Protein 6BLJ (pdb70)

B-factor: mean 40.19, std 17.98, range [13.3, 124.48]

Solvent-accessible surface area: 56475 Å² total; per-residue (Å²): 188,22,56,45,17,45,34,75,11,2,34,144,166,54,76,20,63,10,82,34,0,50,65,2,2,114,38,18,77,34,33,44,69,26,0,77,39,0,40,51,25,8,111,66,28,122,68,18,32,39,49,14,80,94,4,91,52,1,51,40,60,3,66,141,51,19,39,65,24,72,80,117,172,63,113,78,44,106,113,88,130,28,60,72,80,16,40,118,70,1,91,54,19,13,70,76,75,24,52,156,91,22,12,12,80,177,5,30,0,33,12,0,94,58,0,23,71,50,0,64,122,72,33,18,41,92,10,81,126,94,20,61,62,45,68,53,80,14,53,86,23,27,102,105,0,2,1,9,6,34,124,74,6,50,80,14,58,67,95,109,77,22,20,87,60,98,112,41,47,141,57,72,73,49,76,55,121,97,108,48,68,144,9,50,48,15,9,61,0,0,57,57,8,32,2,14,10,21,105,32,0,56,68,0,5,17,45,46,12,9,0,1,21,11,47,2,1,34,0,6,2,0,0,6,9,20,0,1,14,31,0,33,170,84,53,2,56,9,0,4,0,7,3,7,0,10,66,102,8,0,144,55,9,17,54,85,34,43,28,92,28,22,2,1,26,0,41,44,47,68,118,68,6,20,0,0,0,15,0,36,4,0,0,1,0,15,1,25,113,59,138,30,72,70,106,92,20,69,29,49,19,0,0,15,2,5,0,0,63,14,25,9,41,15,58,69,40,41,70,55,12,0,11,45,6,16,10,25,17,11,0,3,0,4,0,0,2,3,32,81,116,86,78,2,32,110,18,1,91,64,0,4,30,10,0,15,38,0,2,94,46,0,45,4,6,3,61,0,1,13,4,0,0,30,45,13,86,53,11,2,0,22,46,16,12,2,21,1,34,5,1,9,16,61,160,66,50,26,41,56,59,13,4,38,0,11,0,16,0,6,22,21,0,67,72,0,73,0,55,29,45,154,47,77,35,0,8,7,2,24,0,10,0,0,15,1,6,37,0,0,0,0,0,0,1,17,48,4,29,81,103,0,0,62,3,1,148,44,0,31,104,52,2,68,40,32,144,77,10,136,20,140,120,187,24,52,44,15,44,34,61,13,2,64,101,202,78,78,16,62,7,84,49,0,47,61,3,1,96,46,17,74,31,39,43,69,25,0,76,40,0,34,52,34,10,106,88,27,134,65,14,26,39,52,11,80,114,29,84,57,97,55,46,85,50,66,94,124,145,83,79,76,108,28,86,108,12,64,60,23,52,20,50,46,10,85,66,86,20,63,80,10,67,54,76,13,52,87,23,25,101,105,0,2,1,9,6,34,127,76,7,49,82,13,63,69,94,108,80,22,21,90,59,96,112,47,48,142,55,74,70,48,75,52,118,158,94,46,64,138,6,51,47,15,8,55,0,0,60,59,7,37,2,13,16,22,106,92,2,59,149,102,59,36,53,48,15,47,91,31,93,50,50,2,49,91,0,13,89,1,0,30,77,20,0,38,73,32,0,52,96,84,55,3,122,71,28,162,5,94,49,103,12,64,38,115,41,0,142,55,17,14,62,84,35,40,37,31,44,23,0,71,80,37,91,78,140,68,147,80,35,40,31,0,0,13,0,32,5,10,0,2,16,103,1,49,114,78,70,29,52,75,109,72,19,70,30,52,27,0,0,39,7,21,0,37,62,52,23,13,16,9,72,68,118,40,79,51,12,0,12,49,6,44,93,25,41,12,2,3,0,2,0,0,3,2,23,80,115,88,78,2,31,110,18,2,91,72,0,3,30,10,0,15,40,0,0,92,49,1,43,4,10,1,60,0,2,14,3,0,0,30,44,13,80,53,14,2,0,23,42,17,6,0,23,0,36,5,1,8,17,57,157,65,52,26,37,69,69,10,1,25,0,10,0,5,0,5,25,14,0,66,63,0,77,0,50,34,16,113,73,72,98,94,43,116,114,17,61,29,0,8,1,2,16,0,11,0,0,14,0,4,42,0,0,0,0,0,0,1,17,52,3,35,78,107,0,0,62,4,0,149,43,0,40,104,76,3,80,43,34,144,72,11,136,17,164,121,183,24,55,43,16,42,34,79,13,3,62,136,114,72,75,16,64,10,82,43,0,53,60,3,2,98,45,17,116,47,73,43,95,28,0,76,38,0,37,51,37,12,111,89,47,54,68,18,50,37,48,33,82,112,34,43,63,109,48,42,82,40,88,97,120,144,84,74,75,127,34,90,117,19,72,67,70,83,40,53,95,10,51,68,89,25,57,116,12,71,54,77,15,51,81,24,24,99,106,1,2,1,9,4,34,127,74,5,50,80,15,102,66,102,124,79,25,20,88,62,97,114,44,59,141,48,67,77,46,65,53,113,163,101,51,60,117,7,53,52,16,10,61,0,0,92,57,8,26,2,13,11,21,108,31,0,58,63,0,4,14,42,46,11,10,0,0,16,12,44,2,0,33,0,5,2,0,0,5,9,20,0,1,16,30,0,33,170,83,53,2,63,8,0,4,0,6,3,8,0,10,66,101,8,0,144,48,16,13,63,85,73,44,32,115,69,24,1,1,26,1,39,33,36,51,118,67,7,19,0,0,0,13,0,49,6,0,0,4,1,15,2,25,87,60,60,28,71,74,105,96,20,68,30,48,20,0,0,16,3,5,0,0,62,14,24,76,64,17,171,52,41,39,82,100,11,0,12,54,6,14,10,25,16,11,0,4,0,4,0,0,3,3,33,86,119,83,85,2,30,111,18,2,91,63,0,4,29,10,0,14,37,0,0,92,49,1,44,4,9,2,58,0,0,12,5,0,0,30,40,13,85,54,12,3,0,21,43,17,7,0,23,0,35,4,0,7,16,92,162,66,74,24,38,73,69,9,0,27,0,11,0,14,0,6,21,29,0,67,72,0,69,0,66,27,62,87,20,66,65,40,73,32,0,8,7,2,16,0,11,0,0,14,0,6,43,0,0,0,0,0,0,1,18,50,3,35,73,102,0,0,60,4,0,149,43,0,35,105,51,2,62,43,33,146,75,10,142,18,140,120

Radius of gyration: 37.41 Å; Cα contacts (8 Å, |Δi|>4): 2755; chains: 3; bounding box: 95×101×123 Å

Structure (mmCIF, N/CA/C/O backbone):
data_6BLJ
#
_entry.id   6BLJ
#
_cell.length_a   168.190
_cell.length_b   168.190
_cell.length_c   111.500
_cell.angle_alpha   90.000
_cell.angle_beta   90.000
_cell.angle_gamma   120.000
#
_symmetry.space_group_name_H-M   'P 31 2 1'
#
loop_
_entity.id
_entity.type
_entity.pdbx_description
1 polymer 'Serine-tRNA ligase'
2 non-polymer 'ADENOSINE MONOPHOSPHATE'
3 non-polymer 1,2-ETHANEDIOL
4 water water
#
loop_
_atom_site.group_PDB
_atom_site.id
_atom_site.type_symbol
_atom_site.label_atom_id
_atom_site.label_alt_id
_atom_site.label_comp_id
_atom_site.label_asym_id
_atom_site.label_entity_id
_atom_site.label_seq_id
_atom_site.pdbx_PDB_ins_code
_atom_site.Cartn_x
_atom_site.Cartn_y
_atom_site.Cartn_z
_atom_site.occupancy
_atom_site.B_iso_or_equiv
_atom_site.auth_seq_id
_atom_site.auth_comp_id
_atom_site.auth_asym_id
_atom_site.auth_atom_id
_atom_site.pdbx_PDB_model_num
ATOM 1 N N . HIS A 1 6 ? -20.871 63.009 5.001 1.00 72.01 -2 HIS A N 1
ATOM 2 C CA . HIS A 1 6 ? -19.782 62.952 5.973 1.00 69.32 -2 HIS A CA 1
ATOM 3 C C . HIS A 1 6 ? -18.852 61.790 5.671 1.00 69.89 -2 HIS A C 1
ATOM 4 O O . HIS A 1 6 ? -19.295 60.647 5.533 1.00 74.39 -2 HIS A O 1
ATOM 11 N N . HIS A 1 7 ? -17.561 62.084 5.566 1.00 63.52 -1 HIS A N 1
ATOM 12 C CA . HIS A 1 7 ? -16.549 61.073 5.295 1.00 52.52 -1 HIS A CA 1
ATOM 13 C C . HIS A 1 7 ? -15.683 60.860 6.533 1.00 46.14 -1 HIS A C 1
ATOM 14 O O . HIS A 1 7 ? -15.107 61.814 7.064 1.00 44.80 -1 HIS A O 1
ATOM 21 N N . HIS A 1 8 ? -15.578 59.608 6.974 1.00 39.04 0 HIS A N 1
ATOM 22 C CA . HIS A 1 8 ? -14.907 59.298 8.227 1.00 43.71 0 HIS A CA 1
ATOM 23 C C . HIS A 1 8 ? -13.393 59.264 8.077 1.00 48.03 0 HIS A C 1
ATOM 24 O O . HIS A 1 8 ? -12.855 58.825 7.051 1.00 39.39 0 HIS A O 1
ATOM 31 N N . MET A 1 9 ? -12.716 59.732 9.122 1.00 44.83 1 MET A N 1
ATOM 32 C CA . MET A 1 9 ? -11.293 59.519 9.307 1.00 43.28 1 MET A CA 1
ATOM 33 C C . MET A 1 9 ? -11.085 58.189 10.008 1.00 40.74 1 MET A C 1
ATOM 34 O O . MET A 1 9 ? -11.880 57.786 10.859 1.00 41.34 1 MET A O 1
ATOM 39 N N . LEU A 1 10 ? -9.997 57.514 9.650 1.00 38.77 2 LEU A N 1
ATOM 40 C CA . LEU A 1 10 ? -9.609 56.266 10.294 1.00 40.15 2 LEU A CA 1
ATOM 41 C C . LEU A 1 10 ? -8.805 56.588 11.552 1.00 40.57 2 LEU A C 1
ATOM 42 O O . LEU A 1 10 ? -7.678 57.085 11.460 1.00 39.39 2 LEU A O 1
ATOM 47 N N . ASP A 1 11 ? -9.389 56.336 12.725 1.00 41.42 3 ASP A N 1
ATOM 48 C CA . ASP A 1 11 ? -8.680 56.421 13.998 1.00 40.22 3 ASP A CA 1
ATOM 49 C C . ASP A 1 11 ? -9.223 55.352 14.942 1.00 39.63 3 ASP A C 1
ATOM 50 O O . ASP A 1 11 ? -10.242 54.711 14.669 1.00 34.87 3 ASP A O 1
ATOM 55 N N . ILE A 1 12 ? -8.563 55.196 16.092 1.00 39.52 4 ILE A N 1
ATOM 56 C CA . ILE A 1 12 ? -8.905 54.083 16.971 1.00 38.54 4 ILE A CA 1
ATOM 57 C C . ILE A 1 12 ? -10.338 54.200 17.465 1.00 40.45 4 ILE A C 1
ATOM 58 O O . ILE A 1 12 ? -11.024 53.187 17.630 1.00 41.28 4 ILE A O 1
ATOM 63 N N . ASN A 1 13 ? -10.833 55.428 17.649 1.00 40.40 5 ASN A N 1
ATOM 64 C CA . ASN A 1 13 ? -12.195 55.618 18.139 1.00 43.27 5 ASN A CA 1
ATOM 65 C C . ASN A 1 13 ? -13.235 55.057 17.180 1.00 43.81 5 ASN A C 1
ATOM 66 O O . ASN A 1 13 ? -14.286 54.568 17.621 1.00 46.48 5 ASN A O 1
ATOM 71 N N . LEU A 1 14 ? -12.972 55.114 15.869 1.00 38.53 6 LEU A N 1
ATOM 72 C CA . LEU A 1 14 ? -13.933 54.582 14.907 1.00 34.00 6 LEU A CA 1
ATOM 73 C C . LEU A 1 14 ? -14.168 53.089 15.115 1.00 31.74 6 LEU A C 1
ATOM 74 O O . LEU A 1 14 ? -15.245 52.573 14.787 1.00 35.61 6 LEU A O 1
ATOM 79 N N . PHE A 1 15 ? -13.187 52.381 15.681 1.00 35.15 7 PHE A N 1
ATOM 80 C CA . PHE A 1 15 ? -13.322 50.953 15.951 1.00 36.39 7 PHE A CA 1
ATOM 81 C C . PHE A 1 15 ? -14.179 50.646 17.175 1.00 38.36 7 PHE A C 1
ATOM 82 O O . PHE A 1 15 ? -14.561 49.484 17.359 1.00 42.74 7 PHE A O 1
ATOM 90 N N . ARG A 1 16 ? -14.477 51.636 18.016 1.00 38.51 8 ARG A N 1
ATOM 91 C CA . ARG A 1 16 ? -15.040 51.405 19.352 1.00 41.31 8 ARG A CA 1
ATOM 92 C C . ARG A 1 16 ? -16.543 51.638 19.349 1.00 46.39 8 ARG A C 1
ATOM 93 O O . ARG A 1 16 ? -17.019 52.777 19.380 1.00 44.51 8 ARG A O 1
ATOM 101 N N . GLU A 1 17 ? -17.287 50.541 19.289 1.00 52.06 9 GLU A N 1
ATOM 102 C CA . GLU A 1 17 ? -18.734 50.642 19.235 1.00 70.63 9 GLU A CA 1
ATOM 103 C C . GLU A 1 17 ? -19.278 51.306 20.502 1.00 73.70 9 GLU A C 1
ATOM 104 O O . GLU A 1 17 ? -20.298 51.999 20.450 1.00 76.42 9 GLU A O 1
ATOM 110 N N . TYR A 1 18 ? -18.575 51.157 21.636 1.00 76.01 10 TYR A N 1
ATOM 111 C CA . TYR A 1 18 ? -19.023 51.741 22.899 1.00 83.30 10 TYR A CA 1
ATOM 112 C C . TYR A 1 18 ? -18.761 53.238 22.997 1.00 77.65 10 TYR A C 1
ATOM 113 O O . TYR A 1 18 ? -19.338 53.899 23.869 1.00 72.67 10 TYR A O 1
ATOM 122 N N . LYS A 1 19 ? -17.905 53.794 22.144 1.00 70.53 11 LYS A N 1
ATOM 123 C CA . LYS A 1 19 ? -17.539 55.197 22.250 1.00 64.47 11 LYS A CA 1
ATOM 124 C C . LYS A 1 19 ? -18.080 56.017 21.091 1.00 56.47 11 LYS A C 1
ATOM 125 O O . LYS A 1 19 ? -17.541 57.079 20.778 1.00 57.59 11 LYS A O 1
ATOM 127 N N . GLY A 1 20 ? -19.168 55.562 20.472 1.00 53.52 12 GLY A N 1
ATOM 128 C CA . GLY A 1 20 ? -19.723 56.273 19.339 1.00 52.34 12 GLY A CA 1
ATOM 129 C C . GLY A 1 20 ? -19.119 55.906 17.998 1.00 55.43 12 GLY A C 1
ATOM 130 O O . GLY A 1 20 ? -19.494 56.508 16.986 1.00 58.65 12 GLY A O 1
ATOM 131 N N . GLY A 1 21 ? -18.184 54.959 17.955 1.00 50.39 13 GLY A N 1
ATOM 132 C CA . GLY A 1 21 ? -17.555 54.567 16.712 1.00 50.90 13 GLY A CA 1
ATOM 133 C C . GLY A 1 21 ? -18.459 53.705 15.844 1.00 51.50 13 GLY A C 1
ATOM 134 O O . GLY A 1 21 ? -19.645 53.508 16.114 1.00 50.53 13 GLY A O 1
ATOM 135 N N . ASN A 1 22 ? -17.863 53.160 14.786 1.00 45.88 14 ASN A N 1
ATOM 136 C CA . ASN A 1 22 ? -18.629 52.426 13.786 1.00 45.33 14 ASN A CA 1
ATOM 137 C C . ASN A 1 22 ? -17.701 51.489 13.018 1.00 46.24 14 ASN A C 1
ATOM 138 O O . ASN A 1 22 ? -17.288 51.808 11.893 1.00 41.41 14 ASN A O 1
ATOM 143 N N . PRO A 1 23 ? -17.311 50.354 13.605 1.00 44.02 15 PRO A N 1
ATOM 144 C CA . PRO A 1 23 ? -16.324 49.490 12.939 1.00 46.59 15 PRO A CA 1
ATOM 145 C C . PRO A 1 23 ? -16.802 48.913 11.620 1.00 43.70 15 PRO A C 1
ATOM 146 O O . PRO A 1 23 ? -15.966 48.572 10.775 1.00 40.65 15 PRO A O 1
ATOM 150 N N . GLU A 1 24 ? -18.116 48.798 11.405 1.00 43.63 16 GLU A N 1
ATOM 151 C CA . GLU A 1 24 ? -18.600 48.257 10.136 1.00 40.47 16 GLU A CA 1
ATOM 152 C C . GLU A 1 24 ? -18.221 49.156 8.963 1.00 40.33 16 GLU A C 1
ATOM 153 O O . GLU A 1 24 ? -18.023 48.670 7.843 1.00 44.78 16 GLU A O 1
ATOM 159 N N . ILE A 1 25 ? -18.076 50.456 9.207 1.00 38.11 17 ILE A N 1
ATOM 160 C CA . ILE A 1 25 ? -17.581 51.358 8.172 1.00 33.92 17 ILE A CA 1
ATOM 161 C C . ILE A 1 25 ? -16.186 50.937 7.731 1.00 37.96 17 ILE A C 1
ATOM 162 O O . ILE A 1 25 ? -15.856 50.966 6.537 1.00 40.48 17 ILE A O 1
ATOM 167 N N . ILE A 1 26 ? -15.348 50.530 8.687 1.00 35.75 18 ILE A N 1
ATOM 168 C CA . ILE A 1 26 ? -13.991 50.101 8.369 1.00 33.78 18 ILE A CA 1
ATOM 169 C C . ILE A 1 26 ? -14.004 48.749 7.664 1.00 33.36 18 ILE A C 1
ATOM 170 O O . ILE A 1 26 ? -13.208 48.507 6.746 1.00 38.95 18 ILE A O 1
ATOM 175 N N . ARG A 1 27 ? -14.890 47.839 8.086 1.00 33.24 19 ARG A N 1
ATOM 176 C CA . ARG A 1 27 ? -14.997 46.565 7.380 1.00 33.10 19 ARG A CA 1
ATOM 177 C C . ARG A 1 27 ? -15.438 46.787 5.941 1.00 35.60 19 ARG A C 1
ATOM 178 O O . ARG A 1 27 ? -14.875 46.197 5.011 1.00 33.32 19 ARG A O 1
ATOM 186 N N . GLU A 1 28 ? -16.429 47.658 5.748 1.00 32.86 20 GLU A N 1
ATOM 187 C CA A GLU A 1 28 ? -16.910 47.980 4.409 0.45 35.00 20 GLU A CA 1
ATOM 188 C CA B GLU A 1 28 ? -16.901 47.950 4.402 0.55 34.84 20 GLU A CA 1
ATOM 189 C C . GLU A 1 28 ? -15.798 48.574 3.552 1.00 34.59 20 GLU A C 1
ATOM 190 O O . GLU A 1 28 ? -15.666 48.248 2.366 1.00 35.63 20 GLU A O 1
ATOM 201 N N . SER A 1 29 ? -14.984 49.459 4.139 1.00 32.72 21 SER A N 1
ATOM 202 C CA . SER A 1 29 ? -13.875 50.048 3.387 1.00 32.90 21 SER A CA 1
ATOM 203 C C . SER A 1 29 ? -12.863 48.978 2.997 1.00 36.54 21 SER A C 1
ATOM 204 O O . SER A 1 29 ? -12.346 48.980 1.872 1.00 34.85 21 SER A O 1
ATOM 207 N N . GLN A 1 30 ? -12.598 48.032 3.905 1.00 32.71 22 GLN A N 1
ATOM 208 C CA . GLN A 1 30 ? -11.679 46.941 3.593 1.00 37.86 22 GLN A CA 1
ATOM 209 C C . GLN A 1 30 ? -12.225 46.054 2.477 1.00 36.33 22 GLN A C 1
ATOM 210 O O . GLN A 1 30 ? -11.468 45.605 1.604 1.00 38.38 22 GLN A O 1
ATOM 216 N N . ARG A 1 31 ? -13.539 45.793 2.482 1.00 37.26 23 ARG A N 1
ATOM 217 C CA . ARG A 1 31 ? -14.135 45.004 1.404 1.00 37.15 23 ARG A CA 1
ATOM 218 C C . ARG A 1 31 ? -14.032 45.731 0.069 1.00 33.16 23 ARG A C 1
ATOM 219 O O . ARG A 1 31 ? -13.685 45.121 -0.950 1.00 32.93 23 ARG A O 1
ATOM 227 N N . ARG A 1 32 ? -14.310 47.038 0.055 1.00 33.93 24 ARG A N 1
ATOM 228 C CA . ARG A 1 32 ? -14.159 47.807 -1.181 1.00 33.82 24 ARG A CA 1
ATOM 229 C C . ARG A 1 32 ? -12.714 47.820 -1.664 1.00 35.72 24 ARG A C 1
ATOM 230 O O . ARG A 1 32 ? -12.467 47.855 -2.875 1.00 35.28 24 ARG A O 1
ATOM 238 N N . ARG A 1 33 ? -11.749 47.803 -0.742 1.00 33.72 25 ARG A N 1
ATOM 239 C CA . ARG A 1 33 ? -10.344 47.703 -1.123 1.00 34.34 25 ARG A CA 1
ATOM 240 C C . ARG A 1 33 ? -9.942 46.286 -1.497 1.00 33.74 25 ARG A C 1
ATOM 241 O O . ARG A 1 33 ? -8.799 46.078 -1.919 1.00 35.72 25 ARG A O 1
ATOM 249 N N . PHE A 1 34 ? -10.839 45.315 -1.333 1.00 33.41 26 PHE A N 1
ATOM 250 C CA . PHE A 1 34 ? -10.500 43.907 -1.508 1.00 31.52 26 PHE A CA 1
ATOM 251 C C . PHE A 1 34 ? -9.258 43.575 -0.681 1.00 45.02 26 PHE A C 1
ATOM 252 O O . PHE A 1 34 ? -8.295 42.977 -1.160 1.00 43.09 26 PHE A O 1
ATOM 260 N N . ALA A 1 35 ? -9.277 44.017 0.578 1.00 39.95 27 ALA A N 1
ATOM 261 C CA . ALA A 1 35 ? -8.164 43.848 1.501 1.00 37.84 27 ALA A CA 1
ATOM 262 C C . ALA A 1 35 ? -8.598 42.956 2.672 1.00 37.04 27 ALA A C 1
ATOM 263 O O . ALA A 1 35 ? -9.675 42.345 2.665 1.00 40.72 27 ALA A O 1
ATOM 265 N N . ASP A 1 36 ? -7.748 42.877 3.685 1.00 38.34 28 ASP A N 1
ATOM 266 C CA . ASP A 1 36 ? -7.980 41.954 4.796 1.00 41.58 28 ASP A CA 1
ATOM 267 C C . ASP A 1 36 ? -9.020 42.563 5.734 1.00 39.50 28 ASP A C 1
ATOM 268 O O . ASP A 1 36 ? -8.730 43.507 6.477 1.00 39.97 28 ASP A O 1
ATOM 273 N N . VAL A 1 37 ? -10.247 42.037 5.675 1.00 38.72 29 VAL A N 1
ATOM 274 C CA . VAL A 1 37 ? -11.330 42.538 6.518 1.00 43.86 29 VAL A CA 1
ATOM 275 C C . VAL A 1 37 ? -11.096 42.181 7.988 1.00 55.72 29 VAL A C 1
ATOM 276 O O . VAL A 1 37 ? -11.539 42.909 8.887 1.00 54.25 29 VAL A O 1
ATOM 280 N N . THR A 1 38 ? -10.409 41.065 8.263 1.00 55.13 30 THR A N 1
ATOM 281 C CA . THR A 1 38 ? -10.224 40.620 9.643 1.00 54.56 30 THR A CA 1
ATOM 282 C C . THR A 1 38 ? -9.374 41.576 10.463 1.00 54.32 30 THR A C 1
ATOM 283 O O . THR A 1 38 ? -9.365 41.464 11.694 1.00 58.04 30 THR A O 1
ATOM 287 N N . LEU A 1 39 ? -8.630 42.482 9.822 1.00 45.81 31 LEU A N 1
ATOM 288 C CA . LEU A 1 39 ? -7.837 43.436 10.591 1.00 41.99 31 LEU A CA 1
ATOM 289 C C . LEU A 1 39 ? -8.712 44.274 11.517 1.00 36.72 31 LEU A C 1
ATOM 290 O O . LEU A 1 39 ? -8.250 44.717 12.574 1.00 40.22 31 LEU A O 1
ATOM 295 N N . VAL A 1 40 ? -9.963 44.512 11.135 1.00 36.60 32 VAL A N 1
ATOM 296 C CA . VAL A 1 40 ? -10.839 45.340 11.955 1.00 41.88 32 VAL A CA 1
ATOM 297 C C . VAL A 1 40 ? -11.122 44.651 13.288 1.00 50.33 32 VAL A C 1
ATOM 298 O O . VAL A 1 40 ? -10.944 45.241 14.361 1.00 47.04 32 VAL A O 1
ATOM 302 N N . ASP A 1 41 ? -11.513 43.374 13.242 1.00 50.86 33 ASP A N 1
ATOM 303 C CA . ASP A 1 41 ? -11.764 42.644 14.477 1.00 51.11 33 ASP A CA 1
ATOM 304 C C . ASP A 1 41 ? -10.490 42.448 15.283 1.00 48.77 33 ASP A C 1
ATOM 305 O O . ASP A 1 41 ? -10.538 42.460 16.518 1.00 47.27 33 ASP A O 1
ATOM 310 N N . LYS A 1 42 ? -9.346 42.275 14.612 1.00 44.06 34 LYS A N 1
ATOM 311 C CA . LYS A 1 42 ? -8.081 42.151 15.333 1.00 41.87 34 LYS A CA 1
ATOM 312 C C . LYS A 1 42 ? -7.759 43.422 16.106 1.00 48.33 34 LYS A C 1
ATOM 313 O O . LYS A 1 42 ? -7.289 43.354 17.250 1.00 54.37 34 LYS A O 1
ATOM 315 N N . VAL A 1 43 ? -7.999 44.591 15.500 1.00 39.92 35 VAL A N 1
ATOM 316 C CA . VAL A 1 43 ? -7.773 45.849 16.210 1.00 37.90 35 VAL A CA 1
ATOM 317 C C . VAL A 1 43 ? -8.715 45.958 17.405 1.00 41.13 35 VAL A C 1
ATOM 318 O O . VAL A 1 43 ? -8.305 46.358 18.504 1.00 42.04 35 VAL A O 1
ATOM 322 N N . ILE A 1 44 ? -9.985 45.599 17.214 1.00 37.50 36 ILE A N 1
ATOM 323 C CA . ILE A 1 44 ? -10.947 45.667 18.311 1.00 43.69 36 ILE A CA 1
ATOM 324 C C . ILE A 1 44 ? -10.503 44.774 19.466 1.00 47.51 36 ILE A C 1
ATOM 325 O O . ILE A 1 44 ? -10.493 45.197 20.629 1.00 46.96 36 ILE A O 1
ATOM 330 N N . GLU A 1 45 ? -10.106 43.533 19.154 1.00 45.30 37 GLU A N 1
ATOM 331 C CA . GLU A 1 45 ? -9.677 42.593 20.188 1.00 46.67 37 GLU A CA 1
ATOM 332 C C . GLU A 1 45 ? -8.456 43.113 20.937 1.00 45.06 37 GLU A C 1
ATOM 333 O O . GLU A 1 45 ? -8.421 43.096 22.173 1.00 46.67 37 GLU A O 1
ATOM 335 N N . LEU A 1 46 ? -7.447 43.594 20.203 1.00 40.63 38 LEU A N 1
ATOM 336 C CA . LEU A 1 46 ? -6.244 44.115 20.839 1.00 43.21 38 LEU A CA 1
ATOM 337 C C . LEU A 1 46 ? -6.537 45.372 21.648 1.00 43.22 38 LEU A C 1
ATOM 338 O O . LEU A 1 46 ? -5.884 45.616 22.667 1.00 43.17 38 LEU A O 1
ATOM 343 N N . ASP A 1 47 ? -7.480 46.201 21.193 1.00 38.12 39 ASP A N 1
ATOM 344 C CA . ASP A 1 47 ? -7.842 47.386 21.965 1.00 36.22 39 ASP A CA 1
ATOM 345 C C . ASP A 1 47 ? -8.493 46.991 23.285 1.00 39.96 39 ASP A C 1
ATOM 346 O O . ASP A 1 47 ? -8.217 47.597 24.328 1.00 37.28 39 ASP A O 1
ATOM 351 N N . GLU A 1 48 ? -9.352 45.969 23.259 1.00 38.93 40 GLU A N 1
ATOM 352 C CA . GLU A 1 48 ? -9.994 45.513 24.487 1.00 41.28 40 GLU A CA 1
ATOM 353 C C . GLU A 1 48 ? -8.978 44.922 25.457 1.00 38.25 40 GLU A C 1
ATOM 354 O O . GLU A 1 48 ? -9.033 45.201 26.659 1.00 41.67 40 GLU A O 1
ATOM 360 N N . VAL A 1 49 ? -8.044 44.106 24.956 1.00 34.65 41 VAL A N 1
ATOM 361 C CA . VAL A 1 49 ? -7.010 43.551 25.827 1.00 42.36 41 VAL A CA 1
ATOM 362 C C . VAL A 1 49 ? -6.163 44.668 26.423 1.00 49.23 41 VAL A C 1
ATOM 363 O O . VAL A 1 49 ? -5.809 44.637 27.611 1.00 47.80 41 VAL A O 1
ATOM 367 N N . TRP A 1 50 ? -5.841 45.680 25.615 1.00 46.62 42 TRP A N 1
ATOM 368 C CA . TRP A 1 50 ? -5.103 46.836 26.116 1.00 42.56 42 TRP A CA 1
ATOM 369 C C . TRP A 1 50 ? -5.860 47.522 27.251 1.00 39.91 42 TRP A C 1
ATOM 370 O O . TRP A 1 50 ? -5.294 47.795 28.319 1.00 36.84 42 TRP A O 1
ATOM 381 N N . ARG A 1 51 ? -7.153 47.788 27.043 1.00 37.46 43 ARG A N 1
ATOM 382 C CA . ARG A 1 51 ? -7.954 48.445 28.069 1.00 41.88 43 ARG A CA 1
ATOM 383 C C . ARG A 1 51 ? -8.084 47.573 29.315 1.00 46.20 43 ARG A C 1
ATOM 384 O O . ARG A 1 51 ? -8.064 48.083 30.443 1.00 43.72 43 ARG A O 1
ATOM 392 N N . ALA A 1 52 ? -8.215 46.255 29.136 1.00 43.35 44 ALA A N 1
ATOM 393 C CA . ALA A 1 52 ? -8.277 45.368 30.293 1.00 43.03 44 ALA A CA 1
ATOM 394 C C . ALA A 1 52 ? -6.952 45.368 31.047 1.00 41.82 44 ALA A C 1
ATOM 395 O O . ALA A 1 52 ? -6.924 45.272 32.280 1.00 43.45 44 ALA A O 1
ATOM 397 N N . THR A 1 53 ? -5.843 45.464 30.317 1.00 36.33 45 THR A N 1
ATOM 398 C CA . THR A 1 53 ? -4.532 45.499 30.951 1.00 40.79 45 THR A CA 1
ATOM 399 C C . THR A 1 53 ? -4.354 46.762 31.791 1.00 43.15 45 THR A C 1
ATOM 400 O O . THR A 1 53 ? -3.719 46.721 32.851 1.00 40.24 45 THR A O 1
ATOM 404 N N . ILE A 1 54 ? -4.893 47.895 31.336 1.00 38.57 46 ILE A N 1
ATOM 405 C CA . ILE A 1 54 ? -4.877 49.090 32.177 1.00 42.33 46 ILE A CA 1
ATOM 406 C C . ILE A 1 54 ? -5.693 48.866 33.448 1.00 41.89 46 ILE A C 1
ATOM 407 O O . ILE A 1 54 ? -5.320 49.332 34.532 1.00 42.61 46 ILE A O 1
ATOM 412 N N . GLY A 1 55 ? -6.825 48.162 33.339 1.00 42.90 47 GLY A N 1
ATOM 413 C CA . GLY A 1 55 ? -7.612 47.873 34.531 1.00 38.87 47 GLY A CA 1
ATOM 414 C C . GLY A 1 55 ? -6.845 47.039 35.543 1.00 39.62 47 GLY A C 1
ATOM 415 O O . GLY A 1 55 ? -6.896 47.300 36.749 1.00 39.18 47 GLY A O 1
ATOM 416 N N . LYS A 1 56 ? -6.106 46.037 35.063 1.00 41.71 48 LYS A N 1
ATOM 417 C CA . LYS A 1 56 ? -5.285 45.232 35.960 1.00 42.04 48 LYS A CA 1
ATOM 418 C C . LYS A 1 56 ? -4.204 46.082 36.614 1.00 44.60 48 LYS A C 1
ATOM 419 O O . LYS A 1 56 ? -3.950 45.961 37.818 1.00 42.46 48 LYS A O 1
ATOM 421 N N . LEU A 1 57 ? -3.585 46.981 35.842 1.00 38.41 49 LEU A N 1
ATOM 422 C CA . LEU A 1 57 ? -2.558 47.846 36.404 1.00 35.74 49 LEU A CA 1
ATOM 423 C C . LEU A 1 57 ? -3.127 48.720 37.515 1.00 43.50 49 LEU A C 1
ATOM 424 O O . LEU A 1 57 ? -2.517 48.860 38.584 1.00 39.88 49 LEU A O 1
ATOM 429 N N . ASN A 1 58 ? -4.304 49.308 37.290 1.00 41.02 50 ASN A N 1
ATOM 430 C CA . ASN A 1 58 ? -4.927 50.116 38.332 1.00 45.60 50 ASN A CA 1
ATOM 431 C C . ASN A 1 58 ? -5.302 49.277 39.551 1.00 43.35 50 ASN A C 1
ATOM 432 O O . ASN A 1 58 ? -5.249 49.773 40.681 1.00 44.99 50 ASN A O 1
ATOM 437 N N . HIS A 1 59 ? -5.674 48.011 39.347 1.00 40.29 51 HIS A N 1
ATOM 438 C CA . HIS A 1 59 ? -5.949 47.124 40.477 1.00 38.66 51 HIS A CA 1
ATOM 439 C C . HIS A 1 59 ? -4.690 46.875 41.301 1.00 41.04 51 HIS A C 1
ATOM 440 O O . HIS A 1 59 ? -4.729 46.898 42.537 1.00 42.51 51 HIS A O 1
ATOM 447 N N . ILE A 1 60 ? -3.554 46.670 40.629 1.00 36.15 52 ILE A N 1
ATOM 448 C CA . ILE A 1 60 ? -2.303 46.453 41.346 1.00 36.05 52 ILE A CA 1
ATOM 449 C C . ILE A 1 60 ? -1.894 47.719 42.086 1.00 43.18 52 ILE A C 1
ATOM 450 O O . ILE A 1 60 ? -1.449 47.663 43.238 1.00 40.60 52 ILE A O 1
ATOM 455 N N . LYS A 1 61 ? -2.065 48.883 41.443 1.00 40.27 53 LYS A N 1
ATOM 456 C CA . LYS A 1 61 ? -1.682 50.150 42.060 1.00 43.89 53 LYS A CA 1
ATOM 457 C C . LYS A 1 61 ? -2.473 50.440 43.333 1.00 43.79 53 LYS A C 1
ATOM 458 O O . LYS A 1 61 ? -1.961 51.104 44.243 1.00 46.91 53 LYS A O 1
ATOM 464 N N . SER A 1 62 ? -3.707 49.944 43.428 1.00 39.36 54 SER A N 1
ATOM 465 C CA . SER A 1 62 ? -4.488 50.175 44.636 1.00 44.94 54 SER A CA 1
ATOM 466 C C . SER A 1 62 ? -3.872 49.485 45.845 1.00 41.40 54 SER A C 1
ATOM 467 O O . SER A 1 62 ? -4.135 49.896 46.981 1.00 38.71 54 SER A O 1
ATOM 470 N N . PHE A 1 63 ? -3.102 48.408 45.619 1.00 42.21 55 PHE A N 1
ATOM 471 C CA . PHE A 1 63 ? -2.428 47.701 46.712 1.00 39.41 55 PHE A CA 1
ATOM 472 C C . PHE A 1 63 ? -1.490 48.624 47.476 1.00 41.81 55 PHE A C 1
ATOM 473 O O . PHE A 1 63 ? -1.306 48.465 48.693 1.00 41.38 55 PHE A O 1
ATOM 481 N N . THR A 1 64 ? -0.869 49.567 46.767 1.00 44.59 56 THR A N 1
ATOM 482 C CA . THR A 1 64 ? 0.046 50.518 47.389 1.00 49.64 56 THR A CA 1
ATOM 483 C C . THR A 1 64 ? -0.660 51.324 48.473 1.00 46.82 56 THR A C 1
ATOM 484 O O . THR A 1 64 ? -0.175 51.432 49.605 1.00 46.64 56 THR A O 1
ATOM 488 N N . GLY A 1 65 ? -1.822 51.892 48.135 1.00 40.68 57 GLY A N 1
ATOM 489 C CA . GLY A 1 65 ? -2.568 52.694 49.091 1.00 41.51 57 GLY A CA 1
ATOM 490 C C . GLY A 1 65 ? -3.105 51.871 50.245 1.00 41.91 57 GLY A C 1
ATOM 491 O O . GLY A 1 65 ? -3.131 52.333 51.388 1.00 44.73 57 GLY A O 1
ATOM 492 N N . ILE A 1 66 ? -3.560 50.647 49.962 1.00 41.01 58 ILE A N 1
ATOM 493 C CA . ILE A 1 66 ? -4.060 49.785 51.031 1.00 46.52 58 ILE A CA 1
ATOM 494 C C . ILE A 1 66 ? -2.960 49.513 52.052 1.00 41.64 58 ILE A C 1
ATOM 495 O O . ILE A 1 66 ? -3.206 49.491 53.264 1.00 43.63 58 ILE A O 1
ATOM 500 N N . ILE A 1 67 ? -1.721 49.345 51.587 1.00 41.43 59 ILE A N 1
ATOM 501 C CA . ILE A 1 67 ? -0.633 49.061 52.518 1.00 43.73 59 ILE A CA 1
ATOM 502 C C . ILE A 1 67 ? -0.284 50.316 53.313 1.00 41.87 59 ILE A C 1
ATOM 503 O O . ILE A 1 67 ? -0.129 50.267 54.540 1.00 43.17 59 ILE A O 1
ATOM 508 N N . SER A 1 68 ? -0.149 51.459 52.629 1.00 42.25 60 SER A N 1
ATOM 509 C CA . SER A 1 68 ? 0.290 52.667 53.328 1.00 44.94 60 SER A CA 1
ATOM 510 C C . SER A 1 68 ? -0.731 53.119 54.362 1.00 45.30 60 SER A C 1
ATOM 511 O O . SER A 1 68 ? -0.348 53.638 55.416 1.00 49.34 60 SER A O 1
ATOM 514 N N . LYS A 1 69 ? -2.025 52.918 54.090 1.00 45.40 61 LYS A N 1
ATOM 515 C CA . LYS A 1 69 ? -3.044 53.269 55.078 1.00 50.13 61 LYS A CA 1
ATOM 516 C C . LYS A 1 69 ? -2.931 52.387 56.317 1.00 49.82 61 LYS A C 1
ATOM 517 O O . LYS A 1 69 ? -3.035 52.880 57.449 1.00 48.89 61 LYS A O 1
ATOM 523 N N . GLU A 1 70 ? -2.685 51.086 56.122 1.00 45.79 62 GLU A N 1
ATOM 524 C CA . GLU A 1 70 ? -2.510 50.198 57.267 1.00 45.95 62 GLU A CA 1
ATOM 525 C C . GLU A 1 70 ? -1.261 50.568 58.047 1.00 46.20 62 GLU A C 1
ATOM 526 O O . GLU A 1 70 ? -1.286 50.622 59.286 1.00 47.34 62 GLU A O 1
ATOM 532 N N . VAL A 1 71 ? -0.163 50.849 57.339 1.00 45.34 63 VAL A N 1
ATOM 533 C CA . VAL A 1 71 ? 1.054 51.307 58.008 1.00 49.59 63 VAL A CA 1
ATOM 534 C C . VAL A 1 71 ? 0.783 52.596 58.773 1.00 50.67 63 VAL A C 1
ATOM 535 O O . VAL A 1 71 ? 1.240 52.770 59.911 1.00 49.31 63 VAL A O 1
ATOM 539 N N . GLY A 1 72 ? 0.023 53.515 58.166 1.00 49.20 64 GLY A N 1
ATOM 540 C CA . GLY A 1 72 ? -0.288 54.771 58.836 1.00 52.35 64 GLY A CA 1
ATOM 541 C C . GLY A 1 72 ? -1.098 54.582 60.106 1.00 55.55 64 GLY A C 1
ATOM 542 O O . GLY A 1 72 ? -0.852 55.250 61.120 1.00 54.60 64 GLY A O 1
ATOM 543 N N . ASN A 1 73 ? -2.081 53.677 60.072 1.00 51.66 65 ASN A N 1
ATOM 544 C CA . ASN A 1 73 ? -2.874 53.421 61.272 1.00 56.51 65 ASN A CA 1
ATOM 545 C C . ASN A 1 73 ? -2.026 52.778 62.366 1.00 57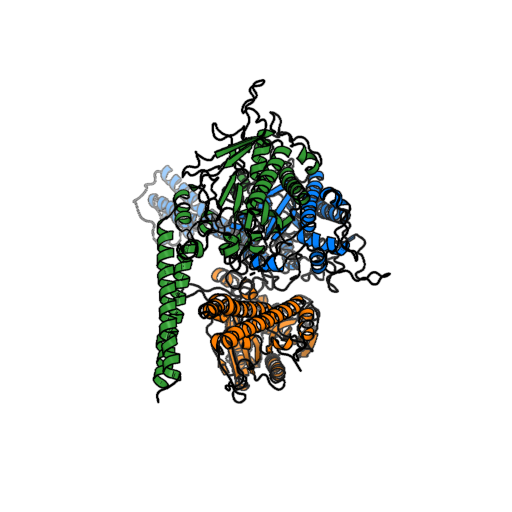.49 65 ASN A C 1
ATOM 546 O O . ASN A 1 73 ? -2.187 53.090 63.556 1.00 54.56 65 ASN A O 1
ATOM 551 N N . ARG A 1 74 ? -1.111 51.883 61.981 1.00 50.92 66 ARG A N 1
ATOM 552 C CA . ARG A 1 74 ? -0.247 51.238 62.965 1.00 50.68 66 ARG A CA 1
ATOM 553 C C . ARG A 1 74 ? 0.672 52.251 63.638 1.00 51.91 66 ARG A C 1
ATOM 554 O O . ARG A 1 74 ? 0.891 52.183 64.855 1.00 52.89 66 ARG A O 1
ATOM 562 N N . MET A 1 75 ? 1.197 53.217 62.874 1.00 52.08 67 MET A N 1
ATOM 563 C CA . MET A 1 75 ? 2.084 54.216 63.467 1.00 56.73 67 MET A CA 1
ATOM 564 C C . MET A 1 75 ? 1.332 55.119 64.448 1.00 56.20 67 MET A C 1
ATOM 565 O O . MET A 1 75 ? 1.867 55.478 65.501 1.00 57.41 67 MET A O 1
ATOM 570 N N . LYS A 1 76 ? 0.093 55.500 64.116 1.00 56.84 68 LYS A N 1
ATOM 571 C CA . LYS A 1 76 ? -0.687 56.353 65.011 1.00 59.51 68 LYS A CA 1
ATOM 572 C C . LYS A 1 76 ? -0.999 55.638 66.321 1.00 60.08 68 LYS A C 1
ATOM 573 O O . LYS A 1 76 ? -1.027 56.268 67.390 1.00 63.91 68 LYS A O 1
ATOM 575 N N . ASN A 1 77 ? -1.199 54.322 66.262 1.00 58.29 69 ASN A N 1
ATOM 576 C CA . ASN A 1 77 ? -1.467 53.499 67.433 1.00 64.77 69 ASN A CA 1
ATOM 577 C C . ASN A 1 77 ? -0.204 53.032 68.145 1.00 64.00 69 ASN A C 1
ATOM 578 O O . ASN A 1 77 ? -0.306 52.272 69.114 1.00 64.66 69 ASN A O 1
ATOM 583 N N . LYS A 1 78 ? 0.972 53.470 67.690 1.00 57.30 70 LYS A N 1
ATOM 584 C CA . LYS A 1 78 ? 2.257 53.133 68.314 1.00 63.51 70 LYS A CA 1
ATOM 585 C C . LYS A 1 78 ? 2.499 51.621 68.327 1.00 59.20 70 LYS A C 1
ATOM 586 O O . LYS A 1 78 ? 2.987 51.061 69.310 1.00 61.69 70 LYS A O 1
ATOM 592 N N . VAL A 1 79 ? 2.160 50.955 67.231 1.00 58.57 71 VAL A N 1
ATOM 593 C CA . VAL A 1 79 ? 2.390 49.511 67.108 1.00 60.65 71 VAL A CA 1
ATOM 594 C C . VAL A 1 79 ? 3.873 49.267 66.831 1.00 57.04 71 VAL A C 1
ATOM 595 O O . VAL A 1 79 ? 4.436 49.903 65.923 1.00 56.44 71 VAL A O 1
ATOM 599 N N . PRO A 1 80 ? 4.535 48.373 67.578 1.00 55.79 72 PRO A N 1
ATOM 600 C CA . PRO A 1 80 ? 5.949 48.075 67.298 1.00 52.25 72 PRO A CA 1
ATOM 601 C C . PRO A 1 80 ? 6.157 47.591 65.866 1.00 51.88 72 PRO A C 1
ATOM 602 O O . PRO A 1 80 ? 5.292 46.938 65.274 1.00 48.57 72 PRO A O 1
ATOM 606 N N . LEU A 1 81 ? 7.330 47.923 65.308 1.00 51.48 73 LEU A N 1
ATOM 607 C CA . LEU A 1 81 ? 7.613 47.589 63.911 1.00 54.95 73 LEU A CA 1
ATOM 608 C C . LEU A 1 81 ? 7.868 46.099 63.717 1.00 51.97 73 LEU A C 1
ATOM 609 O O . LEU A 1 81 ? 7.553 45.551 62.655 1.00 55.98 73 LEU A O 1
ATOM 614 N N . GLY A 1 82 ? 8.424 45.428 64.719 1.00 49.52 74 GLY A N 1
ATOM 615 C CA . GLY A 1 82 ? 8.818 44.046 64.567 1.00 50.75 74 GLY A CA 1
ATOM 616 C C . GLY A 1 82 ? 10.233 43.922 64.045 1.00 58.56 74 GLY A C 1
ATOM 617 O O . GLY A 1 82 ? 10.918 44.905 63.740 1.00 51.22 74 GLY A O 1
ATOM 618 N N . ASP A 1 83 ? 10.680 42.672 63.941 1.00 44.19 75 ASP A N 1
ATOM 619 C CA . ASP A 1 83 ? 12.005 42.414 63.404 1.00 44.33 75 ASP A CA 1
ATOM 620 C C . ASP A 1 83 ? 12.028 42.624 61.889 1.00 51.36 75 ASP A C 1
ATOM 621 O O . ASP A 1 83 ? 10.989 42.709 61.222 1.00 43.03 75 ASP A O 1
ATOM 626 N N . ASP A 1 84 ? 13.249 42.701 61.355 1.00 49.15 76 ASP A N 1
ATOM 627 C CA . ASP A 1 84 ? 13.503 42.941 59.933 1.00 52.58 76 ASP A CA 1
ATOM 628 C C . ASP A 1 84 ? 13.361 41.622 59.166 1.00 51.41 76 ASP A C 1
ATOM 629 O O . ASP A 1 84 ? 14.313 41.070 58.614 1.00 47.32 76 ASP A O 1
ATOM 634 N N . LEU A 1 85 ? 12.134 41.109 59.148 1.00 50.35 77 LEU A N 1
ATOM 635 C CA . LEU A 1 85 ? 11.874 39.798 58.571 1.00 47.96 77 LEU A CA 1
ATOM 636 C C . LEU A 1 85 ? 11.674 39.886 57.064 1.00 47.75 77 LEU A C 1
ATOM 637 O O . LEU A 1 85 ? 11.205 40.898 56.535 1.00 41.77 77 LEU A O 1
ATOM 642 N N . GLU A 1 86 ? 12.029 38.804 56.373 1.00 46.23 78 GLU A N 1
ATOM 643 C CA . GLU A 1 86 ? 11.709 38.678 54.960 1.00 48.48 78 GLU A CA 1
ATOM 644 C C . GLU A 1 86 ? 10.228 38.351 54.785 1.00 43.72 78 GLU A C 1
ATOM 645 O O . GLU A 1 86 ? 9.559 37.888 55.716 1.00 41.21 78 GLU A O 1
ATOM 651 N N . LEU A 1 87 ? 9.715 38.615 53.576 1.00 39.90 79 LEU A N 1
ATOM 652 C CA . LEU A 1 87 ? 8.355 38.216 53.233 1.00 46.02 79 LEU A CA 1
ATOM 653 C C . LEU A 1 87 ? 8.285 36.697 53.092 1.00 50.81 79 LEU A C 1
ATOM 654 O O . LEU A 1 87 ? 9.157 36.095 52.458 1.00 50.41 79 LEU A O 1
ATOM 659 N N . PRO A 1 88 ? 7.260 36.054 53.649 1.00 52.16 80 PRO A N 1
ATOM 660 C CA . PRO A 1 88 ? 7.109 34.609 53.448 1.00 54.40 80 PRO A CA 1
ATOM 661 C C . PRO A 1 88 ? 6.931 34.269 51.976 1.00 53.44 80 PRO A C 1
ATOM 662 O O . PRO A 1 88 ? 6.327 35.024 51.210 1.00 51.34 80 PRO A O 1
ATOM 666 N N . LYS A 1 89 ? 7.474 33.108 51.587 1.00 50.26 81 LYS A N 1
ATOM 667 C CA . LYS A 1 89 ? 7.340 32.642 50.211 1.00 50.78 81 LYS A CA 1
ATOM 668 C C . LYS A 1 89 ? 5.883 32.589 49.772 1.00 47.77 81 LYS A C 1
ATOM 669 O O . LYS A 1 89 ? 5.583 32.858 48.604 1.00 46.74 81 LYS A O 1
ATOM 671 N N . GLU A 1 90 ? 4.970 32.250 50.691 1.00 49.42 82 GLU A N 1
ATOM 672 C CA . GLU A 1 90 ? 3.550 32.149 50.353 1.00 51.82 82 GLU A CA 1
ATOM 673 C C . GLU A 1 90 ? 2.969 33.495 49.929 1.00 49.54 82 GLU A C 1
ATOM 674 O O . GLU A 1 90 ? 2.071 33.543 49.080 1.00 50.28 82 GLU A O 1
ATOM 676 N N . VAL A 1 91 ? 3.466 34.595 50.501 1.00 48.01 83 VAL A N 1
ATOM 677 C CA . VAL A 1 91 ? 3.009 35.917 50.085 1.00 41.40 83 VAL A CA 1
ATOM 678 C C . VAL A 1 91 ? 3.530 36.248 48.688 1.00 38.32 83 VAL A C 1
ATOM 679 O O . VAL A 1 91 ? 2.752 36.554 47.777 1.00 37.90 83 VAL A O 1
ATOM 683 N N . THR A 1 92 ? 4.854 36.163 48.483 1.00 38.43 84 THR A N 1
ATOM 684 C CA . THR A 1 92 ? 5.408 36.535 47.179 1.00 42.43 84 THR A CA 1
ATOM 685 C C . THR A 1 92 ? 5.009 35.558 46.078 1.00 51.23 84 THR A C 1
ATOM 686 O O . THR A 1 92 ? 5.071 35.919 44.896 1.00 54.04 84 THR A O 1
ATOM 690 N N . ASP A 1 93 ? 4.589 34.338 46.429 1.00 50.35 85 ASP A N 1
ATOM 691 C CA . ASP A 1 93 ? 4.056 33.434 45.413 1.00 55.06 85 ASP A CA 1
ATOM 692 C C . ASP A 1 93 ? 2.766 33.972 44.806 1.00 58.08 85 ASP A C 1
ATOM 693 O O . ASP A 1 93 ? 2.460 33.678 43.644 1.00 63.29 85 ASP A O 1
ATOM 698 N N . ASP A 1 94 ? 2.001 34.756 45.571 1.00 54.49 86 ASP A N 1
ATOM 699 C CA . ASP A 1 94 ? 0.707 35.252 45.115 1.00 55.66 86 ASP A CA 1
ATOM 700 C C . ASP A 1 94 ? 0.240 36.453 45.932 1.00 46.54 86 ASP A C 1
ATOM 701 O O . ASP A 1 94 ? -0.549 36.291 46.868 1.00 40.76 86 ASP A O 1
ATOM 706 N N . VAL A 1 95 ? 0.692 37.663 45.588 1.00 42.03 87 VAL A N 1
ATOM 707 C CA . VAL A 1 95 ? 0.307 38.809 46.411 1.00 42.78 87 VAL A CA 1
ATOM 708 C C . VAL A 1 95 ? -1.169 39.139 46.247 1.00 36.64 87 VAL A C 1
ATOM 709 O O . VAL A 1 95 ? -1.761 39.747 47.139 1.00 36.96 87 VAL A O 1
ATOM 713 N N . TYR A 1 96 ? -1.773 38.754 45.119 1.00 36.60 88 TYR A N 1
ATOM 714 C CA . TYR A 1 96 ? -3.180 39.057 44.875 1.00 42.31 88 TYR A CA 1
ATOM 715 C C . TYR A 1 96 ? -4.096 38.465 45.944 1.00 44.58 88 TYR A C 1
ATOM 716 O O . TYR A 1 96 ? -5.135 39.054 46.261 1.00 42.31 88 TYR A O 1
ATOM 725 N N . ALA A 1 97 ? -3.733 37.313 46.517 1.00 41.23 89 ALA A N 1
ATOM 726 C CA . ALA A 1 97 ? -4.637 36.653 47.447 1.00 47.01 89 ALA A CA 1
ATOM 727 C C . ALA A 1 97 ? -4.808 37.436 48.742 1.00 51.51 89 ALA A C 1
ATOM 728 O O . ALA A 1 97 ? -5.779 37.199 49.462 1.00 53.20 89 ALA A O 1
ATOM 730 N N . LEU A 1 98 ? -3.904 38.378 49.044 1.00 49.53 90 LEU A N 1
ATOM 731 C CA . LEU A 1 98 ? -3.990 39.141 50.285 1.00 46.95 90 LEU A CA 1
ATOM 732 C C . LEU A 1 98 ? -4.934 40.332 50.191 1.00 43.04 90 LEU A C 1
ATOM 733 O O . LEU A 1 98 ? -5.325 40.878 51.228 1.00 48.40 90 LEU A O 1
ATOM 738 N N . PHE A 1 99 ? -5.302 40.759 48.985 1.00 39.53 91 PHE A N 1
ATOM 739 C CA . PHE A 1 99 ? -5.993 42.026 48.809 1.00 48.18 91 PHE A CA 1
ATOM 740 C C . PHE A 1 99 ? -7.435 41.859 48.339 1.00 48.99 91 PHE A C 1
ATOM 741 O O . PHE A 1 99 ? -8.023 42.806 47.810 1.00 53.05 91 PHE A O 1
ATOM 749 N N . THR A 1 100 ? -8.024 40.682 48.529 1.00 49.28 92 THR A N 1
ATOM 750 C CA . THR A 1 100 ? -9.461 40.552 48.340 1.00 56.39 92 THR A CA 1
ATOM 751 C C . THR A 1 100 ? -10.177 41.125 49.555 1.00 57.20 92 THR A C 1
ATOM 752 O O . THR A 1 100 ? -9.619 41.180 50.654 1.00 54.60 92 THR A O 1
ATOM 756 N N . LYS A 1 101 ? -11.421 41.566 49.350 1.00 63.61 93 LYS A N 1
ATOM 757 C CA . LYS A 1 101 ? -12.183 42.109 50.471 1.00 60.93 93 LYS A CA 1
ATOM 758 C C . LYS A 1 101 ? -12.280 41.096 51.602 1.00 62.51 93 LYS A C 1
ATOM 759 O O . LYS A 1 101 ? -12.114 41.448 52.777 1.00 69.65 93 LYS A O 1
ATOM 761 N N . GLU A 1 102 ? -12.505 39.824 51.265 1.00 66.79 94 GLU A N 1
ATOM 762 C CA . GLU A 1 102 ? -12.613 38.799 52.301 1.00 75.13 94 GLU A CA 1
ATOM 763 C C . GLU A 1 102 ? -11.281 38.581 53.011 1.00 76.70 94 GLU A C 1
ATOM 764 O O . GLU A 1 102 ? -11.245 38.452 54.241 1.00 80.88 94 GLU A O 1
ATOM 766 N N . ALA A 1 103 ? -10.174 38.541 52.258 1.00 72.54 95 ALA A N 1
ATOM 767 C CA . ALA A 1 103 ? -8.875 38.271 52.871 1.00 66.86 95 ALA A CA 1
ATOM 768 C C . ALA A 1 103 ? -8.468 39.392 53.818 1.00 64.10 95 ALA A C 1
ATOM 769 O O . ALA A 1 103 ? -7.918 39.136 54.898 1.00 60.22 95 ALA A O 1
ATOM 771 N N . LEU A 1 104 ? -8.746 40.642 53.437 1.00 63.68 96 LEU A N 1
ATOM 772 C CA . LEU A 1 104 ? -8.382 41.775 54.283 1.00 60.24 96 LEU A CA 1
ATOM 773 C C . LEU A 1 104 ? -9.203 41.799 55.569 1.00 67.23 96 LEU A C 1
ATOM 774 O O . LEU A 1 104 ? -8.652 42.026 56.653 1.00 70.82 96 LEU A O 1
ATOM 779 N N . GLU A 1 105 ? -10.517 41.558 55.474 1.00 77.73 97 GLU A N 1
ATOM 780 C CA . GLU A 1 105 ? -11.350 41.516 56.675 1.00 82.84 97 GLU A CA 1
ATOM 781 C C . GLU A 1 105 ? -10.913 40.398 57.612 1.00 85.34 97 GLU A C 1
ATOM 782 O O . GLU A 1 105 ? -10.944 40.557 58.838 1.00 90.47 97 GLU A O 1
ATOM 788 N N . GLN A 1 106 ? -10.496 39.261 57.056 1.00 82.82 98 GLN A N 1
ATOM 789 C CA . GLN A 1 106 ? -10.005 38.140 57.849 1.00 79.82 98 GLN A CA 1
ATOM 790 C C . GLN A 1 106 ? -8.571 38.333 58.337 1.00 76.41 98 GLN A C 1
ATOM 791 O O . GLN A 1 106 ? -8.009 37.404 58.928 1.00 78.23 98 GLN A O 1
ATOM 793 N N . GLY A 1 107 ? -7.968 39.500 58.101 1.00 70.14 99 GLY A N 1
ATOM 794 C CA . GLY A 1 107 ? -6.676 39.827 58.681 1.00 63.71 99 GLY A CA 1
ATOM 795 C C . GLY A 1 107 ? -5.468 39.376 57.885 1.00 60.95 99 GLY A C 1
ATOM 796 O O . GLY A 1 107 ? -4.494 38.880 58.460 1.00 65.34 99 GLY A O 1
ATOM 797 N N . SER A 1 108 ? -5.509 39.550 56.560 1.00 63.65 100 SER A N 1
ATOM 798 C CA . SER A 1 108 ? -4.380 39.131 55.732 1.00 61.57 100 SER A CA 1
ATOM 799 C C . SER A 1 108 ? -3.123 39.931 56.058 1.00 57.97 100 SER A C 1
ATOM 800 O O . SER A 1 108 ? -2.028 39.364 56.141 1.00 51.14 100 SER A O 1
ATOM 803 N N . LEU A 1 109 ? -3.258 41.246 56.254 1.00 57.16 101 LEU A N 1
ATOM 804 C CA . LEU A 1 109 ? -2.099 42.075 56.562 1.00 53.79 101 LEU A CA 1
ATOM 805 C C . LEU A 1 109 ? -1.671 41.966 58.020 1.00 51.45 101 LEU A C 1
ATOM 806 O O . LEU A 1 109 ? -0.513 42.266 58.336 1.00 44.44 101 LEU A O 1
ATOM 811 N N . ALA A 1 110 ? -2.573 41.545 58.912 1.00 50.97 102 ALA A N 1
ATOM 812 C CA . ALA A 1 110 ? -2.214 41.406 60.320 1.00 44.77 102 ALA A CA 1
ATOM 813 C C . ALA A 1 110 ? -1.147 40.345 60.536 1.00 44.19 102 ALA A C 1
ATOM 814 O O . ALA A 1 110 ? -0.436 40.395 61.544 1.00 58.61 102 ALA A O 1
ATOM 816 N N . LYS A 1 111 ? -1.024 39.388 59.614 1.00 57.66 103 LYS A N 1
ATOM 817 C CA . LYS A 1 111 ? 0.023 38.378 59.703 1.00 63.65 103 LYS A CA 1
ATOM 818 C C . LYS A 1 111 ? 1.420 38.965 59.529 1.00 59.49 103 LYS A C 1
ATOM 819 O O . LYS A 1 111 ? 2.394 38.350 59.974 1.00 62.90 103 LYS A O 1
ATOM 825 N N . LEU A 1 112 ? 1.542 40.132 58.901 1.00 50.55 104 LEU A N 1
ATOM 826 C CA . LEU A 1 112 ? 2.828 40.749 58.605 1.00 43.67 104 LEU A CA 1
ATOM 827 C C . LEU A 1 112 ? 3.081 41.916 59.551 1.00 42.32 104 LEU A C 1
ATOM 828 O O . LEU A 1 112 ? 2.176 42.715 59.816 1.00 42.06 104 LEU A O 1
ATOM 833 N N . ASN A 1 113 ? 4.314 42.016 60.059 1.00 43.25 105 ASN A N 1
ATOM 834 C CA . ASN A 1 113 ? 4.676 43.184 60.848 1.00 49.32 105 ASN A CA 1
ATOM 835 C C . ASN A 1 113 ? 4.891 44.378 59.917 1.00 46.48 105 ASN A C 1
ATOM 836 O O . ASN A 1 113 ? 4.838 44.261 58.690 1.00 41.19 105 ASN A O 1
ATOM 841 N N . THR A 1 114 ? 5.131 45.551 60.501 1.00 42.78 106 THR A N 1
ATOM 842 C CA . THR A 1 114 ? 5.150 46.761 59.685 1.00 49.32 106 THR A CA 1
ATOM 843 C C . THR A 1 114 ? 6.373 46.803 58.772 1.00 45.81 106 THR A C 1
ATOM 844 O O . THR A 1 114 ? 6.287 47.293 57.640 1.00 45.38 106 THR A O 1
ATOM 848 N N . ASN A 1 115 ? 7.517 46.282 59.236 1.00 43.56 107 ASN A N 1
ATOM 849 C CA . ASN A 1 115 ? 8.672 46.153 58.349 1.00 42.27 107 ASN A CA 1
ATOM 850 C C . ASN A 1 115 ? 8.344 45.277 57.143 1.00 41.16 107 ASN A C 1
ATOM 851 O O . ASN A 1 115 ? 8.731 45.596 56.010 1.00 40.92 107 ASN A O 1
ATOM 856 N N . GLN A 1 116 ? 7.624 44.171 57.363 1.00 40.67 108 GLN A N 1
ATOM 857 C CA . GLN A 1 116 ? 7.251 43.310 56.245 1.00 39.86 108 GLN A CA 1
ATOM 858 C C . GLN A 1 116 ? 6.251 43.989 55.322 1.00 39.41 108 GLN A C 1
ATOM 859 O O . GLN A 1 116 ? 6.289 43.767 54.106 1.00 39.05 108 GLN A O 1
ATOM 865 N N . LEU A 1 117 ? 5.384 44.853 55.860 1.00 39.83 109 LEU A N 1
ATOM 866 C CA . LEU A 1 117 ? 4.427 45.525 54.992 1.00 51.41 109 LEU A CA 1
ATOM 867 C C . LEU A 1 117 ? 5.137 46.501 54.072 1.00 39.52 109 LEU A C 1
ATOM 868 O O . LEU A 1 117 ? 4.771 46.615 52.894 1.00 38.94 109 LEU A O 1
ATOM 873 N N . LYS A 1 118 ? 6.219 47.124 54.547 1.00 40.24 110 LYS A N 1
ATOM 874 C CA . LYS A 1 118 ? 6.919 48.053 53.675 1.00 42.25 110 LYS A CA 1
ATOM 875 C C . LYS A 1 118 ? 7.720 47.301 52.624 1.00 42.85 110 LYS A C 1
ATOM 876 O O . LYS A 1 118 ? 7.842 47.782 51.489 1.00 44.34 110 LYS A O 1
ATOM 882 N N . LYS A 1 119 ? 8.221 46.105 52.959 1.00 39.66 111 LYS A N 1
ATOM 883 C CA . LYS A 1 119 ? 8.890 45.281 51.952 1.00 39.28 111 LYS A CA 1
ATOM 884 C C . LYS A 1 119 ? 7.905 44.822 50.882 1.00 39.48 111 LYS A C 1
ATOM 885 O O . LYS A 1 119 ? 8.246 44.742 49.693 1.00 38.08 111 LYS A O 1
ATOM 891 N N . LEU A 1 120 ? 6.688 44.479 51.304 1.00 37.94 112 LEU A N 1
ATOM 892 C CA . LEU A 1 120 ? 5.673 44.019 50.370 1.00 37.23 112 LEU A CA 1
ATOM 893 C C . LEU A 1 120 ? 5.333 45.107 49.359 1.00 36.97 112 LEU A C 1
ATOM 894 O O . LEU A 1 120 ? 5.198 44.833 48.160 1.00 36.44 112 LEU A O 1
ATOM 899 N N . SER A 1 121 ? 5.172 46.352 49.830 1.00 37.61 113 SER A N 1
ATOM 900 C CA . SER A 1 121 ? 4.853 47.453 48.918 1.00 37.47 113 SER A CA 1
ATOM 901 C C . SER A 1 121 ? 5.974 47.648 47.898 1.00 37.49 113 SER A C 1
ATOM 902 O O . SER A 1 121 ? 5.716 47.859 46.706 1.00 37.05 113 SER A O 1
ATOM 905 N N . THR A 1 122 ? 7.226 47.592 48.357 1.00 38.16 114 THR A N 1
ATOM 906 C CA . THR A 1 122 ? 8.369 47.695 47.453 1.00 38.52 114 THR A CA 1
ATOM 907 C C . THR A 1 122 ? 8.366 46.557 46.438 1.00 41.47 114 THR A C 1
ATOM 908 O O . THR A 1 122 ? 8.577 46.772 45.240 1.00 38.89 114 THR A O 1
ATOM 912 N N . TYR A 1 123 ? 8.112 45.338 46.908 1.00 38.08 115 TYR A N 1
ATOM 913 C CA . TYR A 1 123 ? 8.039 44.188 46.020 1.00 36.93 115 TYR A CA 1
ATOM 914 C C . TYR A 1 123 ? 6.959 44.379 44.961 1.00 36.13 115 TYR A C 1
ATOM 915 O O . TYR A 1 123 ? 7.206 44.188 43.762 1.00 36.00 115 TYR A O 1
ATOM 924 N N . ILE A 1 124 ? 5.763 44.795 45.387 1.00 36.26 116 ILE A N 1
ATOM 925 C CA . ILE A 1 124 ? 4.662 45.030 44.452 1.00 37.70 116 ILE A CA 1
ATOM 926 C C . ILE A 1 124 ? 5.055 46.054 43.392 1.00 40.74 116 ILE A C 1
ATOM 927 O O . ILE A 1 124 ? 4.792 45.865 42.198 1.00 37.38 116 ILE A O 1
ATOM 932 N N . THR A 1 125 ? 5.706 47.144 43.807 1.00 38.22 117 THR A N 1
ATOM 933 C CA . THR A 1 125 ? 6.125 48.164 42.847 1.00 37.14 117 THR A CA 1
ATOM 934 C C . THR A 1 125 ? 7.173 47.615 41.886 1.00 36.34 117 THR A C 1
ATOM 935 O O . THR A 1 125 ? 7.073 47.801 40.669 1.00 37.11 117 THR A O 1
ATOM 939 N N . GLU A 1 126 ? 8.184 46.922 42.414 1.00 38.28 118 GLU A N 1
ATOM 940 C CA . GLU A 1 126 ? 9.298 46.500 41.569 1.00 41.24 118 GLU A CA 1
ATOM 941 C C . GLU A 1 126 ? 8.949 45.314 40.674 1.00 39.66 118 GLU A C 1
ATOM 942 O O . GLU A 1 126 ? 9.463 45.219 39.560 1.00 41.32 118 GLU A O 1
ATOM 948 N N . VAL A 1 127 ? 8.101 44.401 41.131 1.00 37.49 119 VAL A N 1
ATOM 949 C CA . VAL A 1 127 ? 7.857 43.154 40.420 1.00 35.97 119 VAL A CA 1
ATOM 950 C C . VAL A 1 127 ? 6.534 43.179 39.662 1.00 37.43 119 VAL A C 1
ATOM 951 O O . VAL A 1 127 ? 6.433 42.620 38.569 1.00 44.73 119 VAL A O 1
ATOM 955 N N . HIS A 1 128 ? 5.497 43.808 40.216 1.00 36.28 120 HIS A N 1
ATOM 956 C CA . HIS A 1 128 ? 4.181 43.723 39.596 1.00 34.24 120 HIS A CA 1
ATOM 957 C C . HIS A 1 128 ? 3.769 44.996 38.864 1.00 33.96 120 HIS A C 1
ATOM 958 O O . HIS A 1 128 ? 3.263 44.921 37.738 1.00 36.44 120 HIS A O 1
ATOM 965 N N . ILE A 1 129 ? 3.943 46.165 39.487 1.00 33.72 121 ILE A N 1
ATOM 966 C CA . ILE A 1 129 ? 3.539 47.412 38.840 1.00 35.28 121 ILE A CA 1
ATOM 967 C C . ILE A 1 129 ? 4.393 47.667 37.601 1.00 35.20 121 ILE A C 1
ATOM 968 O O . ILE A 1 129 ? 3.872 47.953 36.516 1.00 42.94 121 ILE A O 1
ATOM 973 N N . LYS A 1 130 ? 5.716 47.524 37.732 1.00 36.20 122 LYS A N 1
ATOM 974 C CA . LYS A 1 130 ? 6.597 47.710 36.579 1.00 38.19 122 LYS A CA 1
ATOM 975 C C . LYS A 1 130 ? 6.281 46.712 35.471 1.00 38.46 122 LYS A C 1
ATOM 976 O O . LYS A 1 130 ? 6.238 47.078 34.287 1.00 41.65 122 LYS A O 1
ATOM 978 N N . ASN A 1 131 ? 6.058 45.443 35.834 1.00 41.67 123 ASN A N 1
ATOM 979 C CA . ASN A 1 131 ? 5.738 44.430 34.829 1.00 42.56 123 ASN A CA 1
ATOM 980 C C . ASN A 1 131 ? 4.452 44.775 34.082 1.00 40.12 123 ASN A C 1
ATOM 981 O O . ASN A 1 131 ? 4.382 44.639 32.856 1.00 39.57 123 ASN A O 1
ATOM 986 N N . SER A 1 132 ? 3.426 45.222 34.806 1.00 34.26 124 SER A N 1
ATOM 987 C CA . SER A 1 132 ? 2.159 45.573 34.169 1.00 36.84 124 SER A CA 1
ATOM 988 C C . SER A 1 132 ? 2.290 46.837 33.327 1.00 41.12 124 SER A C 1
ATOM 989 O O . SER A 1 132 ? 1.646 46.954 32.278 1.00 36.04 124 SER A O 1
ATOM 992 N N . GLU A 1 133 ? 3.072 47.816 33.796 1.00 38.78 125 GLU A N 1
ATOM 993 C CA . GLU A 1 133 ? 3.278 49.031 33.014 1.00 41.55 125 GLU A CA 1
ATOM 994 C C . GLU A 1 133 ? 3.922 48.710 31.674 1.00 46.00 125 GLU A C 1
ATOM 995 O O . GLU A 1 133 ? 3.555 49.291 30.646 1.00 46.67 125 GLU A O 1
ATOM 1001 N N . GLU A 1 134 ? 4.868 47.769 31.655 1.00 44.55 126 GLU A N 1
ATOM 1002 C CA . GLU A 1 134 ? 5.466 47.384 30.383 1.00 46.16 126 GLU A CA 1
ATOM 1003 C C . GLU A 1 134 ? 4.462 46.642 29.518 1.00 50.60 126 GLU A C 1
ATOM 1004 O O . GLU A 1 134 ? 4.436 46.824 28.296 1.00 51.22 126 GLU A O 1
ATOM 1010 N N . GLU A 1 135 ? 3.623 45.808 30.137 1.00 47.82 127 GLU A N 1
ATOM 1011 C CA . GLU A 1 135 ? 2.650 45.043 29.370 1.00 42.73 127 GLU A CA 1
ATOM 1012 C C . GLU A 1 135 ? 1.615 45.962 28.725 1.00 45.96 127 GLU A C 1
ATOM 1013 O O . GLU A 1 135 ? 1.169 45.704 27.597 1.00 40.73 127 GLU A O 1
ATOM 1019 N N . VAL A 1 136 ? 1.248 47.056 29.408 1.00 41.01 128 VAL A N 1
ATOM 1020 C CA . VAL A 1 136 ? 0.354 48.050 28.813 1.00 46.60 128 VAL A CA 1
ATOM 1021 C C . VAL A 1 136 ? 0.983 48.652 27.555 1.00 51.08 128 VAL A C 1
ATOM 1022 O O . VAL A 1 136 ? 0.316 48.799 26.522 1.00 50.55 128 VAL A O 1
ATOM 1026 N N . LYS A 1 137 ? 2.272 49.010 27.624 1.00 46.59 129 LYS A N 1
ATOM 1027 C CA . LYS A 1 137 ? 2.945 49.609 26.470 1.00 45.21 129 LYS A CA 1
ATOM 1028 C C . LYS A 1 137 ? 3.035 48.638 25.302 1.00 47.96 129 LYS A C 1
ATOM 1029 O O . LYS A 1 137 ? 2.808 49.023 24.150 1.00 60.49 129 LYS A O 1
ATOM 1031 N N . GLN A 1 138 ? 3.362 47.373 25.573 1.00 45.16 130 GLN A N 1
ATOM 1032 C CA . GLN A 1 138 ? 3.461 46.400 24.492 1.00 48.04 130 GLN A CA 1
ATOM 1033 C C . GLN A 1 138 ? 2.117 46.216 23.801 1.00 54.00 130 GLN A C 1
ATOM 1034 O O . GLN A 1 138 ? 2.047 46.145 22.568 1.00 49.49 130 GLN A O 1
ATOM 1036 N N . LYS A 1 139 ? 1.034 46.149 24.580 1.00 52.25 131 LYS A N 1
ATOM 1037 C CA . LYS A 1 139 ? -0.279 45.934 23.988 1.00 51.48 131 LYS A CA 1
ATOM 1038 C C . LYS A 1 139 ? -0.730 47.146 23.184 1.00 51.04 131 LYS A C 1
ATOM 1039 O O . LYS A 1 139 ? -1.394 46.997 22.152 1.00 51.38 131 LYS A O 1
ATOM 1045 N N . GLU A 1 140 ? -0.388 48.350 23.642 1.00 46.82 132 GLU A N 1
ATOM 1046 C CA . GLU A 1 140 ? -0.739 49.548 22.889 1.00 48.33 132 GLU A CA 1
ATOM 1047 C C . GLU A 1 140 ? -0.034 49.562 21.537 1.00 56.90 132 GLU A C 1
ATOM 1048 O O . GLU A 1 140 ? -0.652 49.837 20.500 1.00 53.13 132 GLU A O 1
ATOM 1054 N N . LYS A 1 141 ? 1.268 49.259 21.529 1.00 55.13 133 LYS A N 1
ATOM 1055 C CA . LYS A 1 141 ? 2.003 49.204 20.270 1.00 56.90 133 LYS A CA 1
ATOM 1056 C C . LYS A 1 141 ? 1.477 48.089 19.375 1.00 57.21 133 LYS A C 1
ATOM 1057 O O . LYS A 1 141 ? 1.397 48.253 18.152 1.00 57.26 133 LYS A O 1
ATOM 1059 N N . GLU A 1 142 ? 1.103 46.950 19.967 1.00 51.86 134 GLU A N 1
ATOM 1060 C CA . GLU A 1 142 ? 0.611 45.829 19.171 1.00 48.98 134 GLU A CA 1
ATOM 1061 C C . GLU A 1 142 ? -0.683 46.205 18.457 1.00 54.50 134 GLU A C 1
ATOM 1062 O O . GLU A 1 142 ? -0.886 45.852 17.287 1.00 59.57 134 GLU A O 1
ATOM 1068 N N . ARG A 1 143 ? -1.577 46.911 19.158 1.00 46.42 135 ARG A N 1
ATOM 1069 C CA . ARG A 1 143 ? -2.802 47.417 18.545 1.00 42.78 135 ARG A CA 1
ATOM 1070 C C . ARG A 1 143 ? -2.491 48.427 17.449 1.00 42.45 135 ARG A C 1
ATOM 1071 O O . ARG A 1 143 ? -3.036 48.348 16.342 1.00 36.74 135 ARG A O 1
ATOM 1079 N N . ASP A 1 144 ? -1.624 49.398 17.751 1.00 45.08 136 ASP A N 1
ATOM 1080 C CA . ASP A 1 144 ? -1.311 50.447 16.792 1.00 48.60 136 ASP A CA 1
ATOM 1081 C C . ASP A 1 144 ? -0.630 49.883 15.548 1.00 53.30 136 ASP A C 1
ATOM 1082 O O . ASP A 1 144 ? -0.791 50.434 14.453 1.00 53.40 136 ASP A O 1
ATOM 1087 N N . ASP A 1 145 ? 0.119 48.783 15.691 1.00 50.08 137 ASP A N 1
ATOM 1088 C CA . ASP A 1 145 ? 0.791 48.180 14.541 1.00 49.06 137 ASP A CA 1
ATOM 1089 C C . ASP A 1 145 ? -0.206 47.548 13.578 1.00 44.86 137 ASP A C 1
ATOM 1090 O O . ASP A 1 145 ? 0.012 47.552 12.362 1.00 49.92 137 ASP A O 1
ATOM 1095 N N . VAL A 1 146 ? -1.283 46.959 14.100 1.00 42.13 138 VAL A N 1
ATOM 1096 C CA . VAL A 1 146 ? -2.320 46.441 13.215 1.00 40.99 138 VAL A CA 1
ATOM 1097 C C . VAL A 1 146 ? -3.089 47.591 12.584 1.00 43.48 138 VAL A C 1
ATOM 1098 O O . VAL A 1 146 ? -3.426 47.551 11.396 1.00 41.74 138 VAL A O 1
ATOM 1102 N N . LEU A 1 147 ? -3.368 48.640 13.365 1.00 42.17 139 LEU A N 1
ATOM 1103 C CA . LEU A 1 147 ? -4.090 49.792 12.833 1.00 42.39 139 LEU A CA 1
ATOM 1104 C C . LEU A 1 147 ? -3.344 50.420 11.656 1.00 41.77 139 LEU A C 1
ATOM 1105 O O . LEU A 1 147 ? -3.969 50.878 10.693 1.00 41.61 139 LEU A O 1
ATOM 1110 N N . LEU A 1 148 ? -2.010 50.437 11.703 1.00 39.55 140 LEU A N 1
ATOM 1111 C CA . LEU A 1 148 ? -1.253 51.041 10.613 1.00 40.45 140 LEU A CA 1
ATOM 1112 C C . LEU A 1 148 ? -1.414 50.296 9.289 1.00 46.39 140 LEU A C 1
ATOM 1113 O O . LEU A 1 148 ? -1.075 50.854 8.238 1.00 42.71 140 LEU A O 1
ATOM 1118 N N . GLN A 1 149 ? -1.896 49.054 9.312 1.00 43.37 141 GLN A N 1
ATOM 1119 C CA . GLN A 1 149 ? -2.026 48.252 8.102 1.00 43.05 141 GLN A CA 1
ATOM 1120 C C . GLN A 1 149 ? -3.341 48.464 7.370 1.00 46.23 141 GLN A C 1
ATOM 1121 O O . GLN A 1 149 ? -3.467 48.019 6.224 1.00 45.59 141 GLN A O 1
ATOM 1127 N N . ILE A 1 150 ? -4.305 49.115 7.990 1.00 41.88 142 ILE A N 1
ATOM 1128 C CA . ILE A 1 150 ? -5.621 49.301 7.398 1.00 37.56 142 ILE A CA 1
ATOM 1129 C C . ILE A 1 150 ? -5.578 50.535 6.510 1.00 38.46 142 ILE A C 1
ATOM 1130 O O . ILE A 1 150 ? -5.008 51.566 6.884 1.00 33.99 142 ILE A O 1
ATOM 1135 N N . GLY A 1 151 ? -6.158 50.428 5.316 1.00 34.33 143 GLY A N 1
ATOM 1136 C CA . GLY A 1 151 ? -6.143 51.553 4.402 1.00 30.08 143 GLY A CA 1
ATOM 1137 C C . GLY A 1 151 ? -7.128 52.640 4.794 1.00 30.08 143 GLY A C 1
ATOM 1138 O O . GLY A 1 151 ? -8.078 52.424 5.557 1.00 34.70 143 GLY A O 1
ATOM 1139 N N . ASN A 1 152 ? -6.903 53.825 4.231 1.00 30.28 144 ASN A N 1
ATOM 1140 C CA . ASN A 1 152 ? -7.789 54.960 4.469 1.00 31.14 144 ASN A CA 1
ATOM 1141 C C . ASN A 1 152 ? -9.222 54.609 4.065 1.00 29.32 144 ASN A C 1
ATOM 1142 O O . ASN A 1 152 ? -9.459 53.763 3.200 1.00 36.05 144 ASN A O 1
ATOM 1147 N N . ILE A 1 153 ? -10.189 55.244 4.724 1.00 27.65 145 ILE A N 1
ATOM 1148 C CA . ILE A 1 153 ? -11.594 54.998 4.405 1.00 30.56 145 ILE A CA 1
ATOM 1149 C C . ILE A 1 153 ? -11.874 55.420 2.963 1.00 33.06 145 ILE A C 1
ATOM 1150 O O . ILE A 1 153 ? -11.626 56.567 2.570 1.00 29.64 145 ILE A O 1
ATOM 1155 N N . VAL A 1 154 ? -12.373 54.480 2.161 1.00 30.78 146 VAL A N 1
ATOM 1156 C CA . VAL A 1 154 ? -12.676 54.753 0.758 1.00 32.66 146 VAL A CA 1
ATOM 1157 C C . VAL A 1 154 ? -13.946 55.589 0.663 1.00 33.61 146 VAL A C 1
ATOM 1158 O O . VAL A 1 154 ? -14.981 55.253 1.256 1.00 29.93 146 VAL A O 1
ATOM 1162 N N . HIS A 1 155 ? -13.884 56.665 -0.113 1.00 31.55 147 HIS A N 1
ATOM 1163 C CA . HIS A 1 155 ? -15.013 57.578 -0.236 1.00 33.25 147 HIS A CA 1
ATOM 1164 C C . HIS A 1 155 ? -16.193 56.925 -0.954 1.00 34.21 147 HIS A C 1
ATOM 1165 O O . HIS A 1 155 ? -16.025 56.098 -1.856 1.00 33.64 147 HIS A O 1
ATOM 1172 N N . GLU A 1 156 ? -17.403 57.362 -0.582 1.00 29.85 148 GLU A N 1
ATOM 1173 C CA . GLU A 1 156 ? -18.628 56.768 -1.115 1.00 40.44 148 GLU A CA 1
ATOM 1174 C C . GLU A 1 156 ? -18.781 56.944 -2.631 1.00 34.50 148 GLU A C 1
ATOM 1175 O O . GLU A 1 156 ? -19.516 56.175 -3.256 1.00 34.80 148 GLU A O 1
ATOM 1181 N N . THR A 1 157 ? -18.156 57.952 -3.233 1.00 33.17 149 THR A N 1
ATOM 1182 C CA . THR A 1 157 ? -18.294 58.145 -4.677 1.00 36.55 149 THR A CA 1
ATOM 1183 C C . THR A 1 157 ? -17.323 57.305 -5.501 1.00 38.01 149 THR A C 1
ATOM 1184 O O . THR A 1 157 ? -17.336 57.406 -6.734 1.00 37.41 149 THR A O 1
ATOM 1188 N N . VAL A 1 158 ? -16.496 56.486 -4.862 1.00 38.28 150 VAL A N 1
ATOM 1189 C CA . VAL A 1 158 ? -15.525 55.651 -5.562 1.00 38.04 150 VAL A CA 1
ATOM 1190 C C . VAL A 1 158 ? -16.231 54.421 -6.134 1.00 32.95 150 VAL A C 1
ATOM 1191 O O . VAL A 1 158 ? -17.030 53.777 -5.451 1.00 33.39 150 VAL A O 1
ATOM 1195 N N . VAL A 1 159 ? -15.946 54.100 -7.399 1.00 36.63 151 VAL A N 1
ATOM 1196 C CA . VAL A 1 159 ? -16.475 52.877 -7.995 1.00 33.44 151 VAL A CA 1
ATOM 1197 C C . VAL A 1 159 ? -15.893 51.669 -7.277 1.00 31.23 151 VAL A C 1
ATOM 1198 O O . VAL A 1 159 ? -14.669 51.549 -7.117 1.00 31.07 151 VAL A O 1
ATOM 1202 N N . VAL A 1 160 ? -16.772 50.774 -6.829 1.00 33.75 152 VAL A N 1
ATOM 1203 C CA . VAL A 1 160 ? -16.381 49.593 -6.067 1.00 37.86 152 VAL A CA 1
ATOM 1204 C C . VAL A 1 160 ? -16.105 48.464 -7.053 1.00 37.49 152 VAL A C 1
ATOM 1205 O O . VAL A 1 160 ? -17.023 47.938 -7.684 1.00 37.31 152 VAL A O 1
ATOM 1209 N N . SER A 1 161 ? -14.837 48.102 -7.196 1.00 34.29 153 SER A N 1
ATOM 1210 C CA . SER A 1 161 ? -14.432 47.039 -8.106 1.00 33.19 153 SER A CA 1
ATOM 1211 C C . SER A 1 161 ? -12.955 46.768 -7.886 1.00 33.84 153 SER A C 1
ATOM 1212 O O . SER A 1 161 ? -12.217 47.629 -7.397 1.00 32.32 153 SER A O 1
ATOM 1215 N N . ASP A 1 162 ? -12.531 45.557 -8.248 1.00 35.32 154 ASP A N 1
ATOM 1216 C CA . ASP A 1 162 ? -11.120 45.181 -8.219 1.00 30.50 154 ASP A CA 1
ATOM 1217 C C . ASP A 1 162 ? -10.462 45.252 -9.592 1.00 35.32 154 ASP A C 1
ATOM 1218 O O . ASP A 1 162 ? -9.283 44.908 -9.717 1.00 39.65 154 ASP A O 1
ATOM 1223 N N . ASN A 1 163 ? -11.198 45.648 -10.627 1.00 32.68 155 ASN A N 1
ATOM 1224 C CA . ASN A 1 163 ? -10.697 45.633 -11.998 1.00 39.95 155 ASN A CA 1
ATOM 1225 C C . ASN A 1 163 ? -10.781 47.041 -12.566 1.00 36.92 155 ASN A C 1
ATOM 1226 O O . ASN A 1 163 ? -11.878 47.596 -12.680 1.00 34.04 155 ASN A O 1
ATOM 1231 N N . GLU A 1 164 ? -9.635 47.595 -12.972 1.00 30.37 156 GLU A N 1
ATOM 1232 C CA . GLU A 1 164 ? -9.626 48.943 -13.527 1.00 34.91 156 GLU A CA 1
ATOM 1233 C C . GLU A 1 164 ? -10.341 49.048 -14.868 1.00 39.52 156 GLU A C 1
ATOM 1234 O O . GLU A 1 164 ? -10.566 50.172 -15.331 1.00 35.56 156 GLU A O 1
ATOM 1240 N N . ASP A 1 165 ? -10.693 47.928 -15.506 1.00 34.57 157 ASP A N 1
ATOM 1241 C CA . ASP A 1 165 ? -11.617 48.008 -16.631 1.00 37.05 157 ASP A CA 1
ATOM 1242 C C . ASP A 1 165 ? -12.908 48.700 -16.233 1.00 37.16 157 ASP A C 1
ATOM 1243 O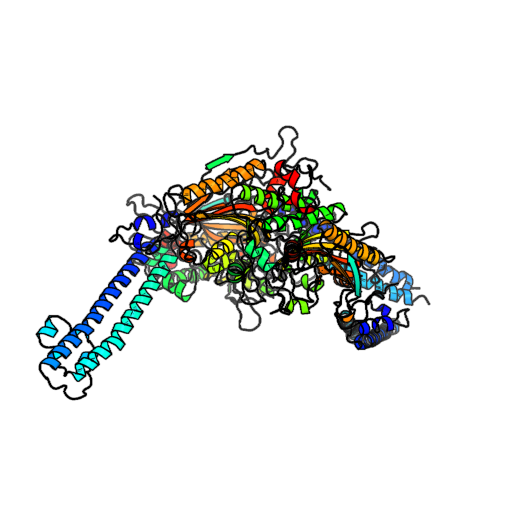 O . ASP A 1 165 ? -13.626 49.197 -17.105 1.00 33.73 157 ASP A O 1
ATOM 1248 N N . ASN A 1 166 ? -13.233 48.712 -14.939 1.00 32.79 158 ASN A N 1
ATOM 1249 C CA . ASN A 1 166 ? -14.462 49.318 -14.454 1.00 38.66 158 ASN A CA 1
ATOM 1250 C C . ASN A 1 166 ? -14.257 50.732 -13.932 1.00 31.15 158 ASN A C 1
ATOM 1251 O O . ASN A 1 166 ? -15.181 51.295 -13.338 1.00 30.85 158 ASN A O 1
ATOM 1256 N N . ASN A 1 167 ? -13.079 51.315 -14.135 1.00 28.17 159 ASN A N 1
ATOM 1257 C CA . ASN A 1 167 ? -12.893 52.725 -13.810 1.00 29.52 159 ASN A CA 1
ATOM 1258 C C . ASN A 1 167 ? -14.032 53.531 -14.417 1.00 32.08 159 ASN A C 1
ATOM 1259 O O . ASN A 1 167 ? -14.357 53.370 -15.596 1.00 35.96 159 ASN A O 1
ATOM 1264 N N . GLY A 1 168 ? -14.660 54.386 -13.613 1.00 31.83 160 GLY A N 1
ATOM 1265 C CA . GLY A 1 168 ? -15.792 55.154 -14.118 1.00 30.71 160 GLY A CA 1
ATOM 1266 C C . GLY A 1 168 ? -15.312 56.287 -15.019 1.00 35.10 160 GLY A C 1
ATOM 1267 O O . GLY A 1 168 ? -14.428 57.064 -14.640 1.00 35.41 160 GLY A O 1
ATOM 1268 N N . ILE A 1 169 ? -15.889 56.378 -16.215 1.00 29.65 161 ILE A N 1
ATOM 1269 C CA . ILE A 1 169 ? -15.618 57.493 -17.120 1.00 31.12 161 ILE A CA 1
ATOM 1270 C C . ILE A 1 169 ? -16.491 58.664 -16.682 1.00 34.32 161 ILE A C 1
ATOM 1271 O O . ILE A 1 169 ? -17.701 58.663 -16.915 1.00 36.58 161 ILE A O 1
ATOM 1276 N N . VAL A 1 170 ? -15.880 59.669 -16.049 1.00 32.44 162 VAL A N 1
ATOM 1277 C CA . VAL A 1 170 ? -16.652 60.757 -15.457 1.00 37.09 162 VAL A CA 1
ATOM 1278 C C . VAL A 1 170 ? -17.070 61.773 -16.517 1.00 39.28 162 VAL A C 1
ATOM 1279 O O . VAL A 1 170 ? -18.207 62.257 -16.513 1.00 32.32 162 VAL A O 1
ATOM 1283 N N . ARG A 1 171 ? -16.161 62.143 -17.415 1.00 33.05 163 ARG A N 1
ATOM 1284 C CA . ARG A 1 171 ? -16.504 63.075 -18.486 1.00 37.38 163 ARG A CA 1
ATOM 1285 C C . ARG A 1 171 ? -15.403 63.049 -19.530 1.00 34.70 163 ARG A C 1
ATOM 1286 O O . ARG A 1 171 ? -14.283 62.606 -19.271 1.00 32.85 163 ARG A O 1
ATOM 1294 N N . MET A 1 172 ? -15.745 63.520 -20.718 1.00 37.54 164 MET A N 1
ATOM 1295 C CA . MET A 1 172 ? -14.805 63.615 -21.821 1.00 34.58 164 MET A CA 1
ATOM 1296 C C . MET A 1 172 ? -14.817 65.041 -22.335 1.00 39.34 164 MET A C 1
ATOM 1297 O O . MET A 1 172 ? -15.886 65.646 -22.473 1.00 35.56 164 MET A O 1
ATOM 1302 N N . VAL A 1 173 ? -13.627 65.591 -22.554 1.00 35.01 165 VAL A N 1
ATOM 1303 C CA . VAL A 1 173 ? -13.458 66.990 -22.918 1.00 30.39 165 VAL A CA 1
ATOM 1304 C C . VAL A 1 173 ? -12.477 67.086 -24.077 1.00 35.82 165 VAL A C 1
ATOM 1305 O O . VAL A 1 173 ? -11.332 66.636 -23.965 1.00 37.90 165 VAL A O 1
ATOM 1309 N N . GLY A 1 174 ? -12.898 67.722 -25.159 1.00 27.25 166 GLY A N 1
ATOM 1310 C CA . GLY A 1 174 ? -12.005 68.025 -26.256 1.00 28.89 166 GLY A CA 1
ATOM 1311 C C . GLY A 1 174 ? -12.455 67.382 -27.551 1.00 34.78 166 GLY A C 1
ATOM 1312 O O . GLY A 1 174 ? -13.495 66.734 -27.633 1.00 32.07 166 GLY A O 1
ATOM 1313 N N . ASN A 1 175 ? -11.638 67.584 -28.579 1.00 26.94 167 ASN A N 1
ATOM 1314 C CA . ASN A 1 175 ? -11.944 67.128 -29.934 1.00 29.96 167 ASN A CA 1
ATOM 1315 C C . ASN A 1 175 ? -10.802 66.245 -30.414 1.00 33.63 167 ASN A C 1
ATOM 1316 O O . ASN A 1 175 ? -9.855 66.733 -31.041 1.00 30.30 167 ASN A O 1
ATOM 1321 N N . PRO A 1 176 ? -10.850 64.943 -30.125 1.00 34.18 168 PRO A N 1
ATOM 1322 C CA . PRO A 1 176 ? -9.736 64.058 -30.504 1.00 33.18 168 PRO A CA 1
ATOM 1323 C C . PRO A 1 176 ? -9.691 63.857 -32.009 1.00 29.80 168 PRO A C 1
ATOM 1324 O O . PRO A 1 176 ? -10.663 63.414 -32.614 1.00 29.71 168 PRO A O 1
ATOM 1328 N N . ARG A 1 177 ? -8.549 64.174 -32.607 1.00 31.03 169 ARG A N 1
ATOM 1329 C CA . ARG A 1 177 ? -8.391 63.977 -34.035 1.00 28.58 169 ARG A CA 1
ATOM 1330 C C . ARG A 1 177 ? -8.436 62.479 -34.351 1.00 32.26 169 ARG A C 1
ATOM 1331 O O . ARG A 1 177 ? -7.987 61.660 -33.549 1.00 30.08 169 ARG A O 1
ATOM 1339 N N . PRO A 1 178 ? -9.002 62.099 -35.501 1.00 31.67 170 PRO A N 1
ATOM 1340 C CA . PRO A 1 178 ? -9.033 60.680 -35.879 1.00 33.11 170 PRO A CA 1
ATOM 1341 C C . PRO A 1 178 ? -7.634 60.145 -36.144 1.00 33.58 170 PRO A C 1
ATOM 1342 O O . PRO A 1 178 ? -6.725 60.879 -36.535 1.00 32.48 170 PRO A O 1
ATOM 1346 N N . LYS A 1 179 ? -7.472 58.845 -35.922 1.00 31.25 171 LYS A N 1
ATOM 1347 C CA . LYS A 1 179 ? -6.182 58.212 -36.175 1.00 30.22 171 LYS A CA 1
ATOM 1348 C C . LYS A 1 179 ? -5.827 58.278 -37.650 1.00 31.76 171 LYS A C 1
ATOM 1349 O O . LYS A 1 179 ? -4.657 58.456 -38.004 1.00 32.14 171 LYS A O 1
ATOM 1355 N N . VAL A 1 180 ? -6.832 58.178 -38.516 1.00 29.86 172 VAL A N 1
ATOM 1356 C CA . VAL A 1 180 ? -6.669 58.276 -39.959 1.00 34.71 172 VAL A CA 1
ATOM 1357 C C . VAL A 1 180 ? -7.493 59.461 -40.438 1.00 35.38 172 VAL A C 1
ATOM 1358 O O . VAL A 1 180 ? -8.694 59.547 -40.152 1.00 37.32 172 VAL A O 1
ATOM 1362 N N . ASP A 1 181 ? -6.851 60.374 -41.151 1.00 32.17 173 ASP A N 1
ATOM 1363 C CA . ASP A 1 181 ? -7.564 61.528 -41.683 1.00 34.16 173 ASP A CA 1
ATOM 1364 C C . ASP A 1 181 ? -8.595 61.090 -42.719 1.00 43.23 173 ASP A C 1
ATOM 1365 O O . ASP A 1 181 ? -8.229 60.439 -43.709 1.00 39.34 173 ASP A O 1
ATOM 1370 N N . PRO A 1 182 ? -9.878 61.425 -42.543 1.00 44.19 174 PRO A N 1
ATOM 1371 C CA . PRO A 1 182 ? -10.898 60.971 -43.504 1.00 48.28 174 PRO A CA 1
ATOM 1372 C C . PRO A 1 182 ? -10.721 61.519 -44.917 1.00 52.93 174 PRO A C 1
ATOM 1373 O O . PRO A 1 182 ? -11.249 60.919 -45.861 1.00 46.09 174 PRO A O 1
ATOM 1377 N N . GLU A 1 183 ? -10.052 62.657 -45.099 1.00 52.63 175 GLU A N 1
ATOM 1378 C CA . GLU A 1 183 ? -9.929 63.227 -46.436 1.00 48.39 175 GLU A CA 1
ATOM 1379 C C . GLU A 1 183 ? -8.639 62.840 -47.147 1.00 49.84 175 GLU A C 1
ATOM 1380 O O . GLU A 1 183 ? -8.665 62.629 -48.360 1.00 55.19 175 GLU A O 1
ATOM 1382 N N . THR A 1 184 ? -7.515 62.690 -46.431 1.00 46.46 176 THR A N 1
ATOM 1383 C CA . THR A 1 184 ? -6.256 62.364 -47.092 1.00 44.61 176 THR A CA 1
ATOM 1384 C C . THR A 1 184 ? -5.803 60.938 -46.857 1.00 40.49 176 THR A C 1
ATOM 1385 O O . THR A 1 184 ? -4.938 60.460 -47.593 1.00 46.18 176 THR A O 1
ATOM 1389 N N . GLY A 1 185 ? -6.376 60.247 -45.874 1.00 35.26 177 GLY A N 1
ATOM 1390 C CA . GLY A 1 185 ? -5.921 58.926 -45.485 1.00 37.55 177 GLY A CA 1
ATOM 1391 C C . GLY A 1 185 ? -4.646 58.903 -44.666 1.00 40.74 177 GLY A C 1
ATOM 1392 O O . GLY A 1 185 ? -4.155 57.813 -44.343 1.00 43.81 177 GLY A O 1
ATOM 1393 N N . TYR A 1 186 ? -4.108 60.062 -44.301 1.00 40.94 178 TYR A N 1
ATOM 1394 C CA . TYR A 1 186 ? -2.858 60.117 -43.556 1.00 37.25 178 TYR A CA 1
ATOM 1395 C C . TYR A 1 186 ? -3.069 59.546 -42.162 1.00 34.51 178 TYR A C 1
ATOM 1396 O O . TYR A 1 186 ? -3.959 59.989 -41.429 1.00 32.57 178 TYR A O 1
ATOM 1405 N N . LYS A 1 187 ? -2.281 58.536 -41.818 1.00 35.75 179 LYS A N 1
ATOM 1406 C CA . LYS A 1 187 ? -2.377 57.878 -40.522 1.00 36.52 179 LYS A CA 1
ATOM 1407 C C . LYS A 1 187 ? -1.418 58.532 -39.534 1.00 35.83 179 LYS A C 1
ATOM 1408 O O . LYS A 1 187 ? -0.229 58.689 -39.831 1.00 35.41 179 LYS A O 1
ATOM 1414 N N . CYS A 1 188 ? -1.932 58.892 -38.355 1.00 28.95 180 CYS A N 1
ATOM 1415 C CA . CYS A 1 188 ? -1.115 59.529 -37.327 1.00 28.27 180 CYS A CA 1
ATOM 1416 C C . CYS A 1 188 ? 0.054 58.644 -36.915 1.00 33.85 180 CYS A C 1
ATOM 1417 O O . CYS A 1 188 ? -0.113 57.442 -36.700 1.00 30.45 180 CYS A O 1
ATOM 1420 N N . LEU A 1 189 ? 1.237 59.244 -36.818 1.00 27.27 181 LEU A N 1
ATOM 1421 C CA . LEU A 1 189 ? 2.409 58.548 -36.306 1.00 29.22 181 LEU A CA 1
ATOM 1422 C C . LEU A 1 189 ? 2.408 58.539 -34.776 1.00 32.75 181 LEU A C 1
ATOM 1423 O O . LEU A 1 189 ? 1.786 59.375 -34.125 1.00 23.68 181 LEU A O 1
ATOM 1428 N N . LYS A 1 190 ? 3.131 57.571 -34.223 1.00 22.88 182 LYS A N 1
ATOM 1429 C CA . LYS A 1 190 ? 3.398 57.423 -32.798 1.00 24.50 182 LYS A CA 1
ATOM 1430 C C . LYS A 1 190 ? 4.498 58.389 -32.350 1.00 23.06 182 LYS A C 1
ATOM 1431 O O . LYS A 1 190 ? 5.387 58.740 -33.133 1.00 22.04 182 LYS A O 1
ATOM 1437 N N . HIS A 1 191 ? 4.482 58.755 -31.058 1.00 20.99 183 HIS A N 1
ATOM 1438 C CA . HIS A 1 191 ? 5.412 59.781 -30.566 1.00 25.90 183 HIS A CA 1
ATOM 1439 C C . HIS A 1 191 ? 6.882 59.455 -30.871 1.00 25.00 183 HIS A C 1
ATOM 1440 O O . HIS A 1 191 ? 7.643 60.343 -31.265 1.00 24.21 183 HIS A O 1
ATOM 1447 N N . ILE A 1 192 ? 7.307 58.193 -30.713 1.00 23.13 184 ILE A N 1
ATOM 1448 C CA . ILE A 1 192 ? 8.736 57.895 -30.884 1.00 23.24 184 ILE A CA 1
ATOM 1449 C C . ILE A 1 192 ? 9.182 58.157 -32.327 1.00 24.25 184 ILE A C 1
ATOM 1450 O O . ILE A 1 192 ? 10.264 58.712 -32.564 1.00 27.93 184 ILE A O 1
ATOM 1455 N N . ASP A 1 193 ? 8.354 57.787 -33.311 1.00 27.24 185 ASP A N 1
ATOM 1456 C CA . ASP A 1 193 ? 8.711 58.031 -34.710 1.00 23.01 185 ASP A CA 1
ATOM 1457 C C . ASP A 1 193 ? 8.730 59.517 -35.022 1.00 23.99 185 ASP A C 1
ATOM 1458 O O . ASP A 1 193 ? 9.632 60.000 -35.716 1.00 26.48 185 ASP A O 1
ATOM 1463 N N . ILE A 1 194 ? 7.751 60.256 -34.499 1.00 23.55 186 ILE A N 1
ATOM 1464 C CA . ILE A 1 194 ? 7.714 61.704 -34.690 1.00 23.08 186 ILE A CA 1
ATOM 1465 C C . ILE A 1 194 ? 8.976 62.348 -34.132 1.00 22.85 186 ILE A C 1
ATOM 1466 O O . ILE A 1 194 ? 9.636 63.149 -34.808 1.00 25.25 186 ILE A O 1
ATOM 1471 N N . MET A 1 195 ? 9.328 62.016 -32.883 1.00 22.10 187 MET A N 1
ATOM 1472 C CA . MET A 1 195 ? 10.479 62.663 -32.251 1.00 28.28 187 MET A CA 1
ATOM 1473 C C . MET A 1 195 ? 11.779 62.322 -32.976 1.00 25.32 187 MET A C 1
ATOM 1474 O O . MET A 1 195 ? 12.659 63.179 -33.127 1.00 24.98 187 MET A O 1
ATOM 1479 N N . ARG A 1 196 ? 11.914 61.084 -33.444 1.00 24.45 188 ARG A N 1
ATOM 1480 C CA . ARG A 1 196 ? 13.101 60.724 -34.219 1.00 29.81 188 ARG A CA 1
ATOM 1481 C C . ARG A 1 196 ? 13.119 61.442 -35.566 1.00 32.97 188 ARG A C 1
ATOM 1482 O O . ARG A 1 196 ? 14.188 61.854 -36.044 1.00 30.36 188 ARG A O 1
ATOM 1490 N N . LYS A 1 197 ? 11.953 61.579 -36.207 1.00 30.16 189 LYS A N 1
ATOM 1491 C CA . LYS A 1 197 ? 11.901 62.289 -37.484 1.00 31.69 189 LYS A CA 1
ATOM 1492 C C . LYS A 1 197 ? 12.217 63.771 -37.313 1.00 30.75 189 LYS A C 1
ATOM 1493 O O . LYS A 1 197 ? 12.668 64.420 -38.263 1.00 28.64 189 LYS A O 1
ATOM 1499 N N . LEU A 1 198 ? 11.955 64.330 -36.130 1.00 25.40 190 LEU A N 1
ATOM 1500 C CA . LEU A 1 198 ? 12.381 65.690 -35.821 1.00 29.47 190 LEU A CA 1
ATOM 1501 C C . LEU A 1 198 ? 13.873 65.785 -35.535 1.00 31.82 190 LEU A C 1
ATOM 1502 O O . LEU A 1 198 ? 14.394 66.901 -35.443 1.00 29.65 190 LEU A O 1
ATOM 1507 N N . GLY A 1 199 ? 14.568 64.659 -35.396 1.00 29.25 191 GLY A N 1
ATOM 1508 C CA . GLY A 1 199 ? 15.946 64.700 -34.938 1.00 32.06 191 GLY A CA 1
ATOM 1509 C C . GLY A 1 199 ? 16.078 65.074 -33.476 1.00 33.46 191 GLY A C 1
ATOM 1510 O O . GLY A 1 199 ? 17.116 65.594 -33.067 1.00 30.74 191 GLY A O 1
ATOM 1511 N N . GLY A 1 200 ? 15.052 64.816 -32.670 1.00 27.35 192 GLY A N 1
ATOM 1512 C CA . GLY A 1 200 ? 15.054 65.319 -31.310 1.00 28.23 192 GLY A CA 1
ATOM 1513 C C . GLY A 1 200 ? 15.227 64.287 -30.217 1.00 27.61 192 GLY A C 1
ATOM 1514 O O . GLY A 1 200 ? 15.147 64.629 -29.037 1.00 27.04 192 GLY A O 1
ATOM 1515 N N . LEU A 1 201 ? 15.432 63.023 -30.576 1.00 27.68 193 LEU A N 1
ATOM 1516 C CA . LEU A 1 201 ? 15.439 61.960 -29.581 1.00 26.14 193 LEU A CA 1
ATOM 1517 C C . LEU A 1 201 ? 16.499 60.938 -29.930 1.00 23.73 193 LEU A C 1
ATOM 1518 O O . LEU A 1 201 ? 16.489 60.385 -31.036 1.00 24.84 193 LEU A O 1
ATOM 1523 N N . ALA A 1 202 ? 17.381 60.655 -28.973 1.00 27.83 194 ALA A N 1
ATOM 1524 C CA . ALA A 1 202 ? 18.461 59.680 -29.139 1.00 23.90 194 ALA A CA 1
ATOM 1525 C C . ALA A 1 202 ? 18.342 58.616 -28.049 1.00 28.00 194 ALA A C 1
ATOM 1526 O O . ALA A 1 202 ? 18.972 58.719 -26.996 1.00 23.66 194 ALA A O 1
ATOM 1528 N N . THR A 1 203 ? 17.556 57.567 -28.312 1.00 24.11 195 THR A N 1
ATOM 1529 C CA . THR A 1 203 ? 17.460 56.460 -27.362 1.00 21.87 195 THR A CA 1
ATOM 1530 C C . THR A 1 203 ? 18.670 55.538 -27.430 1.00 23.02 195 THR A C 1
ATOM 1531 O O . THR A 1 203 ? 18.964 54.853 -26.447 1.00 24.90 195 THR A O 1
ATOM 1535 N N . GLU A 1 204 ? 19.360 55.502 -28.575 1.00 23.85 196 GLU A N 1
ATOM 1536 C CA . GLU A 1 204 ? 20.530 54.644 -28.744 1.00 26.80 196 GLU A CA 1
ATOM 1537 C C . GLU A 1 204 ? 21.690 55.100 -27.853 1.00 25.56 196 GLU A C 1
ATOM 1538 O O . GLU A 1 204 ? 22.161 54.346 -26.999 1.00 23.69 196 GLU A O 1
ATOM 1544 N N . GLU A 1 205 ? 22.165 56.335 -28.034 1.00 24.37 197 GLU A N 1
ATOM 1545 C CA . GLU A 1 205 ? 23.147 56.885 -27.099 1.00 23.05 197 GLU A CA 1
ATOM 1546 C C . GLU A 1 205 ? 22.581 56.950 -25.680 1.00 25.22 197 GLU A C 1
ATOM 1547 O O . GLU A 1 205 ? 23.307 56.727 -24.709 1.00 24.60 197 GLU A O 1
ATOM 1553 N N . GLY A 1 206 ? 21.283 57.242 -25.544 1.00 23.84 198 GLY A N 1
ATOM 1554 C CA . GLY A 1 206 ? 20.677 57.322 -24.221 1.00 24.56 198 GLY A CA 1
ATOM 1555 C C . GLY A 1 206 ? 20.805 56.031 -23.426 1.00 29.35 198 GLY A C 1
ATOM 1556 O O . GLY A 1 206 ? 21.148 56.041 -22.239 1.00 23.90 198 GLY A O 1
ATOM 1557 N N . THR A 1 207 ? 20.527 54.894 -24.066 1.00 20.89 199 THR A N 1
ATOM 1558 C CA . THR A 1 207 ? 20.609 53.635 -23.334 1.00 20.92 199 THR A CA 1
ATOM 1559 C C . THR A 1 207 ? 22.055 53.188 -23.179 1.00 22.13 199 THR A C 1
ATOM 1560 O O . THR A 1 207 ? 22.433 52.647 -22.134 1.00 21.56 199 THR A O 1
ATOM 1564 N N . GLN A 1 208 ? 22.894 53.437 -24.187 1.00 23.66 200 GLN A N 1
ATOM 1565 C CA . GLN A 1 208 ? 24.319 53.173 -24.011 1.00 29.45 200 GLN A CA 1
ATOM 1566 C C . GLN A 1 208 ? 24.866 53.925 -22.796 1.00 27.46 200 GLN A C 1
ATOM 1567 O O . GLN A 1 208 ? 25.570 53.348 -21.965 1.00 24.28 200 GLN A O 1
ATOM 1573 N N . VAL A 1 209 ? 24.499 55.199 -22.643 1.00 25.59 201 VAL A N 1
ATOM 1574 C CA . VAL A 1 209 ? 25.074 56.018 -21.575 1.00 26.32 201 VAL A CA 1
ATOM 1575 C C . VAL A 1 209 ? 24.390 55.755 -20.229 1.00 26.13 201 VAL A C 1
ATOM 1576 O O . VAL A 1 209 ? 25.058 55.632 -19.196 1.00 21.59 201 VAL A O 1
ATOM 1580 N N . GLY A 1 210 ? 23.064 55.653 -20.207 1.00 25.38 202 GLY A N 1
ATOM 1581 C CA . GLY A 1 210 ? 22.339 55.649 -18.941 1.00 24.86 202 GLY A CA 1
ATOM 1582 C C . GLY A 1 210 ? 21.613 54.367 -18.555 1.00 24.05 202 GLY A C 1
ATOM 1583 O O . GLY A 1 210 ? 20.921 54.329 -17.524 1.00 22.80 202 GLY A O 1
ATOM 1584 N N . GLY A 1 211 ? 21.735 53.322 -19.371 1.00 23.77 203 GLY A N 1
ATOM 1585 C CA . GLY A 1 211 ? 21.025 52.074 -19.112 1.00 26.28 203 GLY A CA 1
ATOM 1586 C C . GLY A 1 211 ? 19.642 52.051 -19.736 1.00 24.67 203 GLY A C 1
ATOM 1587 O O . GLY A 1 211 ? 19.270 52.912 -20.535 1.00 23.66 203 GLY A O 1
ATOM 1588 N N . GLY A 1 212 ? 18.868 51.034 -19.361 1.00 24.78 204 GLY A N 1
ATOM 1589 C CA . GLY A 1 212 ? 17.564 50.841 -19.981 1.00 26.84 204 GLY A CA 1
ATOM 1590 C C . GLY A 1 212 ? 16.681 52.073 -19.836 1.00 25.16 204 GLY A C 1
ATOM 1591 O O . GLY A 1 212 ? 16.738 52.789 -18.831 1.00 23.37 204 GLY A O 1
ATOM 1592 N N . ARG A 1 213 ? 15.888 52.341 -20.879 1.00 19.84 205 ARG A N 1
ATOM 1593 C CA . ARG A 1 213 ? 15.004 53.510 -20.997 1.00 21.61 205 ARG A CA 1
ATOM 1594 C C . ARG A 1 213 ? 15.747 54.846 -21.003 1.00 22.46 205 ARG A C 1
ATOM 1595 O O . ARG A 1 213 ? 15.100 55.903 -20.982 1.00 23.64 205 ARG A O 1
ATOM 1603 N N . GLY A 1 214 ? 17.078 54.849 -21.041 1.00 23.21 206 GLY A N 1
ATOM 1604 C CA . GLY A 1 214 ? 17.806 56.119 -21.074 1.00 22.78 206 GLY A CA 1
ATOM 1605 C C . GLY A 1 214 ? 17.607 56.866 -22.383 1.00 24.99 206 GLY A C 1
ATOM 1606 O O . GLY A 1 214 ? 17.472 56.273 -23.456 1.00 22.59 206 GLY A O 1
ATOM 1607 N N . TYR A 1 215 ? 17.609 58.202 -22.306 1.00 19.03 207 TYR A N 1
ATOM 1608 C CA . TYR A 1 215 ? 17.390 59.003 -23.506 1.00 19.29 207 TYR A CA 1
ATOM 1609 C C . TYR A 1 215 ? 18.151 60.317 -23.412 1.00 23.67 207 TYR A C 1
ATOM 1610 O O . TYR A 1 215 ? 18.362 60.852 -22.322 1.00 22.22 207 TYR A O 1
ATOM 1619 N N . PHE A 1 216 ? 18.569 60.828 -24.572 1.00 22.46 208 PHE A N 1
ATOM 1620 C CA . PHE A 1 216 ? 18.897 62.243 -24.742 1.00 20.87 208 PHE A CA 1
ATOM 1621 C C . PHE A 1 216 ? 17.784 62.905 -25.538 1.00 24.58 208 PHE A C 1
ATOM 1622 O O . PHE A 1 216 ? 17.293 62.329 -26.512 1.00 24.04 208 PHE A O 1
ATOM 1630 N N . LEU A 1 217 ? 17.398 64.112 -25.127 1.00 22.30 209 LEU A N 1
ATOM 1631 C CA A LEU A 1 217 ? 16.489 64.969 -25.879 0.45 22.26 209 LEU A CA 1
ATOM 1632 C CA B LEU A 1 217 ? 16.488 64.959 -25.887 0.55 21.98 209 LEU A CA 1
ATOM 1633 C C . LEU A 1 217 ? 17.302 66.087 -26.514 1.00 24.22 209 LEU A C 1
ATOM 1634 O O . LEU A 1 217 ? 18.218 66.627 -25.879 1.00 25.96 209 LEU A O 1
ATOM 1643 N N . LEU A 1 218 ? 17.000 66.423 -27.783 1.00 28.35 210 LEU A N 1
ATOM 1644 C CA . LEU A 1 218 ? 17.778 67.430 -28.519 1.00 31.03 210 LEU A CA 1
ATOM 1645 C C . LEU A 1 218 ? 16.910 68.508 -29.173 1.00 34.11 210 LEU A C 1
ATOM 1646 O O . LEU A 1 218 ? 15.798 68.246 -29.638 1.00 28.97 210 LEU A O 1
ATOM 1651 N N . GLY A 1 219 ? 17.467 69.719 -29.260 1.00 28.36 211 GLY A N 1
ATOM 1652 C CA . GLY A 1 219 ? 16.897 70.747 -30.126 1.00 27.56 211 GLY A CA 1
ATOM 1653 C C . GLY A 1 219 ? 15.586 71.314 -29.615 1.00 27.97 211 GLY A C 1
ATOM 1654 O O . GLY A 1 219 ? 15.419 71.596 -28.422 1.00 26.60 211 GLY A O 1
ATOM 1655 N N . ASP A 1 220 ? 14.638 71.507 -30.537 1.00 28.05 212 ASP A N 1
ATOM 1656 C CA . ASP A 1 220 ? 13.411 72.218 -30.174 1.00 31.72 212 ASP A CA 1
ATOM 1657 C C . ASP A 1 220 ? 12.601 71.457 -29.116 1.00 34.03 212 ASP A C 1
ATOM 1658 O O . ASP A 1 220 ? 11.896 72.076 -28.308 1.00 30.98 212 ASP A O 1
ATOM 1663 N N . LEU A 1 221 ? 12.710 70.125 -29.078 1.00 27.48 213 LEU A N 1
ATOM 1664 C CA . LEU A 1 221 ? 11.996 69.360 -28.056 1.00 29.32 213 LEU A CA 1
ATOM 1665 C C . LEU A 1 221 ? 12.482 69.719 -26.655 1.00 30.96 213 LEU A C 1
ATOM 1666 O O . LEU A 1 221 ? 11.686 69.770 -25.706 1.00 28.79 213 LEU A O 1
ATOM 1671 N N . VAL A 1 222 ? 13.787 69.961 -26.502 1.00 25.41 214 VAL A N 1
ATOM 1672 C CA . VAL A 1 222 ? 14.310 70.472 -25.232 1.00 33.08 214 VAL A CA 1
ATOM 1673 C C . VAL A 1 222 ? 13.674 71.823 -24.902 1.00 33.13 214 VAL A C 1
ATOM 1674 O O . VAL A 1 222 ? 13.240 72.074 -23.766 1.00 28.42 214 VAL A O 1
ATOM 1678 N N . ARG A 1 223 ? 13.637 72.727 -25.882 1.00 25.73 215 ARG A N 1
ATOM 1679 C CA . ARG A 1 223 ? 13.047 74.043 -25.619 1.00 34.28 215 ARG A CA 1
ATOM 1680 C C . ARG A 1 223 ? 11.565 73.918 -25.275 1.00 30.99 215 ARG A C 1
ATOM 1681 O O . ARG A 1 223 ? 11.055 74.651 -24.424 1.00 33.29 215 ARG A O 1
ATOM 1689 N N . MET A 1 224 ? 10.862 72.968 -25.898 1.00 32.64 216 MET A N 1
ATOM 1690 C CA . MET A 1 224 ? 9.463 72.752 -25.529 1.00 32.75 216 MET A CA 1
ATOM 1691 C C . MET A 1 224 ? 9.335 72.126 -24.140 1.00 32.24 216 MET A C 1
ATOM 1692 O O . MET A 1 224 ? 8.349 72.370 -23.434 1.00 29.65 216 MET A O 1
ATOM 1697 N N . ASN A 1 225 ? 10.287 71.281 -23.759 1.00 27.80 217 ASN A N 1
ATOM 1698 C CA . ASN A 1 225 ? 10.288 70.708 -22.416 1.00 28.61 217 ASN A CA 1
ATOM 1699 C C . ASN A 1 225 ? 10.335 71.812 -21.378 1.00 33.27 217 ASN A C 1
ATOM 1700 O O . ASN A 1 225 ? 9.542 71.828 -20.424 1.00 36.26 217 ASN A O 1
ATOM 1705 N N . LEU A 1 226 ? 11.257 72.762 -21.567 1.00 31.99 218 LEU A N 1
ATOM 1706 C CA . LEU A 1 226 ? 11.340 73.913 -20.678 1.00 38.63 218 LEU A CA 1
ATOM 1707 C C . LEU A 1 226 ? 10.092 74.773 -20.751 1.00 32.88 218 LEU A C 1
ATOM 1708 O O . LEU A 1 226 ? 9.636 75.286 -19.726 1.00 32.34 218 LEU A O 1
ATOM 1713 N N . ALA A 1 227 ? 9.566 74.999 -21.961 1.00 28.69 219 ALA A N 1
ATOM 1714 C CA . ALA A 1 227 ? 8.380 75.839 -22.092 1.00 29.71 219 ALA A CA 1
ATOM 1715 C C . ALA A 1 227 ? 7.226 75.281 -21.259 1.00 32.66 219 ALA A C 1
ATOM 1716 O O . ALA A 1 227 ? 6.516 76.038 -20.587 1.00 32.25 219 ALA A O 1
ATOM 1718 N N . LEU A 1 228 ? 7.043 73.952 -21.273 1.00 31.20 220 LEU A N 1
ATOM 1719 C CA . LEU A 1 228 ? 5.979 73.332 -20.487 1.00 29.95 220 LEU A CA 1
ATOM 1720 C C . LEU A 1 228 ? 6.174 73.578 -19.000 1.00 36.95 220 LEU A C 1
ATOM 1721 O O . LEU A 1 228 ? 5.209 73.855 -18.277 1.00 33.94 220 LEU A O 1
ATOM 1726 N N . GLN A 1 229 ? 7.413 73.436 -18.519 1.00 27.84 221 GLN A N 1
ATOM 1727 C CA . GLN A 1 229 ? 7.703 73.679 -17.113 1.00 32.20 221 GLN A CA 1
ATOM 1728 C C . GLN A 1 229 ? 7.450 75.136 -16.755 1.00 30.03 221 GLN A C 1
ATOM 1729 O O . GLN A 1 229 ? 6.841 75.438 -15.726 1.00 34.37 221 GLN A O 1
ATOM 1735 N N . ASN A 1 230 ? 7.956 76.056 -17.586 1.00 27.42 222 ASN A N 1
ATOM 1736 C CA . ASN A 1 230 ? 7.816 77.484 -17.316 1.00 30.26 222 ASN A CA 1
ATOM 1737 C C . ASN A 1 230 ? 6.347 77.904 -17.308 1.00 35.45 222 ASN A C 1
ATOM 1738 O O . ASN A 1 230 ? 5.907 78.677 -16.442 1.00 28.41 222 ASN A O 1
ATOM 1743 N N . TYR A 1 231 ? 5.584 77.431 -18.293 1.00 31.89 223 TYR A N 1
ATOM 1744 C CA . TYR A 1 231 ? 4.164 77.750 -18.371 1.00 33.19 223 TYR A CA 1
ATOM 1745 C C . TYR A 1 231 ? 3.404 77.141 -17.197 1.00 31.95 223 TYR A C 1
ATOM 1746 O O . TYR A 1 231 ? 2.577 77.812 -16.569 1.00 32.84 223 TYR A O 1
ATOM 1755 N N . ALA A 1 232 ? 3.691 75.880 -16.872 1.00 27.21 224 ALA A N 1
ATOM 1756 C CA . ALA A 1 232 ? 2.999 75.220 -15.767 1.00 29.65 224 ALA A CA 1
ATOM 1757 C C . ALA A 1 232 ? 3.183 75.982 -14.465 1.00 30.70 224 ALA A C 1
ATOM 1758 O O . ALA A 1 232 ? 2.224 76.192 -13.711 1.00 29.39 224 ALA A O 1
ATOM 1760 N N . ILE A 1 233 ? 4.412 76.411 -14.185 1.00 31.34 225 ILE A N 1
ATOM 1761 C CA . ILE A 1 233 ? 4.673 77.145 -12.948 1.00 32.82 225 ILE A CA 1
ATOM 1762 C C . ILE A 1 233 ? 3.964 78.499 -12.962 1.00 30.40 225 ILE A C 1
ATOM 1763 O O . ILE A 1 233 ? 3.370 78.913 -11.957 1.00 31.77 225 ILE A O 1
ATOM 1768 N N . ASP A 1 234 ? 4.005 79.210 -14.093 1.00 31.13 226 ASP A N 1
ATOM 1769 C CA . ASP A 1 234 ? 3.255 80.466 -14.194 1.00 29.32 226 ASP A CA 1
ATOM 1770 C C . ASP A 1 234 ? 1.764 80.222 -13.997 1.00 33.98 226 ASP A C 1
ATOM 1771 O O . ASP A 1 234 ? 1.092 80.948 -13.256 1.00 34.94 226 ASP A O 1
ATOM 1776 N N . PHE A 1 235 ? 1.242 79.187 -14.660 1.00 31.07 227 PHE A N 1
ATOM 1777 C CA . PHE A 1 235 ? -0.169 78.821 -14.572 1.00 35.62 227 PHE A CA 1
ATOM 1778 C C . PHE A 1 235 ? -0.600 78.619 -13.119 1.00 34.94 227 PHE A C 1
ATOM 1779 O O . PHE A 1 235 ? -1.591 79.200 -12.663 1.00 34.90 227 PHE A O 1
ATOM 1787 N N . LEU A 1 236 ? 0.153 77.819 -12.362 1.00 28.79 228 LEU A N 1
ATOM 1788 C CA . LEU A 1 236 ? -0.241 77.569 -10.979 1.00 30.43 228 LEU A CA 1
ATOM 1789 C C . LEU A 1 236 ? 0.069 78.744 -10.054 1.00 33.83 228 LEU A C 1
ATOM 1790 O O . LEU A 1 236 ? -0.690 78.990 -9.106 1.00 33.79 228 LEU A O 1
ATOM 1795 N N . ALA A 1 237 ? 1.168 79.471 -10.295 1.00 32.92 229 ALA A N 1
ATOM 1796 C CA . ALA A 1 237 ? 1.484 80.625 -9.455 1.00 34.73 229 ALA A CA 1
ATOM 1797 C C . ALA A 1 237 ? 0.370 81.657 -9.514 1.00 40.67 229 ALA A C 1
ATOM 1798 O O . ALA A 1 237 ? 0.027 82.275 -8.498 1.00 38.89 229 ALA A O 1
ATOM 1800 N N . LYS A 1 238 ? -0.188 81.869 -10.701 1.00 35.89 230 LYS A N 1
ATOM 1801 C CA . LYS A 1 238 ? -1.300 82.791 -10.848 1.00 41.58 230 LYS A CA 1
ATOM 1802 C C . LYS A 1 238 ? -2.555 82.303 -10.135 1.00 43.06 230 LYS A C 1
ATOM 1803 O O . LYS A 1 238 ? -3.411 83.123 -9.793 1.00 44.37 230 LYS A O 1
ATOM 1809 N N . LYS A 1 239 ? -2.676 81.005 -9.865 1.00 43.63 231 LYS A N 1
ATOM 1810 C CA . LYS A 1 239 ? -3.803 80.511 -9.082 1.00 40.94 231 LYS A CA 1
ATOM 1811 C C . LYS A 1 239 ? -3.488 80.465 -7.593 1.00 39.85 231 LYS A C 1
ATOM 1812 O O . LYS A 1 239 ? -4.230 79.840 -6.828 1.00 36.07 231 LYS A O 1
ATOM 1818 N N . GLY A 1 240 ? -2.397 81.095 -7.169 1.00 39.40 232 GLY A N 1
ATOM 1819 C CA . GLY A 1 240 ? -2.041 81.117 -5.765 1.00 40.92 232 GLY A CA 1
ATOM 1820 C C . GLY A 1 240 ? -1.255 79.920 -5.282 1.00 43.49 232 GLY A C 1
ATOM 1821 O O . GLY A 1 240 ? -1.143 79.726 -4.064 1.00 43.07 232 GLY A O 1
ATOM 1822 N N . TYR A 1 241 ? -0.698 79.113 -6.184 1.00 34.00 233 TYR A N 1
ATOM 1823 C CA . TYR A 1 241 ? 0.132 77.982 -5.781 1.00 35.55 233 TYR A CA 1
ATOM 1824 C C . TYR A 1 241 ? 1.586 78.437 -5.687 1.00 34.72 233 TYR A C 1
ATOM 1825 O O . TYR A 1 241 ? 2.162 78.899 -6.673 1.00 35.04 233 TYR A O 1
ATOM 1834 N N . MET A 1 242 ? 2.162 78.314 -4.497 1.00 29.57 234 MET A N 1
ATOM 1835 C CA A MET A 1 242 ? 3.539 78.737 -4.248 0.70 31.85 234 MET A CA 1
ATOM 1836 C CA B MET A 1 242 ? 3.541 78.699 -4.200 0.30 31.47 234 MET A CA 1
ATOM 1837 C C . MET A 1 242 ? 4.538 77.826 -4.963 1.00 26.15 234 MET A C 1
ATOM 1838 O O . MET A 1 242 ? 4.630 76.637 -4.647 1.00 26.34 234 MET A O 1
ATOM 1847 N N . PRO A 1 243 ? 5.307 78.334 -5.928 1.00 25.22 235 PRO A N 1
ATOM 1848 C CA . PRO A 1 243 ? 6.348 77.489 -6.538 1.00 29.70 235 PRO A CA 1
ATOM 1849 C C . PRO A 1 243 ? 7.344 77.012 -5.488 1.00 24.16 235 PRO A C 1
ATOM 1850 O O . PRO A 1 243 ? 7.747 77.772 -4.610 1.00 30.95 235 PRO A O 1
ATOM 1854 N N . ILE A 1 244 ? 7.730 75.739 -5.570 1.00 23.98 236 ILE A N 1
ATOM 1855 C CA . ILE A 1 244 ? 8.718 75.192 -4.645 1.00 23.66 236 ILE A CA 1
ATOM 1856 C C . ILE A 1 244 ? 9.559 74.142 -5.363 1.00 24.18 236 ILE A C 1
ATOM 1857 O O . ILE A 1 244 ? 9.037 73.181 -5.925 1.00 23.94 236 ILE A O 1
ATOM 1862 N N . TYR A 1 245 ? 10.876 74.328 -5.321 1.00 23.45 237 TYR A N 1
ATOM 1863 C CA . TYR A 1 245 ? 11.855 73.402 -5.880 1.00 22.99 237 TYR A CA 1
ATOM 1864 C C . TYR A 1 245 ? 12.442 72.596 -4.719 1.00 22.53 237 TYR A C 1
ATOM 1865 O O . TYR A 1 245 ? 12.773 73.169 -3.681 1.00 25.14 237 TYR A O 1
ATOM 1874 N N . THR A 1 246 ? 12.534 71.281 -4.878 1.00 21.04 238 THR A N 1
ATOM 1875 C CA . THR A 1 246 ? 12.798 70.373 -3.768 1.00 21.82 238 THR A CA 1
ATOM 1876 C C . THR A 1 246 ? 14.155 69.674 -3.874 1.00 24.80 238 THR A C 1
ATOM 1877 O O . THR A 1 246 ? 14.753 69.614 -4.952 1.00 23.34 238 THR A O 1
ATOM 1881 N N . PRO A 1 247 ? 14.669 69.126 -2.764 1.00 21.03 239 PRO A N 1
ATOM 1882 C CA . PRO A 1 247 ? 15.701 68.093 -2.878 1.00 20.78 239 PRO A CA 1
ATOM 1883 C C . PRO A 1 247 ? 15.186 66.972 -3.755 1.00 20.61 239 PRO A C 1
ATOM 1884 O O . PRO A 1 247 ? 14.002 66.635 -3.724 1.00 19.77 239 PRO A O 1
ATOM 1888 N N . PHE A 1 248 ? 16.082 66.409 -4.557 1.00 19.80 240 PHE A N 1
ATOM 1889 C CA . PHE A 1 248 ? 15.772 65.199 -5.303 1.00 22.30 240 PHE A CA 1
ATOM 1890 C C . PHE A 1 248 ? 16.199 63.945 -4.542 1.00 21.82 240 PHE A C 1
ATOM 1891 O O . PHE A 1 248 ? 15.938 62.840 -5.031 1.00 23.31 240 PHE A O 1
ATOM 1899 N N . PHE A 1 249 ? 16.877 64.113 -3.392 1.00 27.50 241 PHE A N 1
ATOM 1900 C CA . PHE A 1 249 ? 17.262 63.094 -2.410 1.00 32.30 241 PHE A CA 1
ATOM 1901 C C . PHE A 1 249 ? 16.378 63.187 -1.181 1.00 27.99 241 PHE A C 1
ATOM 1902 O O . PHE A 1 249 ? 16.102 64.289 -0.712 1.00 24.92 241 PHE A O 1
ATOM 1910 N N . MET A 1 250 ? 16.104 62.050 -0.545 1.00 21.39 242 MET A N 1
ATOM 1911 C CA . MET A 1 250 ? 15.537 62.075 0.801 1.00 21.91 242 MET A CA 1
ATOM 1912 C C . MET A 1 250 ? 16.218 61.012 1.649 1.00 24.93 242 MET A C 1
ATOM 1913 O O . MET A 1 250 ? 16.528 59.927 1.149 1.00 22.36 242 MET A O 1
ATOM 1918 N N . THR A 1 251 ? 16.444 61.302 2.926 1.00 25.59 243 THR A N 1
ATOM 1919 C CA . THR A 1 251 ? 16.952 60.246 3.786 1.00 29.35 243 THR A CA 1
ATOM 1920 C C . THR A 1 251 ? 15.895 59.152 3.905 1.00 31.93 243 THR A C 1
ATOM 1921 O O . THR A 1 251 ? 14.693 59.391 3.731 1.00 24.50 243 THR A O 1
ATOM 1925 N N . LYS A 1 252 ? 16.355 57.931 4.180 1.00 32.22 244 LYS A N 1
ATOM 1926 C CA . LYS A 1 252 ? 15.431 56.808 4.241 1.00 36.15 244 LYS A CA 1
ATOM 1927 C C . LYS A 1 252 ? 14.411 56.987 5.361 1.00 28.52 244 LYS A C 1
ATOM 1928 O O . LYS A 1 252 ? 13.225 56.692 5.176 1.00 33.43 244 LYS A O 1
ATOM 1934 N N . GLU A 1 253 ? 14.835 57.507 6.513 1.00 34.14 245 GLU A N 1
ATOM 1935 C CA A GLU A 1 253 ? 13.909 57.763 7.620 0.48 34.76 245 GLU A CA 1
ATOM 1936 C CA B GLU A 1 253 ? 13.854 57.677 7.572 0.52 34.66 245 GLU A CA 1
ATOM 1937 C C . GLU A 1 253 ? 12.812 58.724 7.200 1.00 35.19 245 GLU A C 1
ATOM 1938 O O . GLU A 1 253 ? 11.652 58.591 7.605 1.00 33.16 245 GLU A O 1
ATOM 1949 N N . GLN A 1 254 ? 13.181 59.732 6.407 1.00 32.09 246 GLN A N 1
ATOM 1950 C CA . GLN A 1 254 ? 12.189 60.699 5.948 1.00 24.77 246 GLN A CA 1
ATOM 1951 C C . GLN A 1 254 ? 11.266 60.071 4.912 1.00 23.68 246 GLN A C 1
ATOM 1952 O O . GLN A 1 254 ? 10.043 60.254 4.960 1.00 25.71 246 GLN A O 1
ATOM 1958 N N . MET A 1 255 ? 11.835 59.328 3.958 1.00 26.88 247 MET A N 1
ATOM 1959 C CA . MET A 1 255 ? 11.006 58.693 2.935 1.00 25.71 247 MET A CA 1
ATOM 1960 C C . MET A 1 255 ? 10.016 57.705 3.557 1.00 25.42 247 MET A C 1
ATOM 1961 O O . MET A 1 255 ? 8.876 57.580 3.093 1.00 25.08 247 MET A O 1
ATOM 1966 N N . LYS A 1 256 ? 10.420 57.008 4.624 1.00 24.90 248 LYS A N 1
ATOM 1967 C CA . LYS A 1 256 ? 9.500 56.061 5.255 1.00 31.32 248 LYS A CA 1
ATOM 1968 C C . LYS A 1 256 ? 8.259 56.740 5.834 1.00 35.92 248 LYS A C 1
ATOM 1969 O O . LYS A 1 256 ? 7.231 56.077 6.020 1.00 34.45 248 LYS A O 1
ATOM 1975 N N . LYS A 1 257 ? 8.317 58.050 6.097 1.00 35.11 249 LYS A N 1
ATOM 1976 C CA . LYS A 1 257 ? 7.162 58.772 6.620 1.00 36.94 249 LYS A CA 1
ATOM 1977 C C . LYS A 1 257 ? 6.164 59.196 5.550 1.00 38.34 249 LYS A C 1
ATOM 1978 O O . LYS A 1 257 ? 5.046 59.592 5.905 1.00 41.59 249 LYS A O 1
ATOM 1984 N N . VAL A 1 258 ? 6.523 59.145 4.264 1.00 32.61 250 VAL A N 1
ATOM 1985 C CA . VAL A 1 258 ? 5.664 59.673 3.207 1.00 36.38 250 VAL A CA 1
ATOM 1986 C C . VAL A 1 258 ? 5.319 58.646 2.136 1.00 39.22 250 VAL A C 1
ATOM 1987 O O . VAL A 1 258 ? 4.589 58.978 1.202 1.00 46.63 250 VAL A O 1
ATOM 1991 N N . ALA A 1 259 ? 5.801 57.411 2.235 1.00 39.25 251 ALA A N 1
ATOM 1992 C CA . ALA A 1 259 ? 5.609 56.447 1.156 1.00 44.05 251 ALA A CA 1
ATOM 1993 C C . ALA A 1 259 ? 5.314 55.060 1.719 1.00 37.99 251 ALA A C 1
ATOM 1994 O O . ALA A 1 259 ? 5.672 54.755 2.858 1.00 34.85 251 ALA A O 1
ATOM 1996 N N . GLN A 1 260 ? 4.669 54.215 0.897 1.00 36.47 252 GLN A N 1
ATOM 1997 C CA A GLN A 1 260 ? 4.370 52.822 1.248 0.51 43.60 252 GLN A CA 1
ATOM 1998 C CA B GLN A 1 260 ? 4.391 52.845 1.311 0.49 43.35 252 GLN A CA 1
ATOM 1999 C C . GLN A 1 260 ? 5.623 51.966 1.118 1.00 44.94 252 GLN A C 1
ATOM 2000 O O . GLN A 1 260 ? 6.354 52.085 0.132 1.00 47.42 252 GLN A O 1
ATOM 2011 N N . LEU A 1 261 ? 5.840 51.062 2.079 1.00 48.61 253 LEU A N 1
ATOM 2012 C CA . LEU A 1 261 ? 7.049 50.230 2.081 1.00 53.27 253 LEU A CA 1
ATOM 2013 C C . LEU A 1 261 ? 7.252 49.434 0.780 1.00 47.54 253 LEU A C 1
ATOM 2014 O O . LEU A 1 261 ? 8.397 49.153 0.415 1.00 45.91 253 LEU A O 1
ATOM 2016 N N . SER A 1 262 ? 6.186 49.067 0.060 1.00 49.77 254 SER A N 1
ATOM 2017 C CA . SER A 1 262 ? 6.390 48.330 -1.193 1.00 57.90 254 SER A CA 1
ATOM 2018 C C . SER A 1 262 ? 7.014 49.184 -2.300 1.00 66.57 254 SER A C 1
ATOM 2019 O O . SER A 1 262 ? 7.645 48.640 -3.216 1.00 72.99 254 SER A O 1
ATOM 2022 N N . GLN A 1 263 ? 6.832 50.505 -2.256 1.00 53.13 255 GLN A N 1
ATOM 2023 C CA . GLN A 1 263 ? 7.418 51.379 -3.270 1.00 56.63 255 GLN A CA 1
ATOM 2024 C C . GLN A 1 263 ? 8.931 51.275 -3.273 1.00 56.03 255 GLN A C 1
ATOM 2025 O O . GLN A 1 263 ? 9.588 51.522 -4.292 1.00 68.01 255 GLN A O 1
ATOM 2031 N N . PHE A 1 264 ? 9.493 50.928 -2.131 1.00 40.83 256 PHE A N 1
ATOM 2032 C CA . PHE A 1 264 ? 10.933 50.912 -1.967 1.00 38.72 256 PHE A CA 1
ATOM 2033 C C . PHE A 1 264 ? 11.597 49.895 -2.891 1.00 45.19 256 PHE A C 1
ATOM 2034 O O . PHE A 1 264 ? 12.682 50.151 -3.433 1.00 48.51 256 PHE A O 1
ATOM 2042 N N . ASP A 1 265 ? 10.960 48.746 -3.101 1.00 26.98 257 ASP A N 1
ATOM 2043 C CA . ASP A 1 265 ? 11.579 47.753 -3.964 1.00 23.14 257 ASP A CA 1
ATOM 2044 C C . ASP A 1 265 ? 11.250 48.000 -5.430 1.00 23.86 257 ASP A C 1
ATOM 2045 O O . ASP A 1 265 ? 12.118 47.821 -6.289 1.00 21.44 257 ASP A O 1
ATOM 2050 N N . GLU A 1 266 ? 10.024 48.437 -5.732 1.00 19.21 258 GLU A N 1
ATOM 2051 C CA . GLU A 1 266 ? 9.582 48.569 -7.118 1.00 25.45 258 GLU A CA 1
ATOM 2052 C C . GLU A 1 266 ? 9.947 49.914 -7.723 1.00 21.19 258 GLU A C 1
ATOM 2053 O O . GLU A 1 266 ? 10.175 49.996 -8.937 1.00 19.15 258 GLU A O 1
ATOM 2059 N N . GLU A 1 267 ? 10.027 50.957 -6.909 1.00 18.36 259 GLU A N 1
ATOM 2060 C CA . GLU A 1 267 ? 10.022 52.321 -7.428 1.00 21.95 259 GLU A CA 1
ATOM 2061 C C . GLU A 1 267 ? 11.284 53.123 -7.147 1.00 20.64 259 GLU A C 1
ATOM 2062 O O . GLU A 1 267 ? 11.744 53.874 -8.029 1.00 19.37 259 GLU A O 1
ATOM 2068 N N . LEU A 1 268 ? 11.856 53.021 -5.951 1.00 18.46 260 LEU A N 1
ATOM 2069 C CA . LEU A 1 268 ? 12.826 54.005 -5.471 1.00 21.51 260 LEU A CA 1
ATOM 2070 C C . LEU A 1 268 ? 14.268 53.541 -5.673 1.00 24.52 260 LEU A C 1
ATOM 2071 O O . LEU A 1 268 ? 14.650 52.477 -5.191 1.00 21.43 260 LEU A O 1
ATOM 2076 N N . TYR A 1 269 ? 15.073 54.354 -6.353 1.00 19.70 261 TYR A N 1
ATOM 2077 C CA . TYR A 1 269 ? 16.515 54.117 -6.380 1.00 24.09 261 TYR A CA 1
ATOM 2078 C C . TYR A 1 269 ? 17.161 54.473 -5.038 1.00 24.63 261 TYR A C 1
ATOM 2079 O O . TYR A 1 269 ? 16.750 55.415 -4.355 1.00 22.15 261 TYR A O 1
ATOM 2088 N N . THR A 1 270 ? 18.228 53.755 -4.686 1.00 21.91 262 THR A N 1
ATOM 2089 C CA . THR A 1 270 ? 19.050 54.114 -3.531 1.00 22.09 262 THR A CA 1
ATOM 2090 C C . THR A 1 270 ? 20.262 54.920 -3.991 1.00 24.26 262 THR A C 1
ATOM 2091 O O . THR A 1 270 ? 20.831 54.643 -5.054 1.00 23.84 262 THR A O 1
ATOM 2095 N N . VAL A 1 271 ? 20.667 55.915 -3.196 1.00 21.86 263 VAL A N 1
ATOM 2096 C CA A VAL A 1 271 ? 21.811 56.774 -3.505 0.55 22.73 263 VAL A CA 1
ATOM 2097 C CA B VAL A 1 271 ? 21.839 56.719 -3.528 0.45 22.85 263 VAL A CA 1
ATOM 2098 C C . VAL A 1 271 ? 22.772 56.763 -2.325 1.00 26.02 263 VAL A C 1
ATOM 2099 O O . VAL A 1 271 ? 22.354 57.050 -1.196 1.00 27.67 263 VAL A O 1
ATOM 2106 N N . THR A 1 272 ? 24.049 56.447 -2.574 1.00 22.93 264 THR A N 1
ATOM 2107 C CA . THR A 1 272 ? 25.036 56.334 -1.506 1.00 28.49 264 THR A CA 1
ATOM 2108 C C . THR A 1 272 ? 26.295 57.140 -1.819 1.00 27.15 264 THR A C 1
ATOM 2109 O O . THR A 1 272 ? 26.590 57.454 -2.972 1.00 23.35 264 THR A O 1
ATOM 2113 N N . GLY A 1 273 ? 27.056 57.438 -0.767 1.00 26.89 265 GLY A N 1
ATOM 2114 C CA . GLY A 1 273 ? 28.369 58.028 -0.915 1.00 26.97 265 GLY A CA 1
ATOM 2115 C C . GLY A 1 273 ? 28.638 59.255 -0.056 1.00 28.17 265 GLY A C 1
ATOM 2116 O O . GLY A 1 273 ? 29.804 59.573 0.209 1.00 27.64 265 GLY A O 1
ATOM 2117 N N . GLU A 1 274 ? 27.594 59.961 0.387 1.00 24.80 266 GLU A N 1
ATOM 2118 C CA . GLU A 1 274 ? 27.776 61.112 1.275 1.00 25.98 266 GLU A CA 1
ATOM 2119 C C . GLU A 1 274 ? 26.739 61.055 2.382 1.00 32.44 266 GLU A C 1
ATOM 2120 O O . GLU A 1 274 ? 25.540 60.990 2.092 1.00 29.13 266 GLU A O 1
ATOM 2126 N N . GLY A 1 275 ? 27.195 61.087 3.638 1.00 26.06 267 GLY A N 1
ATOM 2127 C CA . GLY A 1 275 ? 26.248 61.005 4.736 1.00 38.32 267 GLY A CA 1
ATOM 2128 C C . GLY A 1 275 ? 25.433 59.718 4.701 1.00 33.36 267 GLY A C 1
ATOM 2129 O O . GLY A 1 275 ? 25.882 58.668 4.228 1.00 31.35 267 GLY A O 1
ATOM 2130 N N . GLU A 1 276 ? 24.199 59.813 5.190 1.00 34.03 268 GLU A N 1
ATOM 2131 C CA . GLU A 1 276 ? 23.302 58.662 5.231 1.00 38.96 268 GLU A CA 1
ATOM 2132 C C . GLU A 1 276 ? 22.880 58.254 3.826 1.00 34.09 268 GLU A C 1
ATOM 2133 O O . GLU A 1 276 ? 22.741 59.096 2.934 1.00 31.47 268 GLU A O 1
ATOM 2139 N N . ASP A 1 277 ? 22.634 56.956 3.644 1.00 30.40 269 ASP A N 1
ATOM 2140 C CA . ASP A 1 277 ? 22.025 56.482 2.407 1.00 30.60 269 ASP A CA 1
ATOM 2141 C C . ASP A 1 277 ? 20.690 57.171 2.171 1.00 28.51 269 ASP A C 1
ATOM 2142 O O . ASP A 1 277 ? 19.931 57.441 3.103 1.00 32.84 269 ASP A O 1
ATOM 2147 N N . LYS A 1 278 ? 20.399 57.457 0.914 1.00 22.85 270 LYS A N 1
ATOM 2148 C CA . LYS A 1 278 ? 19.206 58.212 0.591 1.00 30.13 270 LYS A CA 1
ATOM 2149 C C . LYS A 1 278 ? 18.460 57.506 -0.528 1.00 27.28 270 LYS A C 1
ATOM 2150 O O . LYS A 1 278 ? 18.953 56.545 -1.116 1.00 23.65 270 LYS A O 1
ATOM 2156 N N . TYR A 1 279 ? 17.263 58.001 -0.825 1.00 25.75 271 TYR A N 1
ATOM 2157 C CA . TYR A 1 279 ? 16.498 57.569 -1.983 1.00 22.40 271 TYR A CA 1
ATOM 2158 C C . TYR A 1 279 ? 16.341 58.745 -2.936 1.00 22.41 271 TYR A C 1
ATOM 2159 O O . TYR A 1 279 ? 16.107 59.866 -2.492 1.00 22.42 271 TYR A O 1
ATOM 2168 N N . LEU A 1 280 ? 16.398 58.480 -4.244 1.00 21.26 272 LEU A N 1
ATOM 2169 C CA . LEU A 1 280 ? 15.947 59.477 -5.210 1.00 18.49 272 LEU A CA 1
ATOM 2170 C C . LEU A 1 280 ? 14.425 59.561 -5.147 1.00 26.08 272 LEU A C 1
ATOM 2171 O O . LEU A 1 280 ? 13.735 58.544 -5.030 1.00 20.97 272 LEU A O 1
ATOM 2176 N N . ILE A 1 281 ? 13.891 60.774 -5.225 1.00 20.33 273 ILE A N 1
ATOM 2177 C CA . ILE A 1 281 ? 12.441 60.923 -5.121 1.00 19.24 273 ILE A CA 1
ATOM 2178 C C . ILE A 1 281 ? 11.755 60.456 -6.400 1.00 23.49 273 ILE A C 1
ATOM 2179 O O . ILE A 1 281 ? 12.283 60.611 -7.514 1.00 21.94 273 ILE A O 1
ATOM 2184 N N . ALA A 1 282 ? 10.569 59.861 -6.236 1.00 22.65 274 ALA A N 1
ATOM 2185 C CA . ALA A 1 282 ? 9.694 59.490 -7.345 1.00 22.90 274 ALA A CA 1
ATOM 2186 C C . ALA A 1 282 ? 8.761 60.621 -7.761 1.00 26.68 274 ALA A C 1
ATOM 2187 O O . ALA A 1 282 ? 8.222 60.579 -8.871 1.00 22.42 274 ALA A O 1
ATOM 2189 N N . THR A 1 283 ? 8.614 61.653 -6.929 1.00 21.82 275 THR A N 1
ATOM 2190 C CA . THR A 1 283 ? 7.681 62.752 -7.147 1.00 22.09 275 THR A CA 1
ATOM 2191 C C . THR A 1 283 ? 7.972 63.826 -6.103 1.00 25.65 275 THR A C 1
ATOM 2192 O O . THR A 1 283 ? 8.303 63.498 -4.962 1.00 22.06 275 THR A O 1
ATOM 2196 N N . SER A 1 284 ? 7.841 65.106 -6.490 1.00 19.27 276 SER A N 1
ATOM 2197 C CA . SER A 1 284 ? 8.065 66.170 -5.513 1.00 21.76 276 SER A CA 1
ATOM 2198 C C . SER A 1 284 ? 7.068 66.107 -4.366 1.00 23.89 276 SER A C 1
ATOM 2199 O O . SER A 1 284 ? 7.288 66.751 -3.331 1.00 24.48 276 SER A O 1
ATOM 2202 N N . GLU A 1 285 ? 5.992 65.337 -4.509 1.00 23.00 277 GLU A N 1
ATOM 2203 C CA . GLU A 1 285 ? 5.041 65.213 -3.410 1.00 24.01 277 GLU A CA 1
ATOM 2204 C C . GLU A 1 285 ? 5.697 64.615 -2.163 1.00 22.31 277 GLU A C 1
ATOM 2205 O O . GLU A 1 285 ? 5.324 64.952 -1.028 1.00 22.00 277 GLU A O 1
ATOM 2211 N N . GLN A 1 286 ? 6.696 63.737 -2.357 1.00 21.19 278 GLN A N 1
ATOM 2212 C CA . GLN A 1 286 ? 7.373 63.121 -1.216 1.00 25.18 278 GLN A CA 1
ATOM 2213 C C . GLN A 1 286 ? 8.153 64.135 -0.379 1.00 24.68 278 GLN A C 1
ATOM 2214 O O . GLN A 1 286 ? 7.944 64.178 0.847 1.00 23.30 278 GLN A O 1
ATOM 2220 N N . PRO A 1 287 ? 9.063 64.952 -0.935 1.00 23.27 279 PRO A N 1
ATOM 2221 C CA . PRO A 1 287 ? 9.734 65.949 -0.082 1.00 21.87 279 PRO A CA 1
ATOM 2222 C C . PRO A 1 287 ? 8.817 67.076 0.372 1.00 22.63 279 PRO A C 1
ATOM 2223 O O . PRO A 1 287 ? 9.014 67.621 1.468 1.00 21.90 279 PRO A O 1
ATOM 2227 N N . ILE A 1 288 ? 7.819 67.452 -0.426 1.00 23.97 280 ILE A N 1
ATOM 2228 C CA . ILE A 1 288 ? 6.930 68.526 0.007 1.00 23.39 280 ILE A CA 1
ATOM 2229 C C . ILE A 1 288 ? 6.082 68.071 1.194 1.00 29.51 280 ILE A C 1
ATOM 2230 O O . ILE A 1 288 ? 5.777 68.862 2.096 1.00 26.88 280 ILE A O 1
ATOM 2235 N N . ALA A 1 289 ? 5.664 66.801 1.202 1.00 26.23 281 ALA A N 1
ATOM 2236 C CA . ALA A 1 289 ? 5.002 66.251 2.381 1.00 29.31 281 ALA A CA 1
ATOM 2237 C C . ALA A 1 289 ? 5.927 66.282 3.592 1.00 26.56 281 ALA A C 1
ATOM 2238 O O . ALA A 1 289 ? 5.547 66.764 4.662 1.00 32.52 281 ALA A O 1
ATOM 2240 N N . ALA A 1 290 ? 7.160 65.786 3.437 1.00 26.64 282 ALA A N 1
ATOM 2241 C CA . ALA A 1 290 ? 8.085 65.742 4.569 1.00 26.31 282 ALA A CA 1
ATOM 2242 C C . ALA A 1 290 ? 8.415 67.145 5.073 1.00 27.62 282 ALA A C 1
ATOM 2243 O O . ALA A 1 290 ? 8.686 67.328 6.263 1.00 25.95 282 ALA A O 1
ATOM 2245 N N . PHE A 1 291 ? 8.351 68.143 4.184 1.00 25.39 283 PHE A N 1
ATOM 2246 C CA . PHE A 1 291 ? 8.536 69.548 4.544 1.00 27.47 283 PHE A CA 1
ATOM 2247 C C . PHE A 1 291 ? 7.621 69.964 5.691 1.00 34.00 283 PHE A C 1
ATOM 2248 O O . PHE A 1 291 ? 7.961 70.871 6.460 1.00 31.27 283 PHE A O 1
ATOM 2256 N N . HIS A 1 292 ? 6.474 69.305 5.839 1.00 28.14 284 HIS A N 1
ATOM 2257 C CA . HIS A 1 292 ? 5.496 69.680 6.853 1.00 36.20 284 HIS A CA 1
ATOM 2258 C C . HIS A 1 292 ? 5.611 68.871 8.136 1.00 35.55 284 HIS A C 1
ATOM 2259 O O . HIS A 1 292 ? 4.783 69.048 9.037 1.00 31.03 284 HIS A O 1
ATOM 2266 N N . LEU A 1 293 ? 6.632 68.021 8.250 1.00 30.07 285 LEU A N 1
ATOM 2267 C CA . LEU A 1 293 ? 6.819 67.191 9.434 1.00 31.67 285 LEU A CA 1
ATOM 2268 C C . LEU A 1 293 ? 6.668 67.998 10.715 1.00 30.33 285 LEU A C 1
ATOM 2269 O O . LEU A 1 293 ? 7.339 69.020 10.909 1.00 32.82 285 LEU A O 1
ATOM 2274 N N . GLU A 1 294 ? 5.769 67.529 11.583 1.00 33.02 286 GLU A N 1
ATOM 2275 C CA . GLU A 1 294 ? 5.622 68.036 12.952 1.00 36.32 286 GLU A CA 1
ATOM 2276 C C . GLU A 1 294 ? 5.274 69.520 13.006 1.00 38.61 286 GLU A C 1
ATOM 2277 O O . GLU A 1 294 ? 5.599 70.208 13.972 1.00 43.00 286 GLU A O 1
ATOM 2283 N N . LYS A 1 295 ? 4.583 70.028 11.999 1.00 40.19 287 LYS A N 1
ATOM 2284 C CA . LYS A 1 295 ? 4.103 71.400 12.035 1.00 43.01 287 LYS A CA 1
ATOM 2285 C C . LYS A 1 295 ? 2.627 71.436 12.423 1.00 43.34 287 LYS A C 1
ATOM 2286 O O . LYS A 1 295 ? 1.913 70.436 12.340 1.00 45.21 287 LYS A O 1
ATOM 2292 N N . ARG A 1 296 ? 2.188 72.605 12.876 1.00 38.63 288 ARG A N 1
ATOM 2293 C CA . ARG A 1 296 ? 0.824 72.839 13.326 1.00 42.30 288 ARG A CA 1
ATOM 2294 C C . ARG A 1 296 ? 0.270 74.062 12.609 1.00 43.54 288 ARG A C 1
ATOM 2295 O O . ARG A 1 296 ? 0.947 75.088 12.525 1.00 44.23 288 ARG A O 1
ATOM 2303 N N . PHE A 1 297 ? -0.966 73.970 12.110 1.00 38.64 289 PHE A N 1
ATOM 2304 C CA . PHE A 1 297 ? -1.564 75.069 11.359 1.00 36.01 289 PHE A CA 1
ATOM 2305 C C . PHE A 1 297 ? -2.977 75.381 11.843 1.00 43.37 289 PHE A C 1
ATOM 2306 O O . PHE A 1 297 ? -3.782 74.473 12.083 1.00 41.58 289 PHE A O 1
ATOM 2314 N N . ASP A 1 298 ? -3.269 76.675 11.975 1.00 46.57 290 ASP A N 1
ATOM 2315 C CA . ASP A 1 298 ? -4.592 77.183 12.309 1.00 46.81 290 ASP A CA 1
ATOM 2316 C C . ASP A 1 298 ? -5.464 77.283 11.068 1.00 43.28 290 ASP A C 1
ATOM 2317 O O . ASP A 1 298 ? -4.979 77.318 9.933 1.00 43.00 290 ASP A O 1
ATOM 2322 N N . GLU A 1 299 ? -6.772 77.385 11.307 1.00 43.39 291 GLU A N 1
ATOM 2323 C CA . GLU A 1 299 ? -7.717 77.612 10.218 1.00 46.21 291 GLU A CA 1
ATOM 2324 C C . GLU A 1 299 ? -7.318 78.837 9.407 1.00 49.77 291 GLU A C 1
ATOM 2325 O O . GLU A 1 299 ? -7.449 78.852 8.177 1.00 59.57 291 GLU A O 1
ATOM 2331 N N . SER A 1 300 ? -6.835 79.882 10.087 1.00 47.06 292 SER A N 1
ATOM 2332 C CA . SER A 1 300 ? -6.437 81.110 9.412 1.00 49.98 292 SER A CA 1
ATOM 2333 C C . SER A 1 300 ? -5.222 80.917 8.511 1.00 50.46 292 SER A C 1
ATOM 2334 O O . SER A 1 300 ? -4.995 81.743 7.622 1.00 53.30 292 SER A O 1
ATOM 2337 N N . GLU A 1 301 ? -4.441 79.857 8.725 1.00 42.74 293 GLU A N 1
ATOM 2338 C CA . GLU A 1 301 ? -3.238 79.568 7.953 1.00 46.84 293 GLU A CA 1
ATOM 2339 C C . GLU A 1 301 ? -3.473 78.540 6.855 1.00 45.86 293 GLU A C 1
ATOM 2340 O O . GLU A 1 301 ? -2.509 78.082 6.242 1.00 40.57 293 GLU A O 1
ATOM 2346 N N . LEU A 1 302 ? -4.718 78.151 6.613 1.00 44.35 294 LEU A N 1
ATOM 2347 C CA . LEU A 1 302 ? -5.033 77.122 5.640 1.00 42.79 294 LEU A CA 1
ATOM 2348 C C . LEU A 1 302 ? -6.044 77.666 4.644 1.00 43.93 294 LEU A C 1
ATOM 2349 O O . LEU A 1 302 ? -6.849 78.533 4.988 1.00 42.20 294 LEU A O 1
ATOM 2354 N N . PRO A 1 303 ? -6.014 77.192 3.396 1.00 41.36 295 PRO A N 1
ATOM 2355 C CA . PRO A 1 303 ? -5.148 76.133 2.863 1.00 35.39 295 PRO A CA 1
ATOM 2356 C C . PRO A 1 303 ? -3.743 76.590 2.464 1.00 35.32 295 PRO A C 1
ATOM 2357 O O . PRO A 1 303 ? -3.492 77.778 2.283 1.00 34.87 295 PRO A O 1
ATOM 2361 N N . ILE A 1 304 ? -2.839 75.624 2.332 1.00 30.62 296 ILE A N 1
ATOM 2362 C CA . ILE A 1 304 ? -1.472 75.848 1.871 1.00 32.33 296 ILE A CA 1
ATOM 2363 C C . ILE A 1 304 ? -1.341 75.199 0.504 1.00 32.98 296 ILE A C 1
ATOM 2364 O O . ILE A 1 304 ? -1.509 73.984 0.377 1.00 33.46 296 ILE A O 1
ATOM 2369 N N . LYS A 1 305 ? -1.031 75.993 -0.514 1.00 31.38 297 LYS A N 1
ATOM 2370 C CA . LYS A 1 305 ? -0.991 75.515 -1.891 1.00 30.77 297 LYS A CA 1
ATOM 2371 C C . LYS A 1 305 ? 0.429 75.642 -2.432 1.00 35.50 297 LYS A C 1
ATOM 2372 O O . LYS A 1 305 ? 1.026 76.723 -2.367 1.00 32.67 297 LYS A O 1
ATOM 2378 N N . TYR A 1 306 ? 0.973 74.538 -2.943 1.00 30.55 298 TYR A N 1
ATOM 2379 C CA . TYR A 1 306 ? 2.327 74.503 -3.491 1.00 26.86 298 TYR A CA 1
ATOM 2380 C C . TYR A 1 306 ? 2.304 74.039 -4.936 1.00 30.42 298 TYR A C 1
ATOM 2381 O O . TYR A 1 306 ? 1.506 73.169 -5.313 1.00 26.70 298 TYR A O 1
ATOM 2390 N N . CYS A 1 307 ? 3.169 74.648 -5.740 1.00 23.69 299 CYS A N 1
ATOM 2391 C CA . CYS A 1 307 ? 3.433 74.258 -7.125 1.00 22.56 299 CYS A CA 1
ATOM 2392 C C . CYS A 1 307 ? 4.811 73.604 -7.110 1.00 24.68 299 CYS A C 1
ATOM 2393 O O . CYS A 1 307 ? 5.827 74.285 -7.220 1.00 24.03 299 CYS A O 1
ATOM 2396 N N . GLY A 1 308 ? 4.841 72.281 -6.949 1.00 26.77 300 GLY A N 1
ATOM 2397 C CA . GLY A 1 308 ? 6.107 71.578 -6.788 1.00 24.56 300 GLY A CA 1
ATOM 2398 C C . GLY A 1 308 ? 6.780 71.315 -8.123 1.00 29.48 300 GLY A C 1
ATOM 2399 O O . GLY A 1 308 ? 6.135 70.995 -9.118 1.00 24.60 300 GLY A O 1
ATOM 2400 N N . MET A 1 309 ? 8.103 71.400 -8.116 1.00 24.66 301 MET A N 1
ATOM 2401 C CA . MET A 1 309 ? 8.891 71.235 -9.327 1.00 27.17 301 MET A CA 1
ATOM 2402 C C . MET A 1 309 ? 10.071 70.332 -9.016 1.00 28.72 301 MET A C 1
ATOM 2403 O O . MET A 1 309 ? 10.820 70.614 -8.075 1.00 23.54 301 MET A O 1
ATOM 2408 N N . SER A 1 310 ? 10.272 69.285 -9.815 1.00 20.21 302 SER A N 1
ATOM 2409 C CA . SER A 1 310 ? 11.450 68.451 -9.585 1.00 23.32 302 SER A CA 1
ATOM 2410 C C . SER A 1 310 ? 11.645 67.524 -10.770 1.00 24.72 302 SER A C 1
ATOM 2411 O O . SER A 1 310 ? 10.717 67.272 -11.540 1.00 23.90 302 SER A O 1
ATOM 2414 N N . THR A 1 311 ? 12.865 67.005 -10.899 1.00 22.51 303 THR A N 1
ATOM 2415 C CA . THR A 1 311 ? 13.023 65.762 -11.631 1.00 20.01 303 THR A CA 1
ATOM 2416 C C . THR A 1 311 ? 12.573 64.632 -10.714 1.00 21.18 303 THR A C 1
ATOM 2417 O O . THR A 1 311 ? 12.650 64.745 -9.487 1.00 20.46 303 THR A O 1
ATOM 2421 N N . CYS A 1 312 ? 12.049 63.572 -11.324 1.00 18.68 304 CYS A N 1
ATOM 2422 C CA . CYS A 1 312 ? 11.500 62.398 -10.664 1.00 17.14 304 CYS A CA 1
ATOM 2423 C C . CYS A 1 312 ? 12.191 61.158 -11.204 1.00 19.76 304 CYS A C 1
ATOM 2424 O O . CYS A 1 312 ? 12.451 61.061 -12.408 1.00 21.48 304 CYS A O 1
ATOM 2427 N N . PHE A 1 313 ? 12.439 60.193 -10.324 1.00 20.80 305 PHE A N 1
ATOM 2428 C CA . PHE A 1 313 ? 13.183 58.988 -10.681 1.00 17.82 305 PHE A CA 1
ATOM 2429 C C . PHE A 1 313 ? 12.397 57.756 -10.262 1.00 22.17 305 PHE A C 1
ATOM 2430 O O . PHE A 1 313 ? 11.972 57.650 -9.104 1.00 22.57 305 PHE A O 1
ATOM 2438 N N . ARG A 1 314 ? 12.214 56.814 -11.190 1.00 21.27 306 ARG A N 1
ATOM 2439 C CA . ARG A 1 314 ? 11.408 55.634 -10.907 1.00 22.97 306 ARG A CA 1
ATOM 2440 C C . ARG A 1 314 ? 12.038 54.403 -11.535 1.00 17.53 306 ARG A C 1
ATOM 2441 O O . ARG A 1 314 ? 12.297 54.380 -12.740 1.00 17.60 306 ARG A O 1
ATOM 2449 N N . LYS A 1 315 ? 12.250 53.367 -10.717 1.00 17.35 307 LYS A N 1
ATOM 2450 C CA . LYS A 1 315 ? 12.901 52.161 -11.204 1.00 20.31 307 LYS A CA 1
ATOM 2451 C C . LYS A 1 315 ? 12.000 51.382 -12.170 1.00 22.30 307 LYS A C 1
ATOM 2452 O O . LYS A 1 315 ? 12.509 50.688 -13.051 1.00 19.29 307 LYS A O 1
ATOM 2458 N N . GLU A 1 316 ? 10.678 51.493 -12.030 1.00 21.38 308 GLU A N 1
ATOM 2459 C CA . GLU A 1 316 ? 9.730 50.804 -12.926 1.00 21.34 308 GLU A CA 1
ATOM 2460 C C . GLU A 1 316 ? 10.006 49.300 -12.990 1.00 24.06 308 GLU A C 1
ATOM 2461 O O . GLU A 1 316 ? 9.878 48.665 -14.042 1.00 21.75 308 GLU A O 1
ATOM 2467 N N . VAL A 1 317 ? 10.379 48.718 -11.852 1.00 19.82 309 VAL A N 1
ATOM 2468 C CA . VAL A 1 317 ? 10.718 47.294 -11.840 1.00 22.01 309 VAL A CA 1
ATOM 2469 C C . VAL A 1 317 ? 9.523 46.444 -12.264 1.00 28.20 309 VAL A C 1
ATOM 2470 O O . VAL A 1 317 ? 9.682 45.442 -12.971 1.00 33.03 309 VAL A O 1
ATOM 2474 N N . GLY A 1 318 ? 8.317 46.813 -11.833 1.00 26.87 310 GLY A N 1
ATOM 2475 C CA . GLY A 1 318 ? 7.142 46.056 -12.230 1.00 36.09 310 GLY A CA 1
ATOM 2476 C C . GLY A 1 318 ? 6.739 46.188 -13.696 1.00 43.58 310 GLY A C 1
ATOM 2477 O O . GLY A 1 318 ? 5.882 45.420 -14.150 1.00 40.48 310 GLY A O 1
ATOM 2478 N N . ALA A 1 319 ? 7.332 47.117 -14.447 1.00 35.23 311 ALA A N 1
ATOM 2479 C CA . ALA A 1 319 ? 6.832 47.443 -15.777 1.00 38.26 311 ALA A CA 1
ATOM 2480 C C . ALA A 1 319 ? 7.809 47.081 -16.881 1.00 39.27 311 ALA A C 1
ATOM 2481 O O . ALA A 1 319 ? 7.688 47.596 -17.998 1.00 37.96 311 ALA A O 1
ATOM 2483 N N . HIS A 1 320 ? 8.773 46.208 -16.602 1.00 37.88 312 HIS A N 1
ATOM 2484 C CA . HIS A 1 320 ? 9.643 45.720 -17.663 1.00 48.52 312 HIS A CA 1
ATOM 2485 C C . HIS A 1 320 ? 8.814 45.143 -18.805 1.00 45.18 312 HIS A C 1
ATOM 2486 O O . HIS A 1 320 ? 7.840 44.412 -18.592 1.00 49.93 312 HIS A O 1
ATOM 2488 N N . GLY A 1 321 ? 9.181 45.506 -20.025 1.00 47.28 313 GLY A N 1
ATOM 2489 C CA . GLY A 1 321 ? 8.430 45.102 -21.190 1.00 38.87 313 GLY A CA 1
ATOM 2490 C C . GLY A 1 321 ? 7.203 45.935 -21.496 1.00 41.58 313 GLY A C 1
ATOM 2491 O O . GLY A 1 321 ? 6.574 45.710 -22.541 1.00 47.95 313 GLY A O 1
ATOM 2492 N N . LYS A 1 322 ? 6.852 46.901 -20.643 1.00 31.47 314 LYS A N 1
ATOM 2493 C CA . LYS A 1 322 ? 5.695 47.763 -20.863 1.00 32.83 314 LYS A CA 1
ATOM 2494 C C . LYS A 1 322 ? 6.152 49.140 -21.329 1.00 28.63 314 LYS A C 1
ATOM 2495 O O . LYS A 1 322 ? 7.084 49.714 -20.751 1.00 26.04 314 LYS A O 1
ATOM 2497 N N . ASP A 1 323 ? 5.494 49.671 -22.365 1.00 30.99 315 ASP A N 1
ATOM 2498 C CA . ASP A 1 323 ? 5.753 51.027 -22.863 1.00 33.80 315 ASP A CA 1
ATOM 2499 C C . ASP A 1 323 ? 7.248 51.254 -23.098 1.00 29.36 315 ASP A C 1
ATOM 2500 O O . ASP A 1 323 ? 7.842 52.204 -22.589 1.00 26.59 315 ASP A O 1
ATOM 2505 N N . THR A 1 324 ? 7.865 50.363 -23.869 1.00 27.51 316 THR A N 1
ATOM 2506 C CA . THR A 1 324 ? 9.317 50.367 -24.021 1.00 32.55 316 THR A CA 1
ATOM 2507 C C . THR A 1 324 ? 9.806 51.295 -25.129 1.00 33.79 316 THR A C 1
ATOM 2508 O O . THR A 1 324 ? 11.017 51.398 -25.332 1.00 38.37 316 THR A O 1
ATOM 2512 N N . LEU A 1 325 ? 8.913 51.960 -25.854 1.00 31.83 317 LEU A N 1
ATOM 2513 C CA . LEU A 1 325 ? 9.298 52.805 -26.980 1.00 35.15 317 LEU A CA 1
ATOM 2514 C C . LEU A 1 325 ? 9.206 54.279 -26.599 1.00 34.12 317 LEU A C 1
ATOM 2515 O O . LEU A 1 325 ? 8.119 54.772 -26.275 1.00 36.46 317 LEU A O 1
ATOM 2520 N N . GLY A 1 326 ? 10.338 54.985 -26.658 1.00 26.08 318 GLY A N 1
ATOM 2521 C CA . GLY A 1 326 ? 10.311 56.434 -26.505 1.00 22.33 318 GLY A CA 1
ATOM 2522 C C . GLY A 1 326 ? 10.332 56.884 -25.051 1.00 27.94 318 GLY A C 1
ATOM 2523 O O . GLY A 1 326 ? 10.846 56.203 -24.172 1.00 25.25 318 GLY A O 1
ATOM 2524 N N . ILE A 1 327 ? 9.748 58.048 -24.793 1.00 24.07 319 ILE A N 1
ATOM 2525 C CA . ILE A 1 327 ? 9.884 58.673 -23.479 1.00 23.22 319 ILE A CA 1
ATOM 2526 C C . ILE A 1 327 ? 8.538 58.754 -22.744 1.00 25.07 319 ILE A C 1
ATOM 2527 O O . ILE A 1 327 ? 8.358 59.592 -21.852 1.00 22.90 319 ILE A O 1
ATOM 2532 N N . PHE A 1 328 ? 7.591 57.884 -23.113 1.00 22.10 320 PHE A N 1
ATOM 2533 C CA . PHE A 1 328 ? 6.308 57.790 -22.407 1.00 24.64 320 PHE A CA 1
ATOM 2534 C C . PHE A 1 328 ? 6.482 57.229 -20.994 1.00 23.94 320 PHE A C 1
ATOM 2535 O O . PHE A 1 328 ? 5.863 57.717 -20.040 1.00 22.40 320 PHE A O 1
ATOM 2543 N N . ARG A 1 329 ? 7.281 56.179 -20.848 1.00 17.32 321 ARG A N 1
ATOM 2544 C CA . ARG A 1 329 ? 7.584 55.591 -19.546 1.00 21.52 321 ARG A CA 1
ATOM 2545 C C . ARG A 1 329 ? 9.094 55.482 -19.437 1.00 23.29 321 ARG A C 1
ATOM 2546 O O . ARG A 1 329 ? 9.707 54.643 -20.113 1.00 19.41 321 ARG A O 1
ATOM 2554 N N . VAL A 1 330 ? 9.684 56.299 -18.564 1.00 21.77 322 VAL A N 1
ATOM 2555 C CA . VAL A 1 330 ? 11.125 56.401 -18.411 1.00 23.49 322 VAL A CA 1
ATOM 2556 C C . VAL A 1 330 ? 11.465 56.321 -16.922 1.00 24.79 322 VAL A C 1
ATOM 2557 O O . VAL A 1 330 ? 10.581 56.269 -16.071 1.00 20.96 322 VAL A O 1
ATOM 2561 N N . HIS A 1 331 ? 12.769 56.298 -16.618 1.00 20.81 323 HIS A N 1
ATOM 2562 C CA . HIS A 1 331 ? 13.255 56.337 -15.243 1.00 17.49 323 HIS A CA 1
ATOM 2563 C C . HIS A 1 331 ? 13.478 57.752 -14.731 1.00 24.32 323 HIS A C 1
ATOM 2564 O O . HIS A 1 331 ? 13.667 57.921 -13.523 1.00 20.91 323 HIS A O 1
ATOM 2571 N N . GLN A 1 332 ? 13.451 58.754 -15.616 1.00 17.75 324 GLN A N 1
ATOM 2572 C CA . GLN A 1 332 ? 13.829 60.126 -15.286 1.00 19.87 324 GLN A CA 1
ATOM 2573 C C . GLN A 1 332 ? 12.957 61.091 -16.078 1.00 20.26 324 GLN A C 1
ATOM 2574 O O . GLN A 1 332 ? 12.972 61.065 -17.315 1.00 19.90 324 GLN A O 1
ATOM 2580 N N . PHE A 1 333 ? 12.218 61.949 -15.375 1.00 18.19 325 PHE A N 1
ATOM 2581 C CA . PHE A 1 333 ? 11.365 62.929 -16.043 1.00 19.71 325 PHE A CA 1
ATOM 2582 C C . PHE A 1 333 ? 11.087 64.091 -15.091 1.00 22.17 325 PHE A C 1
ATOM 2583 O O . PHE A 1 333 ? 11.150 63.944 -13.862 1.00 21.69 325 PHE A O 1
ATOM 2591 N N . GLU A 1 334 ? 10.786 65.258 -15.668 1.00 20.67 326 GLU A N 1
ATOM 2592 C CA . GLU A 1 334 ? 10.393 66.408 -14.858 1.00 23.59 326 GLU A CA 1
ATOM 2593 C C . GLU A 1 334 ? 8.887 66.440 -14.692 1.00 24.45 326 GLU A C 1
ATOM 2594 O O . GLU A 1 334 ? 8.136 66.040 -15.589 1.00 18.76 326 GLU A O 1
ATOM 2600 N N . LYS A 1 335 ? 8.442 66.909 -13.525 1.00 23.68 327 LYS A N 1
ATOM 2601 C CA . LYS A 1 335 ? 7.014 66.947 -13.249 1.00 21.97 327 LYS A CA 1
ATOM 2602 C C . LYS A 1 335 ? 6.675 68.173 -12.405 1.00 31.63 327 LYS A C 1
ATOM 2603 O O . LYS A 1 335 ? 7.349 68.467 -11.408 1.00 26.19 327 LYS A O 1
ATOM 2609 N N . ILE A 1 336 ? 5.637 68.888 -12.820 1.00 24.87 328 ILE A N 1
ATOM 2610 C CA . ILE A 1 336 ? 5.065 69.982 -12.039 1.00 20.87 328 ILE A CA 1
ATOM 2611 C C . ILE A 1 336 ? 3.847 69.432 -11.317 1.00 26.48 328 ILE A C 1
ATOM 2612 O O . ILE A 1 336 ? 2.945 68.862 -11.952 1.00 22.65 328 ILE A O 1
ATOM 2617 N N . GLU A 1 337 ? 3.824 69.599 -9.999 1.00 21.21 329 GLU A N 1
ATOM 2618 C CA . GLU A 1 337 ? 2.896 68.922 -9.104 1.00 27.30 329 GLU A CA 1
ATOM 2619 C C . GLU A 1 337 ? 2.092 69.944 -8.303 1.00 32.04 329 GLU A C 1
ATOM 2620 O O . GLU A 1 337 ? 2.641 70.953 -7.837 1.00 28.39 329 GLU A O 1
ATOM 2626 N N . GLN A 1 338 ? 0.781 69.709 -8.186 1.00 25.66 330 GLN A N 1
ATOM 2627 C CA . GLN A 1 338 ? -0.056 70.426 -7.227 1.00 27.17 330 GLN A CA 1
ATOM 2628 C C . GLN A 1 338 ? -0.035 69.687 -5.896 1.00 28.40 330 GLN A C 1
ATOM 2629 O O . GLN A 1 338 ? -0.236 68.470 -5.862 1.00 29.81 330 GLN A O 1
ATOM 2635 N N . PHE A 1 339 ? 0.197 70.420 -4.809 1.00 23.81 331 PHE A N 1
ATOM 2636 C CA . PHE A 1 339 ? 0.217 69.853 -3.461 1.00 23.31 331 PHE A CA 1
ATOM 2637 C C . PHE A 1 339 ? -0.489 70.824 -2.522 1.00 26.79 331 PHE A C 1
ATOM 2638 O O . PHE A 1 339 ? -0.141 72.010 -2.490 1.00 31.43 331 PHE A O 1
ATOM 2646 N N . VAL A 1 340 ? -1.496 70.349 -1.781 1.00 30.26 332 VAL A N 1
ATOM 2647 C CA . VAL A 1 340 ? -2.302 71.231 -0.939 1.00 29.65 332 VAL A CA 1
ATOM 2648 C C . VAL A 1 340 ? -2.500 70.626 0.446 1.00 33.36 332 VAL A C 1
ATOM 2649 O O . VAL A 1 340 ? -2.808 69.436 0.579 1.00 35.01 332 VAL A O 1
ATOM 2653 N N . VAL A 1 341 ? -2.337 71.465 1.477 1.00 28.02 333 VAL A N 1
ATOM 2654 C CA . VAL A 1 341 ? -2.720 71.155 2.850 1.00 26.64 333 VAL A CA 1
ATOM 2655 C C . VAL A 1 341 ? -4.015 71.911 3.144 1.00 31.51 333 VAL A C 1
ATOM 2656 O O . VAL A 1 341 ? -4.084 73.131 2.931 1.00 32.93 333 VAL A O 1
ATOM 2660 N N . THR A 1 342 ? -5.043 71.211 3.638 1.00 28.12 334 THR A N 1
ATOM 2661 C CA . THR A 1 342 ? -6.303 71.896 3.960 1.00 36.50 334 THR A CA 1
ATOM 2662 C C . THR A 1 342 ? -6.738 71.638 5.396 1.00 36.06 334 THR A C 1
ATOM 2663 O O . THR A 1 342 ? -6.268 70.720 6.075 1.00 36.52 334 THR A O 1
ATOM 2667 N N . SER A 1 343 ? -7.691 72.461 5.832 1.00 34.91 335 SER A N 1
ATOM 2668 C CA . SER A 1 343 ? -8.415 72.190 7.054 1.00 33.93 335 SER A CA 1
ATOM 2669 C C . SER A 1 343 ? -9.122 70.840 6.949 1.00 33.48 335 SER A C 1
ATOM 2670 O O . SER A 1 343 ? -9.494 70.408 5.858 1.00 34.07 335 SER A O 1
ATOM 2673 N N . PRO A 1 344 ? -9.304 70.141 8.070 1.00 36.36 336 PRO A N 1
ATOM 2674 C CA . PRO A 1 344 ? -10.107 68.918 8.058 1.00 39.67 336 PRO A CA 1
ATOM 2675 C C . PRO A 1 344 ? -11.603 69.163 8.194 1.00 37.65 336 PRO A C 1
ATOM 2676 O O . PRO A 1 344 ? -12.360 68.194 8.236 1.00 36.14 336 PRO A O 1
ATOM 2680 N N . LYS A 1 345 ? -12.046 70.414 8.249 1.00 41.91 337 LYS A N 1
ATOM 2681 C CA . LYS A 1 345 ? -13.436 70.761 8.509 1.00 44.73 337 LYS A CA 1
ATOM 2682 C C . LYS A 1 345 ? -14.227 70.948 7.214 1.00 47.12 337 LYS A C 1
ATOM 2683 O O . LYS A 1 345 ? -13.673 71.230 6.147 1.00 46.66 337 LYS A O 1
ATOM 2689 N N . ASP A 1 346 ? -15.547 70.768 7.327 1.00 44.60 338 ASP A N 1
ATOM 2690 C CA . ASP A 1 346 ? -16.532 71.273 6.357 1.00 52.29 338 ASP A CA 1
ATOM 2691 C C . ASP A 1 346 ? -16.248 70.847 4.915 1.00 52.50 338 ASP A C 1
ATOM 2692 O O . ASP A 1 346 ? -16.423 71.630 3.978 1.00 59.76 338 ASP A O 1
ATOM 2697 N N . ASN A 1 347 ? -15.851 69.589 4.726 1.00 46.18 339 ASN A N 1
ATOM 2698 C CA . ASN A 1 347 ? -15.605 69.024 3.392 1.00 47.45 339 ASN A CA 1
ATOM 2699 C C . ASN A 1 347 ? -14.645 69.869 2.550 1.00 42.44 339 ASN A C 1
ATOM 2700 O O . ASN A 1 347 ? -14.639 69.760 1.319 1.00 40.77 339 ASN A O 1
ATOM 2705 N N . LYS A 1 348 ? -13.793 70.676 3.190 1.00 40.65 340 LYS A N 1
ATOM 2706 C CA . LYS A 1 348 ? -12.873 71.523 2.439 1.00 39.17 340 LYS A CA 1
ATOM 2707 C C . LYS A 1 348 ? -11.894 70.708 1.608 1.00 40.59 340 LYS A C 1
ATOM 2708 O O . LYS A 1 348 ? -11.553 71.105 0.489 1.00 36.47 340 LYS A O 1
ATOM 2714 N N . SER A 1 349 ? -11.419 69.578 2.130 1.00 30.05 341 SER A N 1
ATOM 2715 C CA . SER A 1 349 ? -10.464 68.810 1.334 1.00 28.67 341 SER A CA 1
ATOM 2716 C C . SER A 1 349 ? -11.134 68.237 0.086 1.00 33.71 341 SER A C 1
ATOM 2717 O O . SER A 1 349 ? -10.499 68.168 -0.974 1.00 30.42 341 SER A O 1
ATOM 2720 N N . TRP A 1 350 ? -12.425 67.874 0.183 1.00 35.56 342 TRP A N 1
ATOM 2721 C CA . TRP A 1 350 ? -13.174 67.399 -0.982 1.00 32.76 342 TRP A CA 1
ATOM 2722 C C . TRP A 1 350 ? -13.438 68.525 -1.973 1.00 31.51 342 TRP A C 1
ATOM 2723 O O . TRP A 1 350 ? -13.416 68.305 -3.191 1.00 34.16 342 TRP A O 1
ATOM 2734 N N . GLU A 1 351 ? -13.696 69.737 -1.479 1.00 30.36 343 GLU A N 1
ATOM 2735 C CA . GLU A 1 351 ? -13.781 70.881 -2.382 1.00 33.70 343 GLU A CA 1
ATOM 2736 C C . GLU A 1 351 ? -12.436 71.154 -3.051 1.00 32.96 343 GLU A C 1
ATOM 2737 O O . GLU A 1 351 ? -12.376 71.484 -4.244 1.00 39.76 343 GLU A O 1
ATOM 2743 N N . MET A 1 352 ? -11.340 70.998 -2.311 1.00 30.29 344 MET A N 1
ATOM 2744 C CA . MET A 1 352 ? -10.023 71.225 -2.902 1.00 32.99 344 MET A CA 1
ATOM 2745 C C . MET A 1 352 ? -9.692 70.164 -3.954 1.00 34.40 344 MET A C 1
ATOM 2746 O O . MET A 1 352 ? -9.015 70.459 -4.951 1.00 32.37 344 MET A O 1
ATOM 2751 N N . PHE A 1 353 ? -10.139 68.925 -3.734 1.00 29.96 345 PHE A N 1
ATOM 2752 C CA . PHE A 1 353 ? -9.985 67.868 -4.728 1.00 26.33 345 PHE A CA 1
ATOM 2753 C C . PHE A 1 353 ? -10.579 68.294 -6.069 1.00 30.86 345 PHE A C 1
ATOM 2754 O O . PHE A 1 353 ? -9.926 68.192 -7.114 1.00 27.39 345 PHE A O 1
ATOM 2762 N N . ASP A 1 354 ? -11.821 68.798 -6.046 1.00 31.63 346 ASP A N 1
ATOM 2763 C CA . ASP A 1 354 ? -12.472 69.275 -7.264 1.00 34.31 346 ASP A CA 1
ATOM 2764 C C . ASP A 1 354 ? -11.704 70.432 -7.893 1.00 34.87 346 ASP A C 1
ATOM 2765 O O . ASP A 1 354 ? -11.593 70.516 -9.123 1.00 33.04 346 ASP A O 1
ATOM 2770 N N . GLU A 1 355 ? -11.188 71.348 -7.065 1.00 31.59 347 GLU A N 1
ATOM 2771 C CA . GLU A 1 355 ? -10.419 72.474 -7.587 1.00 34.02 347 GLU A CA 1
ATOM 2772 C C . GLU A 1 355 ? -9.151 71.998 -8.292 1.00 32.34 347 GLU A C 1
ATOM 2773 O O . GLU A 1 355 ? -8.804 72.503 -9.367 1.00 30.90 347 GLU A O 1
ATOM 2779 N N . MET A 1 356 ? -8.463 71.003 -7.714 1.00 27.28 348 MET A N 1
ATOM 2780 C CA . MET A 1 356 ? -7.178 70.560 -8.255 1.00 27.56 348 MET A CA 1
ATOM 2781 C C . MET A 1 356 ? -7.353 69.794 -9.557 1.00 27.77 348 MET A C 1
ATOM 2782 O O . MET A 1 356 ? -6.589 70.001 -10.506 1.00 26.48 348 MET A O 1
ATOM 2787 N N . ILE A 1 357 ? -8.324 68.876 -9.622 1.00 25.99 349 ILE A N 1
ATOM 2788 C CA . ILE A 1 357 ? -8.544 68.214 -10.902 1.00 25.87 349 ILE A CA 1
ATOM 2789 C C . ILE A 1 357 ? -9.034 69.243 -11.914 1.00 33.05 349 ILE A C 1
ATOM 2790 O O . ILE A 1 357 ? -8.674 69.177 -13.092 1.00 32.71 349 ILE A O 1
ATOM 2795 N N . GLY A 1 358 ? -9.793 70.253 -11.456 1.00 37.85 350 GLY A N 1
ATOM 2796 C CA . GLY A 1 358 ? -10.199 71.338 -12.343 1.00 32.19 350 GLY A CA 1
ATOM 2797 C C . GLY A 1 358 ? -9.028 72.148 -12.877 1.00 31.00 350 GLY A C 1
ATOM 2798 O O . GLY A 1 358 ? -9.047 72.596 -14.024 1.00 30.17 350 GLY A O 1
ATOM 2799 N N . ASN A 1 359 ? -8.010 72.377 -12.043 1.00 30.06 351 ASN A N 1
ATOM 2800 C CA . ASN A 1 359 ? -6.797 73.045 -12.510 1.00 28.18 351 ASN A CA 1
ATOM 2801 C C . ASN A 1 359 ? -6.122 72.252 -13.629 1.00 29.06 351 ASN A C 1
ATOM 2802 O O . ASN A 1 359 ? -5.684 72.825 -14.629 1.00 26.68 351 ASN A O 1
ATOM 2807 N N . SER A 1 360 ? -5.997 70.932 -13.461 1.00 23.33 352 SER A N 1
ATOM 2808 C CA . SER A 1 360 ? -5.342 70.126 -14.484 1.00 24.31 352 SER A CA 1
ATOM 2809 C C . SER A 1 360 ? -6.155 70.111 -15.770 1.00 28.86 352 SER A C 1
ATOM 2810 O O . SER A 1 360 ? -5.593 70.201 -16.868 1.00 28.84 352 SER A O 1
ATOM 2813 N N . GLU A 1 361 ? -7.479 70.005 -15.648 1.00 26.64 353 GLU A N 1
ATOM 2814 C CA . GLU A 1 361 ? -8.357 70.079 -16.813 1.00 32.07 353 GLU A CA 1
ATOM 2815 C C . GLU A 1 361 ? -8.182 71.398 -17.558 1.00 31.27 353 GLU A C 1
ATOM 2816 O O . GLU A 1 361 ? -8.051 71.410 -18.786 1.00 31.31 353 GLU A O 1
ATOM 2822 N N . ALA A 1 362 ? -8.203 72.527 -16.832 1.00 29.94 354 ALA A N 1
ATOM 2823 C CA . ALA A 1 362 ? -7.980 73.817 -17.489 1.00 33.92 354 ALA A CA 1
ATOM 2824 C C . ALA A 1 362 ? -6.607 73.858 -18.152 1.00 30.81 354 ALA A C 1
ATOM 2825 O O . ALA A 1 362 ? -6.438 74.452 -19.224 1.00 27.10 354 ALA A O 1
ATOM 2827 N N . PHE A 1 363 ? -5.608 73.219 -17.537 1.00 29.10 355 PHE A N 1
ATOM 2828 C CA . PHE A 1 363 ? -4.280 73.207 -18.138 1.00 27.13 355 PHE A CA 1
ATOM 2829 C C . PHE A 1 363 ? -4.299 72.510 -19.496 1.00 28.64 355 PHE A C 1
ATOM 2830 O O . PHE A 1 363 ? -3.818 73.061 -20.493 1.00 26.08 355 PHE A O 1
ATOM 2838 N N . TYR A 1 364 ? -4.856 71.291 -19.555 1.00 25.83 356 TYR A N 1
ATOM 2839 C CA . TYR A 1 364 ? -4.846 70.547 -20.814 1.00 26.28 356 TYR A CA 1
ATOM 2840 C C . TYR A 1 364 ? -5.811 71.132 -21.838 1.00 23.48 356 TYR A C 1
ATOM 2841 O O . TYR A 1 364 ? -5.532 71.074 -23.047 1.00 23.58 356 TYR A O 1
ATOM 2850 N N . GLN A 1 365 ? -6.936 71.702 -21.400 1.00 24.20 357 GLN A N 1
ATOM 2851 C CA . GLN A 1 365 ? -7.741 72.458 -22.353 1.00 29.13 357 GLN A CA 1
ATOM 2852 C C . GLN A 1 365 ? -6.924 73.592 -22.968 1.00 30.91 357 GLN A C 1
ATOM 2853 O O . GLN A 1 365 ? -7.015 73.839 -24.172 1.00 30.80 357 GLN A O 1
ATOM 2859 N N . SER A 1 366 ? -6.123 74.298 -22.161 1.00 32.01 358 SER A N 1
ATOM 2860 C CA . SER A 1 366 ? -5.350 75.402 -22.729 1.00 36.16 358 SER A CA 1
ATOM 2861 C C . SER A 1 366 ? -4.331 74.892 -23.743 1.00 31.52 358 SER A C 1
ATOM 2862 O O . SER A 1 366 ? -3.948 75.627 -24.656 1.00 28.30 358 SER A O 1
ATOM 2865 N N . LEU A 1 367 ? -3.877 73.644 -23.601 1.00 33.04 359 LEU A N 1
ATOM 2866 C CA . LEU A 1 367 ? -2.951 73.041 -24.552 1.00 29.31 359 LEU A CA 1
ATOM 2867 C C . LEU A 1 367 ? -3.648 72.415 -25.755 1.00 32.08 359 LEU A C 1
ATOM 2868 O O . LEU A 1 367 ? -2.961 71.952 -26.668 1.00 30.45 359 LEU A O 1
ATOM 2873 N N . GLY A 1 368 ? -4.978 72.410 -25.791 1.00 36.52 360 GLY A N 1
ATOM 2874 C CA . GLY A 1 368 ? -5.688 71.706 -26.846 1.00 33.07 360 GLY A CA 1
ATOM 2875 C C . GLY A 1 368 ? -5.504 70.200 -26.818 1.00 31.07 360 GLY A C 1
ATOM 2876 O O . GLY A 1 368 ? -5.512 69.559 -27.869 1.00 33.55 360 GLY A O 1
ATOM 2877 N N . ILE A 1 369 ? -5.364 69.609 -25.641 1.00 28.00 361 ILE A N 1
ATOM 2878 C CA . ILE A 1 369 ? -5.159 68.170 -25.497 1.00 27.31 361 ILE A CA 1
ATOM 2879 C C . ILE A 1 369 ? -6.495 67.536 -25.119 1.00 32.27 361 ILE A C 1
ATOM 2880 O O . ILE A 1 369 ? -7.015 67.830 -24.031 1.00 29.02 361 ILE A O 1
ATOM 2885 N N . PRO A 1 370 ? -7.069 66.658 -25.948 1.00 29.51 362 PRO A N 1
ATOM 2886 C CA . PRO A 1 370 ? -8.315 65.990 -25.551 1.00 23.56 362 PRO A CA 1
ATOM 2887 C C . PRO A 1 370 ? -8.029 64.983 -24.454 1.00 24.47 362 PRO A C 1
ATOM 2888 O O . PRO A 1 370 ? -6.927 64.430 -24.375 1.00 23.20 362 PRO A O 1
ATOM 2892 N N . TYR A 1 371 ? -9.019 64.770 -23.584 1.00 23.85 363 TYR A N 1
ATOM 2893 C CA . TYR A 1 371 ? -8.828 63.873 -22.450 1.00 32.49 363 TYR A CA 1
ATOM 2894 C C . TYR A 1 371 ? -10.180 63.371 -21.950 1.00 33.17 363 TYR A C 1
ATOM 2895 O O . TYR A 1 371 ? -11.245 63.834 -22.371 1.00 31.35 363 TYR A O 1
ATOM 2904 N N . ARG A 1 372 ? -10.114 62.438 -20.999 1.00 25.15 364 ARG A N 1
ATOM 2905 C CA . ARG A 1 372 ? -11.279 62.045 -20.226 1.00 27.52 364 ARG A CA 1
ATOM 2906 C C . ARG A 1 372 ? -10.860 61.957 -18.766 1.00 27.93 364 ARG A C 1
ATOM 2907 O O . ARG A 1 372 ? -9.693 61.674 -18.456 1.00 25.22 364 ARG A O 1
ATOM 2915 N N . VAL A 1 373 ? -11.816 62.212 -17.876 1.00 26.41 365 VAL A N 1
ATOM 2916 C CA . VAL A 1 373 ? -11.618 62.106 -16.431 1.00 28.04 365 VAL A CA 1
ATOM 2917 C C . VAL A 1 373 ? -12.135 60.749 -15.990 1.00 29.74 365 VAL A C 1
ATOM 2918 O O . VAL A 1 373 ? -13.261 60.371 -16.333 1.00 27.01 365 VAL A O 1
ATOM 2922 N N . VAL A 1 374 ? -11.341 60.027 -15.204 1.00 22.44 366 VAL A N 1
ATOM 2923 C CA A VAL A 1 374 ? -11.599 58.636 -14.848 0.45 28.27 366 VAL A CA 1
ATOM 2924 C CA B VAL A 1 374 ? -11.696 58.664 -14.834 0.55 28.16 366 VAL A CA 1
ATOM 2925 C C . VAL A 1 374 ? -11.626 58.499 -13.324 1.00 30.90 366 VAL A C 1
ATOM 2926 O O . VAL A 1 374 ? -10.719 59.002 -12.648 1.00 25.92 366 VAL A O 1
ATOM 2933 N N . ASN A 1 375 ? -12.636 57.800 -12.797 1.00 26.20 367 ASN A N 1
ATOM 2934 C CA . ASN A 1 375 ? -12.818 57.538 -11.372 1.00 27.07 367 ASN A CA 1
ATOM 2935 C C . ASN A 1 375 ? -12.223 56.160 -11.078 1.00 27.71 367 ASN A C 1
ATOM 2936 O O . ASN A 1 375 ? -12.772 55.140 -11.508 1.00 29.74 367 ASN A O 1
ATOM 2941 N N . ILE A 1 376 ? -11.100 56.134 -10.359 1.00 25.22 368 ILE A N 1
ATOM 2942 C CA . ILE A 1 376 ? -10.301 54.919 -10.191 1.00 22.71 368 ILE A CA 1
ATOM 2943 C C . ILE A 1 376 ? -10.983 53.976 -9.205 1.00 29.46 368 ILE A C 1
ATOM 2944 O O . ILE A 1 376 ? -11.342 54.375 -8.087 1.00 26.84 368 ILE A O 1
ATOM 2949 N N . VAL A 1 377 ? -11.098 52.700 -9.593 1.00 25.77 369 VAL A N 1
ATOM 2950 C CA . VAL A 1 377 ? -11.863 51.740 -8.800 1.00 29.33 369 VAL A CA 1
ATOM 2951 C C . VAL A 1 377 ? -11.243 51.538 -7.411 1.00 30.36 369 VAL A C 1
ATOM 2952 O O . VAL A 1 377 ? -10.025 51.653 -7.218 1.00 24.23 369 VAL A O 1
ATOM 2956 N N . SER A 1 378 ? -12.101 51.198 -6.444 1.00 29.28 370 SER A N 1
ATOM 2957 C CA . SER A 1 378 ? -11.677 51.130 -5.047 1.00 31.37 370 SER A CA 1
ATOM 2958 C C . SER A 1 378 ? -10.538 50.137 -4.839 1.00 31.79 370 SER A C 1
ATOM 2959 O O . SER A 1 378 ? -9.650 50.370 -4.011 1.00 30.66 370 SER A O 1
ATOM 2962 N N . GLY A 1 379 ? -10.552 49.011 -5.560 1.00 32.50 371 GLY A N 1
ATOM 2963 C CA . GLY A 1 379 ? -9.505 48.011 -5.373 1.00 26.64 371 GLY A CA 1
ATOM 2964 C C . GLY A 1 379 ? -8.118 48.456 -5.815 1.00 34.50 371 GLY A C 1
ATOM 2965 O O . GLY A 1 379 ? -7.125 47.836 -5.421 1.00 33.39 371 GLY A O 1
ATOM 2966 N N . ALA A 1 380 ? -8.022 49.511 -6.626 1.00 30.71 372 ALA A N 1
ATOM 2967 C CA . ALA A 1 380 ? -6.728 49.956 -7.122 1.00 27.17 372 ALA A CA 1
ATOM 2968 C C . ALA A 1 380 ? -6.144 51.128 -6.338 1.00 27.27 372 ALA A C 1
ATOM 2969 O O . ALA A 1 380 ? -4.996 51.501 -6.592 1.00 29.48 372 ALA A O 1
ATOM 2971 N N . LEU A 1 381 ? -6.892 51.723 -5.410 1.00 29.27 373 LEU A N 1
ATOM 2972 C CA . LEU A 1 381 ? -6.350 52.823 -4.609 1.00 31.51 373 LEU A CA 1
ATOM 2973 C C . LEU A 1 381 ? -5.232 52.324 -3.699 1.00 29.74 373 LEU A C 1
ATOM 2974 O O . LEU A 1 381 ? -5.327 51.240 -3.118 1.00 29.10 373 LEU A O 1
ATOM 2979 N N . ASN A 1 382 ? -4.166 53.113 -3.569 1.00 24.66 374 ASN A N 1
ATOM 2980 C CA . ASN A 1 382 ? -3.175 52.760 -2.564 1.00 29.73 374 ASN A CA 1
ATOM 2981 C C . ASN A 1 382 ? -3.731 53.084 -1.170 1.00 32.17 374 ASN A C 1
ATOM 2982 O O . ASN A 1 382 ? -4.819 53.652 -1.018 1.00 28.89 374 ASN A O 1
ATOM 2987 N N . ASN A 1 383 ? -2.964 52.739 -0.134 1.00 28.13 375 ASN A N 1
ATOM 2988 C CA . ASN A 1 383 ? -3.510 52.796 1.219 1.00 31.40 375 ASN A CA 1
ATOM 2989 C C . ASN A 1 383 ? -3.828 54.219 1.654 1.00 33.15 375 ASN A C 1
ATOM 2990 O O . ASN A 1 383 ? -4.747 54.424 2.450 1.00 31.46 375 ASN A O 1
ATOM 2995 N N . ALA A 1 384 ? -3.088 55.204 1.152 1.00 29.20 376 ALA A N 1
ATOM 2996 C CA . ALA A 1 384 ? -3.282 56.570 1.618 1.00 28.89 376 ALA A CA 1
ATOM 2997 C C . ALA A 1 384 ? -4.496 57.241 0.985 1.00 33.15 376 ALA A C 1
ATOM 2998 O O . ALA A 1 384 ? -5.098 58.118 1.610 1.00 27.77 376 ALA A O 1
ATOM 3000 N N . ALA A 1 385 ? -4.874 56.862 -0.242 1.00 27.36 377 ALA A N 1
ATOM 3001 C CA . ALA A 1 385 ? -5.869 57.628 -0.982 1.00 29.47 377 ALA A CA 1
ATOM 3002 C C . ALA A 1 385 ? -7.297 57.227 -0.603 1.00 29.58 377 ALA A C 1
ATOM 3003 O O . ALA A 1 385 ? -7.653 56.046 -0.642 1.00 28.10 377 ALA A O 1
ATOM 3005 N N . ALA A 1 386 ? -8.134 58.224 -0.291 1.00 26.07 378 ALA A N 1
ATOM 3006 C CA . ALA A 1 386 ? -9.564 57.984 -0.122 1.00 28.36 378 ALA A CA 1
ATOM 3007 C C . ALA A 1 386 ? -10.324 58.018 -1.447 1.00 31.16 378 ALA A C 1
ATOM 3008 O O . ALA A 1 386 ? -11.441 57.488 -1.530 1.00 27.55 378 ALA A O 1
ATOM 3010 N N . LYS A 1 387 ? -9.746 58.628 -2.477 1.00 29.21 379 LYS A N 1
ATOM 3011 C CA . LYS A 1 387 ? -10.353 58.782 -3.790 1.00 24.18 379 LYS A CA 1
ATOM 3012 C C . LYS A 1 387 ? -9.277 59.251 -4.755 1.00 26.97 379 LYS A C 1
ATOM 3013 O O . LYS A 1 387 ? -8.403 60.038 -4.382 1.00 29.26 379 LYS A O 1
ATOM 3019 N N . LYS A 1 388 ? -9.375 58.807 -6.008 1.00 27.43 380 LYS A N 1
ATOM 3020 C CA . LYS A 1 388 ? -8.399 59.189 -7.024 1.00 26.10 380 LYS A CA 1
ATOM 3021 C C . LYS A 1 388 ? -9.094 59.376 -8.365 1.00 30.11 380 LYS A C 1
ATOM 3022 O O . LYS A 1 388 ? -9.842 58.496 -8.812 1.00 28.22 380 LYS A O 1
ATOM 3028 N N . PHE A 1 389 ? -8.881 60.543 -8.973 1.00 26.72 381 PHE A N 1
ATOM 3029 C CA . PHE A 1 389 ? -9.264 60.817 -10.355 1.00 24.14 381 PHE A CA 1
ATOM 3030 C C . PHE A 1 389 ? -7.999 60.841 -11.203 1.00 27.21 381 PHE A C 1
ATOM 3031 O O . PHE A 1 389 ? -6.997 61.449 -10.809 1.00 27.26 381 PHE A O 1
ATOM 3039 N N . ASP A 1 390 ? -8.040 60.192 -12.358 1.00 22.50 382 ASP A N 1
ATOM 3040 C CA . ASP A 1 390 ? -6.993 60.363 -13.353 1.00 23.74 382 ASP A CA 1
ATOM 3041 C C . ASP A 1 390 ? -7.533 61.152 -14.536 1.00 27.21 382 ASP A C 1
ATOM 3042 O O . ASP A 1 390 ? -8.729 61.099 -14.848 1.00 26.12 382 ASP A O 1
ATOM 3047 N N . LEU A 1 391 ? -6.645 61.901 -15.181 1.00 24.70 383 LEU A N 1
ATOM 3048 C CA A LEU A 1 391 ? -6.900 62.455 -16.506 0.54 24.19 383 LEU A CA 1
ATOM 3049 C CA B LEU A 1 391 ? -6.908 62.452 -16.498 0.46 24.24 383 LEU A CA 1
ATOM 3050 C C . LEU A 1 391 ? -6.154 61.589 -17.504 1.00 28.22 383 LEU A C 1
ATOM 3051 O O . LEU A 1 391 ? -4.928 61.451 -17.408 1.00 24.33 383 LEU A O 1
ATOM 3060 N N . GLU A 1 392 ? -6.890 60.986 -18.436 1.00 25.32 384 GLU A N 1
ATOM 3061 C CA . GLU A 1 392 ? -6.316 60.168 -19.497 1.00 26.84 384 GLU A CA 1
ATOM 3062 C C . GLU A 1 392 ? -6.446 60.939 -20.802 1.00 27.12 384 GLU A C 1
ATOM 3063 O O . GLU A 1 392 ? -7.558 61.305 -21.197 1.00 26.41 384 GLU A O 1
ATOM 3069 N N . ALA A 1 393 ? -5.320 61.187 -21.464 1.00 21.33 385 ALA A N 1
ATOM 3070 C CA . ALA A 1 393 ? -5.305 61.974 -22.687 1.00 24.86 385 ALA A CA 1
ATOM 3071 C C . ALA A 1 393 ? -5.345 61.076 -23.917 1.00 24.39 385 ALA A C 1
ATOM 3072 O O . ALA A 1 393 ? -4.983 59.899 -23.874 1.00 27.97 385 ALA A O 1
ATOM 3074 N N . TRP A 1 394 ? -5.789 61.672 -25.020 1.00 24.17 386 TRP A N 1
ATOM 3075 C CA . TRP A 1 394 ? -5.893 61.017 -26.320 1.00 22.00 386 TRP A CA 1
ATOM 3076 C C . TRP A 1 394 ? -4.531 60.927 -27.008 1.00 26.46 386 TRP A C 1
ATOM 3077 O O . TRP A 1 394 ? -3.847 61.941 -27.188 1.00 25.81 386 TRP A O 1
ATOM 3088 N N . PHE A 1 395 ? -4.157 59.718 -27.430 1.00 22.62 387 PHE A N 1
ATOM 3089 C CA . PHE A 1 395 ? -2.931 59.464 -28.184 1.00 23.29 387 PHE A CA 1
ATOM 3090 C C . PHE A 1 395 ? -3.311 58.904 -29.552 1.00 28.88 387 PHE A C 1
ATOM 3091 O O . PHE A 1 395 ? -3.472 57.683 -29.706 1.00 27.97 387 PHE A O 1
ATOM 3099 N N . PRO A 1 396 ? -3.482 59.756 -30.574 1.00 24.19 388 PRO A N 1
ATOM 3100 C CA . PRO A 1 396 ? -3.996 59.264 -31.873 1.00 28.08 388 PRO A CA 1
ATOM 3101 C C . PRO A 1 396 ? -3.048 58.325 -32.609 1.00 26.61 388 PRO A C 1
ATOM 3102 O O . PRO A 1 396 ? -3.474 57.665 -33.571 1.00 25.18 388 PRO A O 1
ATOM 3106 N N . GLY A 1 397 ? -1.784 58.259 -32.219 1.00 28.98 389 GLY A N 1
ATOM 3107 C CA . GLY A 1 397 ? -0.885 57.299 -32.812 1.00 23.88 389 GLY A CA 1
ATOM 3108 C C . GLY A 1 397 ? -0.795 55.972 -32.089 1.00 31.91 389 GLY A C 1
ATOM 3109 O O . GLY A 1 397 ? -0.017 55.115 -32.514 1.00 31.80 389 GLY A O 1
ATOM 3110 N N . ALA A 1 398 ? -1.546 55.766 -31.005 1.00 23.72 390 ALA A N 1
ATOM 3111 C CA . ALA A 1 398 ? -1.386 54.534 -30.236 1.00 28.27 390 ALA A CA 1
ATOM 3112 C C . ALA A 1 398 ? -1.872 53.321 -31.009 1.00 33.75 390 ALA A C 1
ATOM 3113 O O . ALA A 1 398 ? -2.690 53.419 -31.930 1.00 32.34 390 ALA A O 1
ATOM 3115 N N . ASP A 1 399 ? -1.376 52.155 -30.589 1.00 34.51 391 ASP A N 1
ATOM 3116 C CA . ASP A 1 399 ? -1.920 50.899 -31.079 1.00 41.28 391 ASP A CA 1
ATOM 3117 C C . ASP A 1 399 ? -3.386 50.811 -30.682 1.00 40.28 391 ASP A C 1
ATOM 3118 O O . ASP A 1 399 ? -3.803 51.341 -29.647 1.00 37.67 391 ASP A O 1
ATOM 3123 N N . GLU A 1 400 ? -4.162 50.122 -31.517 1.00 45.18 392 GLU A N 1
ATOM 3124 C CA . GLU A 1 400 ? -5.608 50.027 -31.348 1.00 46.25 392 GLU A CA 1
ATOM 3125 C C . GLU A 1 400 ? -5.974 49.618 -29.927 1.00 44.81 392 GLU A C 1
ATOM 3126 O O . GLU A 1 400 ? -5.374 48.706 -29.352 1.00 37.71 392 GLU A O 1
ATOM 3132 N N . GLY A 1 401 ? -6.946 50.329 -29.353 1.00 47.39 393 GLY A N 1
ATOM 3133 C CA . GLY A 1 401 ? -7.385 50.095 -27.994 1.00 37.02 393 GLY A CA 1
ATOM 3134 C C . GLY A 1 401 ? -6.590 50.798 -26.912 1.00 41.23 393 GLY A C 1
ATOM 3135 O O . GLY A 1 401 ? -7.053 50.848 -25.768 1.00 44.92 393 GLY A O 1
ATOM 3136 N N . ASN A 1 402 ? -5.425 51.364 -27.226 1.00 36.39 394 ASN A N 1
ATOM 3137 C CA . ASN A 1 402 ? -4.582 51.996 -26.218 1.00 33.11 394 ASN A CA 1
ATOM 3138 C C . ASN A 1 402 ? -4.548 53.513 -26.362 1.00 31.34 394 ASN A C 1
ATOM 3139 O O . ASN A 1 402 ? -3.564 54.150 -25.972 1.00 26.45 394 ASN A O 1
ATOM 3144 N N . GLU A 1 403 ? -5.618 54.105 -26.898 1.00 27.41 395 GLU A N 1
ATOM 3145 C CA . GLU A 1 403 ? -5.575 55.513 -27.285 1.00 29.93 395 GLU A CA 1
ATOM 3146 C C . GLU A 1 403 ? -5.657 56.470 -26.098 1.00 26.85 395 GLU A C 1
ATOM 3147 O O . GLU A 1 403 ? -5.109 57.574 -26.171 1.00 32.25 395 GLU A O 1
ATOM 3153 N N . TYR A 1 404 ? -6.340 56.097 -25.018 1.00 25.13 396 TYR A N 1
ATOM 3154 C CA . TYR A 1 404 ? -6.431 56.938 -23.825 1.00 23.72 396 TYR A CA 1
ATOM 3155 C C . TYR A 1 404 ? -5.435 56.444 -22.780 1.00 24.68 396 TYR A C 1
ATOM 3156 O O . TYR A 1 404 ? -5.543 55.305 -22.312 1.00 28.00 396 TYR A O 1
ATOM 3165 N N . ARG A 1 405 ? -4.473 57.300 -22.403 1.00 22.97 397 ARG A N 1
ATOM 3166 C CA . ARG A 1 405 ? -3.469 56.942 -21.410 1.00 25.54 397 ARG A CA 1
ATOM 3167 C C . ARG A 1 405 ? -3.358 58.032 -20.355 1.00 24.51 397 ARG A C 1
ATOM 3168 O O . ARG A 1 405 ? -3.459 59.226 -20.664 1.00 20.33 397 ARG A O 1
ATOM 3176 N N . GLU A 1 406 ? -3.101 57.601 -19.118 1.00 27.56 398 GLU A N 1
ATOM 3177 C CA A GLU A 1 406 ? -3.037 58.525 -17.996 0.52 25.10 398 GLU A CA 1
ATOM 3178 C CA B GLU A 1 406 ? -3.006 58.500 -17.970 0.48 25.57 398 GLU A CA 1
ATOM 3179 C C . GLU A 1 406 ? -1.898 59.531 -18.164 1.00 22.94 398 GLU A C 1
ATOM 3180 O O . GLU A 1 406 ? -0.764 59.176 -18.506 1.00 23.21 398 GLU A O 1
ATOM 3191 N N . LEU A 1 407 ? -2.226 60.805 -17.945 1.00 22.37 399 LEU A N 1
ATOM 3192 C CA . LEU A 1 407 ? -1.272 61.907 -17.852 1.00 24.71 399 LEU A CA 1
ATOM 3193 C C . LEU A 1 407 ? -1.225 62.518 -16.459 1.00 24.49 399 LEU A C 1
ATOM 3194 O O . LEU A 1 407 ? -0.221 63.156 -16.108 1.00 26.23 399 LEU A O 1
ATOM 3199 N N . VAL A 1 408 ? -2.305 62.373 -15.693 1.00 23.87 400 VAL A N 1
ATOM 3200 C CA . VAL A 1 408 ? -2.519 63.053 -14.416 1.00 25.84 400 VAL A CA 1
ATOM 3201 C C . VAL A 1 408 ? -3.182 62.078 -13.458 1.00 24.81 400 VAL A C 1
ATOM 3202 O O . VAL A 1 408 ? -4.085 61.332 -13.847 1.00 23.53 400 VAL A O 1
ATOM 3206 N N . SER A 1 409 ? -2.726 62.072 -12.208 1.00 22.84 401 SER A N 1
ATOM 3207 C CA . SER A 1 409 ? -3.462 61.471 -11.109 1.00 21.63 401 SER A CA 1
ATOM 3208 C C . SER A 1 409 ? -3.666 62.521 -10.019 1.00 28.44 401 SER A C 1
ATOM 3209 O O . SER A 1 409 ? -2.769 63.329 -9.736 1.00 28.49 401 SER A O 1
ATOM 3212 N N . CYS A 1 410 ? -4.852 62.502 -9.414 1.00 25.47 402 CYS A N 1
ATOM 3213 C CA . CYS A 1 410 ? -5.269 63.483 -8.414 1.00 23.18 402 CYS A CA 1
ATOM 3214 C C . CYS A 1 410 ? -5.917 62.718 -7.270 1.00 26.48 402 CYS A C 1
ATOM 3215 O O . CYS A 1 410 ? -6.884 61.985 -7.499 1.00 27.14 402 CYS A O 1
ATOM 3218 N N . SER A 1 411 ? -5.385 62.864 -6.054 1.00 23.39 403 SER A N 1
ATOM 3219 C CA . SER A 1 411 ? -5.817 62.064 -4.912 1.00 22.15 403 SER A CA 1
ATOM 3220 C C . SER A 1 411 ? -6.090 62.938 -3.695 1.00 28.41 403 SER A C 1
ATOM 3221 O O . SER A 1 411 ? -5.326 63.869 -3.396 1.00 27.74 403 SER A O 1
ATOM 3224 N N . ASN A 1 412 ? -7.169 62.622 -2.981 1.00 26.73 404 ASN A N 1
ATOM 3225 C CA . ASN A 1 412 ? -7.393 63.135 -1.630 1.00 26.30 404 ASN A CA 1
ATOM 3226 C C . ASN A 1 412 ? -6.976 62.049 -0.645 1.00 28.80 404 ASN A C 1
ATOM 3227 O O . ASN A 1 412 ? -7.536 60.947 -0.664 1.00 30.03 404 ASN A O 1
ATOM 3232 N N . CYS A 1 413 ? -5.970 62.342 0.181 1.00 31.88 405 CYS A N 1
ATOM 3233 C CA . CYS A 1 413 ? -5.486 61.395 1.182 1.00 27.24 405 CYS A CA 1
ATOM 3234 C C . CYS A 1 413 ? -5.999 61.696 2.583 1.00 34.10 405 CYS A C 1
ATOM 3235 O O . CYS A 1 413 ? -5.552 61.054 3.539 1.00 31.90 405 CYS A O 1
ATOM 3238 N N . THR A 1 414 ? -6.954 62.624 2.711 1.00 28.09 406 THR A N 1
ATOM 3239 C CA . THR A 1 414 ? -7.433 63.175 3.982 1.00 30.29 406 THR A CA 1
ATOM 3240 C C . THR A 1 414 ? -6.297 63.226 4.998 1.00 29.82 406 THR A C 1
ATOM 3241 O O . THR A 1 414 ? -5.269 63.853 4.713 1.00 28.91 406 THR A O 1
ATOM 3245 N N . ASP A 1 415 ? -6.427 62.578 6.166 1.00 30.98 407 ASP A N 1
ATOM 3246 C CA . ASP A 1 415 ? -5.389 62.714 7.189 1.00 31.52 407 ASP A CA 1
ATOM 3247 C C . ASP A 1 415 ? -4.520 61.465 7.332 1.00 37.62 407 ASP A C 1
ATOM 3248 O O . ASP A 1 415 ? -3.840 61.304 8.351 1.00 36.78 407 ASP A O 1
ATOM 3253 N N . TYR A 1 416 ? -4.507 60.590 6.321 1.00 31.83 408 TYR A N 1
ATOM 3254 C CA . TYR A 1 416 ? -3.706 59.373 6.418 1.00 32.83 408 TYR A CA 1
ATOM 3255 C C . TYR A 1 416 ? -2.225 59.694 6.595 1.00 30.45 408 TYR A C 1
ATOM 3256 O O . TYR A 1 416 ? -1.560 59.130 7.473 1.00 29.69 408 TYR A O 1
ATOM 3265 N N . GLN A 1 417 ? -1.682 60.592 5.761 1.00 27.19 409 GLN A N 1
ATOM 3266 C CA . GLN A 1 417 ? -0.260 60.927 5.848 1.00 28.45 409 GLN A CA 1
ATOM 3267 C C . GLN A 1 417 ? 0.023 61.994 6.894 1.00 31.95 409 GLN A C 1
ATOM 3268 O O . GLN A 1 417 ? 1.102 61.983 7.499 1.00 29.74 409 GLN A O 1
ATOM 3274 N N . THR A 1 418 ? -0.893 62.951 7.083 1.00 33.20 410 THR A N 1
ATOM 3275 C CA . THR A 1 418 ? -0.663 63.975 8.096 1.00 30.97 410 THR A CA 1
ATOM 3276 C C . THR A 1 418 ? -0.580 63.361 9.486 1.00 33.27 410 THR A C 1
ATOM 3277 O O . THR A 1 418 ? 0.100 63.910 10.362 1.00 36.29 410 THR A O 1
ATOM 3281 N N . ARG A 1 419 ? -1.290 62.250 9.721 1.00 31.85 411 ARG A N 1
ATOM 3282 C CA . ARG A 1 419 ? -1.117 61.510 10.976 1.00 37.49 411 ARG A CA 1
ATOM 3283 C C . ARG A 1 419 ? 0.312 61.006 11.132 1.00 34.97 411 ARG A C 1
ATOM 3284 O O . ARG A 1 419 ? 0.934 61.164 12.187 1.00 34.26 411 ARG A O 1
ATOM 3292 N N . ARG A 1 420 ? 0.847 60.386 10.084 1.00 34.46 412 ARG A N 1
ATOM 3293 C CA . ARG A 1 420 ? 2.182 59.811 10.167 1.00 33.60 412 ARG A CA 1
ATOM 3294 C C . ARG A 1 420 ? 3.256 60.890 10.245 1.00 34.96 412 ARG A C 1
ATOM 3295 O O . ARG A 1 420 ? 4.328 60.654 10.815 1.00 40.32 412 ARG A O 1
ATOM 3303 N N . LEU A 1 421 ? 2.982 62.074 9.699 1.00 29.89 413 LEU A N 1
ATOM 3304 C CA . LEU A 1 421 ? 3.904 63.200 9.705 1.00 28.48 413 LEU A CA 1
ATOM 3305 C C . LEU A 1 421 ? 3.628 64.183 10.838 1.00 28.33 413 LEU A C 1
ATOM 3306 O O . LEU A 1 421 ? 4.370 65.159 10.989 1.00 37.13 413 LEU A O 1
ATOM 3311 N N . GLU A 1 422 ? 2.575 63.951 11.615 1.00 30.57 414 GLU A N 1
ATOM 3312 C CA . GLU A 1 422 ? 2.154 64.826 12.717 1.00 36.91 414 GLU A CA 1
ATOM 3313 C C . GLU A 1 422 ? 1.934 66.265 12.241 1.00 38.09 414 GLU A C 1
ATOM 3314 O O . GLU A 1 422 ? 2.396 67.231 12.856 1.00 38.97 414 GLU A O 1
ATOM 3320 N N . VAL A 1 423 ? 1.197 66.412 11.141 1.00 35.09 415 VAL A N 1
ATOM 3321 C CA . VAL A 1 423 ? 0.815 67.737 10.647 1.00 31.67 415 VAL A CA 1
ATOM 3322 C C . VAL A 1 423 ? -0.526 68.050 11.305 1.00 35.93 415 VAL A C 1
ATOM 3323 O O . VAL A 1 423 ? -1.595 67.664 10.816 1.00 31.75 415 VAL A O 1
ATOM 3327 N N . LYS A 1 424 ? -0.467 68.758 12.426 1.00 39.15 416 LYS A N 1
ATOM 3328 C CA . LYS A 1 424 ? -1.612 68.934 13.311 1.00 37.21 416 LYS A CA 1
ATOM 3329 C C . LYS A 1 424 ? -2.451 70.151 12.933 1.00 40.14 416 LYS A C 1
ATOM 3330 O O . LYS A 1 424 ? -1.957 71.129 12.363 1.00 39.80 416 LYS A O 1
ATOM 3336 N N . TYR A 1 425 ? -3.738 70.072 13.263 1.00 36.86 417 TYR A N 1
ATOM 3337 C CA . TYR A 1 425 ? -4.701 71.133 12.999 1.00 37.10 417 TYR A CA 1
ATOM 3338 C C . TYR A 1 425 ? -5.016 71.895 14.284 1.00 41.56 417 TYR A C 1
ATOM 3339 O O . TYR A 1 425 ? -5.319 71.283 15.311 1.00 43.37 417 TYR A O 1
ATOM 3348 N N . GLY A 1 426 ? -4.904 73.220 14.230 1.00 46.38 418 GLY A N 1
ATOM 3349 C CA . GLY A 1 426 ? -5.144 74.067 15.386 1.00 59.57 418 GLY A CA 1
ATOM 3350 C C . GLY A 1 426 ? -3.902 74.334 16.212 1.00 63.76 418 GLY A C 1
ATOM 3351 O O . GLY A 1 426 ? -3.347 73.416 16.817 1.00 68.95 418 GLY A O 1
ATOM 3352 N N . GLU A 1 434 ? -5.542 64.190 21.942 1.00 78.67 426 GLU A N 1
ATOM 3353 C CA . GLU A 1 434 ? -6.772 64.343 21.168 1.00 76.58 426 GLU A CA 1
ATOM 3354 C C . GLU A 1 434 ? -6.587 65.415 20.097 1.00 71.47 426 GLU A C 1
ATOM 3355 O O . GLU A 1 434 ? -7.506 66.175 19.793 1.00 72.37 426 GLU A O 1
ATOM 3357 N N . VAL A 1 435 ? -5.385 65.472 19.523 1.00 66.17 427 VAL A N 1
ATOM 3358 C CA . VAL A 1 435 ? -5.118 66.448 18.479 1.00 60.15 427 VAL A CA 1
ATOM 3359 C C . VAL A 1 435 ? -5.926 66.104 17.236 1.00 55.27 427 VAL A C 1
ATOM 3360 O O . VAL A 1 435 ? -6.320 64.952 17.013 1.00 54.05 427 VAL A O 1
ATOM 3362 N N . GLU A 1 436 ? -6.187 67.120 16.427 1.00 51.37 428 GLU A N 1
ATOM 3363 C CA . GLU A 1 436 ? -6.802 66.956 15.124 1.00 45.17 428 GLU A CA 1
ATOM 3364 C C . GLU A 1 436 ? -5.704 67.088 14.072 1.00 41.70 428 GLU A C 1
ATOM 3365 O O . GLU A 1 436 ? -4.684 67.738 14.303 1.00 44.61 428 GLU A O 1
ATOM 3371 N N . PHE A 1 437 ? -5.928 66.512 12.895 1.00 36.86 429 PHE A N 1
ATOM 3372 C CA . PHE A 1 437 ? -4.923 66.557 11.841 1.00 36.68 429 PHE A CA 1
ATOM 3373 C C . PHE A 1 437 ? -5.443 67.267 10.598 1.00 40.36 429 PHE A C 1
ATOM 3374 O O . PHE A 1 437 ? -6.645 67.269 10.316 1.00 40.65 429 PHE A O 1
ATOM 3382 N N . CYS A 1 438 ? -4.521 67.883 9.861 1.00 33.14 430 CYS A N 1
ATOM 3383 C CA . CYS A 1 438 ? -4.866 68.467 8.572 1.00 35.78 430 CYS A CA 1
ATOM 3384 C C . CYS A 1 438 ? -5.127 67.367 7.545 1.00 34.81 430 CYS A C 1
ATOM 3385 O O . CYS A 1 438 ? -4.876 66.183 7.786 1.00 31.12 430 CYS A O 1
ATOM 3388 N N . HIS A 1 439 ? -5.627 67.776 6.381 1.00 32.35 431 HIS A N 1
ATOM 3389 C CA . HIS A 1 439 ? -5.727 66.903 5.220 1.00 36.16 431 HIS A CA 1
ATOM 3390 C C . HIS A 1 439 ? -4.684 67.307 4.189 1.00 37.50 431 HIS A C 1
ATOM 3391 O O . HIS A 1 439 ? -4.320 68.484 4.092 1.00 33.59 431 HIS A O 1
ATOM 3398 N N . MET A 1 440 ? -4.234 66.324 3.395 1.00 25.53 432 MET A N 1
ATOM 3399 C CA . MET A 1 440 ? -3.286 66.559 2.320 1.00 30.62 432 MET A CA 1
ATOM 3400 C C . MET A 1 440 ? -3.791 65.942 1.023 1.00 30.71 432 MET A C 1
ATOM 3401 O O . MET A 1 440 ? -4.325 64.824 1.014 1.00 28.23 432 MET A O 1
ATOM 3406 N N . LEU A 1 441 ? -3.585 66.671 -0.072 1.00 28.18 433 LEU A N 1
ATOM 3407 C CA . LEU A 1 441 ? -3.939 66.242 -1.420 1.00 26.68 433 LEU A CA 1
ATOM 3408 C C . LEU A 1 441 ? -2.767 66.481 -2.362 1.00 30.32 433 LEU A C 1
ATOM 3409 O O . LEU A 1 441 ? -1.939 67.371 -2.136 1.00 26.42 433 LEU A O 1
ATOM 3414 N N . ASN A 1 442 ? -2.719 65.702 -3.445 1.00 22.00 434 ASN A N 1
ATOM 3415 C CA . ASN A 1 442 ? -1.760 65.966 -4.507 1.00 28.27 434 ASN A CA 1
ATOM 3416 C C . ASN A 1 442 ? -2.387 65.646 -5.856 1.00 27.87 434 ASN A C 1
ATOM 3417 O O . ASN A 1 442 ? -3.261 64.785 -5.965 1.00 28.15 434 ASN A O 1
ATOM 3422 N N . SER A 1 443 ? -1.927 66.357 -6.880 1.00 25.35 435 SER A N 1
ATOM 3423 C CA . SER A 1 443 ? -2.348 66.126 -8.252 1.00 23.91 435 SER A CA 1
ATOM 3424 C C . SER A 1 443 ? -1.251 66.557 -9.210 1.00 30.06 435 SER A C 1
ATOM 3425 O O . SER A 1 443 ? -0.753 67.681 -9.117 1.00 27.84 435 SER A O 1
ATOM 3428 N N . THR A 1 444 ? -0.906 65.678 -10.143 1.00 25.09 436 THR A N 1
ATOM 3429 C CA . THR A 1 444 ? -0.093 66.089 -11.275 1.00 23.66 436 THR A CA 1
ATOM 3430 C C . THR A 1 444 ? -0.668 67.342 -11.919 1.00 22.34 436 THR A C 1
ATOM 3431 O O . THR A 1 444 ? -1.881 67.469 -12.077 1.00 29.62 436 THR A O 1
ATOM 3435 N N . LEU A 1 445 ? 0.205 68.276 -12.288 1.00 24.63 437 LEU A N 1
ATOM 3436 C CA . LEU A 1 445 ? -0.154 69.206 -13.348 1.00 23.89 437 LEU A CA 1
ATOM 3437 C C . LEU A 1 445 ? 0.379 68.688 -14.678 1.00 24.65 437 LEU A C 1
ATOM 3438 O O . LEU A 1 445 ? -0.405 68.361 -15.573 1.00 26.78 437 LEU A O 1
ATOM 3443 N N . THR A 1 446 ? 1.702 68.567 -14.812 1.00 23.18 438 THR A N 1
ATOM 3444 C CA . THR A 1 446 ? 2.249 67.979 -16.028 1.00 20.93 438 THR A CA 1
ATOM 3445 C C . THR A 1 446 ? 3.569 67.273 -15.740 1.00 22.58 438 THR A C 1
ATOM 3446 O O . THR A 1 446 ? 4.483 67.845 -15.136 1.00 23.78 438 THR A O 1
ATOM 3450 N N . ALA A 1 447 ? 3.649 66.019 -16.177 1.00 21.28 439 ALA A N 1
ATOM 3451 C CA . ALA A 1 447 ? 4.904 65.297 -16.304 1.00 24.30 439 ALA A CA 1
ATOM 3452 C C . ALA A 1 447 ? 5.353 65.449 -17.756 1.00 23.80 439 ALA A C 1
ATOM 3453 O O . ALA A 1 447 ? 4.645 65.014 -18.671 1.00 20.02 439 ALA A O 1
ATOM 3455 N N . THR A 1 448 ? 6.498 66.103 -17.976 1.00 19.31 440 THR A N 1
ATOM 3456 C CA . THR A 1 448 ? 6.669 66.729 -19.284 1.00 21.90 440 THR A CA 1
ATOM 3457 C C . THR A 1 448 ? 7.043 65.742 -20.389 1.00 22.07 440 THR A C 1
ATOM 3458 O O . THR A 1 448 ? 6.612 65.940 -21.526 1.00 26.35 440 THR A O 1
ATOM 3462 N N . SER A 1 449 ? 7.803 64.671 -20.108 1.00 24.11 441 SER A N 1
ATOM 3463 C CA . SER A 1 449 ? 8.164 63.763 -21.205 1.00 21.56 441 SER A CA 1
ATOM 3464 C C . SER A 1 449 ? 6.929 63.070 -21.787 1.00 23.05 441 SER A C 1
ATOM 3465 O O . SER A 1 449 ? 6.784 62.976 -23.014 1.00 22.62 441 SER A O 1
ATOM 3468 N N . ARG A 1 450 ? 6.000 62.627 -20.931 1.00 20.41 442 ARG A N 1
ATOM 3469 C CA . ARG A 1 450 ? 4.770 62.018 -21.439 1.00 20.21 442 ARG A CA 1
ATOM 3470 C C . ARG A 1 450 ? 3.825 63.061 -22.051 1.00 22.67 442 ARG A C 1
ATOM 3471 O O . ARG A 1 450 ? 3.100 62.756 -23.008 1.00 21.07 442 ARG A O 1
ATOM 3479 N N . THR A 1 451 ? 3.767 64.276 -21.487 1.00 23.29 443 THR A N 1
ATOM 3480 C CA . THR A 1 451 ? 2.971 65.332 -22.116 1.00 21.74 443 THR A CA 1
ATOM 3481 C C . THR A 1 451 ? 3.545 65.710 -23.483 1.00 22.67 443 THR A C 1
ATOM 3482 O O . THR A 1 451 ? 2.786 65.956 -24.428 1.00 24.20 443 THR A O 1
ATOM 3486 N N . LEU A 1 452 ? 4.883 65.713 -23.625 1.00 20.62 444 LEU A N 1
ATOM 3487 C CA . LEU A 1 452 ? 5.499 65.945 -24.939 1.00 23.98 444 LEU A CA 1
ATOM 3488 C C . LEU A 1 452 ? 5.115 64.861 -25.944 1.00 19.48 444 LEU A C 1
ATOM 3489 O O . LEU A 1 452 ? 4.861 65.161 -27.114 1.00 25.33 444 LEU A O 1
ATOM 3494 N N . CYS A 1 453 ? 5.098 63.592 -25.519 1.00 19.72 445 CYS A N 1
ATOM 3495 C CA . CYS A 1 453 ? 4.587 62.529 -26.394 1.00 19.78 445 CYS A CA 1
ATOM 3496 C C . CYS A 1 453 ? 3.168 62.830 -26.877 1.00 23.85 445 CYS A C 1
ATOM 3497 O O . CYS A 1 453 ? 2.831 62.606 -28.045 1.00 23.96 445 CYS A O 1
ATOM 3500 N N . CYS A 1 454 ? 2.302 63.262 -25.961 1.00 20.81 446 CYS A N 1
ATOM 3501 C CA . CYS A 1 454 ? 0.915 63.541 -26.314 1.00 23.12 446 CYS A CA 1
ATOM 3502 C C . CYS A 1 454 ? 0.812 64.749 -27.235 1.00 21.72 446 CYS A C 1
ATOM 3503 O O . CYS A 1 454 ? 0.011 64.755 -28.176 1.00 23.88 446 CYS A O 1
ATOM 3506 N N . ILE A 1 455 ? 1.604 65.792 -26.973 1.00 23.56 447 ILE A N 1
ATOM 3507 C CA . ILE A 1 455 ? 1.568 66.976 -27.828 1.00 22.82 447 ILE A CA 1
ATOM 3508 C C . ILE A 1 455 ? 1.993 66.625 -29.247 1.00 23.51 447 ILE A C 1
ATOM 3509 O O . ILE A 1 455 ? 1.315 66.977 -30.216 1.00 26.18 447 ILE A O 1
ATOM 3514 N N . VAL A 1 456 ? 3.120 65.916 -29.397 1.00 21.83 448 VAL A N 1
ATOM 3515 C CA . VAL A 1 456 ? 3.622 65.735 -30.758 1.00 24.46 448 VAL A CA 1
ATOM 3516 C C . VAL A 1 456 ? 2.665 64.868 -31.575 1.00 25.22 448 VAL A C 1
ATOM 3517 O O . VAL A 1 456 ? 2.536 65.069 -32.789 1.00 25.17 448 VAL A O 1
ATOM 3521 N N . GLU A 1 457 ? 1.956 63.918 -30.936 1.00 21.77 449 GLU A N 1
ATOM 3522 C CA . GLU A 1 457 ? 0.974 63.117 -31.672 1.00 24.25 449 GLU A CA 1
ATOM 3523 C C . GLU A 1 457 ? -0.251 63.934 -32.067 1.00 28.07 449 GLU A C 1
ATOM 3524 O O . GLU A 1 457 ? -0.766 63.790 -33.181 1.00 26.72 449 GLU A O 1
ATOM 3530 N N . ASN A 1 458 ? -0.740 64.793 -31.177 1.00 22.64 450 ASN A N 1
ATOM 3531 C CA . ASN A 1 458 ? -1.955 65.530 -31.504 1.00 30.41 450 ASN A CA 1
ATOM 3532 C C . ASN A 1 458 ? -1.709 66.707 -32.439 1.00 31.30 450 ASN A C 1
ATOM 3533 O O . ASN A 1 458 ? -2.643 67.118 -33.138 1.00 29.56 450 ASN A O 1
ATOM 3538 N N . TYR A 1 459 ? -0.482 67.234 -32.488 1.00 25.60 451 TYR A N 1
ATOM 3539 C CA . TYR A 1 459 ? -0.155 68.409 -33.299 1.00 26.94 451 TYR A CA 1
ATOM 3540 C C . TYR A 1 459 ? 0.694 68.062 -34.521 1.00 30.05 451 TYR A C 1
ATOM 3541 O O . TYR A 1 459 ? 1.223 68.968 -35.178 1.00 31.09 451 TYR A O 1
ATOM 3550 N N . GLN A 1 460 ? 0.832 66.777 -34.846 1.00 27.26 452 GLN A N 1
ATOM 3551 C CA . GLN A 1 460 ? 1.635 66.374 -35.990 1.00 27.54 452 GLN A CA 1
ATOM 3552 C C . GLN A 1 460 ? 0.962 66.785 -37.297 1.00 29.29 452 GLN A C 1
ATOM 3553 O O . GLN A 1 460 ? -0.260 66.924 -37.378 1.00 26.71 452 GLN A O 1
ATOM 3559 N N . THR A 1 461 ? 1.779 67.005 -38.313 1.00 26.98 453 THR A N 1
ATOM 3560 C CA . THR A 1 461 ? 1.345 67.171 -39.693 1.00 30.16 453 THR A CA 1
ATOM 3561 C C . THR A 1 461 ? 2.212 66.249 -40.531 1.00 29.36 453 THR A C 1
ATOM 3562 O O . THR A 1 461 ? 3.142 65.626 -40.011 1.00 29.59 453 THR A O 1
ATOM 3566 N N . PRO A 1 462 ? 1.951 66.128 -41.841 1.00 34.02 454 PRO A N 1
ATOM 3567 C CA . PRO A 1 462 ? 2.892 65.353 -42.672 1.00 35.61 454 PRO A CA 1
ATOM 3568 C C . PRO A 1 462 ? 4.282 65.957 -42.729 1.00 36.42 454 PRO A C 1
ATOM 3569 O O . PRO A 1 462 ? 5.222 65.262 -43.131 1.00 37.47 454 PRO A O 1
ATOM 3573 N N . GLU A 1 463 ? 4.445 67.226 -42.340 1.00 34.01 455 GLU A N 1
ATOM 3574 C CA . GLU A 1 463 ? 5.718 67.921 -42.497 1.00 32.99 455 GLU A CA 1
ATOM 3575 C C . GLU A 1 463 ? 6.469 68.134 -41.184 1.00 29.04 455 GLU A C 1
ATOM 3576 O O . GLU A 1 463 ? 7.662 68.467 -41.216 1.00 31.64 455 GLU A O 1
ATOM 3582 N N . GLY A 1 464 ? 5.809 67.962 -40.044 1.00 31.26 456 GLY A N 1
ATOM 3583 C CA . GLY A 1 464 ? 6.443 68.237 -38.754 1.00 28.81 456 GLY A CA 1
ATOM 3584 C C . GLY A 1 464 ? 5.388 68.318 -37.658 1.00 29.96 456 GLY A C 1
ATOM 3585 O O . GLY A 1 464 ? 4.387 67.601 -37.690 1.00 30.40 456 GLY A O 1
ATOM 3586 N N . VAL A 1 465 ? 5.645 69.189 -36.688 1.00 30.02 457 VAL A N 1
ATOM 3587 C CA . VAL A 1 465 ? 4.793 69.317 -35.502 1.00 26.09 457 VAL A CA 1
ATOM 3588 C C . VAL A 1 465 ? 4.499 70.792 -35.251 1.00 30.03 457 VAL A C 1
ATOM 3589 O O . VAL A 1 465 ? 5.429 71.603 -35.147 1.00 30.95 457 VAL A O 1
ATOM 3593 N N . ASN A 1 466 ? 3.212 71.138 -35.166 1.00 29.16 458 ASN A N 1
ATOM 3594 C CA . ASN A 1 466 ? 2.807 72.472 -34.734 1.00 29.73 458 ASN A CA 1
ATOM 3595 C C . ASN A 1 466 ? 3.070 72.651 -33.235 1.00 31.83 458 ASN A C 1
ATOM 3596 O O . ASN A 1 466 ? 2.875 71.725 -32.442 1.00 28.64 458 ASN A O 1
ATOM 3601 N N . VAL A 1 467 ? 3.515 73.841 -32.849 1.00 30.71 459 VAL A N 1
ATOM 3602 C CA . VAL A 1 467 ? 3.666 74.184 -31.426 1.00 29.54 459 VAL A CA 1
ATOM 3603 C C . VAL A 1 467 ? 2.323 74.669 -30.881 1.00 26.67 459 VAL A C 1
ATOM 3604 O O . VAL A 1 467 ? 1.735 75.603 -31.451 1.00 29.44 459 VAL A O 1
ATOM 3608 N N . PRO A 1 468 ? 1.814 74.093 -29.786 1.00 27.87 460 PRO A N 1
ATOM 3609 C CA . PRO A 1 468 ? 0.557 74.591 -29.212 1.00 31.47 460 PRO A CA 1
ATOM 3610 C C . PRO A 1 468 ? 0.612 76.099 -28.993 1.00 29.71 460 PRO A C 1
ATOM 3611 O O . PRO A 1 468 ? 1.626 76.640 -28.548 1.00 30.07 460 PRO A O 1
ATOM 3615 N N . GLU A 1 469 ? -0.483 76.773 -29.347 1.00 33.86 461 GLU A N 1
ATOM 3616 C CA . GLU A 1 469 ? -0.499 78.234 -29.322 1.00 38.14 461 GLU A CA 1
ATOM 3617 C C . GLU A 1 469 ? 0.015 78.772 -27.990 1.00 36.54 461 GLU A C 1
ATOM 3618 O O . GLU A 1 469 ? 0.876 79.655 -27.958 1.00 38.54 461 GLU A O 1
ATOM 3624 N N . VAL A 1 470 ? -0.472 78.215 -26.876 1.00 36.48 462 VAL A N 1
ATOM 3625 C CA . VAL A 1 470 ? -0.130 78.767 -25.567 1.00 34.02 462 VAL A CA 1
ATOM 3626 C C . VAL A 1 470 ? 1.350 78.595 -25.235 1.00 33.92 462 VAL A C 1
ATOM 3627 O O . VAL A 1 470 ? 1.871 79.324 -24.384 1.00 35.79 462 VAL A O 1
ATOM 3631 N N . LEU A 1 471 ? 2.056 77.652 -25.871 1.00 32.58 463 LEU A N 1
ATOM 3632 C CA . LEU A 1 471 ? 3.483 77.470 -25.601 1.00 29.31 463 LEU A CA 1
ATOM 3633 C C . LEU A 1 471 ? 4.380 78.326 -26.493 1.00 32.74 463 LEU A C 1
ATOM 3634 O O . LEU A 1 471 ? 5.583 78.424 -26.217 1.00 35.40 463 LEU A O 1
ATOM 3639 N N . GLN A 1 472 ? 3.843 78.922 -27.561 1.00 34.00 464 GLN A N 1
ATOM 3640 C CA . GLN A 1 472 ? 4.698 79.645 -28.502 1.00 43.18 464 GLN A CA 1
ATOM 3641 C C . GLN A 1 472 ? 5.478 80.784 -27.846 1.00 47.98 464 GLN A C 1
ATOM 3642 O O . GLN A 1 472 ? 6.700 80.864 -28.064 1.00 46.93 464 GLN A O 1
ATOM 3648 N N . PRO A 1 473 ? 4.882 81.656 -27.018 1.00 43.64 465 PRO A N 1
ATOM 3649 C CA . PRO A 1 473 ? 5.699 82.696 -26.362 1.00 43.67 465 PRO A CA 1
ATOM 3650 C C . PRO A 1 473 ? 6.780 82.144 -25.453 1.00 42.93 465 PRO A C 1
ATOM 3651 O O . PRO A 1 473 ? 7.818 82.791 -25.276 1.00 47.58 465 PRO A O 1
ATOM 3655 N N . TYR A 1 474 ? 6.580 80.966 -24.871 1.00 36.64 466 TYR A N 1
ATOM 3656 C CA . TYR A 1 474 ? 7.582 80.367 -24.004 1.00 30.15 466 TYR A CA 1
ATOM 3657 C C . TYR A 1 474 ? 8.724 79.726 -24.778 1.00 32.78 466 TYR A C 1
ATOM 3658 O O . TYR A 1 474 ? 9.669 79.222 -24.161 1.00 38.99 466 TYR A O 1
ATOM 3667 N N . MET A 1 475 ? 8.648 79.729 -26.107 1.00 40.88 467 MET A N 1
ATOM 3668 C CA . MET A 1 475 ? 9.675 79.177 -26.979 1.00 47.75 467 MET A CA 1
ATOM 3669 C C . MET A 1 475 ? 10.186 80.216 -27.967 1.00 52.82 467 MET A C 1
ATOM 3670 O O . MET A 1 475 ? 10.530 79.880 -29.099 1.00 56.25 467 MET A O 1
ATOM 3675 N N . GLY A 1 476 ? 10.209 81.482 -27.560 1.00 51.08 468 GLY A N 1
ATOM 3676 C CA . GLY A 1 476 ? 10.695 82.539 -28.430 1.00 47.23 468 GLY A CA 1
ATOM 3677 C C . GLY A 1 476 ? 9.917 82.699 -29.713 1.00 49.61 468 GLY A C 1
ATOM 3678 O O . GLY A 1 476 ? 10.473 83.165 -30.713 1.00 51.09 468 GLY A O 1
ATOM 3679 N N . GLY A 1 477 ? 8.642 82.322 -29.720 1.00 47.89 469 GLY A N 1
ATOM 3680 C CA . GLY A 1 477 ? 7.806 82.502 -30.888 1.00 44.21 469 GLY A CA 1
ATOM 3681 C C . GLY A 1 477 ? 7.811 81.364 -31.895 1.00 42.29 469 GLY A C 1
ATOM 3682 O O . GLY A 1 477 ? 7.138 81.480 -32.926 1.00 45.18 469 GLY A O 1
ATOM 3683 N N . THR A 1 478 ? 8.554 80.280 -31.648 1.00 44.48 470 THR A N 1
ATOM 3684 C CA . THR A 1 478 ? 8.577 79.166 -32.595 1.00 43.99 470 THR A CA 1
ATOM 3685 C C . THR A 1 478 ? 7.171 78.606 -32.788 1.00 41.75 470 THR A C 1
ATOM 3686 O O . THR A 1 478 ? 6.497 78.242 -31.820 1.00 40.42 470 THR A O 1
ATOM 3690 N N . LYS A 1 479 ? 6.725 78.546 -34.041 1.00 41.78 471 LYS A N 1
ATOM 3691 C CA . LYS A 1 479 ? 5.393 78.042 -34.353 1.00 39.06 471 LYS A CA 1
ATOM 3692 C C . LYS A 1 479 ? 5.383 76.610 -34.878 1.00 39.84 471 LYS A C 1
ATOM 3693 O O . LYS A 1 479 ? 4.335 75.955 -34.824 1.00 36.02 471 LYS A O 1
ATOM 3699 N N . PHE A 1 480 ? 6.504 76.116 -35.394 1.00 40.41 472 PHE A N 1
ATOM 3700 C CA . PHE A 1 480 ? 6.507 74.856 -36.118 1.00 36.42 472 PHE A CA 1
ATOM 3701 C C . PHE A 1 480 ? 7.889 74.227 -36.029 1.00 33.86 472 PHE A C 1
ATOM 3702 O O . PHE A 1 480 ? 8.903 74.920 -36.130 1.00 36.55 472 PHE A O 1
ATOM 3710 N N . ILE A 1 481 ? 7.918 72.915 -35.820 1.00 32.01 473 ILE A N 1
ATOM 3711 C CA . ILE A 1 481 ? 9.147 72.130 -35.833 1.00 32.26 473 ILE A CA 1
ATOM 3712 C C . ILE A 1 481 ? 9.077 71.192 -37.034 1.00 37.08 473 ILE A C 1
ATOM 3713 O O . ILE A 1 481 ? 8.214 70.305 -37.087 1.00 33.30 473 ILE A O 1
ATOM 3718 N N . LYS A 1 482 ? 9.991 71.367 -37.984 1.00 34.80 474 LYS A N 1
ATOM 3719 C CA . LYS A 1 482 ? 9.953 70.629 -39.238 1.00 28.52 474 LYS A CA 1
ATOM 3720 C C . LYS A 1 482 ? 10.668 69.286 -39.115 1.00 29.31 474 LYS A C 1
ATOM 3721 O O . LYS A 1 482 ? 11.714 69.179 -38.475 1.00 33.35 474 LYS A O 1
ATOM 3727 N N . PHE A 1 483 ? 10.101 68.260 -39.748 1.00 31.82 475 PHE A N 1
ATOM 3728 C CA . PHE A 1 483 ? 10.788 66.980 -39.841 1.00 37.67 475 PHE A CA 1
ATOM 3729 C C . PHE A 1 483 ? 12.149 67.154 -40.502 1.00 38.13 475 PHE A C 1
ATOM 3730 O O . PHE A 1 483 ? 12.296 67.904 -41.468 1.00 32.93 475 PHE A O 1
ATOM 3738 N N . LYS A 1 484 ? 13.153 66.468 -39.961 1.00 41.39 476 LYS A N 1
ATOM 3739 C CA . LYS A 1 484 ? 14.477 66.457 -40.569 1.00 44.61 476 LYS A CA 1
ATOM 3740 C C . LYS A 1 484 ? 14.737 65.212 -41.393 1.00 48.01 476 LYS A C 1
ATOM 3741 O O . LYS A 1 484 ? 15.695 65.190 -42.167 1.00 43.46 476 LYS A O 1
ATOM 3747 N N . ASN A 1 485 ? 13.949 64.162 -41.201 1.00 47.53 477 ASN A N 1
ATOM 3748 C CA . ASN A 1 485 ? 14.121 62.949 -41.977 1.00 53.41 477 ASN A CA 1
ATOM 3749 C C . ASN A 1 485 ? 12.805 62.178 -42.041 1.00 50.60 477 ASN A C 1
ATOM 3750 O O . ASN A 1 485 ? 12.713 61.141 -42.699 1.00 53.35 477 ASN A O 1
ATOM 3756 N N . HIS B 1 6 ? 6.746 25.456 -41.245 1.00 63.74 -2 HIS B N 1
ATOM 3757 C CA . HIS B 1 6 ? 8.116 25.547 -40.760 1.00 63.31 -2 HIS B CA 1
ATOM 3758 C C . HIS B 1 6 ? 8.291 26.733 -39.810 1.00 61.44 -2 HIS B C 1
ATOM 3759 O O . HIS B 1 6 ? 7.936 27.865 -40.146 1.00 61.98 -2 HIS B O 1
ATOM 3766 N N . HIS B 1 7 ? 8.861 26.480 -38.634 1.00 52.59 -1 HIS B N 1
ATOM 3767 C CA . HIS B 1 7 ? 9.082 27.519 -37.635 1.00 45.70 -1 HIS B CA 1
ATOM 3768 C C . HIS B 1 7 ? 10.569 27.859 -37.574 1.00 41.31 -1 HIS B C 1
ATOM 3769 O O . HIS B 1 7 ? 11.408 26.975 -37.375 1.00 42.42 -1 HIS B O 1
ATOM 3776 N N . HIS B 1 8 ? 10.890 29.137 -37.743 1.00 33.34 0 HIS B N 1
ATOM 3777 C CA . HIS B 1 8 ? 12.277 29.558 -37.869 1.00 32.74 0 HIS B CA 1
ATOM 3778 C C . HIS B 1 8 ? 12.966 29.701 -36.519 1.00 36.05 0 HIS B C 1
ATOM 3779 O O . HIS B 1 8 ? 12.363 30.141 -35.537 1.00 36.67 0 HIS B O 1
ATOM 3786 N N . MET B 1 9 ? 14.250 29.359 -36.496 1.00 32.63 1 MET B N 1
ATOM 3787 C CA . MET B 1 9 ? 15.147 29.727 -35.411 1.00 34.47 1 MET B CA 1
ATOM 3788 C C . MET B 1 9 ? 15.703 31.121 -35.676 1.00 33.68 1 MET B C 1
ATOM 3789 O O . MET B 1 9 ? 15.892 31.521 -36.823 1.00 36.71 1 MET B O 1
ATOM 3794 N N . LEU B 1 10 ? 15.955 31.863 -34.607 1.00 32.52 2 LEU B N 1
ATOM 3795 C CA . LEU B 1 10 ? 16.564 33.184 -34.720 1.00 33.69 2 LEU B CA 1
ATOM 3796 C C . LEU B 1 10 ? 18.084 33.035 -34.773 1.00 35.07 2 LEU B C 1
ATOM 3797 O O . LEU B 1 10 ? 18.709 32.689 -33.765 1.00 30.48 2 LEU B O 1
ATOM 3802 N N . ASP B 1 11 ? 18.676 33.269 -35.947 1.00 31.54 3 ASP B N 1
ATOM 3803 C CA . ASP B 1 11 ? 20.131 33.327 -36.076 1.00 33.46 3 ASP B CA 1
ATOM 3804 C C . ASP B 1 11 ? 20.493 34.361 -37.134 1.00 36.49 3 ASP B C 1
ATOM 3805 O O . ASP B 1 11 ? 19.622 34.896 -37.832 1.00 34.02 3 ASP B O 1
ATOM 3810 N N . ILE B 1 12 ? 21.799 34.628 -37.257 1.00 31.24 4 ILE B N 1
ATOM 3811 C CA . ILE B 1 12 ? 22.239 35.739 -38.098 1.00 33.73 4 ILE B CA 1
ATOM 3812 C C . ILE B 1 12 ? 21.904 35.478 -39.567 1.00 34.89 4 ILE B C 1
ATOM 3813 O O . ILE B 1 12 ? 21.611 36.417 -40.322 1.00 35.30 4 ILE B O 1
ATOM 3818 N N . ASN B 1 13 ? 21.888 34.208 -39.985 1.00 30.35 5 ASN B N 1
ATOM 3819 C CA . ASN B 1 13 ? 21.605 33.886 -41.381 1.00 31.47 5 ASN B CA 1
ATOM 3820 C C . ASN B 1 13 ? 20.211 34.355 -41.799 1.00 29.94 5 ASN B C 1
ATOM 3821 O O . ASN B 1 13 ? 20.006 34.755 -42.950 1.00 31.93 5 ASN B O 1
ATOM 3826 N N . LEU B 1 14 ? 19.237 34.293 -40.885 1.00 28.42 6 LEU B N 1
ATOM 3827 C CA . LEU B 1 14 ? 17.869 34.714 -41.196 1.00 32.57 6 LEU B CA 1
ATOM 3828 C C . LEU B 1 14 ? 17.759 36.200 -41.530 1.00 35.93 6 LEU B C 1
ATOM 3829 O O . LEU B 1 14 ? 16.791 36.604 -42.186 1.00 35.68 6 LEU B O 1
ATOM 3834 N N . PHE B 1 15 ? 18.696 37.026 -41.050 1.00 34.48 7 PHE B N 1
ATOM 3835 C CA . PHE B 1 15 ? 18.693 38.460 -41.318 1.00 29.92 7 PHE B CA 1
ATOM 3836 C C . PHE B 1 15 ? 19.169 38.813 -42.724 1.00 35.62 7 PHE B C 1
ATOM 3837 O O . PHE B 1 15 ? 18.995 39.963 -43.138 1.00 36.07 7 PHE B O 1
ATOM 3845 N N . ARG B 1 16 ? 19.783 37.879 -43.455 1.00 33.37 8 ARG B N 1
ATOM 3846 C CA . ARG B 1 16 ? 20.490 38.202 -44.702 1.00 38.59 8 ARG B CA 1
ATOM 3847 C C . ARG B 1 16 ? 19.583 37.824 -45.867 1.00 40.42 8 ARG B C 1
ATOM 3848 O O . ARG B 1 16 ? 19.593 36.686 -46.340 1.00 41.05 8 ARG B O 1
ATOM 3856 N N . GLU B 1 17 ? 18.814 38.803 -46.357 1.00 39.78 9 GLU B N 1
ATOM 3857 C CA . GLU B 1 17 ? 17.801 38.490 -47.365 1.00 41.89 9 GLU B CA 1
ATOM 3858 C C . GLU B 1 17 ? 18.407 38.006 -48.673 1.00 45.70 9 GLU B C 1
ATOM 3859 O O . GLU B 1 17 ? 17.782 37.207 -49.378 1.00 50.15 9 GLU B O 1
ATOM 3865 N N . TYR B 1 18 ? 19.592 38.491 -49.038 1.00 49.48 10 TYR B N 1
ATOM 3866 C CA . TYR B 1 18 ? 20.187 38.062 -50.299 1.00 51.72 10 TYR B CA 1
ATOM 3867 C C . TYR B 1 18 ? 20.910 36.722 -50.190 1.00 55.33 10 TYR B C 1
ATOM 3868 O O . TYR B 1 18 ? 21.270 36.143 -51.220 1.00 57.42 10 TYR B O 1
ATOM 3877 N N . LYS B 1 19 ? 21.129 36.221 -48.977 1.00 50.67 11 LYS B N 1
ATOM 3878 C CA . LYS B 1 19 ? 21.854 34.977 -48.740 1.00 49.90 11 LYS B CA 1
ATOM 3879 C C . LYS B 1 19 ? 20.933 33.868 -48.225 1.00 51.96 11 LYS B C 1
ATOM 3880 O O . LYS B 1 19 ? 21.352 33.015 -47.439 1.00 57.12 11 LYS B O 1
ATOM 3882 N N . GLY B 1 20 ? 19.667 33.890 -48.637 1.00 50.54 12 GLY B N 1
ATOM 3883 C CA . GLY B 1 20 ? 18.687 32.893 -48.255 1.00 47.51 12 GLY B CA 1
ATOM 3884 C C . GLY B 1 20 ? 17.907 33.182 -46.988 1.00 49.69 12 GLY B C 1
ATOM 3885 O O . GLY B 1 20 ? 17.016 32.395 -46.636 1.00 41.93 12 GLY B O 1
ATOM 3886 N N . GLY B 1 21 ? 18.192 34.286 -46.304 1.00 41.36 13 GLY B N 1
ATOM 3887 C CA . GLY B 1 21 ? 17.470 34.652 -45.105 1.00 38.63 13 GLY B CA 1
ATOM 3888 C C . GLY B 1 21 ? 16.120 35.275 -45.424 1.00 41.12 13 GLY B C 1
ATOM 3889 O O . GLY B 1 21 ? 15.644 35.281 -46.561 1.00 38.68 13 GLY B O 1
ATOM 3890 N N . ASN B 1 22 ? 15.506 35.824 -44.389 1.00 36.80 14 ASN B N 1
ATOM 3891 C CA . ASN B 1 22 ? 14.156 36.368 -44.474 1.00 37.69 14 ASN B CA 1
ATOM 3892 C C . ASN B 1 22 ? 13.941 37.329 -43.310 1.00 39.07 14 ASN B C 1
ATOM 3893 O O . ASN B 1 22 ? 13.237 37.002 -42.345 1.00 33.35 14 ASN B O 1
ATOM 3898 N N . PRO B 1 23 ? 14.544 38.514 -43.348 1.00 33.01 15 PRO B N 1
ATOM 3899 C CA . PRO B 1 23 ? 14.447 39.407 -42.185 1.00 33.01 15 PRO B CA 1
ATOM 3900 C C . PRO B 1 23 ? 13.027 39.872 -41.889 1.00 33.40 15 PRO B C 1
ATOM 3901 O O . PRO B 1 23 ? 12.727 40.170 -40.731 1.00 30.67 15 PRO B O 1
ATOM 3905 N N . GLU B 1 24 ? 12.127 39.894 -42.876 1.00 31.69 16 GLU B N 1
ATOM 3906 C CA . GLU B 1 24 ? 10.765 40.338 -42.586 1.00 34.81 16 GLU B CA 1
ATOM 3907 C C . GLU B 1 24 ? 10.076 39.415 -41.590 1.00 34.05 16 GLU B C 1
ATOM 3908 O O . GLU B 1 24 ? 9.181 39.852 -40.854 1.00 37.18 16 GLU B O 1
ATOM 3914 N N . ILE B 1 25 ? 10.470 38.138 -41.558 1.00 30.17 17 ILE B N 1
ATOM 3915 C CA . ILE B 1 25 ? 9.967 37.227 -40.534 1.00 33.62 17 ILE B CA 1
ATOM 3916 C C . ILE B 1 25 ? 10.379 37.712 -39.152 1.00 30.55 17 ILE B C 1
ATOM 3917 O O . ILE B 1 25 ? 9.604 37.634 -38.190 1.00 27.64 17 ILE B O 1
ATOM 3922 N N . ILE B 1 26 ? 11.605 38.215 -39.027 1.00 29.02 18 ILE B N 1
ATOM 3923 C CA . ILE B 1 26 ? 12.034 38.731 -37.735 1.00 31.77 18 ILE B CA 1
ATOM 3924 C C . ILE B 1 26 ? 11.316 40.038 -37.426 1.00 34.09 18 ILE B C 1
ATOM 3925 O O . ILE B 1 26 ? 10.944 40.299 -36.275 1.00 29.67 18 ILE B O 1
ATOM 3930 N N . ARG B 1 27 ? 11.114 40.888 -38.438 1.00 25.83 19 ARG B N 1
ATOM 3931 C CA . ARG B 1 27 ? 10.379 42.121 -38.172 1.00 27.47 19 ARG B CA 1
ATOM 3932 C C . ARG B 1 27 ? 8.958 41.815 -37.711 1.00 29.01 19 ARG B C 1
ATOM 3933 O O . ARG B 1 27 ? 8.459 42.440 -36.769 1.00 32.13 19 ARG B O 1
ATOM 3941 N N . GLU B 1 28 ? 8.300 40.842 -38.355 1.00 32.39 20 GLU B N 1
ATOM 3942 C CA A GLU B 1 28 ? 6.919 40.533 -37.985 0.55 30.34 20 GLU B CA 1
ATOM 3943 C CA B GLU B 1 28 ? 6.925 40.483 -38.010 0.45 30.59 20 GLU B CA 1
ATOM 3944 C C . GLU B 1 28 ? 6.840 39.923 -36.591 1.00 33.00 20 GLU B C 1
ATOM 3945 O O . GLU B 1 28 ? 5.863 40.163 -35.869 1.00 32.75 20 GLU B O 1
ATOM 3956 N N . SER B 1 29 ? 7.857 39.159 -36.181 1.00 26.59 21 SER B N 1
ATOM 3957 C CA . SER B 1 29 ? 7.888 38.635 -34.820 1.00 30.19 21 SER B CA 1
ATOM 3958 C C . SER B 1 29 ? 8.017 39.768 -33.806 1.00 28.81 21 SER B C 1
ATOM 3959 O O . SER B 1 29 ? 7.358 39.750 -32.761 1.00 29.59 21 SER B O 1
ATOM 3962 N N . GLN B 1 30 ? 8.848 40.776 -34.110 1.00 30.74 22 GLN B N 1
ATOM 3963 C CA . GLN B 1 30 ? 8.985 41.921 -33.213 1.00 29.61 22 GLN B CA 1
ATOM 3964 C C . GLN B 1 30 ? 7.683 42.707 -33.111 1.00 32.28 22 GLN B C 1
ATOM 3965 O O . GLN B 1 30 ? 7.323 43.189 -32.029 1.00 28.65 22 GLN B O 1
ATOM 3971 N N . ARG B 1 31 ? 6.966 42.859 -34.228 1.00 29.64 23 ARG B N 1
ATOM 3972 C CA . ARG B 1 31 ? 5.678 43.548 -34.182 1.00 31.32 23 ARG B CA 1
ATOM 3973 C C . ARG B 1 31 ? 4.672 42.785 -33.330 1.00 39.18 23 ARG B C 1
ATOM 3974 O O . ARG B 1 31 ? 3.953 43.383 -32.518 1.00 36.78 23 ARG B O 1
ATOM 3982 N N . ARG B 1 32 ? 4.616 41.458 -33.493 1.00 38.08 24 ARG B N 1
ATOM 3983 C CA . ARG B 1 32 ? 3.724 40.644 -32.676 1.00 32.28 24 ARG B CA 1
ATOM 3984 C C . ARG B 1 32 ? 4.088 40.730 -31.200 1.00 30.68 24 ARG B C 1
ATOM 3985 O O . ARG B 1 32 ? 3.201 40.701 -30.342 1.00 31.28 24 ARG B O 1
ATOM 3993 N N . ARG B 1 33 ? 5.373 40.868 -30.885 1.00 32.09 25 ARG B N 1
ATOM 3994 C CA . ARG B 1 33 ? 5.788 41.066 -29.504 1.00 35.74 25 ARG B CA 1
ATOM 3995 C C . ARG B 1 33 ? 5.569 42.494 -29.023 1.00 34.69 25 ARG B C 1
ATOM 3996 O O . ARG B 1 33 ? 5.764 42.763 -27.832 1.00 35.98 25 ARG B O 1
ATOM 4004 N N . PHE B 1 34 ? 5.171 43.404 -29.908 1.00 32.54 26 PHE B N 1
ATOM 4005 C CA . PHE B 1 34 ? 5.074 44.828 -29.586 1.00 35.22 26 PHE B CA 1
ATOM 4006 C C . PHE B 1 34 ? 6.394 45.327 -29.020 1.00 38.50 26 PHE B C 1
ATOM 4007 O O . PHE B 1 34 ? 6.455 46.022 -28.006 1.00 41.85 26 PHE B O 1
ATOM 4015 N N . ALA B 1 35 ? 7.465 44.954 -29.708 1.00 37.30 27 ALA B N 1
ATOM 4016 C CA . ALA B 1 35 ? 8.833 45.240 -29.319 1.00 33.23 27 ALA B CA 1
ATOM 4017 C C . ALA B 1 35 ? 9.475 46.133 -30.383 1.00 36.24 27 ALA B C 1
ATOM 4018 O O . ALA B 1 35 ? 8.809 46.617 -31.310 1.00 35.45 27 ALA B O 1
ATOM 4020 N N . ASP B 1 36 ? 10.785 46.343 -30.247 1.00 37.24 28 ASP B N 1
ATOM 4021 C CA . ASP B 1 36 ? 11.515 47.286 -31.096 1.00 37.34 28 ASP B CA 1
ATOM 4022 C C . ASP B 1 36 ? 11.831 46.635 -32.441 1.00 31.71 28 ASP B C 1
ATOM 4023 O O . ASP B 1 36 ? 12.728 45.789 -32.539 1.00 38.51 28 ASP B O 1
ATOM 4028 N N . VAL B 1 37 ? 11.095 47.031 -33.477 1.00 30.77 29 VAL B N 1
ATOM 4029 C CA . VAL B 1 37 ? 11.310 46.487 -34.816 1.00 37.51 29 VAL B CA 1
ATOM 4030 C C . VAL B 1 37 ? 12.638 46.952 -35.411 1.00 39.97 29 VAL B C 1
ATOM 4031 O O . VAL B 1 37 ? 13.250 46.229 -36.213 1.00 33.77 29 VAL B O 1
ATOM 4035 N N . THR B 1 38 ? 13.113 48.149 -35.037 1.00 30.22 30 THR B N 1
ATOM 4036 C CA . THR B 1 38 ? 14.336 48.682 -35.634 1.00 33.27 30 THR B CA 1
ATOM 4037 C C . THR B 1 38 ? 15.563 47.831 -35.323 1.00 34.84 30 THR B C 1
ATOM 4038 O O . THR B 1 38 ? 16.591 47.979 -35.994 1.00 37.31 30 THR B O 1
ATOM 4042 N N . LEU B 1 39 ? 15.496 46.958 -34.315 1.00 29.80 31 LEU B N 1
ATOM 4043 C CA . LEU B 1 39 ? 16.636 46.087 -34.049 1.00 32.42 31 LEU B CA 1
ATOM 4044 C C . LEU B 1 39 ? 16.983 45.218 -35.258 1.00 27.79 31 LEU B C 1
ATOM 4045 O O . LEU B 1 39 ? 18.151 44.859 -35.446 1.00 31.55 31 LEU B O 1
ATOM 4050 N N . VAL B 1 40 ? 15.994 44.854 -36.076 1.00 33.88 32 VAL B N 1
ATOM 4051 C CA . VAL B 1 40 ? 16.280 43.980 -37.212 1.00 33.33 32 VAL B CA 1
ATOM 4052 C C . VAL B 1 40 ? 17.172 44.700 -38.210 1.00 31.78 32 VAL B C 1
ATOM 4053 O O . VAL B 1 40 ? 18.200 44.169 -38.647 1.00 31.03 32 VAL B O 1
ATOM 4057 N N . ASP B 1 41 ? 16.811 45.936 -38.561 1.00 34.94 33 ASP B N 1
ATOM 4058 C CA . ASP B 1 41 ? 17.643 46.692 -39.490 1.00 39.70 33 ASP B CA 1
ATOM 4059 C C . ASP B 1 41 ? 18.994 47.055 -38.882 1.00 37.26 33 ASP B C 1
ATOM 4060 O O . ASP B 1 41 ? 19.992 47.085 -39.603 1.00 35.83 33 ASP B O 1
ATOM 4065 N N . LYS B 1 42 ? 19.063 47.308 -37.567 1.00 33.88 34 LYS B N 1
ATOM 4066 C CA . LYS B 1 42 ? 20.363 47.573 -36.948 1.00 36.46 34 LYS B CA 1
ATOM 4067 C C . LYS B 1 42 ? 21.295 46.367 -37.070 1.00 33.15 34 LYS B C 1
ATOM 4068 O O . LYS B 1 42 ? 22.487 46.520 -37.369 1.00 36.06 34 LYS B O 1
ATOM 4070 N N . VAL B 1 43 ? 20.772 45.154 -36.858 1.00 31.18 35 VAL B N 1
ATOM 4071 C CA . VAL B 1 43 ? 21.609 43.968 -37.037 1.00 29.69 35 VAL B CA 1
ATOM 4072 C C . VAL B 1 43 ? 22.053 43.851 -38.494 1.00 35.55 35 VAL B C 1
ATOM 4073 O O . VAL B 1 43 ? 23.222 43.563 -38.775 1.00 35.78 35 VAL B O 1
ATOM 4077 N N . ILE B 1 44 ? 21.136 44.090 -39.443 1.00 34.14 36 ILE B N 1
ATOM 4078 C CA . ILE B 1 44 ? 21.496 43.999 -40.861 1.00 36.74 36 ILE B CA 1
ATOM 4079 C C . ILE B 1 44 ? 22.624 44.972 -41.181 1.00 36.61 36 ILE B C 1
ATOM 4080 O O . ILE B 1 44 ? 23.630 44.603 -41.802 1.00 34.17 36 ILE B O 1
ATOM 4085 N N . GLU B 1 45 ? 22.489 46.224 -40.729 1.00 35.07 37 GLU B N 1
ATOM 4086 C CA . GLU B 1 45 ? 23.522 47.219 -41.006 1.00 42.33 37 GLU B CA 1
ATOM 4087 C C . GLU B 1 45 ? 24.857 46.808 -40.392 1.00 41.40 37 GLU B C 1
ATOM 4088 O O . GLU B 1 45 ? 25.904 46.897 -41.042 1.00 37.49 37 GLU B O 1
ATOM 4090 N N . LEU B 1 46 ? 24.842 46.353 -39.134 1.00 36.60 38 LEU B N 1
ATOM 4091 C CA . LEU B 1 46 ? 26.096 45.976 -38.486 1.00 38.55 38 LEU B CA 1
ATOM 4092 C C . LEU B 1 46 ? 26.730 44.772 -39.165 1.00 38.23 38 LEU B C 1
ATOM 4093 O O . LEU B 1 46 ? 27.957 44.708 -39.294 1.00 40.36 38 LEU B O 1
ATOM 4098 N N . ASP B 1 47 ? 25.911 43.825 -39.632 1.00 31.94 39 ASP B N 1
ATOM 4099 C CA . ASP B 1 47 ? 26.444 42.659 -40.333 1.00 35.65 39 ASP B CA 1
ATOM 4100 C C . ASP B 1 47 ? 27.086 43.067 -41.655 1.00 40.57 39 ASP B C 1
ATOM 4101 O O . ASP B 1 47 ? 28.122 42.515 -42.050 1.00 42.00 39 ASP B O 1
ATOM 4106 N N . GLU B 1 48 ? 26.478 44.019 -42.366 1.00 40.89 40 GLU B N 1
ATOM 4107 C CA . GLU B 1 48 ? 27.066 44.464 -43.628 1.00 48.40 40 GLU B CA 1
ATOM 4108 C C . GLU B 1 48 ? 28.408 45.152 -43.401 1.00 52.16 40 GLU B C 1
ATOM 4109 O O . GLU B 1 48 ? 29.370 44.898 -44.135 1.00 55.02 40 GLU B O 1
ATOM 4115 N N . VAL B 1 49 ? 28.494 46.023 -42.392 1.00 47.62 41 VAL B N 1
ATOM 4116 C CA . VAL B 1 49 ? 29.764 46.678 -42.086 1.00 48.10 41 VAL B CA 1
ATOM 4117 C C . VAL B 1 49 ? 30.801 45.645 -41.653 1.00 46.93 41 VAL B C 1
ATOM 4118 O O . VAL B 1 49 ? 31.974 45.717 -42.039 1.00 49.70 41 VAL B O 1
ATOM 4122 N N . TRP B 1 50 ? 30.377 44.661 -40.858 1.00 40.00 42 TRP B N 1
ATOM 4123 C CA . TRP B 1 50 ? 31.266 43.578 -40.457 1.00 41.00 42 TRP B CA 1
ATOM 4124 C C . TRP B 1 50 ? 31.825 42.848 -41.673 1.00 46.38 42 TRP B C 1
ATOM 4125 O O . TRP B 1 50 ? 33.042 42.672 -41.801 1.00 44.56 42 TRP B O 1
ATOM 4136 N N . ARG B 1 51 ? 30.948 42.444 -42.598 1.00 48.68 43 ARG B N 1
ATOM 4137 C CA . ARG B 1 51 ? 31.405 41.735 -43.790 1.00 48.06 43 ARG B CA 1
ATOM 4138 C C . ARG B 1 51 ? 32.302 42.623 -44.650 1.00 48.18 43 ARG B C 1
ATOM 4139 O O . ARG B 1 51 ? 33.289 42.148 -45.225 1.00 49.89 43 ARG B O 1
ATOM 4147 N N . ALA B 1 52 ? 31.988 43.920 -44.739 1.00 46.80 44 ALA B N 1
ATOM 4148 C CA . ALA B 1 52 ? 32.837 44.824 -45.513 1.00 53.81 44 ALA B CA 1
ATOM 4149 C C . ALA B 1 52 ? 34.203 44.994 -44.862 1.00 55.13 44 ALA B C 1
ATOM 4150 O O . ALA B 1 52 ? 35.218 45.109 -45.555 1.00 62.28 44 ALA B O 1
ATOM 4152 N N . THR B 1 53 ? 34.246 45.024 -43.530 1.00 51.39 45 THR B N 1
ATOM 4153 C CA . THR B 1 53 ? 35.520 45.158 -42.835 1.00 52.97 45 THR B CA 1
ATOM 4154 C C . THR B 1 53 ? 36.404 43.942 -43.081 1.00 49.64 45 THR B C 1
ATOM 4155 O O . THR B 1 53 ? 37.625 44.074 -43.236 1.00 53.95 45 THR B O 1
ATOM 4159 N N . ILE B 1 54 ? 35.801 42.748 -43.128 1.00 50.16 46 ILE B N 1
ATOM 4160 C CA . ILE B 1 54 ? 36.549 41.549 -43.497 1.00 49.31 46 ILE B CA 1
ATOM 4161 C C . ILE B 1 54 ? 37.073 41.674 -44.919 1.00 55.65 46 ILE B C 1
ATOM 4162 O O . ILE B 1 54 ? 38.212 41.291 -45.213 1.00 55.88 46 ILE B O 1
ATOM 4167 N N . GLY B 1 55 ? 36.255 42.218 -45.822 1.00 56.24 47 GLY B N 1
ATOM 4168 C CA . GLY B 1 55 ? 36.706 42.402 -47.190 1.00 57.92 47 GLY B CA 1
ATOM 4169 C C . GLY B 1 55 ? 37.897 43.334 -47.286 1.00 66.53 47 GLY B C 1
ATOM 4170 O O . GLY B 1 55 ? 38.847 43.069 -48.030 1.00 71.40 47 GLY B O 1
ATOM 4171 N N . LYS B 1 56 ? 37.865 44.437 -46.534 1.00 64.38 48 LYS B N 1
ATOM 4172 C CA . LYS B 1 56 ? 39.008 45.343 -46.522 1.00 63.67 48 LYS B CA 1
ATOM 4173 C C . LYS B 1 56 ? 40.232 44.665 -45.921 1.00 64.01 48 LYS B C 1
ATOM 4174 O O . LYS B 1 56 ? 41.347 44.815 -46.433 1.00 65.74 48 LYS B O 1
ATOM 4176 N N . LEU B 1 57 ? 40.037 43.901 -44.843 1.00 63.38 49 LEU B N 1
ATOM 4177 C CA . LEU B 1 57 ? 41.153 43.213 -44.202 1.00 60.71 49 LEU B CA 1
ATOM 4178 C C . LEU B 1 57 ? 41.806 42.213 -45.147 1.00 63.80 49 LEU B C 1
ATOM 4179 O O . LEU B 1 57 ? 43.037 42.181 -45.286 1.00 60.12 49 LEU B O 1
ATOM 4184 N N . ASN B 1 58 ? 40.992 41.396 -45.823 1.00 59.94 50 ASN B N 1
ATOM 4185 C CA . ASN B 1 58 ? 41.551 40.429 -46.761 1.00 64.20 50 ASN B CA 1
ATOM 4186 C C . ASN B 1 58 ? 42.256 41.126 -47.914 1.00 69.55 50 ASN B C 1
ATOM 4187 O O . ASN B 1 58 ? 43.294 40.655 -48.391 1.00 76.11 50 ASN B O 1
ATOM 4192 N N . HIS B 1 59 ? 41.727 42.265 -48.363 1.00 73.04 51 HIS B N 1
ATOM 4193 C CA . HIS B 1 59 ? 42.408 43.004 -49.420 1.00 74.46 51 HIS B CA 1
ATOM 4194 C C . HIS B 1 59 ? 43.749 43.553 -48.944 1.00 77.26 51 HIS B C 1
ATOM 4195 O O . HIS B 1 59 ? 44.722 43.568 -49.706 1.00 74.84 51 HIS B O 1
ATOM 4202 N N . ILE B 1 60 ? 43.818 44.029 -47.699 1.00 78.18 52 ILE B N 1
ATOM 4203 C CA . ILE B 1 60 ? 45.096 44.499 -47.175 1.00 78.49 52 ILE B CA 1
ATOM 4204 C C . ILE B 1 60 ? 46.064 43.332 -47.051 1.00 77.59 52 ILE B C 1
ATOM 4205 O O . ILE B 1 60 ? 47.265 43.473 -47.307 1.00 64.04 52 ILE B O 1
ATOM 4210 N N . LYS B 1 61 ? 45.558 42.164 -46.648 1.00 75.50 53 LYS B N 1
ATOM 4211 C CA . LYS B 1 61 ? 46.409 40.988 -46.528 1.00 78.43 53 LYS B CA 1
ATOM 4212 C C . LYS B 1 61 ? 47.028 40.616 -47.868 1.00 81.73 53 LYS B C 1
ATOM 4213 O O . LYS B 1 61 ? 48.114 40.026 -47.907 1.00 85.40 53 LYS B O 1
ATOM 4219 N N . SER B 1 62 ? 46.359 40.960 -48.972 1.00 80.62 54 SER B N 1
ATOM 4220 C CA . SER B 1 62 ? 46.926 40.698 -50.290 1.00 82.71 54 SER B CA 1
ATOM 4221 C C . SER B 1 62 ? 48.189 41.512 -50.531 1.00 90.55 54 SER B C 1
ATOM 4222 O O . SER B 1 62 ? 49.026 41.114 -51.351 1.00 97.11 54 SER B O 1
ATOM 4225 N N . PHE B 1 63 ? 48.337 42.659 -49.857 1.00 90.83 55 PHE B N 1
ATOM 4226 C CA . PHE B 1 63 ? 49.560 43.444 -50.017 1.00 92.59 55 PHE B CA 1
ATOM 4227 C C . PHE B 1 63 ? 50.782 42.615 -49.656 1.00 92.42 55 PHE B C 1
ATOM 4228 O O . PHE B 1 63 ? 51.841 42.755 -50.275 1.00 94.40 55 PHE B O 1
ATOM 4236 N N . THR B 1 64 ? 50.655 41.754 -48.644 1.00 93.45 56 THR B N 1
ATOM 4237 C CA . THR B 1 64 ? 51.764 40.885 -48.267 1.00 94.99 56 THR B CA 1
ATOM 4238 C C . THR B 1 64 ? 52.166 39.974 -49.418 1.00 95.50 56 THR B C 1
ATOM 4239 O O . THR B 1 64 ? 53.336 39.926 -49.799 1.00 95.79 56 THR B O 1
ATOM 4243 N N . GLY B 1 65 ? 51.201 39.288 -50.029 1.00 97.04 57 GLY B N 1
ATOM 4244 C CA . GLY B 1 65 ? 51.554 38.364 -51.092 1.00 98.57 57 GLY B CA 1
ATOM 4245 C C . GLY B 1 65 ? 52.152 39.061 -52.299 1.00 101.58 57 GLY B C 1
ATOM 4246 O O . GLY B 1 65 ? 53.134 38.587 -52.877 1.00 106.19 57 GLY B O 1
ATOM 4247 N N . ILE B 1 66 ? 51.573 40.195 -52.698 1.00 98.07 58 ILE B N 1
ATOM 4248 C CA . ILE B 1 66 ? 52.130 40.940 -53.820 1.00 96.60 58 ILE B CA 1
ATOM 4249 C C . ILE B 1 66 ? 53.497 41.516 -53.467 1.00 100.02 58 ILE B C 1
ATOM 4250 O O . ILE B 1 66 ? 54.439 41.437 -54.263 1.00 105.34 58 ILE B O 1
ATOM 4252 N N . ILE B 1 67 ? 53.635 42.095 -52.270 1.00 99.06 59 ILE B N 1
ATOM 4253 C CA . ILE B 1 67 ? 54.900 42.730 -51.902 1.00 100.04 59 ILE B CA 1
ATOM 4254 C C . ILE B 1 67 ? 55.916 41.711 -51.399 1.00 105.15 59 ILE B C 1
ATOM 4255 O O . ILE B 1 67 ? 57.053 41.660 -51.882 1.00 108.03 59 ILE B O 1
ATOM 4257 N N . SER B 1 68 ? 55.523 40.875 -50.431 1.00 106.56 60 SER B N 1
ATOM 4258 C CA . SER B 1 68 ? 56.497 39.999 -49.779 1.00 111.57 60 SER B CA 1
ATOM 4259 C C . SER B 1 68 ? 57.070 38.967 -50.741 1.00 117.04 60 SER B C 1
ATOM 4260 O O . SER B 1 68 ? 58.206 38.519 -50.552 1.00 121.90 60 SER B O 1
ATOM 4263 N N . LYS B 1 69 ? 56.306 38.559 -51.759 1.00 116.41 61 LYS B N 1
ATOM 4264 C CA . LYS B 1 69 ? 56.855 37.621 -52.734 1.00 116.29 61 LYS B CA 1
ATOM 4265 C C . LYS B 1 69 ? 58.031 38.243 -53.474 1.00 117.98 61 LYS B C 1
ATOM 4266 O O . LYS B 1 69 ? 59.062 37.589 -53.675 1.00 124.48 61 LYS B O 1
ATOM 4268 N N . GLU B 1 70 ? 57.903 39.504 -53.883 1.00 89.90 62 GLU B N 1
ATOM 4269 C CA . GLU B 1 70 ? 59.024 40.217 -54.495 1.00 88.83 62 GLU B CA 1
ATOM 4270 C C . GLU B 1 70 ? 60.084 40.512 -53.434 1.00 87.50 62 GLU B C 1
ATOM 4271 O O . GLU B 1 70 ? 61.283 40.493 -53.710 1.00 90.08 62 GLU B O 1
ATOM 4273 N N . GLN B 1 116 ? 65.162 48.442 -50.564 1.00 94.75 108 GLN B N 1
ATOM 4274 C CA . GLN B 1 116 ? 64.969 47.662 -49.348 1.00 97.28 108 GLN B CA 1
ATOM 4275 C C . GLN B 1 116 ? 63.606 47.949 -48.747 1.00 107.52 108 GLN B C 1
ATOM 4276 O O . GLN B 1 116 ? 63.472 48.126 -47.534 1.00 111.67 108 GLN B O 1
ATOM 4278 N N . LEU B 1 117 ? 62.589 47.983 -49.607 1.00 110.22 109 LEU B N 1
ATOM 4279 C CA . LEU B 1 117 ? 61.224 48.287 -49.187 1.00 107.46 109 LEU B CA 1
ATOM 4280 C C . LEU B 1 117 ? 60.555 47.140 -48.434 1.00 102.22 109 LEU B C 1
ATOM 4281 O O . LEU B 1 117 ? 59.352 46.917 -48.594 1.00 99.42 109 LEU B O 1
ATOM 4283 N N . LYS B 1 118 ? 61.317 46.397 -47.626 1.00 102.57 110 LYS B N 1
ATOM 4284 C CA . LYS B 1 118 ? 60.726 45.322 -46.833 1.00 97.55 110 LYS B CA 1
ATOM 4285 C C . LYS B 1 118 ? 60.077 45.854 -45.560 1.00 97.85 110 LYS B C 1
ATOM 4286 O O . LYS B 1 118 ? 59.120 45.249 -45.055 1.00 87.84 110 LYS B O 1
ATOM 4288 N N . LYS B 1 119 ? 60.570 46.988 -45.047 1.00 99.73 111 LYS B N 1
ATOM 4289 C CA . LYS B 1 119 ? 59.980 47.600 -43.859 1.00 97.81 111 LYS B CA 1
ATOM 4290 C C . LYS B 1 119 ? 58.522 47.962 -44.101 1.00 97.57 111 LYS B C 1
ATOM 4291 O O . LYS B 1 119 ? 57.704 47.915 -43.174 1.00 98.57 111 LYS B O 1
ATOM 4293 N N . LEU B 1 120 ? 58.187 48.321 -45.342 1.00 97.60 112 LEU B N 1
ATOM 4294 C CA . LEU B 1 120 ? 56.809 48.633 -45.701 1.00 95.92 112 LEU B CA 1
ATOM 4295 C C . LEU B 1 120 ? 55.873 47.486 -45.356 1.00 97.68 112 LEU B C 1
ATOM 4296 O O . LEU B 1 120 ? 54.761 47.708 -44.860 1.00 101.17 112 LEU B O 1
ATOM 4301 N N . SER B 1 121 ? 56.302 46.251 -45.622 1.00 94.41 113 SER B N 1
ATOM 4302 C CA . SER B 1 121 ? 55.467 45.097 -45.314 1.00 90.88 113 SER B CA 1
ATOM 4303 C C . SER B 1 121 ? 55.181 45.013 -43.817 1.00 95.57 113 SER B C 1
ATOM 4304 O O . SER B 1 121 ? 54.035 44.791 -43.405 1.00 94.82 113 SER B O 1
ATOM 4307 N N . THR B 1 122 ? 56.213 45.202 -42.985 1.00 97.42 114 THR B N 1
ATOM 4308 C CA . THR B 1 122 ? 56.009 45.223 -41.536 1.00 99.35 114 THR B CA 1
ATOM 4309 C C . THR B 1 122 ? 55.076 46.350 -41.112 1.00 97.55 114 THR B C 1
ATOM 4310 O O . THR B 1 122 ? 54.176 46.140 -40.290 1.00 99.07 114 THR B O 1
ATOM 4314 N N . TYR B 1 123 ? 55.265 47.547 -41.670 1.00 95.47 115 TYR B N 1
ATOM 4315 C CA . TYR B 1 123 ? 54.377 48.662 -41.358 1.00 91.42 115 TYR B CA 1
ATOM 4316 C C . TYR B 1 123 ? 52.933 48.333 -41.722 1.00 90.95 115 TYR B C 1
ATOM 4317 O O . TYR B 1 123 ? 52.009 48.570 -40.934 1.00 87.50 115 TYR B O 1
ATOM 4326 N N . ILE B 1 124 ? 52.724 47.788 -42.924 1.00 90.48 116 ILE B N 1
ATOM 4327 C CA . ILE B 1 124 ? 51.382 47.410 -43.351 1.00 89.58 116 ILE B CA 1
ATOM 4328 C C . ILE B 1 124 ? 50.778 46.406 -42.377 1.00 93.86 116 ILE B C 1
ATOM 4329 O O . ILE B 1 124 ? 49.603 46.512 -42.003 1.00 95.78 116 ILE B O 1
ATOM 4331 N N . THR B 1 125 ? 51.567 45.414 -41.955 1.00 92.32 117 THR B N 1
ATOM 4332 C CA . THR B 1 125 ? 51.079 44.438 -40.984 1.00 92.35 117 THR B CA 1
ATOM 4333 C C . THR B 1 125 ? 50.839 45.082 -39.621 1.00 91.95 117 THR B C 1
ATOM 4334 O O . THR B 1 125 ? 49.799 44.855 -38.990 1.00 86.70 117 THR B O 1
ATOM 4338 N N . GLU B 1 126 ? 51.787 45.898 -39.152 1.00 92.70 118 GLU B N 1
ATOM 4339 C CA . GLU B 1 126 ? 51.701 46.411 -37.788 1.00 90.38 118 GLU B CA 1
ATOM 4340 C C . GLU B 1 126 ? 50.629 47.483 -37.640 1.00 89.31 118 GLU B C 1
ATOM 4341 O O . GLU B 1 126 ? 50.005 47.586 -36.578 1.00 81.89 118 GLU B O 1
ATOM 4343 N N . VAL B 1 127 ? 50.398 48.286 -38.675 1.00 91.48 119 VAL B N 1
ATOM 4344 C CA . VAL B 1 127 ? 49.525 49.447 -38.569 1.00 89.99 119 VAL B CA 1
ATOM 4345 C C . VAL B 1 127 ? 48.151 49.191 -39.183 1.00 90.79 119 VAL B C 1
ATOM 4346 O O . VAL B 1 127 ? 47.141 49.661 -38.656 1.00 92.02 119 VAL B O 1
ATOM 4350 N N . HIS B 1 128 ? 48.077 48.447 -40.288 1.00 87.10 120 HIS B N 1
ATOM 4351 C CA . HIS B 1 128 ? 46.815 48.267 -41.001 1.00 82.16 120 HIS B CA 1
ATOM 4352 C C . HIS B 1 128 ? 46.172 46.897 -40.789 1.00 84.57 120 HIS B C 1
ATOM 4353 O O . HIS B 1 128 ? 44.974 46.824 -40.501 1.00 87.30 120 HIS B O 1
ATOM 4360 N N . ILE B 1 129 ? 46.932 45.805 -40.928 1.00 84.06 121 ILE B N 1
ATOM 4361 C CA . ILE B 1 129 ? 46.345 44.471 -40.792 1.00 77.41 121 ILE B CA 1
ATOM 4362 C C . ILE B 1 129 ? 45.877 44.223 -39.362 1.00 78.83 121 ILE B C 1
ATOM 4363 O O . ILE B 1 129 ? 44.755 43.750 -39.135 1.00 71.28 121 ILE B O 1
ATOM 4368 N N . LYS B 1 130 ? 46.722 44.540 -38.375 1.00 80.82 122 LYS B N 1
ATOM 4369 C CA . LYS B 1 130 ? 46.302 44.386 -36.984 1.00 78.21 122 LYS B CA 1
ATOM 4370 C C . LYS B 1 130 ? 45.100 45.270 -36.679 1.00 83.73 122 LYS B C 1
ATOM 4371 O O . LYS B 1 130 ? 44.143 44.833 -36.027 1.00 84.43 122 LYS B O 1
ATOM 4373 N N . ASN B 1 131 ? 45.128 46.516 -37.159 1.00 82.99 123 ASN B N 1
ATOM 4374 C CA . ASN B 1 131 ? 44.015 47.432 -36.929 1.00 80.44 123 ASN B CA 1
ATOM 4375 C C . ASN B 1 131 ? 42.723 46.898 -37.543 1.00 75.79 123 ASN B C 1
ATOM 4376 O O . ASN B 1 131 ? 41.652 46.988 -36.928 1.00 74.93 123 ASN B O 1
ATOM 4381 N N . SER B 1 132 ? 42.801 46.342 -38.758 1.00 72.54 124 SER B N 1
ATOM 4382 C CA . SER B 1 132 ? 41.608 45.793 -39.399 1.00 75.25 124 SER B CA 1
ATOM 4383 C C . SER B 1 132 ? 41.114 44.548 -38.669 1.00 74.03 124 SER B C 1
ATOM 4384 O O . SER B 1 132 ? 39.901 44.338 -38.541 1.00 68.62 124 SER B O 1
ATOM 4387 N N . GLU B 1 133 ? 42.038 43.708 -38.192 1.00 74.29 125 GLU B N 1
ATOM 4388 C CA . GLU B 1 133 ? 41.649 42.506 -37.459 1.00 76.97 125 GLU B CA 1
ATOM 4389 C C . GLU B 1 133 ? 40.886 42.852 -36.186 1.00 79.68 125 GLU B C 1
ATOM 4390 O O . GLU B 1 133 ? 39.896 42.192 -35.844 1.00 73.85 125 GLU B O 1
ATOM 4396 N N . GLU B 1 134 ? 41.324 43.895 -35.479 1.00 83.19 126 GLU B N 1
ATOM 4397 C CA . GLU B 1 134 ? 40.623 44.320 -34.274 1.00 77.73 126 GLU B CA 1
ATOM 4398 C C . GLU B 1 134 ? 39.264 44.908 -34.617 1.00 75.29 126 GLU B C 1
ATOM 4399 O O . GLU B 1 134 ? 38.294 44.733 -33.871 1.00 73.37 126 GLU B O 1
ATOM 4401 N N . GLU B 1 135 ? 39.184 45.623 -35.736 1.00 74.12 127 GLU B N 1
ATOM 4402 C CA . GLU B 1 135 ? 37.924 46.218 -36.153 1.00 72.38 127 GLU B CA 1
ATOM 4403 C C . GLU B 1 135 ? 36.886 45.147 -36.505 1.00 64.46 127 GLU B C 1
ATOM 4404 O O . GLU B 1 135 ? 35.691 45.331 -36.242 1.00 61.58 127 GLU B O 1
ATOM 4410 N N . VAL B 1 136 ? 37.323 44.018 -37.081 1.00 55.56 128 VAL B N 1
ATOM 4411 C CA . VAL B 1 136 ? 36.408 42.911 -37.370 1.00 57.72 128 VAL B CA 1
ATOM 4412 C C . VAL B 1 136 ? 35.841 42.322 -36.079 1.00 62.30 128 VAL B C 1
ATOM 4413 O O . VAL B 1 136 ? 34.633 42.074 -35.965 1.00 56.23 128 VAL B O 1
ATOM 4417 N N . LYS B 1 137 ? 36.706 42.087 -35.084 1.00 67.33 129 LYS B N 1
ATOM 4418 C CA . LYS B 1 137 ? 36.234 41.508 -33.829 1.00 64.72 129 LYS B CA 1
ATOM 4419 C C . LYS B 1 137 ? 35.237 42.437 -33.152 1.00 63.86 129 LYS B C 1
ATOM 4420 O O . LYS B 1 137 ? 34.208 41.988 -32.634 1.00 64.83 129 LYS B O 1
ATOM 4422 N N . GLN B 1 138 ? 35.518 43.740 -33.173 1.00 63.72 130 GLN B N 1
ATOM 4423 C CA . GLN B 1 138 ? 34.621 44.715 -32.565 1.00 65.07 130 GLN B CA 1
ATOM 4424 C C . GLN B 1 138 ? 33.265 44.752 -33.267 1.00 62.30 130 GLN B C 1
ATOM 4425 O O . GLN B 1 138 ? 32.217 44.773 -32.609 1.00 55.33 130 GLN B O 1
ATOM 4431 N N . LYS B 1 139 ? 33.260 44.741 -34.604 1.00 60.02 131 LYS B N 1
ATOM 4432 C CA . LYS B 1 139 ? 31.993 44.811 -35.330 1.00 53.29 131 LYS B CA 1
ATOM 4433 C C . LYS B 1 139 ? 31.177 43.538 -35.148 1.00 45.53 131 LYS B C 1
ATOM 4434 O O . LYS B 1 139 ? 29.945 43.593 -35.093 1.00 44.55 131 LYS B O 1
ATOM 4436 N N . GLU B 1 140 ? 31.843 42.387 -35.061 1.00 46.56 132 GLU B N 1
ATOM 4437 C CA . GLU B 1 140 ? 31.134 41.138 -34.807 1.00 52.23 132 GLU B CA 1
ATOM 4438 C C . GLU B 1 140 ? 30.472 41.156 -33.431 1.00 57.75 132 GLU B C 1
ATOM 4439 O O . GLU B 1 140 ? 29.308 40.760 -33.289 1.00 51.24 132 GLU B O 1
ATOM 4445 N N . LYS B 1 141 ? 31.194 41.615 -32.406 1.00 57.54 133 LYS B N 1
ATOM 4446 C CA . LYS B 1 141 ? 30.590 41.723 -31.082 1.00 57.36 133 LYS B CA 1
ATOM 4447 C C . LYS B 1 141 ? 29.460 42.745 -31.080 1.00 52.49 133 LYS B C 1
ATOM 4448 O O . LYS B 1 141 ? 28.430 42.547 -30.421 1.00 49.73 133 LYS B O 1
ATOM 4450 N N . GLU B 1 142 ? 29.629 43.848 -31.810 1.00 48.34 134 GLU B N 1
ATOM 4451 C CA . GLU B 1 142 ? 28.583 44.861 -31.829 1.00 44.62 134 GLU B CA 1
ATOM 4452 C C . GLU B 1 142 ? 27.312 44.304 -32.469 1.00 43.14 134 GLU B C 1
ATOM 4453 O O . GLU B 1 142 ? 26.205 44.496 -31.947 1.00 40.52 134 GLU B O 1
ATOM 4459 N N . ARG B 1 143 ? 27.463 43.574 -33.577 1.00 44.01 135 ARG B N 1
ATOM 4460 C CA . ARG B 1 143 ? 26.325 42.935 -34.233 1.00 41.41 135 ARG B CA 1
ATOM 4461 C C . ARG B 1 143 ? 25.667 41.915 -33.309 1.00 42.72 135 ARG B C 1
ATOM 4462 O O . ARG B 1 143 ? 24.447 41.927 -33.113 1.00 37.59 135 ARG B O 1
ATOM 4470 N N . ASP B 1 144 ? 26.472 41.037 -32.709 1.00 43.87 136 ASP B N 1
ATOM 4471 C CA . ASP B 1 144 ? 25.928 39.982 -31.863 1.00 41.40 136 ASP B CA 1
ATOM 4472 C C . ASP B 1 144 ? 25.248 40.543 -30.620 1.00 42.70 136 ASP B C 1
ATOM 4473 O O . ASP B 1 144 ? 24.277 39.953 -30.129 1.00 41.74 136 ASP B O 1
ATOM 4478 N N . ASP B 1 145 ? 25.714 41.684 -30.110 1.00 45.38 137 ASP B N 1
ATOM 4479 C CA . ASP B 1 145 ? 25.083 42.254 -28.922 1.00 45.61 137 ASP B CA 1
ATOM 4480 C C . ASP B 1 145 ? 23.681 42.774 -29.226 1.00 47.97 137 ASP B C 1
ATOM 4481 O O . ASP B 1 145 ? 22.779 42.662 -28.387 1.00 43.91 137 ASP B O 1
ATOM 4486 N N . VAL B 1 146 ? 23.469 43.341 -30.417 1.00 44.71 138 VAL B N 1
ATOM 4487 C CA . VAL B 1 146 ? 22.116 43.766 -30.771 1.00 39.61 138 VAL B CA 1
ATOM 4488 C C . VAL B 1 146 ? 21.231 42.550 -31.020 1.00 37.04 138 VAL B C 1
ATOM 4489 O O . VAL B 1 146 ? 20.065 42.514 -30.604 1.00 35.25 138 VAL B O 1
ATOM 4493 N N . LEU B 1 147 ? 21.777 41.528 -31.682 1.00 40.70 139 LEU B N 1
ATOM 4494 C CA . LEU B 1 147 ? 21.003 40.326 -31.976 1.00 39.97 139 LEU B CA 1
ATOM 4495 C C . LEU B 1 147 ? 20.460 39.689 -30.700 1.00 40.71 139 LEU B C 1
ATOM 4496 O O . LEU B 1 147 ? 19.325 39.193 -30.678 1.00 38.41 139 LEU B O 1
ATOM 4501 N N . LEU B 1 148 ? 21.247 39.719 -29.621 1.00 38.43 140 LEU B N 1
ATOM 4502 C CA . LEU B 1 148 ? 20.819 39.144 -28.353 1.00 40.81 140 LEU B CA 1
ATOM 4503 C C . LEU B 1 148 ? 19.618 39.862 -27.761 1.00 40.83 140 LEU B C 1
ATOM 4504 O O . LEU B 1 148 ? 19.016 39.346 -26.822 1.00 34.85 140 LEU B O 1
ATOM 4509 N N . GLN B 1 149 ? 19.295 41.061 -28.241 1.00 38.23 141 GLN B N 1
ATOM 4510 C CA . GLN B 1 149 ? 18.163 41.816 -27.724 1.00 41.23 141 GLN B CA 1
ATOM 4511 C C . GLN B 1 149 ? 16.848 41.462 -28.401 1.00 38.56 141 GLN B C 1
ATOM 4512 O O . GLN B 1 149 ? 15.789 41.889 -27.928 1.00 39.28 141 GLN B O 1
ATOM 4518 N N . ILE B 1 150 ? 16.884 40.731 -29.499 1.00 32.71 142 ILE B N 1
ATOM 4519 C CA . ILE B 1 150 ? 15.673 40.395 -30.234 1.00 30.58 142 ILE B CA 1
ATOM 4520 C C . ILE B 1 150 ? 15.057 39.139 -29.636 1.00 30.06 142 ILE B C 1
ATOM 4521 O O . ILE B 1 150 ? 15.764 38.176 -29.295 1.00 28.12 142 ILE B O 1
ATOM 4526 N N . GLY B 1 151 ? 13.725 39.147 -29.472 1.00 28.05 143 GLY B N 1
ATOM 4527 C CA . GLY B 1 151 ? 13.061 37.993 -28.887 1.00 25.44 143 GLY B CA 1
ATOM 4528 C C . GLY B 1 151 ? 12.958 36.809 -29.847 1.00 28.16 143 GLY B C 1
ATOM 4529 O O . GLY B 1 151 ? 13.096 36.943 -31.064 1.00 27.99 143 GLY B O 1
ATOM 4530 N N . ASN B 1 152 ? 12.697 35.631 -29.277 1.00 25.23 144 ASN B N 1
ATOM 4531 C CA . ASN B 1 152 ? 12.531 34.419 -30.079 1.00 28.14 144 ASN B CA 1
ATOM 4532 C C . ASN B 1 152 ? 11.387 34.587 -31.080 1.00 29.33 144 ASN B C 1
ATOM 4533 O O . ASN B 1 152 ? 10.429 35.330 -30.839 1.00 25.37 144 ASN B O 1
ATOM 4538 N N . ILE B 1 153 ? 11.497 33.894 -32.219 1.00 27.22 145 ILE B N 1
ATOM 4539 C CA . ILE B 1 153 ? 10.458 33.966 -33.252 1.00 25.48 145 ILE B CA 1
ATOM 4540 C C . ILE B 1 153 ? 9.146 33.446 -32.670 1.00 25.47 145 ILE B C 1
ATOM 4541 O O . ILE B 1 153 ? 9.070 32.307 -32.199 1.00 26.12 145 ILE B O 1
ATOM 4546 N N . VAL B 1 154 ? 8.103 34.274 -32.712 1.00 25.86 146 VAL B N 1
ATOM 4547 C CA . VAL B 1 154 ? 6.797 33.888 -32.180 1.00 25.99 146 VAL B CA 1
ATOM 4548 C C . VAL B 1 154 ? 6.137 32.892 -33.122 1.00 28.13 146 VAL B C 1
ATOM 4549 O O . VAL B 1 154 ? 6.146 33.073 -34.343 1.00 26.73 146 VAL B O 1
ATOM 4553 N N . HIS B 1 155 ? 5.587 31.818 -32.563 1.00 26.56 147 HIS B N 1
ATOM 4554 C CA . HIS B 1 155 ? 4.963 30.792 -33.390 1.00 29.24 147 HIS B CA 1
ATOM 4555 C C . HIS B 1 155 ? 3.689 31.326 -34.040 1.00 30.23 147 HIS B C 1
ATOM 4556 O O . HIS B 1 155 ? 2.983 32.163 -33.476 1.00 28.95 147 HIS B O 1
ATOM 4563 N N . GLU B 1 156 ? 3.382 30.792 -35.231 1.00 30.28 148 GLU B N 1
ATOM 4564 C CA . GLU B 1 156 ? 2.250 31.279 -36.023 1.00 33.39 148 GLU B CA 1
ATOM 4565 C C . GLU B 1 156 ? 0.905 31.036 -35.335 1.00 38.79 148 GLU B C 1
ATOM 4566 O O . GLU B 1 156 ? -0.075 31.731 -35.634 1.00 37.91 148 GLU B O 1
ATOM 4572 N N . THR B 1 157 ? 0.816 30.041 -34.448 1.00 31.63 149 THR B N 1
ATOM 4573 C CA . THR B 1 157 ? -0.456 29.763 -33.784 1.00 35.53 149 THR B CA 1
ATOM 4574 C C . THR B 1 157 ? -0.688 30.632 -32.549 1.00 38.14 149 THR B C 1
ATOM 4575 O O . THR B 1 157 ? -1.716 30.463 -31.882 1.00 35.75 149 THR B O 1
ATOM 4579 N N . VAL B 1 158 ? 0.228 31.546 -32.229 1.00 32.28 150 VAL B N 1
ATOM 4580 C CA . VAL B 1 158 ? 0.092 32.400 -31.048 1.00 32.99 150 VAL B CA 1
ATOM 4581 C C . VAL B 1 158 ? -0.887 33.524 -31.362 1.00 29.34 150 VAL B C 1
ATOM 4582 O O . VAL B 1 158 ? -0.813 34.143 -32.434 1.00 29.90 150 VAL B O 1
ATOM 4586 N N . VAL B 1 159 ? -1.820 33.785 -30.435 1.00 32.29 151 VAL B N 1
ATOM 4587 C CA . VAL B 1 159 ? -2.737 34.915 -30.604 1.00 37.20 151 VAL B CA 1
ATOM 4588 C C . VAL B 1 159 ? -1.945 36.214 -30.585 1.00 33.15 151 VAL B C 1
ATOM 4589 O O . VAL B 1 159 ? -1.141 36.456 -29.676 1.00 29.23 151 VAL B O 1
ATOM 4593 N N . VAL B 1 160 ? -2.150 37.043 -31.604 1.00 37.55 152 VAL B N 1
ATOM 4594 C CA . VAL B 1 160 ? -1.426 38.303 -31.761 1.00 39.90 152 VAL B CA 1
ATOM 4595 C C . VAL B 1 160 ? -2.188 39.403 -31.028 1.00 39.31 152 VAL B C 1
ATOM 4596 O O . VAL B 1 160 ? -3.268 39.811 -31.459 1.00 35.72 152 VAL B O 1
ATOM 4600 N N . SER B 1 161 ? -1.630 39.885 -29.923 1.00 36.63 153 SER B N 1
ATOM 4601 C CA . SER B 1 161 ? -2.276 40.952 -29.168 1.00 37.96 153 SER B CA 1
ATOM 4602 C C . SER B 1 161 ? -1.321 41.421 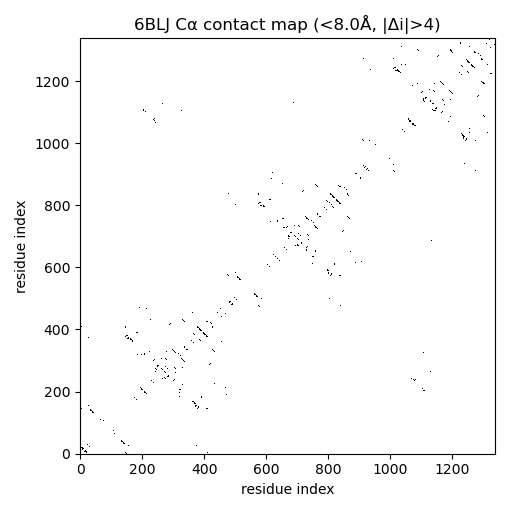-28.082 1.00 34.12 153 SER B C 1
ATOM 4603 O O . SER B 1 161 ? -0.457 40.668 -27.613 1.00 30.12 153 SER B O 1
ATOM 4606 N N . ASP B 1 162 ? -1.523 42.660 -27.649 1.00 33.72 154 ASP B N 1
ATOM 4607 C CA . ASP B 1 162 ? -0.780 43.224 -26.528 1.00 35.64 154 ASP B CA 1
ATOM 4608 C C . ASP B 1 162 ? -1.537 43.123 -25.213 1.00 36.61 154 ASP B C 1
ATOM 4609 O O . ASP B 1 162 ? -1.003 43.532 -24.181 1.00 40.82 154 ASP B O 1
ATOM 4614 N N . ASN B 1 163 ? -2.756 42.576 -25.219 1.00 37.67 155 ASN B N 1
ATOM 4615 C CA . ASN B 1 163 ? -3.618 42.544 -24.039 1.00 37.65 155 ASN B CA 1
ATOM 4616 C C . ASN B 1 163 ? -3.993 41.100 -23.717 1.00 33.91 155 ASN B C 1
ATOM 4617 O O . ASN B 1 163 ? -4.626 40.425 -24.537 1.00 38.04 155 ASN B O 1
ATOM 4622 N N . GLU B 1 164 ? -3.653 40.647 -22.505 1.00 34.90 156 GLU B N 1
ATOM 4623 C CA . GLU B 1 164 ? -3.961 39.267 -22.120 1.00 36.71 156 GLU B CA 1
ATOM 4624 C C . GLU B 1 164 ? -5.451 38.989 -21.986 1.00 41.17 156 GLU B C 1
ATOM 4625 O O . GLU B 1 164 ? -5.831 37.815 -21.923 1.00 39.77 156 GLU B O 1
ATOM 4631 N N . ASP B 1 165 ? -6.302 40.018 -21.968 1.00 34.42 157 ASP B N 1
ATOM 4632 C CA . ASP B 1 165 ? -7.731 39.774 -22.101 1.00 40.34 157 ASP B CA 1
ATOM 4633 C C . ASP B 1 165 ? -8.040 38.970 -23.354 1.00 44.55 157 ASP B C 1
ATOM 4634 O O . ASP B 1 165 ? -9.086 38.317 -23.422 1.00 39.64 157 ASP B O 1
ATOM 4639 N N . ASN B 1 166 ? -7.163 39.010 -24.355 1.00 36.20 158 ASN B N 1
ATOM 4640 C CA . ASN B 1 166 ? -7.385 38.282 -25.592 1.00 34.09 158 ASN B CA 1
ATOM 4641 C C . ASN B 1 166 ? -6.668 36.931 -25.623 1.00 29.38 158 ASN B C 1
ATOM 4642 O O . ASN B 1 166 ? -6.575 36.312 -26.689 1.00 32.83 158 ASN B O 1
ATOM 4647 N N . ASN B 1 167 ? -6.142 36.468 -24.493 1.00 29.90 159 ASN B N 1
ATOM 4648 C CA . ASN B 1 167 ? -5.627 35.104 -24.431 1.00 31.72 159 ASN B CA 1
ATOM 4649 C C . ASN B 1 167 ? -6.682 34.161 -24.992 1.00 39.87 159 ASN B C 1
ATOM 4650 O O . ASN B 1 167 ? -7.855 34.252 -24.635 1.00 34.22 159 ASN B O 1
ATOM 4655 N N . GLY B 1 168 ? -6.272 33.273 -25.894 1.00 32.43 160 GLY B N 1
ATOM 4656 C CA . GLY B 1 168 ? -7.231 32.389 -26.533 1.00 31.39 160 GLY B CA 1
ATOM 4657 C C . GLY B 1 168 ? -7.645 31.275 -25.590 1.00 38.45 160 GLY B C 1
ATOM 4658 O O . GLY B 1 168 ? -6.797 30.586 -25.015 1.00 29.83 160 GLY B O 1
ATOM 4659 N N . ILE B 1 169 ? -8.952 31.081 -25.444 1.00 29.88 161 ILE B N 1
ATOM 4660 C CA . ILE B 1 169 ? -9.474 29.966 -24.656 1.00 37.31 161 ILE B CA 1
ATOM 4661 C C . ILE B 1 169 ? -9.454 28.724 -25.545 1.00 37.27 161 ILE B C 1
ATOM 4662 O O . ILE B 1 169 ? -10.257 28.604 -26.468 1.00 35.07 161 ILE B O 1
ATOM 4667 N N . VAL B 1 170 ? -8.519 27.810 -25.284 1.00 33.81 162 VAL B N 1
ATOM 4668 C CA . VAL B 1 170 ? -8.325 26.673 -26.182 1.00 39.16 162 VAL B CA 1
ATOM 4669 C C . VAL B 1 170 ? -9.350 25.578 -25.907 1.00 41.25 162 VAL B C 1
ATOM 4670 O O . VAL B 1 170 ? -9.925 24.998 -26.836 1.00 32.33 162 VAL B O 1
ATOM 4674 N N . ARG B 1 171 ? -9.569 25.252 -24.635 1.00 27.71 163 ARG B N 1
ATOM 4675 C CA . ARG B 1 171 ? -10.550 24.236 -24.276 1.00 34.29 163 ARG B CA 1
ATOM 4676 C C . ARG B 1 171 ? -10.789 24.335 -22.781 1.00 29.43 163 ARG B C 1
ATOM 4677 O O . ARG B 1 171 ? -9.983 24.909 -22.046 1.00 30.87 163 ARG B O 1
ATOM 4685 N N . MET B 1 172 ? -11.918 23.798 -22.352 1.00 30.66 164 MET B N 1
ATOM 4686 C CA . MET B 1 172 ? -12.296 23.765 -20.947 1.00 38.33 164 MET B CA 1
ATOM 4687 C C . MET B 1 172 ? -12.639 22.332 -20.587 1.00 36.49 164 MET B C 1
ATOM 4688 O O . MET B 1 172 ? -13.319 21.648 -21.355 1.00 37.65 164 MET B O 1
ATOM 4693 N N . VAL B 1 173 ? -12.145 21.866 -19.443 1.00 33.20 165 VAL B N 1
ATOM 4694 C CA . VAL B 1 173 ? -12.312 20.472 -19.047 1.00 36.89 165 VAL B CA 1
ATOM 4695 C C . VAL B 1 173 ? -12.779 20.430 -17.600 1.00 39.72 165 VAL B C 1
ATOM 4696 O O . VAL B 1 173 ? -12.144 21.030 -16.725 1.00 35.96 165 VAL B O 1
ATOM 4700 N N . GLY B 1 174 ? -13.878 19.726 -17.343 1.00 33.20 166 GLY B N 1
ATOM 4701 C CA . GLY B 1 174 ? -14.333 19.484 -15.985 1.00 31.74 166 GLY B CA 1
ATOM 4702 C C . GLY B 1 174 ? -15.711 20.066 -15.739 1.00 32.08 166 GLY B C 1
ATOM 4703 O O . GLY B 1 174 ? -16.359 20.612 -16.630 1.00 34.31 166 GLY B O 1
ATOM 4704 N N . ASN B 1 175 ? -16.162 19.920 -14.494 1.00 35.00 167 ASN B N 1
ATOM 4705 C CA A ASN B 1 175 ? -17.489 20.374 -14.085 0.53 36.79 167 ASN B CA 1
ATOM 4706 C CA B ASN B 1 175 ? -17.494 20.355 -14.070 0.47 36.96 167 ASN B CA 1
ATOM 4707 C C . ASN B 1 175 ? -17.331 21.263 -12.859 1.00 37.01 167 ASN B C 1
ATOM 4708 O O . ASN B 1 175 ? -17.371 20.796 -11.711 1.00 37.32 167 ASN B O 1
ATOM 4717 N N . PRO B 1 176 ? -17.139 22.561 -13.070 1.00 36.94 168 PRO B N 1
ATOM 4718 C CA . PRO B 1 176 ? -16.821 23.452 -11.946 1.00 34.11 168 PRO B CA 1
ATOM 4719 C C . PRO B 1 176 ? -18.020 23.614 -11.024 1.00 34.09 168 PRO B C 1
ATOM 4720 O O . PRO B 1 176 ? -19.133 23.906 -11.469 1.00 30.81 168 PRO B O 1
ATOM 4724 N N . ARG B 1 177 ? -17.803 23.377 -9.726 1.00 33.20 169 ARG B N 1
ATOM 4725 C CA . ARG B 1 177 ? -18.912 23.528 -8.800 1.00 34.32 169 ARG B CA 1
ATOM 4726 C C . ARG B 1 177 ? -19.340 24.993 -8.748 1.00 28.88 169 ARG B C 1
ATOM 4727 O O . ARG B 1 177 ? -18.508 25.897 -8.890 1.00 31.34 169 ARG B O 1
ATOM 4735 N N . PRO B 1 178 ? -20.634 25.257 -8.584 1.00 34.62 170 PRO B N 1
ATOM 4736 C CA . PRO B 1 178 ? -21.085 26.647 -8.480 1.00 34.03 170 PRO B CA 1
ATOM 4737 C C . PRO B 1 178 ? -20.539 27.293 -7.219 1.00 37.64 170 PRO B C 1
ATOM 4738 O O . PRO B 1 178 ? -20.329 26.635 -6.195 1.00 35.83 170 PRO B O 1
ATOM 4742 N N . LYS B 1 179 ? -20.338 28.608 -7.303 1.00 33.76 171 LYS B N 1
ATOM 4743 C CA . LYS B 1 179 ? -19.860 29.363 -6.150 1.00 36.73 171 LYS B CA 1
ATOM 4744 C C . LYS B 1 179 ? -20.861 29.306 -5.006 1.00 37.12 171 LYS B C 1
ATOM 4745 O O . LYS B 1 179 ? -20.468 29.248 -3.834 1.00 37.00 171 LYS B O 1
ATOM 4751 N N . VAL B 1 180 ? -22.152 29.269 -5.331 1.00 35.78 172 VAL B N 1
ATOM 4752 C CA . VAL B 1 180 ? -23.230 29.185 -4.355 1.00 38.73 172 VAL B CA 1
ATOM 4753 C C . VAL B 1 180 ? -23.981 27.882 -4.589 1.00 39.41 172 VAL B C 1
ATOM 4754 O O . VAL B 1 180 ? -24.467 27.631 -5.698 1.00 37.14 172 VAL B O 1
ATOM 4758 N N . ASP B 1 181 ? -24.114 27.080 -3.542 1.00 37.88 173 ASP B N 1
ATOM 4759 C CA . ASP B 1 181 ? -24.836 25.828 -3.672 1.00 42.32 173 ASP B CA 1
ATOM 4760 C C . ASP B 1 181 ? -26.290 26.089 -4.056 1.00 40.59 173 ASP B C 1
ATOM 4761 O O . ASP B 1 181 ? -26.997 26.798 -3.324 1.00 41.10 173 ASP B O 1
ATOM 4766 N N . PRO B 1 182 ? -26.776 25.526 -5.164 1.00 40.59 174 PRO B N 1
ATOM 4767 C CA . PRO B 1 182 ? -28.142 25.840 -5.612 1.00 44.49 174 PRO B CA 1
ATOM 4768 C C . PRO B 1 182 ? -29.228 25.435 -4.634 1.00 51.40 174 PRO B C 1
ATOM 4769 O O . PRO B 1 182 ? -30.314 26.028 -4.662 1.00 66.05 174 PRO B O 1
ATOM 4773 N N . GLU B 1 183 ? -28.996 24.439 -3.781 1.00 44.72 175 GLU B N 1
ATOM 4774 C CA . GLU B 1 183 ? -30.059 24.009 -2.875 1.00 48.28 175 GLU B CA 1
ATOM 4775 C C . GLU B 1 183 ? -29.977 24.632 -1.489 1.00 43.55 175 GLU B C 1
ATOM 4776 O O . GLU B 1 183 ? -31.003 25.035 -0.938 1.00 44.45 175 GLU B O 1
ATOM 4782 N N . THR B 1 184 ? -28.779 24.833 -0.956 1.00 42.30 176 THR B N 1
ATOM 4783 C CA . THR B 1 184 ? -28.633 25.291 0.418 1.00 46.01 176 THR B CA 1
ATOM 4784 C C . THR B 1 184 ? -28.243 26.753 0.514 1.00 43.62 176 THR B C 1
ATOM 4785 O O . THR B 1 184 ? -28.374 27.341 1.592 1.00 46.41 176 THR B O 1
ATOM 4789 N N . GLY B 1 185 ? -27.784 27.351 -0.583 1.00 37.34 177 GLY B N 1
ATOM 4790 C CA . GLY B 1 185 ? -27.245 28.685 -0.539 1.00 40.06 177 GLY B CA 1
ATOM 4791 C C . GLY B 1 185 ? -25.864 28.795 0.064 1.00 41.26 177 GLY B C 1
ATOM 4792 O O . GLY B 1 185 ? -25.372 29.917 0.215 1.00 43.82 177 GLY B O 1
ATOM 4793 N N . TYR B 1 186 ? -25.211 27.682 0.410 1.00 39.49 178 TYR B N 1
ATOM 4794 C CA . TYR B 1 186 ? -23.888 27.771 1.029 1.00 37.76 178 TYR B CA 1
ATOM 4795 C C . TYR B 1 186 ? -22.898 28.323 0.013 1.00 36.45 178 TYR B C 1
ATOM 4796 O O . TYR B 1 186 ? -22.722 27.752 -1.068 1.00 41.06 178 TYR B O 1
ATOM 4805 N N . LYS B 1 187 ? -22.248 29.430 0.365 1.00 36.11 179 LYS B N 1
ATOM 4806 C CA . LYS B 1 187 ? -21.293 30.085 -0.514 1.00 37.98 179 LYS B CA 1
ATOM 4807 C C . LYS B 1 187 ? -19.892 29.540 -0.259 1.00 35.75 179 LYS B C 1
ATOM 4808 O O . LYS B 1 187 ? -19.425 29.532 0.883 1.00 31.69 179 LYS B O 1
ATOM 4814 N N . CYS B 1 188 ? -19.214 29.126 -1.334 1.00 29.36 180 CYS B N 1
ATOM 4815 C CA . CYS B 1 188 ? -17.864 28.588 -1.212 1.00 27.68 180 CYS B CA 1
ATOM 4816 C C . CYS B 1 188 ? -16.950 29.617 -0.573 1.00 30.40 180 CYS B C 1
ATOM 4817 O O . CYS B 1 188 ? -16.931 30.784 -0.975 1.00 29.48 180 CYS B O 1
ATOM 4820 N N . LEU B 1 189 ? -16.190 29.171 0.418 1.00 27.44 181 LEU B N 1
ATOM 4821 C CA . LEU B 1 189 ? -15.205 30.006 1.069 1.00 31.96 181 LEU B CA 1
ATOM 4822 C C . LEU B 1 189 ? -13.936 30.065 0.232 1.00 30.53 181 LEU B C 1
ATOM 4823 O O . LEU B 1 189 ? -13.656 29.185 -0.592 1.00 24.78 181 LEU B O 1
ATOM 4828 N N . LYS B 1 190 ? -13.167 31.121 0.475 1.00 25.60 182 LYS B N 1
ATOM 4829 C CA . LYS B 1 190 ? -11.846 31.349 -0.098 1.00 30.21 182 LYS B CA 1
ATOM 4830 C C . LYS B 1 190 ? -10.791 30.493 0.600 1.00 27.72 182 LYS B C 1
ATOM 4831 O O . LYS B 1 190 ? -10.912 30.181 1.787 1.00 22.13 182 LYS B O 1
ATOM 4837 N N . HIS B 1 191 ? -9.702 30.182 -0.126 1.00 23.30 183 HIS B N 1
ATOM 4838 C CA . HIS B 1 191 ? -8.675 29.288 0.418 1.00 26.16 183 HIS B CA 1
ATOM 4839 C C . HIS B 1 191 ? -8.122 29.743 1.775 1.00 24.28 183 HIS B C 1
ATOM 4840 O O . HIS B 1 191 ? -7.901 28.910 2.661 1.00 25.01 183 HIS B O 1
ATOM 4847 N N . ILE B 1 192 ? -7.867 31.042 1.961 1.00 25.80 184 ILE B N 1
ATOM 4848 C CA . ILE B 1 192 ? -7.221 31.460 3.212 1.00 24.21 184 ILE B CA 1
ATOM 4849 C C . ILE B 1 192 ? -8.135 31.204 4.414 1.00 20.20 184 ILE B C 1
ATOM 4850 O O . ILE B 1 192 ? -7.674 30.769 5.476 1.00 27.94 184 ILE B O 1
ATOM 4855 N N . ASP B 1 193 ? -9.438 31.467 4.269 1.00 21.12 185 ASP B N 1
ATOM 4856 C CA . ASP B 1 193 ? -10.374 31.228 5.368 1.00 25.08 185 ASP B CA 1
ATOM 4857 C C . ASP B 1 193 ? -10.510 29.736 5.651 1.00 25.92 185 ASP B C 1
ATOM 4858 O O . ASP B 1 193 ? -10.556 29.316 6.810 1.00 28.35 185 ASP B O 1
ATOM 4863 N N . ILE B 1 194 ? -10.563 28.921 4.598 1.00 26.38 186 ILE B N 1
ATOM 4864 C CA . ILE B 1 194 ? -10.611 27.474 4.779 1.00 31.19 186 ILE B CA 1
ATOM 4865 C C . ILE B 1 194 ? -9.393 26.989 5.556 1.00 25.36 186 ILE B C 1
ATOM 4866 O O . ILE B 1 194 ? -9.520 26.242 6.531 1.00 24.57 186 ILE B O 1
ATOM 4871 N N . MET B 1 195 ? -8.193 27.384 5.117 1.00 22.06 187 MET B N 1
ATOM 4872 C CA . MET B 1 195 ? -6.972 26.880 5.750 1.00 23.68 187 MET B CA 1
ATOM 4873 C C . MET B 1 195 ? -6.878 27.326 7.203 1.00 21.61 187 MET B C 1
ATOM 4874 O O . MET B 1 195 ? -6.370 26.587 8.052 1.00 25.82 187 MET B O 1
ATOM 4879 N N . ARG B 1 196 ? -7.341 28.543 7.503 1.00 21.41 188 ARG B N 1
ATOM 4880 C CA . ARG B 1 196 ? -7.386 28.992 8.894 1.00 26.95 188 ARG B CA 1
ATOM 4881 C C . ARG B 1 196 ? -8.406 28.205 9.704 1.00 30.62 188 ARG B C 1
ATOM 4882 O O . ARG B 1 196 ? -8.150 27.868 10.868 1.00 28.28 188 ARG B O 1
ATOM 4890 N N . LYS B 1 197 ? -9.570 27.909 9.117 1.00 26.56 189 LYS B N 1
ATOM 4891 C CA . LYS B 1 197 ? -10.566 27.133 9.849 1.00 28.66 189 LYS B CA 1
ATOM 4892 C C . LYS B 1 197 ? -10.086 25.706 10.098 1.00 27.21 189 LYS B C 1
ATOM 4893 O O . LYS B 1 197 ? -10.478 25.084 11.088 1.00 24.85 189 LYS B O 1
ATOM 4899 N N . LEU B 1 198 ? -9.229 25.180 9.227 1.00 23.66 190 LEU B N 1
ATOM 4900 C CA . LEU B 1 198 ? -8.607 23.891 9.481 1.00 27.03 190 LEU B CA 1
ATOM 4901 C C . LEU B 1 198 ? -7.514 23.959 10.543 1.00 28.82 190 LEU B C 1
ATOM 4902 O O . LEU B 1 198 ? -7.060 22.903 10.993 1.00 26.86 190 LEU B O 1
ATOM 4907 N N . GLY B 1 199 ? -7.086 25.160 10.946 1.00 27.32 191 GLY B N 1
ATOM 4908 C CA . GLY B 1 199 ? -5.939 25.299 11.830 1.00 28.04 191 GLY B CA 1
ATOM 4909 C C . GLY B 1 199 ? -4.611 24.972 11.180 1.00 29.15 191 GLY B C 1
ATOM 4910 O O . GLY B 1 199 ? -3.646 24.637 11.873 1.00 30.63 191 GLY B O 1
ATOM 4911 N N . GLY B 1 200 ? -4.518 25.081 9.863 1.00 27.20 192 GLY B N 1
ATOM 4912 C CA . GLY B 1 200 ? -3.311 24.628 9.200 1.00 29.64 192 GLY B CA 1
ATOM 4913 C C . GLY B 1 200 ? -2.431 25.732 8.641 1.00 29.96 192 GLY B C 1
ATOM 4914 O O . GLY B 1 200 ? -1.407 25.440 8.027 1.00 28.83 192 GLY B O 1
ATOM 4915 N N . LEU B 1 201 ? -2.781 26.996 8.863 1.00 23.17 193 LEU B N 1
ATOM 4916 C CA . LEU B 1 201 ? -2.068 28.088 8.213 1.00 24.66 193 LEU B CA 1
ATOM 4917 C C . LEU B 1 201 ? -1.823 29.209 9.204 1.00 24.62 193 LEU B C 1
ATOM 4918 O O . LEU B 1 201 ? -2.771 29.750 9.777 1.00 22.14 193 LEU B O 1
ATOM 4923 N N . ALA B 1 202 ? -0.566 29.607 9.348 1.00 22.41 194 ALA B N 1
ATOM 4924 C CA . ALA B 1 202 ? -0.215 30.682 10.271 1.00 24.90 194 ALA B CA 1
ATOM 4925 C C . ALA B 1 202 ? 0.517 31.786 9.506 1.00 28.47 194 ALA B C 1
ATOM 4926 O O . ALA B 1 202 ? 1.749 31.786 9.414 1.00 22.80 194 ALA B O 1
ATOM 4928 N N . THR B 1 203 ? -0.251 32.743 8.965 1.00 23.99 195 THR B N 1
ATOM 4929 C CA . THR B 1 203 ? 0.359 33.902 8.315 1.00 23.30 195 THR B CA 1
ATOM 4930 C C . THR B 1 203 ? 0.881 34.913 9.327 1.00 26.09 195 THR B C 1
ATOM 4931 O O . THR B 1 203 ? 1.793 35.692 9.012 1.00 23.62 195 THR B O 1
ATOM 4935 N N . GLU B 1 204 ? 0.309 34.936 10.533 1.00 21.89 196 GLU B N 1
ATOM 4936 C CA . GLU B 1 204 ? 0.736 35.910 11.531 1.00 24.10 196 GLU B CA 1
ATOM 4937 C C . GLU B 1 204 ? 2.163 35.618 11.997 1.00 27.12 196 GLU B C 1
ATOM 4938 O O . GLU B 1 204 ? 3.058 36.464 11.875 1.00 22.60 196 GLU B O 1
ATOM 4944 N N . GLU B 1 205 ? 2.398 34.418 12.527 1.00 24.50 197 GLU B N 1
ATOM 4945 C CA . GLU B 1 205 ? 3.769 34.016 12.842 1.00 22.69 197 GLU B CA 1
ATOM 4946 C C . GLU B 1 205 ? 4.624 34.001 11.581 1.00 19.01 197 GLU B C 1
ATOM 4947 O O . GLU B 1 205 ? 5.809 34.348 11.615 1.00 21.91 197 GLU B O 1
ATOM 4953 N N . GLY B 1 206 ? 4.033 33.607 10.454 1.00 20.22 198 GLY B N 1
ATOM 4954 C CA . GLY B 1 206 ? 4.795 33.527 9.217 1.00 22.82 198 GLY B CA 1
ATOM 4955 C C . GLY B 1 206 ? 5.438 34.847 8.839 1.00 25.19 198 GLY B C 1
ATOM 4956 O O . GLY B 1 206 ? 6.614 34.892 8.478 1.00 21.07 198 GLY B O 1
ATOM 4957 N N . THR B 1 207 ? 4.680 35.943 8.923 1.00 18.01 199 THR B N 1
ATOM 4958 C CA . THR B 1 207 ? 5.228 37.236 8.528 1.00 21.51 199 THR B CA 1
ATOM 4959 C C . THR B 1 207 ? 6.142 37.808 9.601 1.00 21.42 199 THR B C 1
ATOM 4960 O O . THR B 1 207 ? 7.174 38.410 9.286 1.00 22.55 199 THR B O 1
ATOM 4964 N N . GLN B 1 208 ? 5.795 37.617 10.873 1.00 21.66 200 GLN B N 1
ATOM 4965 C CA . GLN B 1 208 ? 6.696 38.020 11.947 1.00 22.07 200 GLN B CA 1
ATOM 4966 C C . GLN B 1 208 ? 8.055 37.330 11.814 1.00 23.74 200 GLN B C 1
ATOM 4967 O O . GLN B 1 208 ? 9.106 37.943 12.031 1.00 21.87 200 GLN B O 1
ATOM 4973 N N . VAL B 1 209 ? 8.052 36.046 11.485 1.00 21.36 201 VAL B N 1
ATOM 4974 C CA . VAL B 1 209 ? 9.306 35.312 11.394 1.00 21.34 201 VAL B CA 1
ATOM 4975 C C . VAL B 1 209 ? 9.980 35.547 10.037 1.00 25.66 201 VAL B C 1
ATOM 4976 O O . VAL B 1 209 ? 11.192 35.793 9.970 1.00 22.01 201 VAL B O 1
ATOM 4980 N N . GLY B 1 210 ? 9.221 35.516 8.940 1.00 23.92 202 GLY B N 1
ATOM 4981 C CA . GLY B 1 210 ? 9.850 35.484 7.624 1.00 21.02 202 GLY B CA 1
ATOM 4982 C C . GLY B 1 210 ? 9.712 36.721 6.741 1.00 23.51 202 GLY B C 1
ATOM 4983 O O . GLY B 1 210 ? 10.246 36.732 5.617 1.00 21.23 202 GLY B O 1
ATOM 4984 N N . GLY B 1 211 ? 9.044 37.777 7.231 1.00 24.73 203 GLY B N 1
ATOM 4985 C CA . GLY B 1 211 ? 8.780 38.958 6.403 1.00 26.84 203 GLY B CA 1
ATOM 4986 C C . GLY B 1 211 ? 7.487 38.835 5.607 1.00 26.59 203 GLY B C 1
ATOM 4987 O O . GLY B 1 211 ? 6.669 37.932 5.827 1.00 23.35 203 GLY B O 1
ATOM 4988 N N . GLY B 1 212 ? 7.296 39.762 4.667 1.00 26.07 204 GLY B N 1
ATOM 4989 C CA . GLY B 1 212 ? 6.045 39.790 3.914 1.00 22.09 204 GLY B CA 1
ATOM 4990 C C . GLY B 1 212 ? 5.769 38.464 3.209 1.00 16.95 204 GLY B C 1
ATOM 4991 O O . GLY B 1 212 ? 6.683 37.776 2.748 1.00 19.33 204 GLY B O 1
ATOM 4992 N N . ARG B 1 213 ? 4.487 38.092 3.159 1.00 18.62 205 ARG B N 1
ATOM 4993 C CA . ARG B 1 213 ? 3.979 36.849 2.584 1.00 19.44 205 ARG B CA 1
ATOM 4994 C C . ARG B 1 213 ? 4.508 35.597 3.282 1.00 20.40 205 ARG B C 1
ATOM 4995 O O . ARG B 1 213 ? 4.290 34.483 2.784 1.00 20.49 205 ARG B O 1
ATOM 5003 N N . GLY B 1 214 ? 5.230 35.733 4.394 1.00 20.92 206 GLY B N 1
ATOM 5004 C CA . GLY B 1 214 ? 5.772 34.549 5.064 1.00 16.81 206 GLY B CA 1
ATOM 5005 C C . GLY B 1 214 ? 4.673 33.707 5.690 1.00 22.12 206 GLY B C 1
ATOM 5006 O O . GLY B 1 214 ? 3.651 34.221 6.130 1.00 16.21 206 GLY B O 1
ATOM 5007 N N . TYR B 1 215 ? 4.872 32.384 5.728 1.00 17.82 207 TYR B N 1
ATOM 5008 C CA . TYR B 1 215 ? 3.818 31.531 6.274 1.00 19.81 207 TYR B CA 1
ATOM 5009 C C . TYR B 1 215 ? 4.402 30.274 6.901 1.00 18.51 207 TYR B C 1
ATOM 5010 O O . TYR B 1 215 ? 5.425 29.761 6.443 1.00 19.72 207 TYR B O 1
ATOM 5019 N N . PHE B 1 216 ? 3.720 29.763 7.941 1.00 20.09 208 PHE B N 1
ATOM 5020 C CA . PHE B 1 216 ? 3.882 28.385 8.402 1.00 24.18 208 PHE B CA 1
ATOM 5021 C C . PHE B 1 216 ? 2.662 27.583 7.965 1.00 27.05 208 PHE B C 1
ATOM 5022 O O . PHE B 1 216 ? 1.537 28.090 7.975 1.00 22.94 208 PHE B O 1
ATOM 5030 N N . LEU B 1 217 ? 2.884 26.316 7.628 1.00 20.05 209 LEU B N 1
ATOM 5031 C CA . LEU B 1 217 ? 1.811 25.341 7.425 1.00 21.94 209 LEU B CA 1
ATOM 5032 C C . LEU B 1 217 ? 1.939 24.276 8.501 1.00 23.79 209 LEU B C 1
ATOM 5033 O O . LEU B 1 217 ? 3.060 23.906 8.875 1.00 23.11 209 LEU B O 1
ATOM 5038 N N . LEU B 1 218 ? 0.802 23.790 9.006 1.00 22.13 210 LEU B N 1
ATOM 5039 C CA . LEU B 1 218 ? 0.794 22.837 10.114 1.00 23.71 210 LEU B CA 1
ATOM 5040 C C . LEU B 1 218 ? -0.190 21.704 9.856 1.00 27.83 210 LEU B C 1
ATOM 5041 O O . LEU B 1 218 ? -1.254 21.914 9.271 1.00 22.54 210 LEU B O 1
ATOM 5046 N N . GLY B 1 219 ? 0.159 20.512 10.348 1.00 22.65 211 GLY B N 1
ATOM 5047 C CA . GLY B 1 219 ? -0.799 19.414 10.433 1.00 22.95 211 GLY B CA 1
ATOM 5048 C C . GLY B 1 219 ? -1.172 18.822 9.085 1.00 30.87 211 GLY B C 1
ATOM 5049 O O . GLY B 1 219 ? -0.326 18.622 8.208 1.00 26.81 211 GLY B O 1
ATOM 5050 N N . ASP B 1 220 ? -2.462 18.507 8.920 1.00 23.81 212 ASP B N 1
ATOM 5051 C CA . ASP B 1 220 ? -2.870 17.755 7.736 1.00 24.06 212 ASP B CA 1
ATOM 5052 C C . ASP B 1 220 ? -2.667 18.543 6.455 1.00 23.21 212 ASP B C 1
ATOM 5053 O O . ASP B 1 220 ? -2.475 17.938 5.394 1.00 27.53 212 ASP B O 1
ATOM 5058 N N . LEU B 1 221 ? -2.708 19.879 6.517 1.00 25.28 213 LEU B N 1
ATOM 5059 C CA . LEU B 1 221 ? -2.381 20.652 5.321 1.00 35.28 213 LEU B CA 1
ATOM 5060 C C . LEU B 1 221 ? -0.949 20.407 4.874 1.00 30.32 213 LEU B C 1
ATOM 5061 O O . LEU B 1 221 ? -0.673 20.370 3.668 1.00 27.58 213 LEU B O 1
ATOM 5066 N N . VAL B 1 222 ? -0.016 20.258 5.824 1.00 22.01 214 VAL B N 1
ATOM 5067 C CA . VAL B 1 222 ? 1.344 19.862 5.450 1.00 24.53 214 VAL B CA 1
ATOM 5068 C C . VAL B 1 222 ? 1.313 18.506 4.753 1.00 25.34 214 VAL B C 1
ATOM 5069 O O . VAL B 1 222 ? 1.931 18.314 3.700 1.00 29.10 214 VAL B O 1
ATOM 5073 N N . ARG B 1 223 ? 0.588 17.544 5.329 1.00 21.61 215 ARG B N 1
ATOM 5074 C CA . ARG B 1 223 ? 0.557 16.213 4.723 1.00 30.70 215 ARG B CA 1
ATOM 5075 C C . ARG B 1 223 ? -0.023 16.268 3.312 1.00 29.15 215 ARG B C 1
ATOM 5076 O O . ARG B 1 223 ? 0.446 15.552 2.416 1.00 26.21 215 ARG B O 1
ATOM 5084 N N . MET B 1 224 ? -1.026 17.128 3.081 1.00 25.68 216 MET B N 1
ATOM 5085 C CA . MET B 1 224 ? -1.567 17.247 1.723 1.00 26.43 216 MET B CA 1
ATOM 5086 C C . MET B 1 224 ? -0.593 17.963 0.795 1.00 26.78 216 MET B C 1
ATOM 5087 O O . MET B 1 224 ? -0.500 17.631 -0.395 1.00 28.72 216 MET B O 1
ATOM 5092 N N . ASN B 1 225 ? 0.128 18.959 1.317 1.00 26.95 217 ASN B N 1
ATOM 5093 C CA . ASN B 1 225 ? 1.165 19.632 0.536 1.00 26.73 217 ASN B CA 1
ATOM 5094 C C . ASN B 1 225 ? 2.206 18.622 0.060 1.00 28.89 217 ASN B C 1
ATOM 5095 O O . ASN B 1 225 ? 2.622 18.631 -1.104 1.00 29.63 217 ASN B O 1
ATOM 5100 N N . LEU B 1 226 ? 2.651 17.756 0.969 1.00 24.60 218 LEU B N 1
ATOM 5101 C CA . LEU B 1 226 ? 3.609 16.700 0.645 1.00 24.10 218 LEU B CA 1
ATOM 5102 C C . LEU B 1 226 ? 3.011 15.661 -0.303 1.00 34.18 218 LEU B C 1
ATOM 5103 O O . LEU B 1 226 ? 3.719 15.129 -1.169 1.00 30.01 218 LEU B O 1
ATOM 5108 N N . ALA B 1 227 ? 1.734 15.299 -0.097 1.00 26.42 219 ALA B N 1
ATOM 5109 C CA . ALA B 1 227 ? 1.090 14.325 -0.978 1.00 30.99 219 ALA B CA 1
ATOM 5110 C C . ALA B 1 227 ? 1.118 14.801 -2.429 1.00 29.87 219 ALA B C 1
ATOM 5111 O O . ALA B 1 227 ? 1.391 14.013 -3.345 1.00 27.48 219 ALA B O 1
ATOM 5113 N N . LEU B 1 228 ? 0.877 16.100 -2.648 1.00 26.23 220 LEU B N 1
ATOM 5114 C CA . LEU B 1 228 ? 0.904 16.652 -3.996 1.00 29.74 220 LEU B CA 1
ATOM 5115 C C . LEU B 1 228 ? 2.266 16.452 -4.633 1.00 27.27 220 LEU B C 1
ATOM 5116 O O . LEU B 1 228 ? 2.364 16.070 -5.807 1.00 29.99 220 LEU B O 1
ATOM 5121 N N . GLN B 1 229 ? 3.329 16.726 -3.874 1.00 25.10 221 GLN B N 1
ATOM 5122 C CA . GLN B 1 229 ? 4.678 16.590 -4.405 1.00 24.49 221 GLN B CA 1
ATOM 5123 C C . GLN B 1 229 ? 4.988 15.136 -4.727 1.00 23.65 221 GLN B C 1
ATOM 5124 O O . GLN B 1 229 ? 5.440 14.822 -5.831 1.00 24.96 221 GLN B O 1
ATOM 5130 N N . ASN B 1 230 ? 4.732 14.230 -3.774 1.00 26.76 222 ASN B N 1
ATOM 5131 C CA . ASN B 1 230 ? 5.052 12.817 -3.986 1.00 22.37 222 ASN B CA 1
ATOM 5132 C C . ASN B 1 230 ? 4.255 12.224 -5.138 1.00 25.88 222 ASN B C 1
ATOM 5133 O O . ASN B 1 230 ? 4.809 11.492 -5.967 1.00 25.97 222 ASN B O 1
ATOM 5138 N N . TYR B 1 231 ? 2.954 12.517 -5.202 1.00 23.78 223 TYR B N 1
ATOM 5139 C CA . TYR B 1 231 ? 2.130 11.994 -6.290 1.00 24.23 223 TYR B CA 1
ATOM 5140 C C . TYR B 1 231 ? 2.605 12.542 -7.640 1.00 24.38 223 TYR B C 1
ATOM 5141 O O . TYR B 1 231 ? 2.751 11.786 -8.610 1.00 26.69 223 TYR B O 1
ATOM 5150 N N . ALA B 1 232 ? 2.910 13.839 -7.702 1.00 23.73 224 ALA B N 1
ATOM 5151 C CA . ALA B 1 232 ? 3.403 14.438 -8.946 1.00 24.66 224 ALA B CA 1
ATOM 5152 C C . ALA B 1 232 ? 4.681 13.758 -9.440 1.00 26.09 224 ALA B C 1
ATOM 5153 O O . ALA B 1 232 ? 4.840 13.501 -10.642 1.00 21.99 224 ALA B O 1
ATOM 5155 N N . ILE B 1 233 ? 5.620 13.495 -8.530 1.00 21.17 225 ILE B N 1
ATOM 5156 C CA . ILE B 1 233 ? 6.883 12.865 -8.912 1.00 22.16 225 ILE B CA 1
ATOM 5157 C C . ILE B 1 233 ? 6.640 11.437 -9.424 1.00 24.75 225 ILE B C 1
ATOM 5158 O O . ILE B 1 233 ? 7.211 11.024 -10.443 1.00 24.54 225 ILE B O 1
ATOM 5163 N N . ASP B 1 234 ? 5.781 10.670 -8.740 1.00 22.17 226 ASP B N 1
ATOM 5164 C CA . ASP B 1 234 ? 5.399 9.336 -9.230 1.00 22.63 226 ASP B CA 1
ATOM 5165 C C . ASP B 1 234 ? 4.722 9.429 -10.593 1.00 28.29 226 ASP B C 1
ATOM 5166 O O . ASP B 1 234 ? 4.967 8.602 -11.489 1.00 24.68 226 ASP B O 1
ATOM 5171 N N . PHE B 1 235 ? 3.806 10.390 -10.733 1.00 25.95 227 PHE B N 1
ATOM 5172 C CA . PHE B 1 235 ? 3.065 10.586 -11.979 1.00 30.39 227 PHE B CA 1
ATOM 5173 C C . PHE B 1 235 ? 4.015 10.774 -13.158 1.00 25.34 227 PHE B C 1
ATOM 5174 O O . PHE B 1 235 ? 3.875 10.127 -14.201 1.00 26.79 227 PHE B O 1
ATOM 5182 N N . LEU B 1 236 ? 5.012 11.644 -13.001 1.00 25.25 228 LEU B N 1
ATOM 5183 C CA . LEU B 1 236 ? 5.941 11.890 -14.096 1.00 26.35 228 LEU B CA 1
ATOM 5184 C C . LEU B 1 236 ? 6.912 10.733 -14.285 1.00 26.90 228 LEU B C 1
ATOM 5185 O O . LEU B 1 236 ? 7.378 10.504 -15.405 1.00 23.43 228 LEU B O 1
ATOM 5190 N N . ALA B 1 237 ? 7.277 10.037 -13.203 1.00 26.62 229 ALA B N 1
ATOM 5191 C CA . ALA B 1 237 ? 8.162 8.881 -13.338 1.00 27.79 229 ALA B CA 1
ATOM 5192 C C . ALA B 1 237 ? 7.545 7.820 -14.236 1.00 28.21 229 ALA B C 1
ATOM 5193 O O . ALA B 1 237 ? 8.235 7.245 -15.081 1.00 30.68 229 ALA B O 1
ATOM 5195 N N . LYS B 1 238 ? 6.232 7.564 -14.091 1.00 28.15 230 LYS B N 1
ATOM 5196 C CA . LYS B 1 238 ? 5.577 6.589 -14.961 1.00 33.53 230 LYS B CA 1
ATOM 5197 C C . LYS B 1 238 ? 5.590 7.020 -16.426 1.00 37.81 230 LYS B C 1
ATOM 5198 O O . LYS B 1 238 ? 5.451 6.172 -17.312 1.00 34.38 230 LYS B O 1
ATOM 5200 N N . LYS B 1 239 ? 5.751 8.311 -16.703 1.00 36.05 231 LYS B N 1
ATOM 5201 C CA . LYS B 1 239 ? 5.869 8.802 -18.066 1.00 32.89 231 LYS B CA 1
ATOM 5202 C C . LYS B 1 239 ? 7.317 8.915 -18.532 1.00 28.71 231 LYS B C 1
ATOM 5203 O O . LYS B 1 239 ? 7.566 9.492 -19.591 1.00 30.60 231 LYS B O 1
ATOM 5209 N N . GLY B 1 240 ? 8.272 8.372 -17.778 1.00 31.86 232 GLY B N 1
ATOM 5210 C CA . GLY B 1 240 ? 9.660 8.404 -18.205 1.00 29.62 232 GLY B CA 1
ATOM 5211 C C . GLY B 1 240 ? 10.427 9.669 -17.867 1.00 32.41 232 GLY B C 1
ATOM 5212 O O . GLY B 1 240 ? 11.511 9.880 -18.418 1.00 25.75 232 GLY B O 1
ATOM 5213 N N . TYR B 1 241 ? 9.923 10.512 -16.959 1.00 23.53 233 TYR B N 1
ATOM 5214 C CA . TYR B 1 241 ? 10.656 11.712 -16.552 1.00 23.03 233 TYR B CA 1
ATOM 5215 C C . TYR B 1 241 ? 11.552 11.380 -15.358 1.00 32.38 233 TYR B C 1
ATOM 5216 O O . TYR B 1 241 ? 11.054 11.035 -14.280 1.00 29.82 233 TYR B O 1
ATOM 5225 N N . MET B 1 242 ? 12.868 11.521 -15.539 1.00 25.36 234 MET B N 1
ATOM 5226 C CA . MET B 1 242 ? 13.810 11.210 -14.458 1.00 23.36 234 MET B CA 1
ATOM 5227 C C . MET B 1 242 ? 13.796 12.278 -13.361 1.00 19.01 234 MET B C 1
ATOM 5228 O O . MET B 1 242 ? 13.980 13.463 -13.651 1.00 21.07 234 MET B O 1
ATOM 5233 N N . PRO B 1 243 ? 13.629 11.906 -12.097 1.00 20.56 235 PRO B N 1
ATOM 5234 C CA . PRO B 1 243 ? 13.677 12.914 -11.029 1.00 18.53 235 PRO B CA 1
ATOM 5235 C C . PRO B 1 243 ? 15.072 13.502 -10.901 1.00 21.89 235 PRO B C 1
ATOM 5236 O O . PRO B 1 243 ? 16.082 12.812 -11.083 1.00 21.98 235 PRO B O 1
ATOM 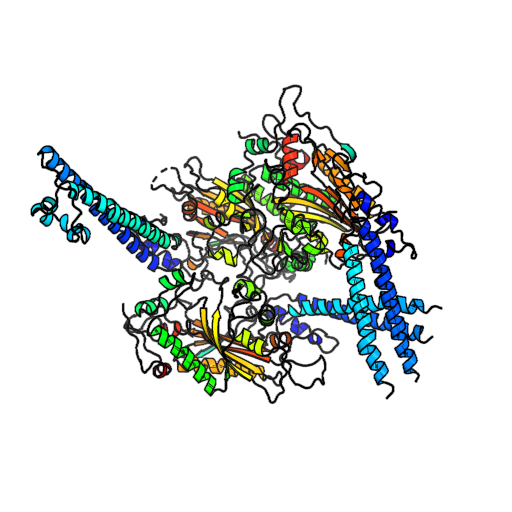5240 N N . ILE B 1 244 ? 15.126 14.804 -10.642 1.00 19.31 236 ILE B N 1
ATOM 5241 C CA . ILE B 1 244 ? 16.402 15.484 -10.460 1.00 20.13 236 ILE B CA 1
ATOM 5242 C C . ILE B 1 244 ? 16.230 16.554 -9.387 1.00 22.61 236 ILE B C 1
ATOM 5243 O O . ILE B 1 244 ? 15.269 17.336 -9.414 1.00 21.86 236 ILE B O 1
ATOM 5248 N N . TYR B 1 245 ? 17.114 16.528 -8.398 1.00 19.38 237 TYR B N 1
ATOM 5249 C CA . TYR B 1 245 ? 17.142 17.516 -7.322 1.00 16.48 237 TYR B CA 1
ATOM 5250 C C . TYR B 1 245 ? 18.334 18.433 -7.560 1.00 20.52 237 TYR B C 1
ATOM 5251 O O . TYR B 1 245 ? 19.439 17.943 -7.836 1.00 17.70 237 TYR B O 1
ATOM 5260 N N . THR B 1 246 ? 18.107 19.760 -7.507 1.00 18.30 238 THR B N 1
ATOM 5261 C CA . THR B 1 246 ? 19.093 20.739 -7.963 1.00 22.27 238 THR B CA 1
ATOM 5262 C C . THR B 1 246 ? 19.648 21.608 -6.830 1.00 22.66 238 THR B C 1
ATOM 5263 O O . THR B 1 246 ? 19.053 21.698 -5.749 1.00 17.86 238 THR B O 1
ATOM 5267 N N . PRO B 1 247 ? 20.796 22.272 -7.049 1.00 20.18 239 PRO B N 1
ATOM 5268 C CA . PRO B 1 247 ? 21.148 23.412 -6.193 1.00 17.90 239 PRO B CA 1
ATOM 5269 C C . PRO B 1 247 ? 20.021 24.420 -6.224 1.00 21.64 239 PRO B C 1
ATOM 5270 O O . PRO B 1 247 ? 19.358 24.591 -7.248 1.00 15.94 239 PRO B O 1
ATOM 5274 N N . PHE B 1 248 ? 19.785 25.062 -5.090 1.00 18.04 240 PHE B N 1
ATOM 5275 C CA . PHE B 1 248 ? 18.869 26.197 -5.057 1.00 20.01 240 PHE B CA 1
ATOM 5276 C C . PHE B 1 248 ? 19.611 27.521 -5.203 1.00 20.18 240 PHE B C 1
ATOM 5277 O O . PHE B 1 248 ? 18.958 28.573 -5.213 1.00 19.47 240 PHE B O 1
ATOM 5285 N N . PHE B 1 249 ? 20.957 27.491 -5.260 1.00 18.91 241 PHE B N 1
ATOM 5286 C CA . PHE B 1 249 ? 21.805 28.644 -5.556 1.00 27.42 241 PHE B CA 1
ATOM 5287 C C . PHE B 1 249 ? 22.300 28.543 -6.990 1.00 23.76 241 PHE B C 1
ATOM 5288 O O . PHE B 1 249 ? 22.666 27.460 -7.449 1.00 20.77 241 PHE B O 1
ATOM 5296 N N . MET B 1 250 ? 22.455 29.691 -7.649 1.00 16.46 242 MET B N 1
ATOM 5297 C CA . MET B 1 250 ? 23.151 29.699 -8.931 1.00 25.15 242 MET B CA 1
ATOM 5298 C C . MET B 1 250 ? 24.121 30.866 -9.005 1.00 22.32 242 MET B C 1
ATOM 5299 O O . MET B 1 250 ? 23.812 31.968 -8.545 1.00 21.61 242 MET B O 1
ATOM 5304 N N . THR B 1 251 ? 25.292 30.620 -9.594 1.00 23.63 243 THR B N 1
ATOM 5305 C CA . THR B 1 251 ? 26.234 31.708 -9.804 1.00 25.11 243 THR B CA 1
ATOM 5306 C C . THR B 1 251 ? 25.673 32.684 -10.823 1.00 25.72 243 THR B C 1
ATOM 5307 O O . THR B 1 251 ? 24.813 32.343 -11.646 1.00 22.35 243 THR B O 1
ATOM 5311 N N . LYS B 1 252 ? 26.151 33.924 -10.732 1.00 23.90 244 LYS B N 1
ATOM 5312 C CA . LYS B 1 252 ? 25.661 34.968 -11.618 1.00 27.70 244 LYS B CA 1
ATOM 5313 C C . LYS B 1 252 ? 25.988 34.640 -13.069 1.00 25.92 244 LYS B C 1
ATOM 5314 O O . LYS B 1 252 ? 25.177 34.882 -13.965 1.00 26.99 244 LYS B O 1
ATOM 5316 N N . GLU B 1 253 ? 27.166 34.068 -13.316 1.00 26.48 245 GLU B N 1
ATOM 5317 C CA . GLU B 1 253 ? 27.553 33.761 -14.687 1.00 32.23 245 GLU B CA 1
ATOM 5318 C C . GLU B 1 253 ? 26.596 32.756 -15.314 1.00 26.27 245 GLU B C 1
ATOM 5319 O O . GLU B 1 253 ? 26.220 32.891 -16.484 1.00 29.22 245 GLU B O 1
ATOM 5325 N N . GLN B 1 254 ? 26.203 31.728 -14.558 1.00 27.00 246 GLN B N 1
ATOM 5326 C CA . GLN B 1 254 ? 25.244 30.766 -15.095 1.00 23.65 246 GLN B CA 1
ATOM 5327 C C . GLN B 1 254 ? 23.821 31.333 -15.122 1.00 24.11 246 GLN B C 1
ATOM 5328 O O . GLN B 1 254 ? 23.095 31.130 -16.102 1.00 22.20 246 GLN B O 1
ATOM 5334 N N . MET B 1 255 ? 23.386 32.027 -14.065 1.00 24.27 247 MET B N 1
ATOM 5335 C CA . MET B 1 255 ? 22.017 32.557 -14.076 1.00 21.64 247 MET B CA 1
ATOM 5336 C C . MET B 1 255 ? 21.794 33.503 -15.247 1.00 19.27 247 MET B C 1
ATOM 5337 O O . MET B 1 255 ? 20.699 33.546 -15.819 1.00 22.82 247 MET B O 1
ATOM 5342 N N . LYS B 1 256 ? 22.818 34.269 -15.628 1.00 20.64 248 LYS B N 1
ATOM 5343 C CA . LYS B 1 256 ? 22.657 35.196 -16.740 1.00 22.81 248 LYS B CA 1
ATOM 5344 C C . LYS B 1 256 ? 22.364 34.491 -18.061 1.00 25.45 248 LYS B C 1
ATOM 5345 O O . LYS B 1 256 ? 21.848 35.129 -18.985 1.00 23.89 248 LYS B O 1
ATOM 5351 N N . LYS B 1 257 ? 22.686 33.202 -18.173 1.00 27.64 249 LYS B N 1
ATOM 5352 C CA A LYS B 1 257 ? 22.428 32.426 -19.384 0.48 31.23 249 LYS B CA 1
ATOM 5353 C CA B LYS B 1 257 ? 22.409 32.470 -19.402 0.52 31.19 249 LYS B CA 1
ATOM 5354 C C . LYS B 1 257 ? 20.990 31.919 -19.470 1.00 37.11 249 LYS B C 1
ATOM 5355 O O . LYS B 1 257 ? 20.536 31.553 -20.561 1.00 34.79 249 LYS B O 1
ATOM 5366 N N . VAL B 1 258 ? 20.272 31.864 -18.349 1.00 26.21 250 VAL B N 1
ATOM 5367 C CA . VAL B 1 258 ? 18.939 31.271 -18.309 1.00 25.32 250 VAL B CA 1
ATOM 5368 C C . VAL B 1 258 ? 17.861 32.251 -17.870 1.00 28.38 250 VAL B C 1
ATOM 5369 O O . VAL B 1 258 ? 16.707 31.851 -17.726 1.00 29.98 250 VAL B O 1
ATOM 5373 N N . ALA B 1 259 ? 18.201 33.517 -17.635 1.00 26.35 251 ALA B N 1
ATOM 5374 C CA . ALA B 1 259 ? 17.253 34.502 -17.129 1.00 32.45 251 ALA B CA 1
ATOM 5375 C C . ALA B 1 259 ? 17.484 35.819 -17.849 1.00 34.13 251 ALA B C 1
ATOM 5376 O O . ALA B 1 259 ? 18.630 36.181 -18.131 1.00 29.93 251 ALA B O 1
ATOM 5378 N N . GLN B 1 260 ? 16.410 36.542 -18.142 1.00 29.90 252 GLN B N 1
ATOM 5379 C CA . GLN B 1 260 ? 16.620 37.854 -18.738 1.00 35.73 252 GLN B CA 1
ATOM 5380 C C . GLN B 1 260 ? 16.871 38.895 -17.654 1.00 35.53 252 GLN B C 1
ATOM 5381 O O . GLN B 1 260 ? 16.566 38.693 -16.475 1.00 27.40 252 GLN B O 1
ATOM 5387 N N . LEU B 1 261 ? 17.440 40.028 -18.079 1.00 39.19 253 LEU B N 1
ATOM 5388 C CA . LEU B 1 261 ? 17.962 41.004 -17.128 1.00 36.32 253 LEU B CA 1
ATOM 5389 C C . LEU B 1 261 ? 16.881 41.534 -16.198 1.00 27.80 253 LEU B C 1
ATOM 5390 O O . LEU B 1 261 ? 17.170 41.834 -15.037 1.00 32.14 253 LEU B O 1
ATOM 5392 N N . SER B 1 262 ? 15.628 41.610 -16.663 1.00 31.47 254 SER B N 1
ATOM 5393 C CA . SER B 1 262 ? 14.563 42.118 -15.800 1.00 37.85 254 SER B CA 1
ATOM 5394 C C . SER B 1 262 ? 14.254 41.169 -14.640 1.00 35.95 254 SER B C 1
ATOM 5395 O O . SER B 1 262 ? 13.769 41.613 -13.590 1.00 35.62 254 SER B O 1
ATOM 5398 N N . GLN B 1 263 ? 14.517 39.872 -14.799 1.00 25.85 255 GLN B N 1
ATOM 5399 C CA . GLN B 1 263 ? 14.276 38.955 -13.694 1.00 23.13 255 GLN B CA 1
ATOM 5400 C C . GLN B 1 263 ? 15.163 39.255 -12.495 1.00 22.35 255 GLN B C 1
ATOM 5401 O O . GLN B 1 263 ? 14.782 38.955 -11.357 1.00 23.12 255 GLN B O 1
ATOM 5407 N N . PHE B 1 264 ? 16.359 39.813 -12.714 1.00 24.61 256 PHE B N 1
ATOM 5408 C CA . PHE B 1 264 ? 17.224 40.084 -11.572 1.00 29.04 256 PHE B CA 1
ATOM 5409 C C . PHE B 1 264 ? 16.606 41.130 -10.646 1.00 26.53 256 PHE B C 1
ATOM 5410 O O . PHE B 1 264 ? 16.792 41.071 -9.426 1.00 25.39 256 PHE B O 1
ATOM 5418 N N . ASP B 1 265 ? 15.891 42.108 -11.199 1.00 21.03 257 ASP B N 1
ATOM 5419 C CA . ASP B 1 265 ? 15.303 43.135 -10.336 1.00 20.92 257 ASP B CA 1
ATOM 5420 C C . ASP B 1 265 ? 13.940 42.710 -9.785 1.00 23.00 257 ASP B C 1
ATOM 5421 O O . ASP B 1 265 ? 13.643 42.953 -8.611 1.00 23.15 257 ASP B O 1
ATOM 5426 N N . GLU B 1 266 ? 13.116 42.043 -10.590 1.00 20.55 258 GLU B N 1
ATOM 5427 C CA . GLU B 1 266 ? 11.747 41.747 -10.175 1.00 23.18 258 GLU B CA 1
ATOM 5428 C C . GLU B 1 266 ? 11.637 40.448 -9.386 1.00 24.48 258 GLU B C 1
ATOM 5429 O O . GLU B 1 266 ? 10.779 40.338 -8.500 1.00 18.77 258 GLU B O 1
ATOM 5435 N N . GLU B 1 267 ? 12.496 39.482 -9.668 1.00 18.75 259 GLU B N 1
ATOM 5436 C CA . GLU B 1 267 ? 12.244 38.098 -9.290 1.00 21.66 259 GLU B CA 1
ATOM 5437 C C . GLU B 1 267 ? 13.292 37.474 -8.382 1.00 23.33 259 GLU B C 1
ATOM 5438 O O . GLU B 1 267 ? 12.926 36.780 -7.424 1.00 18.22 259 GLU B O 1
ATOM 5444 N N . LEU B 1 268 ? 14.583 37.696 -8.633 1.00 20.53 260 LEU B N 1
ATOM 5445 C CA . LEU B 1 268 ? 15.640 36.861 -8.053 1.00 21.24 260 LEU B CA 1
ATOM 5446 C C . LEU B 1 268 ? 16.232 37.476 -6.787 1.00 21.04 260 LEU B C 1
ATOM 5447 O O . LEU B 1 268 ? 16.775 38.591 -6.822 1.00 19.46 260 LEU B O 1
ATOM 5452 N N . TYR B 1 269 ? 16.174 36.732 -5.687 1.00 21.05 261 TYR B N 1
ATOM 5453 C CA . TYR B 1 269 ? 16.918 37.123 -4.496 1.00 18.09 261 TYR B CA 1
ATOM 5454 C C . TYR B 1 269 ? 18.413 36.901 -4.718 1.00 20.51 261 TYR B C 1
ATOM 5455 O O . TYR B 1 269 ? 18.822 36.002 -5.458 1.00 20.92 261 TYR B O 1
ATOM 5464 N N . THR B 1 270 ? 19.228 37.745 -4.080 1.00 18.53 262 THR B N 1
ATOM 5465 C CA . THR B 1 270 ? 20.674 37.562 -4.019 1.00 21.54 262 THR B CA 1
ATOM 5466 C C . THR B 1 270 ? 21.032 36.895 -2.695 1.00 21.22 262 THR B C 1
ATOM 5467 O O . THR B 1 270 ? 20.462 37.228 -1.654 1.00 21.94 262 THR B O 1
ATOM 5471 N N . VAL B 1 271 ? 21.981 35.963 -2.725 1.00 21.61 263 VAL B N 1
ATOM 5472 C CA A VAL B 1 271 ? 22.442 35.277 -1.521 0.62 20.27 263 VAL B CA 1
ATOM 5473 C CA B VAL B 1 271 ? 22.450 35.262 -1.532 0.38 20.95 263 VAL B CA 1
ATOM 5474 C C . VAL B 1 271 ? 23.943 35.503 -1.387 1.00 23.57 263 VAL B C 1
ATOM 5475 O O . VAL B 1 271 ? 24.699 35.312 -2.347 1.00 21.00 263 VAL B O 1
ATOM 5482 N N . THR B 1 272 ? 24.371 35.932 -0.200 1.00 19.13 264 THR B N 1
ATOM 5483 C CA . THR B 1 272 ? 25.762 36.309 0.017 1.00 19.94 264 THR B CA 1
ATOM 5484 C C . THR B 1 272 ? 26.306 35.673 1.290 1.00 24.33 264 THR B C 1
ATOM 5485 O O . THR B 1 272 ? 25.561 35.353 2.218 1.00 21.74 264 THR B O 1
ATOM 5489 N N . GLY B 1 273 ? 27.636 35.562 1.348 1.00 24.37 265 GLY B N 1
ATOM 5490 C CA . GLY B 1 273 ? 28.307 35.147 2.561 1.00 25.04 265 GLY B CA 1
ATOM 5491 C C . GLY B 1 273 ? 29.333 34.040 2.371 1.00 24.23 265 GLY B C 1
ATOM 5492 O O . GLY B 1 273 ? 30.236 33.892 3.198 1.00 23.68 265 GLY B O 1
ATOM 5493 N N . GLU B 1 274 ? 29.228 33.265 1.295 1.00 20.87 266 GLU B N 1
ATOM 5494 C CA . GLU B 1 274 ? 30.209 32.214 1.011 1.00 29.49 266 GLU B CA 1
ATOM 5495 C C . GLU B 1 274 ? 30.564 32.290 -0.460 1.00 25.72 266 GLU B C 1
ATOM 5496 O O . GLU B 1 274 ? 29.685 32.136 -1.313 1.00 23.32 266 GLU B O 1
ATOM 5502 N N . GLY B 1 275 ? 31.852 32.446 -0.750 1.00 26.19 267 GLY B N 1
ATOM 5503 C CA . GLY B 1 275 ? 32.266 32.602 -2.130 1.00 30.90 267 GLY B CA 1
ATOM 5504 C C . GLY B 1 275 ? 31.637 33.843 -2.743 1.00 31.45 267 GLY B C 1
ATOM 5505 O O . GLY B 1 275 ? 31.359 34.843 -2.064 1.00 26.13 267 GLY B O 1
ATOM 5506 N N . GLU B 1 276 ? 31.435 33.787 -4.056 1.00 27.75 268 GLU B N 1
ATOM 5507 C CA . GLU B 1 276 ? 30.813 34.889 -4.778 1.00 33.47 268 GLU B CA 1
ATOM 5508 C C . GLU B 1 276 ? 29.324 34.971 -4.478 1.00 24.65 268 GLU B C 1
ATOM 5509 O O . GLU B 1 276 ? 28.675 33.966 -4.167 1.00 24.03 268 GLU B O 1
ATOM 5515 N N . ASP B 1 277 ? 28.783 36.184 -4.578 1.00 21.26 269 ASP B N 1
ATOM 5516 C CA . ASP B 1 277 ? 27.338 36.374 -4.492 1.00 23.75 269 ASP B CA 1
ATOM 5517 C C . ASP B 1 277 ? 26.628 35.493 -5.507 1.00 24.39 269 ASP B C 1
ATOM 5518 O O . ASP B 1 277 ? 27.087 35.343 -6.643 1.00 28.24 269 ASP B O 1
ATOM 5523 N N . LYS B 1 278 ? 25.495 34.926 -5.096 1.00 22.44 270 LYS B N 1
ATOM 5524 C CA . LYS B 1 278 ? 24.731 33.992 -5.919 1.00 28.34 270 LYS B CA 1
ATOM 5525 C C . LYS B 1 278 ? 23.264 34.409 -5.899 1.00 24.29 270 LYS B C 1
ATOM 5526 O O . LYS B 1 278 ? 22.881 35.341 -5.191 1.00 22.62 270 LYS B O 1
ATOM 5532 N N . TYR B 1 279 ? 22.437 33.725 -6.693 1.00 19.54 271 TYR B N 1
ATOM 5533 C CA . TYR B 1 279 ? 21.001 33.981 -6.739 1.00 20.44 271 TYR B CA 1
ATOM 5534 C C . TYR B 1 279 ? 20.237 32.752 -6.282 1.00 19.09 271 TYR B C 1
ATOM 5535 O O . TYR B 1 279 ? 20.600 31.630 -6.638 1.00 20.82 271 TYR B O 1
ATOM 5544 N N . LEU B 1 280 ? 19.149 32.965 -5.547 1.00 22.30 272 LEU B N 1
ATOM 5545 C CA . LEU B 1 280 ? 18.205 31.876 -5.313 1.00 17.82 272 LEU B CA 1
ATOM 5546 C C . LEU B 1 280 ? 17.421 31.598 -6.594 1.00 20.14 272 LEU B C 1
ATOM 5547 O O . LEU B 1 280 ? 17.021 32.527 -7.312 1.00 18.92 272 LEU B O 1
ATOM 5552 N N . ILE B 1 281 ? 17.171 30.315 -6.875 1.00 18.48 273 ILE B N 1
ATOM 5553 C CA . ILE B 1 281 ? 16.444 29.975 -8.095 1.00 18.24 273 ILE B CA 1
ATOM 5554 C C . ILE B 1 281 ? 14.969 30.332 -7.943 1.00 23.48 273 ILE B C 1
ATOM 5555 O O . ILE B 1 281 ? 14.368 30.175 -6.868 1.00 19.79 273 ILE B O 1
ATOM 5560 N N . ALA B 1 282 ? 14.374 30.799 -9.032 1.00 16.49 274 ALA B N 1
ATOM 5561 C CA . ALA B 1 282 ? 12.938 31.032 -9.092 1.00 18.25 274 ALA B CA 1
ATOM 5562 C C . ALA B 1 282 ? 12.163 29.803 -9.548 1.00 23.59 274 ALA B C 1
ATOM 5563 O O . ALA B 1 282 ? 10.937 29.779 -9.405 1.00 20.78 274 ALA B O 1
ATOM 5565 N N . THR B 1 283 ? 12.848 28.799 -10.098 1.00 22.85 275 THR B N 1
ATOM 5566 C CA . THR B 1 283 ? 12.242 27.586 -10.657 1.00 24.84 275 THR B CA 1
ATOM 5567 C C . THR B 1 283 ? 13.367 26.605 -10.991 1.00 18.70 275 THR B C 1
ATOM 5568 O O . THR B 1 283 ? 14.456 27.020 -11.389 1.00 18.66 275 THR B O 1
ATOM 5572 N N . SER B 1 284 ? 13.100 25.303 -10.832 1.00 18.58 276 SER B N 1
ATOM 5573 C CA . SER B 1 284 ? 14.125 24.318 -11.159 1.00 16.47 276 SER B CA 1
ATOM 5574 C C . SER B 1 284 ? 14.493 24.343 -12.641 1.00 18.93 276 SER B C 1
ATOM 5575 O O . SER B 1 284 ? 15.541 23.809 -13.009 1.00 19.24 276 SER B O 1
ATOM 5578 N N . GLU B 1 285 ? 13.658 24.952 -13.496 1.00 20.62 277 GLU B N 1
ATOM 5579 C CA . GLU B 1 285 ? 14.016 25.138 -14.900 1.00 21.51 277 GLU B CA 1
ATOM 5580 C C . GLU B 1 285 ? 15.381 25.814 -15.042 1.00 25.14 277 GLU B C 1
ATOM 5581 O O . GLU B 1 285 ? 16.145 25.504 -15.961 1.00 19.75 277 GLU B O 1
ATOM 5587 N N . GLN B 1 286 ? 15.701 26.752 -14.137 1.00 17.69 278 GLN B N 1
ATOM 5588 C CA . GLN B 1 286 ? 16.944 27.511 -14.281 1.00 17.55 278 GLN B CA 1
ATOM 5589 C C . GLN B 1 286 ? 18.175 26.633 -14.067 1.00 18.19 278 GLN B C 1
ATOM 5590 O O . GLN B 1 286 ? 19.023 26.562 -14.972 1.00 17.66 278 GLN B O 1
ATOM 5596 N N . PRO B 1 287 ? 18.331 25.919 -12.939 1.00 16.08 279 PRO B N 1
ATOM 5597 C CA . PRO B 1 287 ? 19.513 25.038 -12.810 1.00 15.76 279 PRO B CA 1
ATOM 5598 C C . PRO B 1 287 ? 19.484 23.813 -13.714 1.00 21.37 279 PRO B C 1
ATOM 5599 O O . PRO B 1 287 ? 20.555 23.325 -14.100 1.00 19.78 279 PRO B O 1
ATOM 5603 N N . ILE B 1 288 ? 18.309 23.267 -14.027 1.00 19.00 280 ILE B N 1
ATOM 5604 C CA . ILE B 1 288 ? 18.273 22.106 -14.909 1.00 20.98 280 ILE B CA 1
ATOM 5605 C C . ILE B 1 288 ? 18.709 22.492 -16.323 1.00 18.78 280 ILE B C 1
ATOM 5606 O O . ILE B 1 288 ? 19.406 21.729 -16.998 1.00 21.52 280 ILE B O 1
ATOM 5611 N N . ALA B 1 289 ? 18.316 23.674 -16.800 1.00 18.74 281 ALA B N 1
ATOM 5612 C CA . ALA B 1 289 ? 18.867 24.143 -18.074 1.00 22.00 281 ALA B CA 1
ATOM 5613 C C . ALA B 1 289 ? 20.387 24.267 -17.992 1.00 25.51 281 ALA B C 1
ATOM 5614 O O . ALA B 1 289 ? 21.115 23.760 -18.857 1.00 22.99 281 ALA B O 1
ATOM 5616 N N . ALA B 1 290 ? 20.883 24.918 -16.937 1.00 18.06 282 ALA B N 1
ATOM 5617 C CA . ALA B 1 290 ? 22.316 25.142 -16.796 1.00 22.61 282 ALA B CA 1
ATOM 5618 C C . ALA B 1 290 ? 23.084 23.833 -16.649 1.00 20.87 282 ALA B C 1
ATOM 5619 O O . ALA B 1 290 ? 24.272 23.776 -16.987 1.00 20.20 282 ALA B O 1
ATOM 5621 N N . PHE B 1 291 ? 22.432 22.779 -16.135 1.00 23.08 283 PHE B N 1
ATOM 5622 C CA . PHE B 1 291 ? 23.036 21.439 -16.068 1.00 20.40 283 PHE B CA 1
ATOM 5623 C C . PHE B 1 291 ? 23.544 20.978 -17.438 1.00 21.12 283 PHE B C 1
ATOM 5624 O O . PHE B 1 291 ? 24.461 20.152 -17.528 1.00 22.26 283 PHE B O 1
ATOM 5632 N N . HIS B 1 292 ? 22.971 21.499 -18.516 1.00 20.21 284 HIS B N 1
ATOM 5633 C CA . HIS B 1 292 ? 23.328 21.051 -19.855 1.00 24.75 284 HIS B CA 1
ATOM 5634 C C . HIS B 1 292 ? 24.398 21.921 -20.509 1.00 25.60 284 HIS B C 1
ATOM 5635 O O . HIS B 1 292 ? 24.69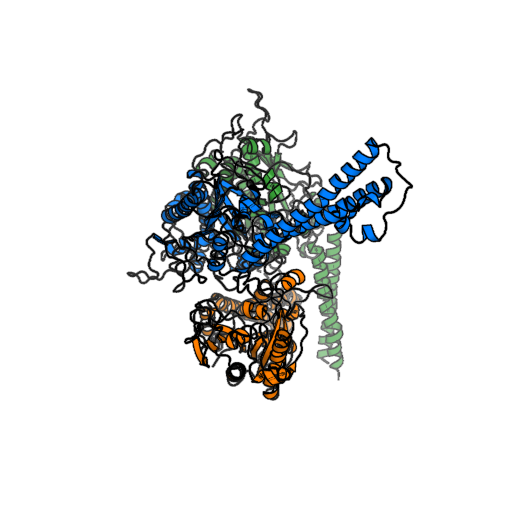6 21.735 -21.690 1.00 26.56 284 HIS B O 1
ATOM 5642 N N . LEU B 1 293 ? 24.988 22.849 -19.758 1.00 29.17 285 LEU B N 1
ATOM 5643 C CA . LEU B 1 293 ? 26.010 23.759 -20.269 1.00 23.75 285 LEU B CA 1
ATOM 5644 C C . LEU B 1 293 ? 27.080 23.026 -21.080 1.00 19.73 285 LEU B C 1
ATOM 5645 O O . LEU B 1 293 ? 27.681 22.056 -20.607 1.00 23.87 285 LEU B O 1
ATOM 5650 N N . GLU B 1 294 ? 27.294 23.491 -22.316 1.00 21.41 286 GLU B N 1
ATOM 5651 C CA . GLU B 1 294 ? 28.388 23.049 -23.181 1.00 29.10 286 GLU B CA 1
ATOM 5652 C C . GLU B 1 294 ? 28.359 21.545 -23.466 1.00 31.18 286 GLU B C 1
ATOM 5653 O O . GLU B 1 294 ? 29.392 20.940 -23.730 1.00 37.22 286 GLU B O 1
ATOM 5659 N N . LYS B 1 295 ? 27.189 20.927 -23.453 1.00 24.77 287 LYS B N 1
ATOM 5660 C CA . LYS B 1 295 ? 27.074 19.524 -23.830 1.00 29.46 287 LYS B CA 1
ATOM 5661 C C . LYS B 1 295 ? 26.578 19.387 -25.272 1.00 29.24 287 LYS B C 1
ATOM 5662 O O . LYS B 1 295 ? 25.971 20.297 -25.840 1.00 26.41 287 LYS B O 1
ATOM 5668 N N . ARG B 1 296 ? 26.844 18.231 -25.866 1.00 26.53 288 ARG B N 1
ATOM 5669 C CA . ARG B 1 296 ? 26.396 17.938 -27.220 1.00 27.82 288 ARG B CA 1
ATOM 5670 C C . ARG B 1 296 ? 25.637 16.620 -27.182 1.00 32.86 288 ARG B C 1
ATOM 5671 O O . ARG B 1 296 ? 26.086 15.661 -26.547 1.00 31.13 288 ARG B O 1
ATOM 5679 N N . PHE B 1 297 ? 24.506 16.559 -27.877 1.00 29.27 289 PHE B N 1
ATOM 5680 C CA . PHE B 1 297 ? 23.678 15.358 -27.865 1.00 28.23 289 PHE B CA 1
ATOM 5681 C C . PHE B 1 297 ? 23.357 14.920 -29.286 1.00 31.87 289 PHE B C 1
ATOM 5682 O O . PHE B 1 297 ? 22.937 15.733 -30.117 1.00 29.78 289 PHE B O 1
ATOM 5690 N N . ASP B 1 298 ? 23.512 13.625 -29.538 1.00 27.61 290 ASP B N 1
ATOM 5691 C CA . ASP B 1 298 ? 23.115 13.031 -30.797 1.00 28.67 290 ASP B CA 1
ATOM 5692 C C . ASP B 1 298 ? 21.616 12.757 -30.782 1.00 27.74 290 ASP B C 1
ATOM 5693 O O . ASP B 1 298 ? 20.975 12.722 -29.728 1.00 23.09 290 ASP B O 1
ATOM 5698 N N . GLU B 1 299 ? 21.073 12.509 -31.974 1.00 24.15 291 GLU B N 1
ATOM 5699 C CA . GLU B 1 299 ? 19.655 12.175 -32.104 1.00 27.78 291 GLU B CA 1
ATOM 5700 C C . GLU B 1 299 ? 19.257 11.015 -31.196 1.00 28.34 291 GLU B C 1
ATOM 5701 O O . GLU B 1 299 ? 18.196 11.046 -30.569 1.00 32.03 291 GLU B O 1
ATOM 5707 N N . SER B 1 300 ? 20.108 9.992 -31.096 1.00 27.47 292 SER B N 1
ATOM 5708 C CA . SER B 1 300 ? 19.781 8.818 -30.292 1.00 30.83 292 SER B CA 1
ATOM 5709 C C . SER B 1 300 ? 19.716 9.121 -28.803 1.00 30.47 292 SER B C 1
ATOM 5710 O O . SER B 1 300 ? 19.168 8.315 -28.052 1.00 27.53 292 SER B O 1
ATOM 5713 N N . GLU B 1 301 ? 20.281 10.244 -28.352 1.00 26.78 293 GLU B N 1
ATOM 5714 C CA . GLU B 1 301 ? 20.287 10.588 -26.938 1.00 26.91 293 GLU B CA 1
ATOM 5715 C C . GLU B 1 301 ? 19.164 11.538 -26.580 1.00 28.62 293 GLU B C 1
ATOM 5716 O O . GLU B 1 301 ? 19.139 12.056 -25.462 1.00 28.87 293 GLU B O 1
ATOM 5722 N N . LEU B 1 302 ? 18.247 11.794 -27.509 1.00 27.92 294 LEU B N 1
ATOM 5723 C CA . LEU B 1 302 ? 17.151 12.729 -27.309 1.00 23.57 294 LEU B CA 1
ATOM 5724 C C . LEU B 1 302 ? 15.824 12.040 -27.586 1.00 27.84 294 LEU B C 1
ATOM 5725 O O . LEU B 1 302 ? 15.745 11.201 -28.477 1.00 26.94 294 LEU B O 1
ATOM 5730 N N . PRO B 1 303 ? 14.745 12.434 -26.902 1.00 28.65 295 PRO B N 1
ATOM 5731 C CA . PRO B 1 303 ? 14.676 13.547 -25.961 1.00 27.28 295 PRO B CA 1
ATOM 5732 C C . PRO B 1 303 ? 15.166 13.179 -24.563 1.00 27.21 295 PRO B C 1
ATOM 5733 O O . PRO B 1 303 ? 15.257 12.006 -24.233 1.00 24.92 295 PRO B O 1
ATOM 5737 N N . ILE B 1 304 ? 15.486 14.198 -23.771 1.00 22.20 296 ILE B N 1
ATOM 5738 C CA . ILE B 1 304 ? 15.883 14.059 -22.369 1.00 27.94 296 ILE B CA 1
ATOM 5739 C C . ILE B 1 304 ? 14.761 14.646 -21.526 1.00 26.39 296 ILE B C 1
ATOM 5740 O O . ILE B 1 304 ? 14.423 15.825 -21.685 1.00 25.12 296 ILE B O 1
ATOM 5745 N N . LYS B 1 305 ? 14.173 13.839 -20.643 1.00 22.06 297 LYS B N 1
ATOM 5746 C CA . LYS B 1 305 ? 12.994 14.244 -19.879 1.00 24.32 297 LYS B CA 1
ATOM 5747 C C . LYS B 1 305 ? 13.326 14.229 -18.394 1.00 29.98 297 LYS B C 1
ATOM 5748 O O . LYS B 1 305 ? 13.707 13.184 -17.849 1.00 23.00 297 LYS B O 1
ATOM 5754 N N . TYR B 1 306 ? 13.132 15.369 -17.729 1.00 22.31 298 TYR B N 1
ATOM 5755 C CA . TYR B 1 306 ? 13.446 15.496 -16.314 1.00 19.99 298 TYR B CA 1
ATOM 5756 C C . TYR B 1 306 ? 12.197 15.893 -15.545 1.00 24.49 298 TYR B C 1
ATOM 5757 O O . TYR B 1 306 ? 11.406 16.722 -16.002 1.00 22.11 298 TYR B O 1
ATOM 5766 N N . CYS B 1 307 ? 12.059 15.324 -14.356 1.00 20.44 299 CYS B N 1
ATOM 5767 C CA . CYS B 1 307 ? 11.028 15.699 -13.400 1.00 20.38 299 CYS B CA 1
ATOM 5768 C C . CYS B 1 307 ? 11.743 16.566 -12.373 1.00 19.34 299 CYS B C 1
ATOM 5769 O O . CYS B 1 307 ? 12.400 16.058 -11.466 1.00 19.18 299 CYS B O 1
ATOM 5772 N N . GLY B 1 308 ? 11.688 17.876 -12.564 1.00 19.14 300 GLY B N 1
ATOM 5773 C CA . GLY B 1 308 ? 12.392 18.776 -11.665 1.00 16.27 300 GLY B CA 1
ATOM 5774 C C . GLY B 1 308 ? 11.613 19.005 -10.374 1.00 25.86 300 GLY B C 1
ATOM 5775 O O . GLY B 1 308 ? 10.381 19.042 -10.356 1.00 24.95 300 GLY B O 1
ATOM 5776 N N . MET B 1 309 ? 12.360 19.095 -9.276 1.00 27.32 301 MET B N 1
ATOM 5777 C CA . MET B 1 309 ? 11.808 19.328 -7.955 1.00 29.79 301 MET B CA 1
ATOM 5778 C C . MET B 1 309 ? 12.710 20.302 -7.199 1.00 27.17 301 MET B C 1
ATOM 5779 O O . MET B 1 309 ? 13.937 20.126 -7.122 1.00 28.35 301 MET B O 1
ATOM 5784 N N . SER B 1 310 ? 12.099 21.311 -6.618 1.00 22.60 302 SER B N 1
ATOM 5785 C CA . SER B 1 310 ? 12.854 22.244 -5.793 1.00 34.92 302 SER B CA 1
ATOM 5786 C C . SER B 1 310 ? 11.867 23.107 -5.016 1.00 28.84 302 SER B C 1
ATOM 5787 O O . SER B 1 310 ? 10.687 23.186 -5.358 1.00 22.74 302 SER B O 1
ATOM 5790 N N . THR B 1 311 ? 12.371 23.747 -3.969 1.00 24.84 303 THR B N 1
ATOM 5791 C CA . THR B 1 311 ? 11.759 24.976 -3.497 1.00 19.00 303 THR B CA 1
ATOM 5792 C C . THR B 1 311 ? 12.153 26.074 -4.475 1.00 22.87 303 THR B C 1
ATOM 5793 O O . THR B 1 311 ? 13.205 26.000 -5.122 1.00 19.72 303 THR B O 1
ATOM 5797 N N . CYS B 1 312 ? 11.265 27.054 -4.639 1.00 21.24 304 CYS B N 1
ATOM 5798 C CA . CYS B 1 312 ? 11.442 28.155 -5.567 1.00 17.36 304 CYS B CA 1
ATOM 5799 C C . CYS B 1 312 ? 11.291 29.445 -4.790 1.00 22.27 304 CYS B C 1
ATOM 5800 O O . CYS B 1 312 ? 10.457 29.537 -3.889 1.00 17.46 304 CYS B O 1
ATOM 5803 N N . PHE B 1 313 ? 12.063 30.451 -5.165 1.00 16.41 305 PHE B N 1
ATOM 5804 C CA . PHE B 1 313 ? 12.104 31.691 -4.405 1.00 18.88 305 PHE B CA 1
ATOM 5805 C C . PHE B 1 313 ? 11.870 32.855 -5.348 1.00 18.68 305 PHE B C 1
ATOM 5806 O O . PHE B 1 313 ? 12.572 32.975 -6.356 1.00 23.69 305 PHE B O 1
ATOM 5814 N N . ARG B 1 314 ? 10.916 33.725 -5.012 1.00 16.11 306 ARG B N 1
ATOM 5815 C CA . ARG B 1 314 ? 10.553 34.815 -5.918 1.00 20.54 306 ARG B CA 1
ATOM 5816 C C . ARG B 1 314 ? 10.280 36.097 -5.149 1.00 19.07 306 ARG B C 1
ATOM 5817 O O . ARG B 1 314 ? 9.466 36.108 -4.225 1.00 17.62 306 ARG B O 1
ATOM 5825 N N . LYS B 1 315 ? 10.929 37.187 -5.567 1.00 17.00 307 LYS B N 1
ATOM 5826 C CA . LYS B 1 315 ? 10.774 38.463 -4.873 1.00 18.53 307 LYS B CA 1
ATOM 5827 C C . LYS B 1 315 ? 9.386 39.067 -5.085 1.00 23.49 307 LYS B C 1
ATOM 5828 O O . LYS B 1 315 ? 8.875 39.738 -4.184 1.00 18.26 307 LYS B O 1
ATOM 5834 N N . GLU B 1 316 ? 8.740 38.791 -6.225 1.00 20.58 308 GLU B N 1
ATOM 5835 C CA . GLU B 1 316 ? 7.396 39.313 -6.529 1.00 18.41 308 GLU B CA 1
ATOM 5836 C C . GLU B 1 316 ? 7.336 40.841 -6.401 1.00 23.40 308 GLU B C 1
ATOM 5837 O O . GLU B 1 316 ? 6.328 41.417 -5.977 1.00 23.84 308 GLU B O 1
ATOM 5843 N N . VAL B 1 317 ? 8.426 41.510 -6.787 1.00 20.23 309 VAL B N 1
ATOM 5844 C CA . VAL B 1 317 ? 8.465 42.971 -6.678 1.00 20.31 309 VAL B CA 1
ATOM 5845 C C . VAL B 1 317 ? 7.381 43.599 -7.542 1.00 28.56 309 VAL B C 1
ATOM 5846 O O . VAL B 1 317 ? 6.741 44.591 -7.151 1.00 31.56 309 VAL B O 1
ATOM 5850 N N . GLY B 1 318 ? 7.161 43.044 -8.732 1.00 30.02 310 GLY B N 1
ATOM 5851 C CA . GLY B 1 318 ? 6.117 43.613 -9.565 1.00 36.49 310 GLY B CA 1
ATOM 5852 C C . GLY B 1 318 ? 4.713 43.411 -9.035 1.00 34.83 310 GLY B C 1
ATOM 5853 O O . GLY B 1 318 ? 3.784 44.060 -9.529 1.00 33.06 310 GLY B O 1
ATOM 5854 N N . ALA B 1 319 ? 4.538 42.556 -8.026 1.00 28.46 311 ALA B N 1
ATOM 5855 C CA . ALA B 1 319 ? 3.203 42.151 -7.597 1.00 30.11 311 ALA B CA 1
ATOM 5856 C C . ALA B 1 319 ? 2.901 42.569 -6.164 1.00 32.73 311 ALA B C 1
ATOM 5857 O O . ALA B 1 319 ? 2.038 41.967 -5.519 1.00 34.18 311 ALA B O 1
ATOM 5859 N N . HIS B 1 320 ? 3.612 43.561 -5.637 1.00 32.73 312 HIS B N 1
ATOM 5860 C CA . HIS B 1 320 ? 3.234 44.138 -4.357 1.00 42.89 312 HIS B CA 1
ATOM 5861 C C . HIS B 1 320 ? 1.784 44.605 -4.422 1.00 44.41 312 HIS B C 1
ATOM 5862 O O . HIS B 1 320 ? 1.347 45.188 -5.418 1.00 45.43 312 HIS B O 1
ATOM 5869 N N . GLY B 1 321 ? 1.031 44.310 -3.369 1.00 37.66 313 GLY B N 1
ATOM 5870 C CA . GLY B 1 321 ? -0.390 44.602 -3.334 1.00 36.79 313 GLY B CA 1
ATOM 5871 C C . GLY B 1 321 ? -1.281 43.637 -4.094 1.00 37.70 313 GLY B C 1
ATOM 5872 O O . GLY B 1 321 ? -2.511 43.768 -4.015 1.00 38.12 313 GLY B O 1
ATOM 5873 N N . LYS B 1 322 ? -0.717 42.660 -4.810 1.00 35.01 314 LYS B N 1
ATOM 5874 C CA . LYS B 1 322 ? -1.507 41.678 -5.545 1.00 31.77 314 LYS B CA 1
ATOM 5875 C C . LYS B 1 322 ? -1.518 40.333 -4.827 1.00 30.97 314 LYS B C 1
ATOM 5876 O O . LYS B 1 322 ? -0.473 39.854 -4.364 1.00 24.12 314 LYS B O 1
ATOM 5882 N N . ASP B 1 323 ? -2.701 39.720 -4.756 1.00 29.39 315 ASP B N 1
ATOM 5883 C CA . ASP B 1 323 ? -2.864 38.380 -4.190 1.00 29.24 315 ASP B CA 1
ATOM 5884 C C . ASP B 1 323 ? -2.239 38.296 -2.797 1.00 32.29 315 ASP B C 1
ATOM 5885 O O . ASP B 1 323 ? -1.407 37.429 -2.516 1.00 25.86 315 ASP B O 1
ATOM 5890 N N . THR B 1 324 ? -2.634 39.214 -1.913 1.00 27.51 316 THR B N 1
ATOM 5891 C CA . THR B 1 324 ? -1.975 39.335 -0.616 1.00 35.33 316 THR B CA 1
ATOM 5892 C C . THR B 1 324 ? -2.551 38.421 0.458 1.00 30.46 316 THR B C 1
ATOM 5893 O O . THR B 1 324 ? -2.022 38.409 1.576 1.00 32.92 316 THR B O 1
ATOM 5897 N N . LEU B 1 325 ? -3.604 37.661 0.172 1.00 25.99 317 LEU B N 1
ATOM 5898 C CA . LEU B 1 325 ? -4.241 36.827 1.193 1.00 34.50 317 LEU B CA 1
ATOM 5899 C C . LEU B 1 325 ? -3.849 35.366 0.988 1.00 31.80 317 LEU B C 1
ATOM 5900 O O . LEU B 1 325 ? -4.179 34.775 -0.039 1.00 36.78 317 LEU B O 1
ATOM 5905 N N . GLY B 1 326 ? -3.187 34.778 1.980 1.00 25.43 318 GLY B N 1
ATOM 5906 C CA . GLY B 1 326 ? -2.899 33.356 1.932 1.00 22.78 318 GLY B CA 1
ATOM 5907 C C . GLY B 1 326 ? -1.641 32.995 1.150 1.00 28.07 318 GLY B C 1
ATOM 5908 O O . GLY B 1 326 ? -0.711 33.796 1.001 1.00 24.97 318 GLY B O 1
ATOM 5909 N N . ILE B 1 327 ? -1.629 31.767 0.623 1.00 22.95 319 ILE B N 1
ATOM 5910 C CA . ILE B 1 327 ? -0.424 31.191 0.043 1.00 19.54 319 ILE B CA 1
ATOM 5911 C C . ILE B 1 327 ? -0.572 30.933 -1.460 1.00 18.75 319 ILE B C 1
ATOM 5912 O O . ILE B 1 327 ? 0.168 30.129 -2.030 1.00 22.76 319 ILE B O 1
ATOM 5917 N N . PHE B 1 328 ? -1.502 31.638 -2.108 1.00 17.67 320 PHE B N 1
ATOM 5918 C CA . PHE B 1 328 ? -1.626 31.620 -3.568 1.00 17.51 320 PHE B CA 1
ATOM 5919 C C . PHE B 1 328 ? -0.413 32.268 -4.241 1.00 22.03 320 PHE B C 1
ATOM 5920 O O . PHE B 1 328 ? 0.086 31.766 -5.260 1.00 20.32 320 PHE B O 1
ATOM 5928 N N . ARG B 1 329 ? 0.042 33.410 -3.721 1.00 17.26 321 ARG B N 1
ATOM 5929 C CA . ARG B 1 329 ? 1.233 34.098 -4.228 1.00 23.16 321 ARG B CA 1
ATOM 5930 C C . ARG B 1 329 ? 2.165 34.362 -3.049 1.00 21.37 321 ARG B C 1
ATOM 5931 O O . ARG B 1 329 ? 1.843 35.160 -2.159 1.00 21.97 321 ARG B O 1
ATOM 5939 N N . VAL B 1 330 ? 3.297 33.668 -3.024 1.00 18.53 322 VAL B N 1
ATOM 5940 C CA . VAL B 1 330 ? 4.242 33.732 -1.913 1.00 23.46 322 VAL B CA 1
ATOM 5941 C C . VAL B 1 330 ? 5.652 33.906 -2.478 1.00 21.45 322 VAL B C 1
ATOM 5942 O O . VAL B 1 330 ? 5.859 33.915 -3.692 1.00 21.23 322 VAL B O 1
ATOM 5946 N N . HIS B 1 331 ? 6.623 34.073 -1.580 1.00 15.86 323 HIS B N 1
ATOM 5947 C CA . HIS B 1 331 ? 8.017 34.149 -1.993 1.00 19.48 323 HIS B CA 1
ATOM 5948 C C . HIS B 1 331 ? 8.696 32.792 -2.030 1.00 21.05 323 HIS B C 1
ATOM 5949 O O . HIS B 1 331 ? 9.828 32.700 -2.520 1.00 20.20 323 HIS B O 1
ATOM 5956 N N . GLN B 1 332 ? 8.057 31.759 -1.486 1.00 17.70 324 GLN B N 1
ATOM 5957 C CA . GLN B 1 332 ? 8.706 30.471 -1.261 1.00 18.30 324 GLN B CA 1
ATOM 5958 C C . GLN B 1 332 ? 7.669 29.367 -1.433 1.00 19.08 324 GLN B C 1
ATOM 5959 O O . GLN B 1 332 ? 6.657 29.353 -0.727 1.00 17.69 324 GLN B O 1
ATOM 5965 N N . PHE B 1 333 ? 7.908 28.449 -2.366 1.00 17.72 325 PHE B N 1
ATOM 5966 C CA . PHE B 1 333 ? 6.967 27.361 -2.622 1.00 18.88 325 PHE B CA 1
ATOM 5967 C C . PHE B 1 333 ? 7.714 26.233 -3.320 1.00 18.73 325 PHE B C 1
ATOM 5968 O O . PHE B 1 333 ? 8.752 26.460 -3.943 1.00 19.33 325 PHE B O 1
ATOM 5976 N N . GLU B 1 334 ? 7.193 25.010 -3.191 1.00 15.83 326 GLU B N 1
ATOM 5977 C CA . GLU B 1 334 ? 7.742 23.863 -3.914 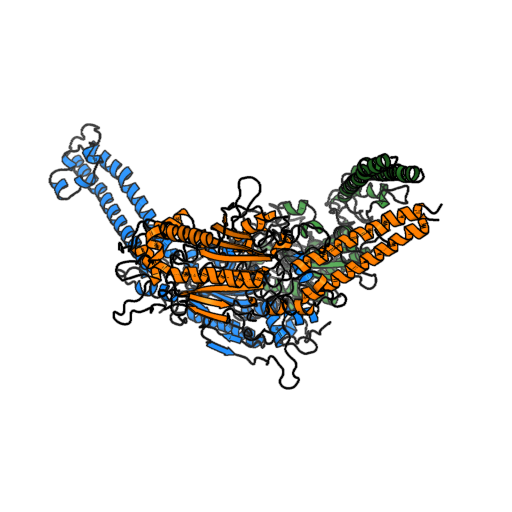1.00 20.43 326 GLU B CA 1
ATOM 5978 C C . GLU B 1 334 ? 7.010 23.677 -5.238 1.00 21.22 326 GLU B C 1
ATOM 5979 O O . GLU B 1 334 ? 5.796 23.890 -5.343 1.00 21.58 326 GLU B O 1
ATOM 5985 N N . LYS B 1 335 ? 7.751 23.230 -6.247 1.00 19.38 327 LYS B N 1
ATOM 5986 C CA . LYS B 1 335 ? 7.184 23.072 -7.574 1.00 19.15 327 LYS B CA 1
ATOM 5987 C C . LYS B 1 335 ? 7.780 21.841 -8.219 1.00 21.10 327 LYS B C 1
ATOM 5988 O O . LYS B 1 335 ? 9.003 21.651 -8.195 1.00 19.15 327 LYS B O 1
ATOM 5994 N N . ILE B 1 336 ? 6.905 21.002 -8.765 1.00 15.02 328 ILE B N 1
ATOM 5995 C CA . ILE B 1 336 ? 7.301 19.844 -9.559 1.00 18.91 328 ILE B CA 1
ATOM 5996 C C . ILE B 1 336 ? 7.186 20.255 -11.019 1.00 22.80 328 ILE B C 1
ATOM 5997 O O . ILE B 1 336 ? 6.130 20.742 -11.441 1.00 20.98 328 ILE B O 1
ATOM 6002 N N . GLU B 1 337 ? 8.283 20.105 -11.770 1.00 18.35 329 GLU B N 1
ATOM 6003 C CA . GLU B 1 337 ? 8.445 20.724 -13.089 1.00 24.28 329 GLU B CA 1
ATOM 6004 C C . GLU B 1 337 ? 8.775 19.679 -14.153 1.00 26.93 329 GLU B C 1
ATOM 6005 O O . GLU B 1 337 ? 9.650 18.828 -13.943 1.00 22.93 329 GLU B O 1
ATOM 6011 N N . GLN B 1 338 ? 8.104 19.758 -15.302 1.00 22.75 330 GLN B N 1
ATOM 6012 C CA . GLN B 1 338 ? 8.522 19.003 -16.481 1.00 22.03 330 GLN B CA 1
ATOM 6013 C C . GLN B 1 338 ? 9.560 19.826 -17.239 1.00 23.47 330 GLN B C 1
ATOM 6014 O O . GLN B 1 338 ? 9.307 20.992 -17.554 1.00 22.38 330 GLN B O 1
ATOM 6020 N N . PHE B 1 339 ? 10.699 19.211 -17.577 1.00 24.14 331 PHE B N 1
ATOM 6021 C CA . PHE B 1 339 ? 11.765 19.895 -18.318 1.00 20.84 331 PHE B CA 1
ATOM 6022 C C . PHE B 1 339 ? 12.272 18.932 -19.378 1.00 23.71 331 PHE B C 1
ATOM 6023 O O . PHE B 1 339 ? 12.662 17.813 -19.037 1.00 22.84 331 PHE B O 1
ATOM 6031 N N . VAL B 1 340 ? 12.270 19.346 -20.651 1.00 21.41 332 VAL B N 1
ATOM 6032 C CA . VAL B 1 340 ? 12.611 18.438 -21.755 1.00 20.41 332 VAL B CA 1
ATOM 6033 C C . VAL B 1 340 ? 13.579 19.109 -22.720 1.00 23.31 332 VAL B C 1
ATOM 6034 O O . VAL B 1 340 ? 13.396 20.275 -23.088 1.00 21.35 332 VAL B O 1
ATOM 6038 N N . VAL B 1 341 ? 14.610 18.363 -23.115 1.00 20.35 333 VAL B N 1
ATOM 6039 C CA . VAL B 1 341 ? 15.514 18.697 -24.219 1.00 18.44 333 VAL B CA 1
ATOM 6040 C C . VAL B 1 341 ? 15.147 17.818 -25.407 1.00 21.63 333 VAL B C 1
ATOM 6041 O O . VAL B 1 341 ? 15.054 16.594 -25.258 1.00 24.00 333 VAL B O 1
ATOM 6045 N N . THR B 1 342 ? 14.933 18.421 -26.585 1.00 21.16 334 THR B N 1
ATOM 6046 C CA . THR B 1 342 ? 14.608 17.639 -27.780 1.00 20.58 334 THR B CA 1
ATOM 6047 C C . THR B 1 342 ? 15.559 17.952 -28.928 1.00 23.36 334 THR B C 1
ATOM 6048 O O . THR B 1 342 ? 16.261 18.971 -28.953 1.00 22.09 334 THR B O 1
ATOM 6052 N N . SER B 1 343 ? 15.516 17.065 -29.912 1.00 24.99 335 SER B N 1
ATOM 6053 C CA . SER B 1 343 ? 16.133 17.330 -31.197 1.00 27.86 335 SER B CA 1
ATOM 6054 C C . SER B 1 343 ? 15.519 18.589 -31.810 1.00 29.08 335 SER B C 1
ATOM 6055 O O . SER B 1 343 ? 14.356 18.911 -31.548 1.00 24.16 335 SER B O 1
ATOM 6058 N N . PRO B 1 344 ? 16.277 19.326 -32.625 1.00 31.46 336 PRO B N 1
ATOM 6059 C CA . PRO B 1 344 ? 15.696 20.458 -33.362 1.00 27.10 336 PRO B CA 1
ATOM 6060 C C . PRO B 1 344 ? 14.997 20.072 -34.653 1.00 33.81 336 PRO B C 1
ATOM 6061 O O . PRO B 1 344 ? 14.545 20.974 -35.367 1.00 27.55 336 PRO B O 1
ATOM 6065 N N . LYS B 1 345 ? 14.899 18.781 -34.978 1.00 31.32 337 LYS B N 1
ATOM 6066 C CA . LYS B 1 345 ? 14.383 18.322 -36.263 1.00 37.25 337 LYS B CA 1
ATOM 6067 C C . LYS B 1 345 ? 12.875 18.071 -36.222 1.00 39.47 337 LYS B C 1
ATOM 6068 O O . LYS B 1 345 ? 12.288 17.840 -35.166 1.00 32.23 337 LYS B O 1
ATOM 6074 N N . ASP B 1 346 ? 12.256 18.134 -37.411 1.00 38.29 338 ASP B N 1
ATOM 6075 C CA . ASP B 1 346 ? 10.945 17.517 -37.694 1.00 42.78 338 ASP B CA 1
ATOM 6076 C C . ASP B 1 346 ? 9.841 17.913 -36.709 1.00 42.58 338 ASP B C 1
ATOM 6077 O O . ASP B 1 346 ? 9.005 17.081 -36.332 1.00 44.34 338 ASP B O 1
ATOM 6082 N N . ASN B 1 347 ? 9.799 19.192 -36.328 1.00 35.79 339 ASN B N 1
ATOM 6083 C CA . ASN B 1 347 ? 8.775 19.699 -35.399 1.00 39.04 339 ASN B CA 1
ATOM 6084 C C . ASN B 1 347 ? 8.695 18.872 -34.110 1.00 36.13 339 ASN B C 1
ATOM 6085 O O . ASN B 1 347 ? 7.662 18.837 -33.436 1.00 35.68 339 ASN B O 1
ATOM 6090 N N . LYS B 1 348 ? 9.794 18.216 -33.731 1.00 31.75 340 LYS B N 1
ATOM 6091 C CA . LYS B 1 348 ? 9.755 17.387 -32.529 1.00 30.85 340 LYS B CA 1
ATOM 6092 C C . LYS B 1 348 ? 9.474 18.213 -31.281 1.00 29.90 340 LYS B C 1
ATOM 6093 O O . LYS B 1 348 ? 8.791 17.740 -30.364 1.00 25.39 340 LYS B O 1
ATOM 6099 N N . SER B 1 349 ? 10.012 19.439 -31.199 1.00 22.05 341 SER B N 1
ATOM 6100 C CA . SER B 1 349 ? 9.743 20.201 -29.979 1.00 29.07 341 SER B CA 1
ATOM 6101 C C . SER B 1 349 ? 8.276 20.621 -29.905 1.00 25.02 341 SER B C 1
ATOM 6102 O O . SER B 1 349 ? 7.706 20.668 -28.814 1.00 26.21 341 SER B O 1
ATOM 6105 N N . TRP B 1 350 ? 7.635 20.889 -31.049 1.00 23.78 342 TRP B N 1
ATOM 6106 C CA . TRP B 1 350 ? 6.211 21.237 -31.036 1.00 24.47 342 TRP B CA 1
ATOM 6107 C C . TRP B 1 350 ? 5.348 20.037 -30.647 1.00 27.25 342 TRP B C 1
ATOM 6108 O O . TRP B 1 350 ? 4.373 20.185 -29.904 1.00 28.09 342 TRP B O 1
ATOM 6119 N N . GLU B 1 351 ? 5.711 18.831 -31.099 1.00 24.33 343 GLU B N 1
ATOM 6120 C CA . GLU B 1 351 ? 5.028 17.638 -30.603 1.00 25.55 343 GLU B CA 1
ATOM 6121 C C . GLU B 1 351 ? 5.239 17.462 -29.103 1.00 28.51 343 GLU B C 1
ATOM 6122 O O . GLU B 1 351 ? 4.325 17.044 -28.383 1.00 28.08 343 GLU B O 1
ATOM 6128 N N . MET B 1 352 ? 6.436 17.770 -28.610 1.00 24.11 344 MET B N 1
ATOM 6129 C CA . MET B 1 352 ? 6.686 17.613 -27.177 1.00 25.44 344 MET B CA 1
ATOM 6130 C C . MET B 1 352 ? 5.889 18.621 -26.356 1.00 26.44 344 MET B C 1
ATOM 6131 O O . MET B 1 352 ? 5.415 18.301 -25.261 1.00 26.77 344 MET B O 1
ATOM 6136 N N . PHE B 1 353 ? 5.739 19.846 -26.869 1.00 19.59 345 PHE B N 1
ATOM 6137 C CA . PHE B 1 353 ? 4.911 20.866 -26.226 1.00 22.75 345 PHE B CA 1
ATOM 6138 C C . PHE B 1 353 ? 3.493 20.334 -25.980 1.00 25.58 345 PHE B C 1
ATOM 6139 O O . PHE B 1 353 ? 2.944 20.453 -24.876 1.00 26.04 345 PHE B O 1
ATOM 6147 N N . ASP B 1 354 ? 2.887 19.745 -27.013 1.00 21.88 346 ASP B N 1
ATOM 6148 C CA . ASP B 1 354 ? 1.549 19.177 -26.861 1.00 25.81 346 ASP B CA 1
ATOM 6149 C C . ASP B 1 354 ? 1.553 18.066 -25.828 1.00 30.58 346 ASP B C 1
ATOM 6150 O O . ASP B 1 354 ? 0.612 17.931 -25.040 1.00 30.34 346 ASP B O 1
ATOM 6155 N N . GLU B 1 355 ? 2.604 17.248 -25.826 1.00 27.56 347 GLU B N 1
ATOM 6156 C CA . GLU B 1 355 ? 2.687 16.150 -24.873 1.00 31.53 347 GLU B CA 1
ATOM 6157 C C . GLU B 1 355 ? 2.786 16.665 -23.444 1.00 29.74 347 GLU B C 1
ATOM 6158 O O . GLU B 1 355 ? 2.170 16.100 -22.529 1.00 23.25 347 GLU B O 1
ATOM 6164 N N . MET B 1 356 ? 3.549 17.749 -23.233 1.00 19.21 348 MET B N 1
ATOM 6165 C CA . MET B 1 356 ? 3.765 18.281 -21.889 1.00 19.79 348 MET B CA 1
ATOM 6166 C C . MET B 1 356 ? 2.509 18.955 -21.334 1.00 25.85 348 MET B C 1
ATOM 6167 O O . MET B 1 356 ? 2.179 18.776 -20.153 1.00 24.28 348 MET B O 1
ATOM 6172 N N . ILE B 1 357 ? 1.814 19.769 -22.141 1.00 24.90 349 ILE B N 1
ATOM 6173 C CA . ILE B 1 357 ? 0.553 20.328 -21.644 1.00 24.31 349 ILE B CA 1
ATOM 6174 C C . ILE B 1 357 ? -0.459 19.206 -21.426 1.00 21.90 349 ILE B C 1
ATOM 6175 O O . ILE B 1 357 ? -1.264 19.262 -20.488 1.00 25.92 349 ILE B O 1
ATOM 6180 N N . GLY B 1 358 ? -0.398 18.151 -22.244 1.00 23.49 350 GLY B N 1
ATOM 6181 C CA . GLY B 1 358 ? -1.279 17.007 -22.039 1.00 25.89 350 GLY B CA 1
ATOM 6182 C C . GLY B 1 358 ? -1.023 16.297 -20.718 1.00 29.71 350 GLY B C 1
ATOM 6183 O O . GLY B 1 358 ? -1.962 15.862 -20.046 1.00 27.72 350 GLY B O 1
ATOM 6184 N N . ASN B 1 359 ? 0.252 16.159 -20.339 1.00 26.71 351 ASN B N 1
ATOM 6185 C CA . ASN B 1 359 ? 0.602 15.577 -19.042 1.00 26.32 351 ASN B CA 1
ATOM 6186 C C . ASN B 1 359 ? 0.009 16.394 -17.896 1.00 27.22 351 ASN B C 1
ATOM 6187 O O . ASN B 1 359 ? -0.527 15.840 -16.930 1.00 26.82 351 ASN B O 1
ATOM 6192 N N . SER B 1 360 ? 0.142 17.722 -17.965 1.00 23.29 352 SER B N 1
ATOM 6193 C CA . SER B 1 360 ? -0.395 18.570 -16.901 1.00 25.14 352 SER B CA 1
ATOM 6194 C C . SER B 1 360 ? -1.911 18.473 -16.834 1.00 23.68 352 SER B C 1
ATOM 6195 O O . SER B 1 360 ? -2.495 18.444 -15.744 1.00 24.96 352 SER B O 1
ATOM 6198 N N . GLU B 1 361 ? -2.564 18.441 -17.995 1.00 21.46 353 GLU B N 1
ATOM 6199 C CA . GLU B 1 361 ? -4.011 18.267 -18.048 1.00 24.64 353 GLU B CA 1
ATOM 6200 C C . GLU B 1 361 ? -4.453 16.952 -17.406 1.00 29.52 353 GLU B C 1
ATOM 6201 O O . GLU B 1 361 ? -5.432 16.919 -16.651 1.00 29.85 353 GLU B O 1
ATOM 6207 N N . ALA B 1 362 ? -3.798 15.841 -17.760 1.00 25.65 354 ALA B N 1
ATOM 6208 C CA . ALA B 1 362 ? -4.169 14.566 -17.147 1.00 30.05 354 ALA B CA 1
ATOM 6209 C C . ALA B 1 362 ? -3.963 14.605 -15.635 1.00 22.15 354 ALA B C 1
ATOM 6210 O O . ALA B 1 362 ? -4.720 13.978 -14.888 1.00 25.52 354 ALA B O 1
ATOM 6212 N N . PHE B 1 363 ? -2.943 15.334 -15.176 1.00 20.88 355 PHE B N 1
ATOM 6213 C CA . PHE B 1 363 ? -2.697 15.475 -13.743 1.00 26.26 355 PHE B CA 1
ATOM 6214 C C . PHE B 1 363 ? -3.883 16.124 -13.044 1.00 26.61 355 PHE B C 1
ATOM 6215 O O . PHE B 1 363 ? -4.408 15.576 -12.075 1.00 27.65 355 PHE B O 1
ATOM 6223 N N . TYR B 1 364 ? -4.331 17.295 -13.531 1.00 24.18 356 TYR B N 1
ATOM 6224 C CA . TYR B 1 364 ? -5.454 17.970 -12.872 1.00 21.85 356 TYR B CA 1
ATOM 6225 C C . TYR B 1 364 ? -6.782 17.239 -13.084 1.00 25.70 356 TYR B C 1
ATOM 6226 O O . TYR B 1 364 ? -7.648 17.268 -12.198 1.00 25.54 356 TYR B O 1
ATOM 6235 N N . GLN B 1 365 ? -6.964 16.553 -14.215 1.00 27.82 357 GLN B N 1
ATOM 6236 C CA . GLN B 1 365 ? -8.132 15.680 -14.331 1.00 26.84 357 GLN B CA 1
ATOM 6237 C C . GLN B 1 365 ? -8.135 14.620 -13.236 1.00 31.50 357 GLN B C 1
ATOM 6238 O O . GLN B 1 365 ? -9.181 14.343 -12.631 1.00 27.25 357 GLN B O 1
ATOM 6244 N N . SER B 1 366 ? -6.974 14.013 -12.964 1.00 24.97 358 SER B N 1
ATOM 6245 C CA . SER B 1 366 ? -6.934 12.966 -11.949 1.00 29.14 358 SER B CA 1
ATOM 6246 C C . SER B 1 366 ? -7.265 13.524 -10.568 1.00 27.00 358 SER B C 1
ATOM 6247 O O . SER B 1 366 ? -7.826 12.814 -9.731 1.00 25.64 358 SER B O 1
ATOM 6250 N N . LEU B 1 367 ? -6.960 14.803 -10.327 1.00 24.08 359 LEU B N 1
ATOM 6251 C CA . LEU B 1 367 ? -7.305 15.451 -9.068 1.00 25.70 359 LEU B CA 1
ATOM 6252 C C . LEU B 1 367 ? -8.736 15.969 -9.043 1.00 31.29 359 LEU B C 1
ATOM 6253 O O . LEU B 1 367 ? -9.147 16.535 -8.021 1.00 28.94 359 LEU B O 1
ATOM 6258 N N . GLY B 1 368 ? -9.485 15.822 -10.137 1.00 29.36 360 GLY B N 1
ATOM 6259 C CA . GLY B 1 368 ? -10.834 16.375 -10.211 1.00 28.87 360 GLY B CA 1
ATOM 6260 C C . GLY B 1 368 ? -10.881 17.887 -10.154 1.00 32.96 360 GLY B C 1
ATOM 6261 O O . GLY B 1 368 ? -11.830 18.458 -9.607 1.00 29.61 360 GLY B O 1
ATOM 6262 N N . ILE B 1 369 ? -9.876 18.556 -10.698 1.00 22.65 361 ILE B N 1
ATOM 6263 C CA . ILE B 1 369 ? -9.795 20.013 -10.680 1.00 29.63 361 ILE B CA 1
ATOM 6264 C C . ILE B 1 369 ? -10.223 20.524 -12.052 1.00 31.99 361 ILE B C 1
ATOM 6265 O O . ILE B 1 369 ? -9.524 20.256 -13.042 1.00 29.53 361 ILE B O 1
ATOM 6270 N N . PRO B 1 370 ? -11.324 21.263 -12.160 1.00 29.38 362 PRO B N 1
ATOM 6271 C CA . PRO B 1 370 ? -11.707 21.826 -13.463 1.00 27.22 362 PRO B CA 1
ATOM 6272 C C . PRO B 1 370 ? -10.770 22.958 -13.859 1.00 25.43 362 PRO B C 1
ATOM 6273 O O . PRO B 1 370 ? -10.252 23.689 -13.008 1.00 25.36 362 PRO B O 1
ATOM 6277 N N . TYR B 1 371 ? -10.566 23.113 -15.169 1.00 21.82 363 TYR B N 1
ATOM 6278 C CA . TYR B 1 371 ? -9.580 24.077 -15.654 1.00 30.63 363 TYR B CA 1
ATOM 6279 C C . TYR B 1 371 ? -9.940 24.477 -17.077 1.00 30.11 363 TYR B C 1
ATOM 6280 O O . TYR B 1 371 ? -10.883 23.948 -17.672 1.00 29.17 363 TYR B O 1
ATOM 6289 N N . ARG B 1 372 ? -9.187 25.441 -17.611 1.00 24.56 364 ARG B N 1
ATOM 6290 C CA . ARG B 1 372 ? -9.217 25.748 -19.035 1.00 25.90 364 ARG B CA 1
ATOM 6291 C C . ARG B 1 372 ? -7.784 25.958 -19.500 1.00 23.72 364 ARG B C 1
ATOM 6292 O O . ARG B 1 372 ? -6.917 26.331 -18.707 1.00 25.31 364 ARG B O 1
ATOM 6300 N N . VAL B 1 373 ? -7.531 25.655 -20.771 1.00 30.64 365 VAL B N 1
ATOM 6301 C CA . VAL B 1 373 ? -6.225 25.858 -21.400 1.00 29.80 365 VAL B CA 1
ATOM 6302 C C . VAL B 1 373 ? -6.267 27.163 -22.181 1.00 27.49 365 VAL B C 1
ATOM 6303 O O . VAL B 1 373 ? -7.213 27.409 -22.942 1.00 26.57 365 VAL B O 1
ATOM 6307 N N . VAL B 1 374 ? -5.241 27.990 -22.005 1.00 24.80 366 VAL B N 1
ATOM 6308 C CA . VAL B 1 374 ? -5.233 29.357 -22.501 1.00 26.43 366 VAL B CA 1
ATOM 6309 C C . VAL B 1 374 ? -3.993 29.580 -23.372 1.00 29.04 366 VAL B C 1
ATOM 6310 O O . VAL B 1 374 ? -2.884 29.183 -22.996 1.00 24.55 366 VAL B O 1
ATOM 6314 N N . ASN B 1 375 ? -4.186 30.203 -24.538 1.00 26.68 367 ASN B N 1
ATOM 6315 C CA . ASN B 1 375 ? -3.111 30.500 -25.489 1.00 27.16 367 ASN B CA 1
ATOM 6316 C C . ASN B 1 375 ? -2.647 31.938 -25.224 1.00 23.58 367 ASN B C 1
ATOM 6317 O O . ASN B 1 375 ? -3.380 32.888 -25.500 1.00 26.17 367 ASN B O 1
ATOM 6322 N N . ILE B 1 376 ? -1.438 32.104 -24.690 1.00 24.10 368 ILE B N 1
ATOM 6323 C CA . ILE B 1 376 ? -0.997 33.404 -24.164 1.00 22.35 368 ILE B CA 1
ATOM 6324 C C . ILE B 1 376 ? -0.647 34.339 -25.324 1.00 25.26 368 ILE B C 1
ATOM 6325 O O . ILE B 1 376 ? 0.113 33.970 -26.226 1.00 25.35 368 ILE B O 1
ATOM 6330 N N . VAL B 1 377 ? -1.177 35.569 -25.285 1.00 26.08 369 VAL B N 1
ATOM 6331 C CA . VAL B 1 377 ? -1.002 36.493 -26.401 1.00 27.36 369 VAL B CA 1
ATOM 6332 C C . VAL B 1 377 ? 0.473 36.827 -26.615 1.00 22.08 369 VAL B C 1
ATOM 6333 O O . VAL B 1 377 ? 1.279 36.843 -25.678 1.00 22.75 369 VAL B O 1
ATOM 6337 N N . SER B 1 378 ? 0.807 37.134 -27.874 1.00 23.66 370 SER B N 1
ATOM 6338 C CA . SER B 1 378 ? 2.194 37.324 -28.293 1.00 31.11 370 SER B CA 1
ATOM 6339 C C . SER B 1 378 ? 2.886 38.436 -27.511 1.00 33.12 370 SER B C 1
ATOM 6340 O O . SER B 1 378 ? 4.087 38.346 -27.226 1.00 27.99 370 SER B O 1
ATOM 6343 N N . GLY B 1 379 ? 2.155 39.505 -27.185 1.00 31.18 371 GLY B N 1
ATOM 6344 C CA . GLY B 1 379 ? 2.737 40.632 -26.474 1.00 27.94 371 GLY B CA 1
ATOM 6345 C C . GLY B 1 379 ? 3.153 40.323 -25.053 1.00 30.96 371 GLY B C 1
ATOM 6346 O O . GLY B 1 379 ? 3.932 41.082 -24.468 1.00 35.38 371 GLY B O 1
ATOM 6347 N N . ALA B 1 380 ? 2.648 39.237 -24.479 1.00 27.83 372 ALA B N 1
ATOM 6348 C CA . ALA B 1 380 ? 2.963 38.874 -23.107 1.00 26.46 372 ALA B CA 1
ATOM 6349 C C . ALA B 1 380 ? 4.061 37.813 -22.990 1.00 28.40 372 ALA B C 1
ATOM 6350 O O . ALA B 1 380 ? 4.536 37.570 -21.882 1.00 26.30 372 ALA B O 1
ATOM 6352 N N . LEU B 1 381 ? 4.490 37.193 -24.091 1.00 27.80 373 LEU B N 1
ATOM 6353 C CA . LEU B 1 381 ? 5.549 36.182 -24.028 1.00 25.82 373 LEU B CA 1
ATOM 6354 C C . LEU B 1 381 ? 6.880 36.810 -23.620 1.00 25.60 373 LEU B C 1
ATOM 6355 O O . LEU B 1 381 ? 7.228 37.894 -24.086 1.00 26.06 373 LEU B O 1
ATOM 6360 N N . ASN B 1 382 ? 7.648 36.127 -22.769 1.00 26.90 374 ASN B N 1
ATOM 6361 C CA . ASN B 1 382 ? 8.992 36.630 -22.516 1.00 28.14 374 ASN B CA 1
ATOM 6362 C C . ASN B 1 382 ? 9.878 36.355 -23.740 1.00 27.85 374 ASN B C 1
ATOM 6363 O O . ASN B 1 382 ? 9.459 35.730 -24.722 1.00 26.81 374 ASN B O 1
ATOM 6368 N N . ASN B 1 383 ? 11.127 36.826 -23.683 1.00 22.21 375 ASN B N 1
ATOM 6369 C CA . ASN B 1 383 ? 11.971 36.807 -24.877 1.00 26.05 375 ASN B CA 1
ATOM 6370 C C . ASN B 1 383 ? 12.297 35.386 -25.333 1.00 26.38 375 ASN B C 1
ATOM 6371 O O . ASN B 1 383 ? 12.551 35.166 -26.522 1.00 25.32 375 ASN B O 1
ATOM 6376 N N . ALA B 1 384 ? 12.362 34.432 -24.400 1.00 20.05 376 ALA B N 1
ATOM 6377 C CA . ALA B 1 384 ? 12.781 33.073 -24.737 1.00 26.09 376 ALA B CA 1
ATOM 6378 C C . ALA B 1 384 ? 11.660 32.254 -25.374 1.00 28.11 376 ALA B C 1
ATOM 6379 O O . ALA B 1 384 ? 11.936 31.346 -26.164 1.00 24.76 376 ALA B O 1
ATOM 6381 N N . ALA B 1 385 ? 10.401 32.539 -25.045 1.00 21.21 377 ALA B N 1
ATOM 6382 C CA . ALA B 1 385 ? 9.306 31.650 -25.426 1.00 23.37 377 ALA B CA 1
ATOM 6383 C C . ALA B 1 385 ? 8.840 31.912 -26.860 1.00 22.36 377 ALA B C 1
ATOM 6384 O O . ALA B 1 385 ? 8.642 33.065 -27.251 1.00 25.31 377 ALA B O 1
ATOM 6386 N N . ALA B 1 386 ? 8.701 30.838 -27.660 1.00 21.14 378 ALA B N 1
ATOM 6387 C CA . ALA B 1 386 ? 8.056 30.933 -28.970 1.00 21.70 378 ALA B CA 1
ATOM 6388 C C . ALA B 1 386 ? 6.551 30.767 -28.881 1.00 22.64 378 ALA B C 1
ATOM 6389 O O . ALA B 1 386 ? 5.835 31.168 -29.810 1.00 23.40 378 ALA B O 1
ATOM 6391 N N . LYS B 1 387 ? 6.071 30.174 -27.794 1.00 18.93 379 LYS B N 1
ATOM 6392 C CA . LYS B 1 387 ? 4.667 29.866 -27.556 1.00 22.77 379 LYS B CA 1
ATOM 6393 C C . LYS B 1 387 ? 4.527 29.459 -26.101 1.00 24.98 379 LYS B C 1
ATOM 6394 O O . LYS B 1 387 ? 5.414 28.799 -25.555 1.00 25.15 379 LYS B O 1
ATOM 6400 N N . LYS B 1 388 ? 3.389 29.820 -25.493 1.00 22.37 380 LYS B N 1
ATOM 6401 C CA . LYS B 1 388 ? 3.122 29.498 -24.091 1.00 23.30 380 LYS B CA 1
ATOM 6402 C C . LYS B 1 388 ? 1.646 29.175 -23.905 1.00 25.52 380 LYS B C 1
ATOM 6403 O O . LYS B 1 388 ? 0.786 29.987 -24.257 1.00 25.07 380 LYS B O 1
ATOM 6409 N N . PHE B 1 389 ? 1.347 28.001 -23.353 1.00 20.44 381 PHE B N 1
ATOM 6410 C CA . PHE B 1 389 ? -0.002 27.664 -22.919 1.00 23.26 381 PHE B CA 1
ATOM 6411 C C . PHE B 1 389 ? -0.027 27.709 -21.396 1.00 27.24 381 PHE B C 1
ATOM 6412 O O . PHE B 1 389 ? 0.908 27.224 -20.748 1.00 21.79 381 PHE B O 1
ATOM 6420 N N . ASP B 1 390 ? -1.080 28.299 -20.821 1.00 23.89 382 ASP B N 1
ATOM 6421 C CA . ASP B 1 390 ? -1.324 28.194 -19.384 1.00 20.52 382 ASP B CA 1
ATOM 6422 C C . ASP B 1 390 ? -2.519 27.296 -19.118 1.00 25.22 382 ASP B C 1
ATOM 6423 O O . ASP B 1 390 ? -3.469 27.242 -19.901 1.00 26.56 382 ASP B O 1
ATOM 6428 N N . LEU B 1 391 ? -2.477 26.595 -17.995 1.00 19.77 383 LEU B N 1
ATOM 6429 C CA . LEU B 1 391 ? -3.668 25.941 -17.475 1.00 25.93 383 LEU B CA 1
ATOM 6430 C C . LEU B 1 391 ? -4.178 26.800 -16.325 1.00 24.42 383 LEU B C 1
ATOM 6431 O O . LEU B 1 391 ? -3.446 27.043 -15.357 1.00 23.97 383 LEU B O 1
ATOM 6436 N N . GLU B 1 392 ? -5.410 27.291 -16.456 1.00 23.64 384 GLU B N 1
ATOM 6437 C CA . GLU B 1 392 ? -6.060 28.119 -15.444 1.00 23.06 384 GLU B CA 1
ATOM 6438 C C . GLU B 1 392 ? -7.162 27.292 -14.789 1.00 23.58 384 GLU B C 1
ATOM 6439 O O . GLU B 1 392 ? -8.074 26.819 -15.471 1.00 24.70 384 GLU B O 1
ATOM 6445 N N . ALA B 1 393 ? -7.078 27.116 -13.476 1.00 24.25 385 ALA B N 1
ATOM 6446 C CA . ALA B 1 393 ? -8.018 26.275 -12.752 1.00 24.67 385 ALA B CA 1
ATOM 6447 C C . ALA B 1 393 ? -9.143 27.099 -12.135 1.00 26.49 385 ALA B C 1
ATOM 6448 O O . ALA B 1 393 ? -9.006 28.302 -11.889 1.00 23.16 385 ALA B O 1
ATOM 6450 N N . TRP B 1 394 ? -10.253 26.412 -11.856 1.00 24.73 386 TRP B N 1
ATOM 6451 C CA . TRP B 1 394 ? -11.432 27.008 -11.244 1.00 22.78 386 TRP B CA 1
ATOM 6452 C C . TRP B 1 394 ? -11.230 27.188 -9.741 1.00 26.08 386 TRP B C 1
ATOM 6453 O O . TRP B 1 394 ? -10.872 26.237 -9.040 1.00 26.49 386 TRP B O 1
ATOM 6464 N N . PHE B 1 395 ? -11.455 28.411 -9.246 1.00 23.87 387 PHE B N 1
ATOM 6465 C CA . PHE B 1 395 ? -11.409 28.744 -7.816 1.00 26.74 387 PHE B CA 1
ATOM 6466 C C . PHE B 1 395 ? -12.799 29.218 -7.394 1.00 29.08 387 PHE B C 1
ATOM 6467 O O . PHE B 1 395 ? -13.109 30.413 -7.517 1.00 25.88 387 PHE B O 1
ATOM 6475 N N . PRO B 1 396 ? -13.681 28.328 -6.914 1.00 25.45 388 PRO B N 1
ATOM 6476 C CA . PRO B 1 396 ? -15.075 28.749 -6.645 1.00 25.44 388 PRO B CA 1
ATOM 6477 C C . PRO B 1 396 ? -15.221 29.745 -5.496 1.00 26.00 388 PRO B C 1
ATOM 6478 O O . PRO B 1 396 ? -16.311 30.325 -5.332 1.00 26.75 388 PRO B O 1
ATOM 6482 N N . GLY B 1 397 ? -14.191 29.932 -4.675 1.00 25.97 389 GLY B N 1
ATOM 6483 C CA . GLY B 1 397 ? -14.235 30.943 -3.647 1.00 27.41 389 GLY B CA 1
ATOM 6484 C C . GLY B 1 397 ? -13.690 32.299 -4.051 1.00 33.36 389 GLY B C 1
ATOM 6485 O O . GLY B 1 397 ? -13.669 33.207 -3.214 1.00 31.20 389 GLY B O 1
ATOM 6486 N N . ALA B 1 398 ? -13.240 32.464 -5.299 1.00 26.28 390 ALA B N 1
ATOM 6487 C CA . ALA B 1 398 ? -12.631 33.717 -5.735 1.00 28.45 390 ALA B CA 1
ATOM 6488 C C . ALA B 1 398 ? -13.657 34.852 -5.797 1.00 34.00 390 ALA B C 1
ATOM 6489 O O . ALA B 1 398 ? -14.868 34.637 -5.907 1.00 28.86 390 ALA B O 1
ATOM 6491 N N . ASP B 1 399 ? -13.152 36.086 -5.761 1.00 27.71 391 ASP B N 1
ATOM 6492 C CA . ASP B 1 399 ? -14.023 37.230 -6.008 1.00 31.46 391 ASP B CA 1
ATOM 6493 C C . ASP B 1 399 ? -14.590 37.160 -7.421 1.00 36.11 391 ASP B C 1
ATOM 6494 O O . ASP B 1 399 ? -13.983 36.583 -8.327 1.00 32.02 391 ASP B O 1
ATOM 6499 N N . GLU B 1 400 ? -15.783 37.733 -7.599 1.00 38.42 392 GLU B N 1
ATOM 6500 C CA . GLU B 1 400 ? -16.473 37.690 -8.887 1.00 40.50 392 GLU B CA 1
ATOM 6501 C C . GLU B 1 400 ? -15.563 38.131 -10.028 1.00 39.94 392 GLU B C 1
ATOM 6502 O O . GLU B 1 400 ? -14.897 39.167 -9.945 1.00 38.57 392 GLU B O 1
ATOM 6508 N N . GLY B 1 401 ? -15.563 37.350 -11.109 1.00 35.02 393 GLY B N 1
ATOM 6509 C CA . GLY B 1 401 ? -14.732 37.618 -12.261 1.00 35.87 393 GLY B CA 1
ATOM 6510 C C . GLY B 1 401 ? -13.314 37.085 -12.185 1.00 37.32 393 GLY B C 1
ATOM 6511 O O . GLY B 1 401 ? -12.604 37.131 -13.192 1.00 33.33 393 GLY B O 1
ATOM 6512 N N . ASN B 1 402 ? -12.863 36.605 -11.023 1.00 31.13 394 ASN B N 1
ATOM 6513 C CA . ASN B 1 402 ? -11.494 36.125 -10.855 1.00 27.62 394 ASN B CA 1
ATOM 6514 C C . ASN B 1 402 ? -11.405 34.614 -10.654 1.00 29.86 394 ASN B C 1
ATOM 6515 O O . ASN B 1 402 ? -10.456 34.130 -10.026 1.00 25.62 394 ASN B O 1
ATOM 6520 N N . GLU B 1 403 ? -12.371 33.864 -11.184 1.00 25.91 395 GLU B N 1
ATOM 6521 C CA . GLU B 1 403 ? -12.503 32.456 -10.823 1.00 31.35 395 GLU B CA 1
ATOM 6522 C C . GLU B 1 403 ? -11.472 31.554 -11.501 1.00 33.27 395 GLU B C 1
ATOM 6523 O O . GLU B 1 403 ? -11.073 30.544 -10.913 1.00 30.90 395 GLU B O 1
ATOM 6529 N N . TYR B 1 404 ? -11.026 31.873 -12.718 1.00 26.51 396 TYR B N 1
ATOM 6530 C CA . TYR B 1 404 ? -10.014 31.068 -13.398 1.00 26.89 396 TYR B CA 1
ATOM 6531 C C . TYR B 1 404 ? -8.640 31.705 -13.170 1.00 27.16 396 TYR B C 1
ATOM 6532 O O . TYR B 1 404 ? -8.415 32.846 -13.565 1.00 23.96 396 TYR B O 1
ATOM 6541 N N . ARG B 1 405 ? -7.725 30.982 -12.512 1.00 26.46 397 ARG B N 1
ATOM 6542 C CA . ARG B 1 405 ? -6.395 31.521 -12.236 1.00 25.42 397 ARG B CA 1
ATOM 6543 C C . ARG B 1 405 ? -5.328 30.515 -12.634 1.00 23.29 397 ARG B C 1
ATOM 6544 O O . ARG B 1 405 ? -5.505 29.307 -12.459 1.00 20.91 397 ARG B O 1
ATOM 6552 N N . GLU B 1 406 ? -4.214 31.038 -13.137 1.00 22.34 398 GLU B N 1
ATOM 6553 C CA . GLU B 1 406 ? -3.089 30.223 -13.585 1.00 26.62 398 GLU B CA 1
ATOM 6554 C C . GLU B 1 406 ? -2.572 29.288 -12.491 1.00 24.32 398 GLU B C 1
ATOM 6555 O O . GLU B 1 406 ? -2.274 29.719 -11.371 1.00 23.01 398 GLU B O 1
ATOM 6561 N N . LEU B 1 407 ? -2.439 28.008 -12.844 1.00 22.28 399 LEU B N 1
ATOM 6562 C CA . LEU B 1 407 ? -1.733 26.997 -12.062 1.00 20.44 399 LEU B CA 1
ATOM 6563 C C . LEU B 1 407 ? -0.510 26.450 -12.769 1.00 23.24 399 LEU B C 1
ATOM 6564 O O . LEU B 1 407 ? 0.391 25.932 -12.096 1.00 20.22 399 LEU B O 1
ATOM 6569 N N . VAL B 1 408 ? -0.473 26.516 -14.098 1.00 21.64 400 VAL B N 1
ATOM 6570 C CA . VAL B 1 408 ? 0.537 25.867 -14.926 1.00 23.67 400 VAL B CA 1
ATOM 6571 C C . VAL B 1 408 ? 0.890 26.808 -16.069 1.00 24.60 400 VAL B C 1
ATOM 6572 O O . VAL B 1 408 ? 0.009 27.453 -16.639 1.00 22.89 400 VAL B O 1
ATOM 6576 N N . SER B 1 409 ? 2.177 26.900 -16.400 1.00 16.19 401 SER B N 1
ATOM 6577 C CA . SER B 1 409 ? 2.607 27.469 -17.668 1.00 18.69 401 SER B CA 1
ATOM 6578 C C . SER B 1 409 ? 3.457 26.438 -18.399 1.00 21.08 401 SER B C 1
ATOM 6579 O O . SER B 1 409 ? 4.218 25.691 -17.772 1.00 24.50 401 SER B O 1
ATOM 6582 N N . CYS B 1 410 ? 3.311 26.388 -19.721 1.00 23.15 402 CYS B N 1
ATOM 6583 C CA . CYS B 1 410 ? 3.999 25.417 -20.568 1.00 19.78 402 CYS B CA 1
ATOM 6584 C C . CYS B 1 410 ? 4.577 26.171 -21.757 1.00 24.23 402 CYS B C 1
ATOM 6585 O O . CYS B 1 410 ? 3.824 26.798 -22.508 1.00 23.25 402 CYS B O 1
ATOM 6588 N N . SER B 1 411 ? 5.908 26.126 -21.933 1.00 19.96 403 SER B N 1
ATOM 6589 C CA . SER B 1 411 ? 6.557 26.966 -22.935 1.00 21.95 403 SER B CA 1
ATOM 6590 C C . SER B 1 411 ? 7.502 26.153 -23.812 1.00 25.82 403 SER B C 1
ATOM 6591 O O . SER B 1 411 ? 8.257 25.318 -23.315 1.00 23.69 403 SER B O 1
ATOM 6594 N N . ASN B 1 412 ? 7.469 26.415 -25.119 1.00 21.26 404 ASN B N 1
ATOM 6595 C CA . ASN B 1 412 ? 8.512 25.955 -26.030 1.00 19.66 404 ASN B CA 1
ATOM 6596 C C . ASN B 1 412 ? 9.465 27.119 -26.285 1.00 26.36 404 ASN B C 1
ATOM 6597 O O . ASN B 1 412 ? 9.062 28.143 -26.852 1.00 25.08 404 ASN B O 1
ATOM 6602 N N . CYS B 1 413 ? 10.721 26.974 -25.861 1.00 20.48 405 CYS B N 1
ATOM 6603 C CA . CYS B 1 413 ? 11.711 28.028 -26.062 1.00 20.72 405 CYS B CA 1
ATOM 6604 C C . CYS B 1 413 ? 12.624 27.759 -27.247 1.00 27.10 405 CYS B C 1
ATOM 6605 O O . CYS B 1 413 ? 13.604 28.499 -27.441 1.00 22.49 405 CYS B O 1
ATOM 6608 N N . THR B 1 414 ? 12.308 26.735 -28.048 1.00 18.38 406 THR B N 1
ATOM 6609 C CA . THR B 1 414 ? 13.162 26.205 -29.105 1.00 21.46 406 THR B CA 1
ATOM 6610 C C . THR B 1 414 ? 14.630 26.319 -28.705 1.00 19.07 406 THR B C 1
ATOM 6611 O O . THR B 1 414 ? 15.005 25.826 -27.634 1.00 22.48 406 THR B O 1
ATOM 6615 N N . ASP B 1 415 ? 15.469 27.004 -29.491 1.00 21.02 407 ASP B N 1
ATOM 6616 C CA . ASP B 1 415 ? 16.900 27.022 -29.185 1.00 27.43 407 ASP B CA 1
ATOM 6617 C C . ASP B 1 415 ? 17.377 28.343 -28.578 1.00 29.84 407 ASP B C 1
ATOM 6618 O O . ASP B 1 415 ? 18.580 28.627 -28.585 1.00 28.27 407 ASP B O 1
ATOM 6623 N N . TYR B 1 416 ? 16.466 29.150 -28.030 1.00 26.27 408 TYR B N 1
ATOM 6624 C CA . TYR B 1 416 ? 16.862 30.461 -27.513 1.00 24.78 408 TYR B CA 1
ATOM 6625 C C . TYR B 1 416 ? 17.876 30.328 -26.374 1.00 26.85 408 TYR B C 1
ATOM 6626 O O . TYR B 1 416 ? 18.908 31.014 -26.358 1.00 27.59 408 TYR B O 1
ATOM 6635 N N . GLN B 1 417 ? 17.595 29.448 -25.411 1.00 25.44 409 GLN B N 1
ATOM 6636 C CA . GLN B 1 417 ? 18.496 29.225 -24.281 1.00 25.83 409 GLN B CA 1
ATOM 6637 C C . GLN B 1 417 ? 19.623 28.258 -24.637 1.00 25.06 409 GLN B C 1
ATOM 6638 O O . GLN B 1 417 ? 20.754 28.417 -24.156 1.00 26.58 409 GLN B O 1
ATOM 6644 N N . THR B 1 418 ? 19.346 27.251 -25.470 1.00 26.43 410 THR B N 1
ATOM 6645 C CA . THR B 1 418 ? 20.412 26.305 -25.803 1.00 24.33 410 THR B CA 1
ATOM 6646 C C . THR B 1 418 ? 21.553 26.991 -26.541 1.00 24.43 410 THR B C 1
ATOM 6647 O O . THR B 1 418 ? 22.711 26.581 -26.401 1.00 24.29 410 THR B O 1
ATOM 6651 N N . ARG B 1 419 ? 21.255 28.041 -27.318 1.00 24.98 411 ARG B N 1
ATOM 6652 C CA . ARG B 1 419 ? 22.315 28.841 -27.928 1.00 24.87 411 ARG B CA 1
ATOM 6653 C C . ARG B 1 419 ? 23.202 29.461 -26.866 1.00 22.67 411 ARG B C 1
ATOM 6654 O O . ARG B 1 419 ? 24.432 29.443 -26.973 1.00 26.23 411 ARG B O 1
ATOM 6662 N N . ARG B 1 420 ? 22.580 30.055 -25.851 1.00 21.78 412 ARG B N 1
ATOM 6663 C CA . ARG B 1 420 ? 23.315 30.746 -24.800 1.00 27.16 412 ARG B CA 1
ATOM 6664 C C . ARG B 1 420 ? 24.081 29.763 -23.926 1.00 27.76 412 ARG B C 1
ATOM 6665 O O . ARG B 1 420 ? 25.168 30.086 -23.438 1.00 31.97 412 ARG B O 1
ATOM 6673 N N . LEU B 1 421 ? 23.577 28.538 -23.787 1.00 25.36 413 LEU B N 1
ATOM 6674 C CA . LEU B 1 421 ? 24.214 27.513 -22.973 1.00 23.87 413 LEU B CA 1
ATOM 6675 C C . LEU B 1 421 ? 25.094 26.590 -23.809 1.00 26.01 413 LEU B C 1
ATOM 6676 O O . LEU B 1 421 ? 25.758 25.709 -23.251 1.00 29.63 413 LEU B O 1
ATOM 6681 N N . GLU B 1 422 ? 25.105 26.779 -25.131 1.00 24.80 414 GLU B N 1
ATOM 6682 C CA . GLU B 1 422 ? 25.884 25.957 -26.063 1.00 23.67 414 GLU B CA 1
ATOM 6683 C C . GLU B 1 422 ? 25.533 24.478 -25.919 1.00 24.22 414 GLU B C 1
ATOM 6684 O O . GLU B 1 422 ? 26.406 23.614 -25.809 1.00 31.26 414 GLU B O 1
ATOM 6690 N N . VAL B 1 423 ? 24.230 24.193 -25.920 1.00 22.88 415 VAL B N 1
ATOM 6691 C CA . VAL B 1 423 ? 23.731 22.812 -25.916 1.00 25.71 415 VAL B CA 1
ATOM 6692 C C . VAL B 1 423 ? 23.567 22.406 -27.377 1.00 25.00 415 VAL B C 1
ATOM 6693 O O . VAL B 1 423 ? 22.532 22.642 -28.009 1.00 23.81 415 VAL B O 1
ATOM 6697 N N . LYS B 1 424 ? 24.591 21.763 -27.916 1.00 22.81 416 LYS B N 1
ATOM 6698 C CA . LYS B 1 424 ? 24.652 21.529 -29.347 1.00 25.47 416 LYS B CA 1
ATOM 6699 C C . LYS B 1 424 ? 23.959 20.227 -29.750 1.00 26.71 416 LYS B C 1
ATOM 6700 O O . LYS B 1 424 ? 23.879 19.266 -28.978 1.00 27.78 416 LYS B O 1
ATOM 6706 N N . TYR B 1 425 ? 23.468 20.204 -30.987 1.00 28.36 417 TYR B N 1
ATOM 6707 C CA . TYR B 1 425 ? 22.827 19.025 -31.553 1.00 29.73 417 TYR B CA 1
ATOM 6708 C C . TYR B 1 425 ? 23.849 18.333 -32.441 1.00 32.24 417 TYR B C 1
ATOM 6709 O O . TYR B 1 425 ? 24.386 18.946 -33.369 1.00 27.06 417 TYR B O 1
ATOM 6718 N N . GLY B 1 426 ? 24.120 17.059 -32.151 1.00 28.02 418 GLY B N 1
ATOM 6719 C CA . GLY B 1 426 ? 25.130 16.320 -32.885 1.00 27.97 418 GLY B CA 1
ATOM 6720 C C . GLY B 1 426 ? 26.506 16.460 -32.254 1.00 42.32 418 GLY B C 1
ATOM 6721 O O . GLY B 1 426 ? 26.998 17.575 -32.045 1.00 39.76 418 GLY B O 1
ATOM 6722 N N . LYS B 1 427 ? 27.145 15.341 -31.929 1.00 39.56 419 LYS B N 1
ATOM 6723 C CA . LYS B 1 427 ? 28.528 15.431 -31.477 1.00 51.90 419 LYS B CA 1
ATOM 6724 C C . LYS B 1 427 ? 29.492 15.736 -32.619 1.00 56.88 419 LYS B C 1
ATOM 6725 O O . LYS B 1 427 ? 30.579 16.267 -32.370 1.00 61.61 419 LYS B O 1
ATOM 6731 N N . SER B 1 428 ? 29.113 15.440 -33.860 1.00 52.53 420 SER B N 1
ATOM 6732 C CA . SER B 1 428 ? 29.985 15.717 -34.994 1.00 56.10 420 SER B CA 1
ATOM 6733 C C . SER B 1 428 ? 30.120 17.219 -35.226 1.00 53.19 420 SER B C 1
ATOM 6734 O O . SER B 1 428 ? 29.168 17.987 -35.034 1.00 45.69 420 SER B O 1
ATOM 6737 N N . LYS B 1 429 ? 31.319 17.638 -35.637 1.00 51.65 421 LYS B N 1
ATOM 6738 C CA . LYS B 1 429 ? 31.607 19.034 -35.949 1.00 56.83 421 LYS B CA 1
ATOM 6739 C C . LYS B 1 429 ? 31.627 19.299 -37.455 1.00 55.98 421 LYS B C 1
ATOM 6740 O O . LYS B 1 429 ? 32.280 20.248 -37.916 1.00 53.46 421 LYS B O 1
ATOM 6742 N N . LYS B 1 430 ? 30.902 18.485 -38.233 1.00 55.16 422 LYS B N 1
ATOM 6743 C CA . LYS B 1 430 ? 30.956 18.572 -39.690 1.00 53.87 422 LYS B CA 1
ATOM 6744 C C . LYS B 1 430 ? 30.481 19.919 -40.225 1.00 50.37 422 LYS B C 1
ATOM 6745 O O . LYS B 1 430 ? 30.870 20.295 -41.336 1.00 51.68 422 LYS B O 1
ATOM 6747 N N . GLN B 1 431 ? 29.642 20.636 -39.479 1.00 51.27 423 GLN B N 1
ATOM 6748 C CA . GLN B 1 431 ? 29.152 21.951 -39.875 1.00 53.75 423 GLN B CA 1
ATOM 6749 C C . GLN B 1 431 ? 29.924 23.087 -39.214 1.00 52.50 423 GLN B C 1
ATOM 6750 O O . GLN B 1 431 ? 29.529 24.251 -39.354 1.00 41.66 423 GLN B O 1
ATOM 6756 N N . GLY B 1 432 ? 31.008 22.775 -38.503 1.00 53.34 424 GLY B N 1
ATOM 6757 C CA . GLY B 1 432 ? 31.809 23.795 -37.850 1.00 45.41 424 GLY B CA 1
ATOM 6758 C C . GLY B 1 432 ? 30.953 24.713 -37.010 1.00 41.15 424 GLY B C 1
ATOM 6759 O O . GLY B 1 432 ? 30.024 24.274 -36.322 1.00 41.35 424 GLY B O 1
ATOM 6760 N N . SER B 1 433 ? 31.231 26.019 -37.101 1.00 39.30 425 SER B N 1
ATOM 6761 C CA . SER B 1 433 ? 30.441 26.987 -36.350 1.00 48.41 425 SER B CA 1
ATOM 6762 C C . SER B 1 433 ? 29.019 27.148 -36.880 1.00 47.19 425 SER B C 1
ATOM 6763 O O . SER B 1 433 ? 28.255 27.917 -36.287 1.00 49.71 425 SER B O 1
ATOM 6766 N N . GLU B 1 434 ? 28.632 26.464 -37.964 1.00 45.77 426 GLU B N 1
ATOM 6767 C CA . GLU B 1 434 ? 27.229 26.419 -38.360 1.00 48.75 426 GLU B CA 1
ATOM 6768 C C . GLU B 1 434 ? 26.482 25.259 -37.711 1.00 52.22 426 GLU B C 1
ATOM 6769 O O . GLU B 1 434 ? 25.456 24.812 -38.240 1.00 55.58 426 GLU B O 1
ATOM 6775 N N . VAL B 1 435 ? 26.908 24.829 -36.522 1.00 49.42 427 VAL B N 1
ATOM 6776 C CA . VAL B 1 435 ? 26.207 23.748 -35.837 1.00 40.95 427 VAL B CA 1
ATOM 6777 C C . VAL B 1 435 ? 24.831 24.229 -35.378 1.00 33.71 427 VAL B C 1
ATOM 6778 O O . VAL B 1 435 ? 24.595 25.423 -35.159 1.00 38.49 427 VAL B O 1
ATOM 6782 N N . GLU B 1 436 ? 23.912 23.283 -35.218 1.00 33.15 428 GLU B N 1
ATOM 6783 C CA . GLU B 1 436 ? 22.591 23.555 -34.665 1.00 29.88 428 GLU B CA 1
ATOM 6784 C C . GLU B 1 436 ? 22.567 23.229 -33.187 1.00 27.21 428 GLU B C 1
ATOM 6785 O O . GLU B 1 436 ? 23.425 22.522 -32.668 1.00 30.48 428 GLU B O 1
ATOM 6791 N N . PHE B 1 437 ? 21.549 23.752 -32.520 1.00 24.76 429 PHE B N 1
ATOM 6792 C CA . PHE B 1 437 ? 21.367 23.592 -31.092 1.00 22.77 429 PHE B CA 1
ATOM 6793 C C . PHE B 1 437 ? 20.105 22.776 -30.850 1.00 27.45 429 PHE B C 1
ATOM 6794 O O . PHE B 1 437 ? 19.237 22.675 -31.721 1.00 25.30 429 PHE B O 1
ATOM 6802 N N . CYS B 1 438 ? 20.062 22.114 -29.692 1.00 24.83 430 CYS B N 1
ATOM 6803 C CA . CYS B 1 438 ? 18.864 21.410 -29.265 1.00 21.56 430 CYS B CA 1
ATOM 6804 C C . CYS B 1 438 ? 17.768 22.413 -28.942 1.00 23.35 430 CYS B C 1
ATOM 6805 O O . CYS B 1 438 ? 17.987 23.632 -28.916 1.00 23.53 430 CYS B O 1
ATOM 6808 N N . HIS B 1 439 ? 16.565 21.895 -28.710 1.00 21.89 431 HIS B N 1
ATOM 6809 C CA . HIS B 1 439 ? 15.456 22.704 -28.227 1.00 22.74 431 HIS B CA 1
ATOM 6810 C C . HIS B 1 439 ? 15.192 22.376 -26.766 1.00 24.33 431 HIS B C 1
ATOM 6811 O O . HIS B 1 439 ? 15.466 21.262 -26.315 1.00 23.77 431 HIS B O 1
ATOM 6818 N N . MET B 1 440 ? 14.659 23.354 -26.024 1.00 22.35 432 MET B N 1
ATOM 6819 C CA . MET B 1 440 ? 14.306 23.156 -24.624 1.00 25.70 432 MET B CA 1
ATOM 6820 C C . MET B 1 440 ? 12.882 23.616 -24.360 1.00 26.86 432 MET B C 1
ATOM 6821 O O . MET B 1 440 ? 12.450 24.654 -24.875 1.00 22.75 432 MET B O 1
ATOM 6826 N N . LEU B 1 441 ? 12.168 22.850 -23.527 1.00 19.47 433 LEU B N 1
ATOM 6827 C CA . LEU B 1 441 ? 10.812 23.179 -23.111 1.00 21.41 433 LEU B CA 1
ATOM 6828 C C . LEU B 1 441 ? 10.698 23.028 -21.599 1.00 26.59 433 LEU B C 1
ATOM 6829 O O . LEU B 1 441 ? 11.445 22.270 -20.976 1.00 21.66 433 LEU B O 1
ATOM 6834 N N . ASN B 1 442 ? 9.741 23.740 -21.005 1.00 20.00 434 ASN B N 1
ATOM 6835 C CA . ASN B 1 442 ? 9.403 23.493 -19.608 1.00 23.08 434 ASN B CA 1
ATOM 6836 C C . ASN B 1 442 ? 7.906 23.668 -19.413 1.00 30.19 434 ASN B C 1
ATOM 6837 O O . ASN B 1 442 ? 7.261 24.450 -20.117 1.00 23.94 434 ASN B O 1
ATOM 6842 N N . SER B 1 443 ? 7.358 22.922 -18.450 1.00 25.47 435 SER B N 1
ATOM 6843 C CA . SER B 1 443 ? 5.948 23.021 -18.087 1.00 24.36 435 SER B CA 1
ATOM 6844 C C . SER B 1 443 ? 5.788 22.661 -16.616 1.00 31.71 435 SER B C 1
ATOM 6845 O O . SER B 1 443 ? 6.266 21.609 -16.185 1.00 24.73 435 SER B O 1
ATOM 6848 N N . THR B 1 444 ? 5.115 23.529 -15.859 1.00 22.79 436 THR B N 1
ATOM 6849 C CA . THR B 1 444 ? 4.701 23.179 -14.507 1.00 23.57 436 THR B CA 1
ATOM 6850 C C . THR B 1 444 ? 3.945 21.859 -14.515 1.00 26.75 436 THR B C 1
ATOM 6851 O O . THR B 1 444 ? 3.057 21.657 -15.339 1.00 27.35 436 THR B O 1
ATOM 6855 N N . LEU B 1 445 ? 4.252 20.980 -13.563 1.00 21.13 437 LEU B N 1
ATOM 6856 C CA . LEU B 1 445 ? 3.257 19.964 -13.219 1.00 19.59 437 LEU B CA 1
ATOM 6857 C C . LEU B 1 445 ? 2.408 20.480 -12.057 1.00 23.18 437 LEU B C 1
ATOM 6858 O O . LEU B 1 445 ? 1.196 20.657 -12.208 1.00 23.52 437 LEU B O 1
ATOM 6863 N N . THR B 1 446 ? 3.031 20.764 -10.902 1.00 20.36 438 THR B N 1
ATOM 6864 C CA . THR B 1 446 ? 2.277 21.393 -9.824 1.00 21.19 438 THR B CA 1
ATOM 6865 C C . THR B 1 446 ? 3.177 22.265 -8.956 1.00 26.02 438 THR B C 1
ATOM 6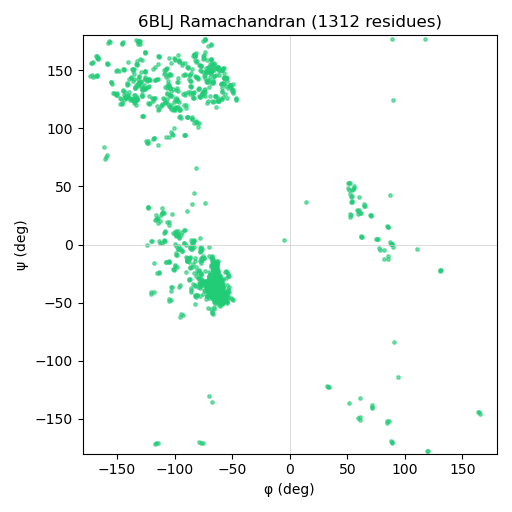866 O O . THR B 1 446 ? 4.254 21.840 -8.525 1.00 24.25 438 THR B O 1
ATOM 6870 N N . ALA B 1 447 ? 2.737 23.496 -8.732 1.00 21.16 439 ALA B N 1
ATOM 6871 C CA . ALA B 1 447 ? 3.263 24.345 -7.676 1.00 17.25 439 ALA B CA 1
ATOM 6872 C C . ALA B 1 447 ? 2.330 24.189 -6.487 1.00 21.30 439 ALA B C 1
ATOM 6873 O O . ALA B 1 447 ? 1.153 24.570 -6.566 1.00 22.34 439 ALA B O 1
ATOM 6875 N N . THR B 1 448 ? 2.843 23.643 -5.383 1.00 19.27 440 THR B N 1
ATOM 6876 C CA . THR B 1 448 ? 1.904 22.981 -4.482 1.00 25.09 440 THR B CA 1
ATOM 6877 C C . THR B 1 448 ? 1.123 23.947 -3.590 1.00 24.04 440 THR B C 1
ATOM 6878 O O . THR B 1 448 ? -0.047 23.667 -3.308 1.00 24.47 440 THR B O 1
ATOM 6882 N N . SER B 1 449 ? 1.698 25.085 -3.157 1.00 18.01 441 SER B N 1
ATOM 6883 C CA . SER B 1 449 ? 0.917 25.980 -2.290 1.00 16.71 441 SER B CA 1
ATOM 6884 C C . SER B 1 449 ? -0.301 26.547 -3.030 1.00 21.37 441 SER B C 1
ATOM 6885 O O . SER B 1 449 ? -1.411 26.578 -2.479 1.00 21.00 441 SER B O 1
ATOM 6888 N N . ARG B 1 450 ? -0.138 26.931 -4.299 1.00 18.77 442 ARG B N 1
ATOM 6889 C CA . ARG B 1 450 ? -1.287 27.424 -5.063 1.00 19.48 442 ARG B CA 1
ATOM 6890 C C . ARG B 1 450 ? -2.244 26.293 -5.430 1.00 19.98 442 ARG B C 1
ATOM 6891 O O . ARG B 1 450 ? -3.465 26.490 -5.461 1.00 20.34 442 ARG B O 1
ATOM 6899 N N . THR B 1 451 ? -1.711 25.112 -5.741 1.00 18.81 443 THR B N 1
ATOM 6900 C CA . THR B 1 451 ? -2.572 23.971 -6.021 1.00 19.71 443 THR B CA 1
ATOM 6901 C C . THR B 1 451 ? -3.364 23.590 -4.786 1.00 22.55 443 THR B C 1
ATOM 6902 O O . THR B 1 451 ? -4.540 23.224 -4.884 1.00 24.73 443 THR B O 1
ATOM 6906 N N . LEU B 1 452 ? -2.726 23.661 -3.613 1.00 19.27 444 LEU B N 1
ATOM 6907 C CA A LEU B 1 452 ? -3.440 23.399 -2.366 0.67 19.44 444 LEU B CA 1
ATOM 6908 C CA B LEU B 1 452 ? -3.428 23.417 -2.355 0.33 20.23 444 LEU B CA 1
ATOM 6909 C C . LEU B 1 452 ? -4.605 24.368 -2.200 1.00 24.05 444 LEU B C 1
ATOM 6910 O O . LEU B 1 452 ? -5.707 23.957 -1.819 1.00 21.24 444 LEU B O 1
ATOM 6919 N N . CYS B 1 453 ? -4.379 25.662 -2.486 1.00 17.79 445 CYS B N 1
ATOM 6920 C CA . CYS B 1 453 ? -5.473 26.631 -2.456 1.00 25.00 445 CYS B CA 1
ATOM 6921 C C . CYS B 1 453 ? -6.639 26.176 -3.333 1.00 24.47 445 CYS B C 1
ATOM 6922 O O . CYS B 1 453 ? -7.804 26.295 -2.942 1.00 22.65 445 CYS B O 1
ATOM 6925 N N . CYS B 1 454 ? -6.337 25.682 -4.535 1.00 21.82 446 CYS B N 1
ATOM 6926 C CA . CYS B 1 454 ? -7.381 25.265 -5.466 1.00 24.83 446 CYS B CA 1
ATOM 6927 C C . CYS B 1 454 ? -8.111 24.028 -4.965 1.00 22.61 446 CYS B C 1
ATOM 6928 O O . CYS B 1 454 ? -9.341 23.935 -5.067 1.00 25.76 446 CYS B O 1
ATOM 6931 N N . ILE B 1 455 ? -7.369 23.070 -4.408 1.00 23.97 447 ILE B N 1
ATOM 6932 C CA . ILE B 1 455 ? -7.984 21.861 -3.877 1.00 26.99 447 ILE B CA 1
ATOM 6933 C C . ILE B 1 455 ? -8.948 22.203 -2.748 1.00 27.15 447 ILE B C 1
ATOM 6934 O O . ILE B 1 455 ? -10.093 21.729 -2.727 1.00 24.84 447 ILE B O 1
ATOM 6939 N N . VAL B 1 456 ? -8.511 23.029 -1.784 1.00 22.76 448 VAL B N 1
ATOM 6940 C CA . VAL B 1 456 ? -9.377 23.205 -0.609 1.00 24.15 448 VAL B CA 1
ATOM 6941 C C . VAL B 1 456 ? -10.654 23.955 -0.984 1.00 22.73 448 VAL B C 1
ATOM 6942 O O . VAL B 1 456 ? -11.728 23.675 -0.428 1.00 24.99 448 VAL B O 1
ATOM 6946 N N . GLU B 1 457 ? -10.586 24.871 -1.956 1.00 21.21 449 GLU B N 1
ATOM 6947 C CA . GLU B 1 457 ? -11.806 25.550 -2.390 1.00 26.92 449 GLU B CA 1
ATOM 6948 C C . GLU B 1 457 ? -12.739 24.595 -3.126 1.00 30.26 449 GLU B C 1
ATOM 6949 O O . GLU B 1 457 ? -13.962 24.644 -2.936 1.00 25.62 449 GLU B O 1
ATOM 6955 N N . ASN B 1 458 ? -12.184 23.718 -3.965 1.00 23.24 450 ASN B N 1
ATOM 6956 C CA . ASN B 1 458 ? -13.024 22.829 -4.755 1.00 30.91 450 ASN B CA 1
ATOM 6957 C C . ASN B 1 458 ? -13.541 21.632 -3.971 1.00 28.58 450 ASN B C 1
ATOM 6958 O O . ASN B 1 458 ? -14.595 21.092 -4.326 1.00 27.66 450 ASN B O 1
ATOM 6963 N N . TYR B 1 459 ? -12.855 21.225 -2.907 1.00 23.98 451 TYR B N 1
ATOM 6964 C CA . TYR B 1 459 ? -13.244 20.042 -2.141 1.00 26.77 451 TYR B CA 1
ATOM 6965 C C . TYR B 1 459 ? -13.826 20.388 -0.776 1.00 28.70 451 TYR B C 1
ATOM 6966 O O . TYR B 1 459 ? -14.052 19.489 0.050 1.00 28.45 451 TYR B O 1
ATOM 6975 N N . GLN B 1 460 ? -14.117 21.661 -0.534 1.00 27.12 452 GLN B N 1
ATOM 6976 C CA . GLN B 1 460 ? -14.691 22.071 0.739 1.00 29.24 452 GLN B CA 1
ATOM 6977 C C . GLN B 1 460 ? -16.139 21.592 0.888 1.00 35.23 452 GLN B C 1
ATOM 6978 O O . GLN B 1 460 ? -16.859 21.393 -0.094 1.00 28.06 452 GLN B O 1
ATOM 6984 N N . THR B 1 461 ? -16.548 21.402 2.139 1.00 31.55 453 THR B N 1
ATOM 6985 C CA . THR B 1 461 ? -17.924 21.229 2.587 1.00 32.22 453 THR B CA 1
ATOM 6986 C C . THR B 1 461 ? -18.113 22.184 3.759 1.00 30.38 453 THR B C 1
ATOM 6987 O O . THR B 1 461 ? -17.157 22.828 4.200 1.00 28.09 453 THR B O 1
ATOM 6991 N N . PRO B 1 462 ? -19.330 22.312 4.298 1.00 29.51 454 PRO B N 1
ATOM 6992 C CA . PRO B 1 462 ? -19.488 23.150 5.502 1.00 35.29 454 PRO B CA 1
ATOM 6993 C C . PRO B 1 462 ? -18.735 22.630 6.718 1.00 34.43 454 PRO B C 1
ATOM 6994 O O . PRO B 1 462 ? -18.582 23.377 7.692 1.00 33.63 454 PRO B O 1
ATOM 6998 N N . GLU B 1 463 ? -18.266 21.383 6.698 1.00 32.13 455 GLU B N 1
ATOM 6999 C CA . GLU B 1 463 ? -17.631 20.786 7.867 1.00 33.43 455 GLU B CA 1
ATOM 7000 C C . GLU B 1 463 ? -16.113 20.701 7.752 1.00 30.47 455 GLU B C 1
ATOM 7001 O O . GLU B 1 463 ? -15.450 20.465 8.763 1.00 28.47 455 GLU B O 1
ATOM 7007 N N . GLY B 1 464 ? -15.546 20.867 6.557 1.00 27.45 456 GLY B N 1
ATOM 7008 C CA . GLY B 1 464 ? -14.108 20.718 6.366 1.00 24.68 456 GLY B CA 1
ATOM 7009 C C . GLY B 1 464 ? -13.746 20.545 4.904 1.00 27.78 456 GLY B C 1
ATOM 7010 O O . GLY B 1 464 ? -14.403 21.138 4.046 1.00 29.80 456 GLY B O 1
ATOM 7011 N N . VAL B 1 465 ? -12.734 19.728 4.594 1.00 25.50 457 VAL B N 1
ATOM 7012 C CA . VAL B 1 465 ? -12.247 19.547 3.224 1.00 26.20 457 VAL B CA 1
ATOM 7013 C C . VAL B 1 465 ? -12.095 18.051 2.937 1.00 28.46 457 VAL B C 1
ATOM 7014 O O . VAL B 1 465 ? -11.400 17.339 3.673 1.00 27.22 457 VAL B O 1
ATOM 7018 N N . ASN B 1 466 ? -12.760 17.580 1.880 1.00 27.30 458 ASN B N 1
ATOM 7019 C CA . ASN B 1 466 ? -12.540 16.234 1.358 1.00 32.08 458 ASN B CA 1
ATOM 7020 C C . ASN B 1 466 ? -11.149 16.127 0.740 1.00 31.82 458 ASN B C 1
ATOM 7021 O O . ASN B 1 466 ? -10.698 17.036 0.045 1.00 27.40 458 ASN B O 1
ATOM 7026 N N . VAL B 1 467 ? -10.475 15.009 0.978 1.00 27.97 459 VAL B N 1
ATOM 7027 C CA . VAL B 1 467 ? -9.187 14.758 0.321 1.00 24.11 459 VAL B CA 1
ATOM 7028 C C . VAL B 1 467 ? -9.456 14.169 -1.063 1.00 29.76 459 VAL B C 1
ATOM 7029 O O . VAL B 1 467 ? -10.174 13.161 -1.162 1.00 30.59 459 VAL B O 1
ATOM 7033 N N . PRO B 1 468 ? -8.914 14.751 -2.135 1.00 24.55 460 PRO B N 1
ATOM 7034 C CA . PRO B 1 468 ? -9.084 14.147 -3.467 1.00 25.32 460 PRO B CA 1
ATOM 7035 C C . PRO B 1 468 ? -8.685 12.673 -3.454 1.00 29.05 460 PRO B C 1
ATOM 7036 O O . PRO B 1 468 ? -7.677 12.283 -2.859 1.00 31.48 460 PRO B O 1
ATOM 7040 N N . GLU B 1 469 ? -9.505 11.854 -4.111 1.00 27.96 461 GLU B N 1
ATOM 7041 C CA . GLU B 1 469 ? -9.344 10.404 -4.073 1.00 29.55 461 GLU B CA 1
ATOM 7042 C C . GLU B 1 469 ? -7.908 9.967 -4.367 1.00 34.98 461 GLU B C 1
ATOM 7043 O O . GLU B 1 469 ? -7.342 9.145 -3.644 1.00 30.02 461 GLU B O 1
ATOM 7049 N N . VAL B 1 470 ? -7.300 10.511 -5.426 1.00 31.01 462 VAL B N 1
ATOM 7050 C CA . VAL B 1 470 ? -5.981 10.046 -5.845 1.00 29.64 462 VAL B CA 1
ATOM 7051 C C . VAL B 1 470 ? -4.914 10.370 -4.800 1.00 34.51 462 VAL B C 1
ATOM 7052 O O . VAL B 1 470 ? -3.863 9.714 -4.754 1.00 31.88 462 VAL B O 1
ATOM 7056 N N . LEU B 1 471 ? -5.158 11.349 -3.935 1.00 25.92 463 LEU B N 1
ATOM 7057 C CA . LEU B 1 471 ? -4.177 11.682 -2.914 1.00 27.54 463 LEU B CA 1
ATOM 7058 C C . LEU B 1 471 ? -4.356 10.890 -1.631 1.00 33.06 463 LEU B C 1
ATOM 7059 O O . LEU B 1 471 ? -3.455 10.898 -0.785 1.00 25.23 463 LEU B O 1
ATOM 7064 N N . GLN B 1 472 ? -5.494 10.229 -1.452 1.00 33.63 464 GLN B N 1
ATOM 7065 C CA . GLN B 1 472 ? -5.736 9.542 -0.188 1.00 33.84 464 GLN B CA 1
ATOM 7066 C C . GLN B 1 472 ? -4.662 8.507 0.148 1.00 31.87 464 GLN B C 1
ATOM 7067 O O . GLN B 1 472 ? -4.247 8.465 1.320 1.00 36.24 464 GLN B O 1
ATOM 7073 N N . PRO B 1 473 ? -4.186 7.648 -0.770 1.00 35.90 465 PRO B N 1
ATOM 7074 C CA . PRO B 1 473 ? -3.099 6.724 -0.377 1.00 35.99 465 PRO B CA 1
ATOM 7075 C C . PRO B 1 473 ? -1.829 7.465 0.008 1.00 30.98 465 PRO B C 1
ATOM 7076 O O . PRO B 1 473 ? -1.028 6.960 0.802 1.00 34.40 465 PRO B O 1
ATOM 7080 N N . TYR B 1 474 ? -1.615 8.647 -0.544 1.00 28.65 466 TYR B N 1
ATOM 7081 C CA . TYR B 1 474 ? -0.451 9.433 -0.160 1.00 38.82 466 TYR B CA 1
ATOM 7082 C C . TYR B 1 474 ? -0.642 10.117 1.187 1.00 41.16 466 TYR B C 1
ATOM 7083 O O . TYR B 1 474 ? 0.275 10.800 1.656 1.00 42.07 466 TYR B O 1
ATOM 7092 N N . MET B 1 475 ? -1.812 9.962 1.812 1.00 35.46 467 MET B N 1
ATOM 7093 C CA . MET B 1 475 ? -2.081 10.552 3.117 1.00 33.27 467 MET B CA 1
ATOM 7094 C C . MET B 1 475 ? -2.490 9.494 4.136 1.00 36.20 467 MET B C 1
ATOM 7095 O O . MET B 1 475 ? -3.272 9.765 5.058 1.00 32.87 467 MET B O 1
ATOM 7100 N N . GLY B 1 476 ? -1.959 8.284 3.978 1.00 32.18 468 GLY B N 1
ATOM 7101 C CA . GLY B 1 476 ? -2.268 7.206 4.900 1.00 35.11 468 GLY B CA 1
ATOM 7102 C C . GLY B 1 476 ? -3.740 6.879 4.958 1.00 35.15 468 GLY B C 1
ATOM 7103 O O . GLY B 1 476 ? -4.213 6.364 5.973 1.00 38.28 468 GLY B O 1
ATOM 7104 N N . GLY B 1 477 ? -4.478 7.156 3.886 1.00 31.72 469 GLY B N 1
ATOM 7105 C CA . GLY B 1 477 ? -5.886 6.839 3.831 1.00 32.50 469 GLY B CA 1
ATOM 7106 C C . GLY B 1 477 ? -6.800 7.925 4.352 1.00 35.08 469 GLY B C 1
ATOM 7107 O O . GLY B 1 477 ? -8.017 7.724 4.369 1.00 33.74 469 GLY B O 1
ATOM 7108 N N . THR B 1 478 ? -6.260 9.061 4.795 1.00 33.37 470 THR B N 1
ATOM 7109 C CA . THR B 1 478 ? -7.115 10.144 5.266 1.00 37.79 470 THR B CA 1
ATOM 7110 C C . THR B 1 478 ? -8.047 10.584 4.145 1.00 36.34 470 THR B C 1
ATOM 7111 O O . THR B 1 478 ? -7.606 10.884 3.034 1.00 30.19 470 THR B O 1
ATOM 7115 N N . LYS B 1 479 ? -9.346 10.577 4.428 1.00 33.64 471 LYS B N 1
ATOM 7116 C CA . LYS B 1 479 ? -10.354 10.939 3.447 1.00 30.99 471 LYS B CA 1
ATOM 7117 C C . LYS B 1 479 ? -10.860 12.363 3.624 1.00 31.34 471 LYS B C 1
ATOM 7118 O O . LYS B 1 479 ? -11.418 12.928 2.681 1.00 28.16 471 LYS B O 1
ATOM 7124 N N . PHE B 1 480 ? -10.702 12.942 4.812 1.00 31.90 472 PHE B N 1
ATOM 7125 C CA . PHE B 1 480 ? -11.393 14.171 5.157 1.00 29.15 472 PHE B CA 1
ATOM 7126 C C . PHE B 1 480 ? -10.599 14.883 6.244 1.00 30.97 472 PHE B C 1
ATOM 7127 O O . PHE B 1 480 ? -10.055 14.231 7.142 1.00 36.17 472 PHE B O 1
ATOM 7135 N N . ILE B 1 481 ? -10.505 16.207 6.132 1.00 25.08 473 ILE B N 1
ATOM 7136 C CA . ILE B 1 481 ? -9.901 17.078 7.147 1.00 27.00 473 ILE B CA 1
ATOM 7137 C C . ILE B 1 481 ? -11.000 17.984 7.689 1.00 34.97 473 ILE B C 1
ATOM 7138 O O . ILE B 1 481 ? -11.602 18.757 6.933 1.00 30.64 473 ILE B O 1
ATOM 7143 N N . LYS B 1 482 ? -11.268 17.882 8.984 1.00 29.25 474 LYS B N 1
ATOM 7144 C CA . LYS B 1 482 ? -12.370 18.597 9.618 1.00 31.89 474 LYS B CA 1
ATOM 7145 C C . LYS B 1 482 ? -11.954 19.994 10.073 1.00 30.86 474 LYS B C 1
ATOM 7146 O O . LYS B 1 482 ? -10.835 20.203 10.549 1.00 26.77 474 LYS B O 1
ATOM 7152 N N . PHE B 1 483 ? -12.865 20.949 9.926 1.00 26.66 475 PHE B N 1
ATOM 7153 C CA . PHE B 1 483 ? -12.660 22.275 10.500 1.00 30.48 475 PHE B CA 1
ATOM 7154 C C . PHE B 1 483 ? -12.470 22.174 12.006 1.00 36.29 475 PHE B C 1
ATOM 7155 O O . PHE B 1 483 ? -13.153 21.400 12.684 1.00 30.23 475 PHE B O 1
ATOM 7163 N N . LYS B 1 484 ? -11.531 22.962 12.530 1.00 34.92 476 LYS B N 1
ATOM 7164 C CA . LYS B 1 484 ? -11.310 23.061 13.966 1.00 41.17 476 LYS B CA 1
ATOM 7165 C C . LYS B 1 484 ? -11.961 24.292 14.569 1.00 44.29 476 LYS B C 1
ATOM 7166 O O . LYS B 1 484 ? -12.146 24.344 15.785 1.00 49.68 476 LYS B O 1
ATOM 7172 N N . ASN B 1 485 ? -12.305 25.278 13.754 1.00 46.67 477 ASN B N 1
ATOM 7173 C CA . ASN B 1 485 ? -12.976 26.468 14.253 1.00 49.67 477 ASN B CA 1
ATOM 7174 C C . ASN B 1 485 ? -13.830 27.087 13.153 1.00 46.66 477 ASN B C 1
ATOM 7175 O O . ASN B 1 485 ? -14.487 28.100 13.389 1.00 45.06 477 ASN B O 1
ATOM 7181 N N . HIS C 1 6 ? 52.613 76.058 -32.228 1.00 81.81 -2 HIS C N 1
ATOM 7182 C CA . HIS C 1 6 ? 52.230 74.650 -32.254 1.00 84.68 -2 HIS C CA 1
ATOM 7183 C C . HIS C 1 6 ? 52.140 74.039 -30.858 1.00 80.40 -2 HIS C C 1
ATOM 7184 O O . HIS C 1 6 ? 53.094 74.101 -30.075 1.00 78.28 -2 HIS C O 1
ATOM 7191 N N . HIS C 1 7 ? 50.994 73.430 -30.562 1.00 69.99 -1 HIS C N 1
ATOM 7192 C CA . HIS C 1 7 ? 50.754 72.767 -29.286 1.00 65.20 -1 HIS C CA 1
ATOM 7193 C C . HIS C 1 7 ? 50.722 71.260 -29.523 1.00 63.99 -1 HIS C C 1
ATOM 7194 O O . HIS C 1 7 ? 49.940 70.775 -30.349 1.00 60.63 -1 HIS C O 1
ATOM 7201 N N . HIS C 1 8 ? 51.557 70.527 -28.788 1.00 61.10 0 HIS C N 1
ATOM 7202 C CA . HIS C 1 8 ? 51.745 69.101 -29.028 1.00 62.04 0 HIS C CA 1
ATOM 7203 C C . HIS C 1 8 ? 50.645 68.264 -28.378 1.00 60.64 0 HIS C C 1
ATOM 7204 O O . HIS C 1 8 ? 50.147 68.588 -27.294 1.00 52.40 0 HIS C O 1
ATOM 7211 N N . MET C 1 9 ? 50.260 67.185 -29.056 1.00 62.67 1 MET C N 1
ATOM 7212 C CA . MET C 1 9 ? 49.429 66.149 -28.459 1.00 61.70 1 MET C CA 1
ATOM 7213 C C . MET C 1 9 ? 50.309 65.119 -27.760 1.00 62.17 1 MET C C 1
ATOM 7214 O O . MET C 1 9 ? 51.417 64.812 -28.210 1.00 66.46 1 MET C O 1
ATOM 7219 N N . LEU C 1 10 ? 49.797 64.570 -26.662 1.00 56.56 2 LEU C N 1
ATOM 7220 C CA . LEU C 1 10 ? 50.499 63.521 -25.930 1.00 54.49 2 LEU C CA 1
ATOM 7221 C C . LEU C 1 10 ? 50.191 62.173 -26.573 1.00 59.86 2 LEU C C 1
ATOM 7222 O O . LEU C 1 10 ? 49.073 61.660 -26.452 1.00 57.89 2 LEU C O 1
ATOM 7227 N N . ASP C 1 11 ? 51.178 61.593 -27.257 1.00 58.68 3 ASP C N 1
ATOM 7228 C CA . ASP C 1 11 ? 51.065 60.234 -27.770 1.00 61.10 3 ASP C CA 1
ATOM 7229 C C . ASP C 1 11 ? 52.433 59.559 -27.692 1.00 63.24 3 ASP C C 1
ATOM 7230 O O . ASP C 1 11 ? 53.434 60.175 -27.317 1.00 61.52 3 ASP C O 1
ATOM 7235 N N . ILE C 1 12 ? 52.462 58.266 -28.024 1.00 63.86 4 ILE C N 1
ATOM 7236 C CA . ILE C 1 12 ? 53.678 57.482 -27.837 1.00 67.50 4 ILE C CA 1
ATOM 7237 C C . ILE C 1 12 ? 54.803 57.999 -28.724 1.00 69.68 4 ILE C C 1
ATOM 7238 O O . ILE C 1 12 ? 55.982 57.907 -28.359 1.00 73.55 4 ILE C O 1
ATOM 7243 N N . ASN C 1 13 ? 54.466 58.550 -29.895 1.00 67.02 5 ASN C N 1
ATOM 7244 C CA . ASN C 1 13 ? 55.492 59.050 -30.808 1.00 66.48 5 ASN C CA 1
ATOM 7245 C C . ASN C 1 13 ? 56.285 60.198 -30.196 1.00 67.94 5 ASN C C 1
ATOM 7246 O O . ASN C 1 13 ? 57.496 60.310 -30.416 1.00 72.43 5 ASN C O 1
ATOM 7251 N N . LEU C 1 14 ? 55.624 61.054 -29.417 1.00 69.64 6 LEU C N 1
ATOM 7252 C CA . LEU C 1 14 ? 56.296 62.199 -28.814 1.00 66.56 6 LEU C CA 1
ATOM 7253 C C . LEU C 1 14 ? 57.401 61.773 -27.854 1.00 63.89 6 LEU C C 1
ATOM 7254 O O . LEU C 1 14 ? 58.294 62.575 -27.562 1.00 64.42 6 LEU C O 1
ATOM 7259 N N . PHE C 1 15 ? 57.335 60.548 -27.323 1.00 58.70 7 PHE C N 1
ATOM 7260 C CA . PHE C 1 15 ? 58.364 60.034 -26.429 1.00 58.62 7 PHE C CA 1
ATOM 7261 C C . PHE C 1 15 ? 59.616 59.566 -27.157 1.00 66.45 7 PHE C C 1
ATOM 7262 O O . PHE C 1 15 ? 60.636 59.346 -26.498 1.00 68.33 7 PHE C O 1
ATOM 7270 N N . ARG C 1 16 ? 59.558 59.390 -28.481 1.00 68.87 8 ARG C N 1
ATOM 7271 C CA . ARG C 1 16 ? 60.605 58.711 -29.247 1.00 72.90 8 ARG C CA 1
ATOM 7272 C C . ARG C 1 16 ? 61.455 59.754 -29.969 1.00 79.09 8 ARG C C 1
ATOM 7273 O O . ARG C 1 16 ? 61.102 60.202 -31.064 1.00 82.69 8 ARG C O 1
ATOM 7281 N N . GLU C 1 17 ? 62.597 60.116 -29.368 1.00 73.43 9 GLU C N 1
ATOM 7282 C CA . GLU C 1 17 ? 63.450 61.153 -29.943 1.00 82.27 9 GLU C CA 1
ATOM 7283 C C . GLU C 1 17 ? 63.992 60.768 -31.306 1.00 83.35 9 GLU C C 1
ATOM 7284 O O . GLU C 1 17 ? 64.209 61.643 -32.154 1.00 81.83 9 GLU C O 1
ATOM 7290 N N . TYR C 1 18 ? 64.242 59.481 -31.527 1.00 84.43 10 TYR C N 1
ATOM 7291 C CA . TYR C 1 18 ? 64.820 59.057 -32.789 1.00 94.26 10 TYR C CA 1
ATOM 7292 C C . TYR C 1 18 ? 63.793 59.028 -33.908 1.00 98.20 10 TYR C C 1
ATOM 7293 O O . TYR C 1 18 ? 64.181 58.923 -35.074 1.00 104.97 10 TYR C O 1
ATOM 7295 N N . LYS C 1 19 ? 62.506 59.139 -33.588 1.00 95.48 11 LYS C N 1
ATOM 7296 C CA . LYS C 1 19 ? 61.443 59.085 -34.581 1.00 92.25 11 LYS C CA 1
ATOM 7297 C C . LYS C 1 19 ? 60.754 60.435 -34.757 1.00 87.39 11 LYS C C 1
ATOM 7298 O O . LYS C 1 19 ? 59.580 60.495 -35.128 1.00 88.67 11 LYS C O 1
ATOM 7300 N N . GLY C 1 20 ? 61.472 61.524 -34.495 1.00 82.47 12 GLY C N 1
ATOM 7301 C CA . GLY C 1 20 ? 60.911 62.850 -34.622 1.00 79.17 12 GLY C CA 1
ATOM 7302 C C . GLY C 1 20 ? 60.215 63.381 -33.390 1.00 80.68 12 GLY C C 1
ATOM 7303 O O . GLY C 1 20 ? 59.691 64.501 -33.433 1.00 83.41 12 GLY C O 1
ATOM 7304 N N . GLY C 1 21 ? 60.179 62.619 -32.301 1.00 82.87 13 GLY C N 1
ATOM 7305 C CA . GLY C 1 21 ? 59.535 63.056 -31.081 1.00 81.83 13 GLY C CA 1
ATOM 7306 C C . GLY C 1 21 ? 60.372 64.055 -30.303 1.00 83.29 13 GLY C C 1
ATOM 7307 O O . GLY C 1 21 ? 61.396 64.564 -30.764 1.00 86.50 13 GLY C O 1
ATOM 7308 N N . ASN C 1 22 ? 59.914 64.333 -29.082 1.00 77.97 14 ASN C N 1
ATOM 7309 C CA . ASN C 1 22 ? 60.542 65.336 -28.232 1.00 77.93 14 ASN C CA 1
ATOM 7310 C C . ASN C 1 22 ? 60.157 65.079 -26.778 1.00 72.17 14 ASN C C 1
ATOM 7311 O O . ASN C 1 22 ? 59.310 65.795 -26.224 1.00 69.78 14 ASN C O 1
ATOM 7316 N N . PRO C 1 23 ? 60.745 64.069 -26.130 1.00 70.73 15 PRO C N 1
ATOM 7317 C CA . PRO C 1 23 ? 60.313 63.720 -24.764 1.00 67.86 15 PRO C CA 1
ATOM 7318 C C . PRO C 1 23 ? 60.532 64.826 -23.739 1.00 72.16 15 PRO C C 1
ATOM 7319 O O . PRO C 1 23 ? 59.858 64.826 -22.700 1.00 70.99 15 PRO C O 1
ATOM 7323 N N . GLU C 1 24 ? 61.457 65.759 -23.985 1.00 71.57 16 GLU C N 1
ATOM 7324 C CA . GLU C 1 24 ? 61.668 66.853 -23.042 1.00 70.36 16 GLU C CA 1
ATOM 7325 C C . GLU C 1 24 ? 60.432 67.743 -22.936 1.00 68.24 16 GLU C C 1
ATOM 7326 O O . GLU C 1 24 ? 60.194 68.360 -21.891 1.00 67.78 16 GLU C O 1
ATOM 7332 N N . ILE C 1 25 ? 59.631 67.816 -24.001 1.00 63.29 17 ILE C N 1
ATOM 7333 C CA . ILE C 1 25 ? 58.360 68.530 -23.922 1.00 63.18 17 ILE C CA 1
ATOM 7334 C C . ILE C 1 25 ? 57.463 67.897 -22.868 1.00 61.67 17 ILE C C 1
ATOM 7335 O O . ILE C 1 25 ? 56.809 68.596 -22.083 1.00 58.18 17 ILE C O 1
ATOM 7340 N N . ILE C 1 26 ? 57.444 66.566 -22.814 1.00 56.81 18 ILE C N 1
ATOM 7341 C CA . ILE C 1 26 ? 56.602 65.878 -21.844 1.00 56.60 18 ILE C CA 1
ATOM 7342 C C . ILE C 1 26 ? 57.158 66.048 -20.434 1.00 62.62 18 ILE C C 1
ATOM 7343 O O . ILE C 1 26 ? 56.400 66.227 -19.472 1.00 59.78 18 ILE C O 1
ATOM 7348 N N . ARG C 1 27 ? 58.487 66.005 -20.284 1.00 64.13 19 ARG C N 1
ATOM 7349 C CA . ARG C 1 27 ? 59.077 66.253 -18.970 1.00 61.43 19 ARG C CA 1
ATOM 7350 C C . ARG C 1 27 ? 58.777 67.669 -18.494 1.00 62.02 19 ARG C C 1
ATOM 7351 O O . ARG C 1 27 ? 58.412 67.878 -17.332 1.00 63.65 19 ARG C O 1
ATOM 7359 N N . GLU C 1 28 ? 58.909 68.654 -19.384 1.00 60.64 20 GLU C N 1
ATOM 7360 C CA A GLU C 1 28 ? 58.616 70.023 -18.980 0.55 59.10 20 GLU C CA 1
ATOM 7361 C CA B GLU C 1 28 ? 58.603 70.038 -19.030 0.45 59.14 20 GLU C CA 1
ATOM 7362 C C . GLU C 1 28 ? 57.145 70.186 -18.611 1.00 58.95 20 GLU C C 1
ATOM 7363 O O . GLU C 1 28 ? 56.826 70.887 -17.642 1.00 59.59 20 GLU C O 1
ATOM 7374 N N . SER C 1 29 ? 56.240 69.534 -19.346 1.00 55.44 21 SER C N 1
ATOM 7375 C CA . SER C 1 29 ? 54.827 69.586 -18.983 1.00 47.51 21 SER C CA 1
ATOM 7376 C C . SER C 1 29 ? 54.595 68.983 -17.604 1.00 47.14 21 SER C C 1
ATOM 7377 O O . SER C 1 29 ? 53.836 69.536 -16.800 1.00 46.71 21 SER C O 1
ATOM 7380 N N . GLN C 1 30 ? 55.265 67.865 -17.300 1.00 47.99 22 GLN C N 1
ATOM 7381 C CA . GLN C 1 30 ? 55.127 67.245 -15.984 1.00 52.58 22 GLN C CA 1
ATOM 7382 C C . GLN C 1 30 ? 55.660 68.153 -14.883 1.00 57.93 22 GLN C C 1
ATOM 7383 O O . GLN C 1 30 ? 55.078 68.225 -13.792 1.00 53.70 22 GLN C O 1
ATOM 7389 N N . ARG C 1 31 ? 56.766 68.857 -15.146 1.00 57.83 23 ARG C N 1
ATOM 7390 C CA . ARG C 1 31 ? 57.282 69.798 -14.156 1.00 58.04 23 ARG C CA 1
ATOM 7391 C C . ARG C 1 31 ? 56.304 70.945 -13.922 1.00 56.53 23 ARG C C 1
ATOM 7392 O O . ARG C 1 31 ? 56.086 71.362 -12.777 1.00 54.16 23 ARG C O 1
ATOM 7400 N N . ARG C 1 32 ? 55.703 71.471 -14.994 1.00 51.26 24 ARG C N 1
ATOM 7401 C CA . ARG C 1 32 ? 54.708 72.523 -14.817 1.00 49.50 24 ARG C CA 1
ATOM 7402 C C . ARG C 1 32 ? 53.517 72.022 -14.016 1.00 48.56 24 ARG C C 1
ATOM 7403 O O . ARG C 1 32 ? 52.951 72.772 -13.215 1.00 51.12 24 ARG C O 1
ATOM 7411 N N . ARG C 1 33 ? 53.148 70.752 -14.188 1.00 47.86 25 ARG C N 1
ATOM 7412 C CA . ARG C 1 33 ? 52.074 70.163 -13.399 1.00 48.34 25 ARG C CA 1
ATOM 7413 C C . ARG C 1 33 ? 52.513 69.798 -11.987 1.00 50.73 25 ARG C C 1
ATOM 7414 O O . ARG C 1 33 ? 51.670 69.370 -11.189 1.00 48.91 25 ARG C O 1
ATOM 7422 N N . PHE C 1 34 ? 53.803 69.941 -11.670 1.00 52.43 26 PHE C N 1
ATOM 7423 C CA . PHE C 1 34 ? 54.356 69.471 -10.401 1.00 53.72 26 PHE C CA 1
ATOM 7424 C C . PHE C 1 34 ? 53.959 68.015 -10.160 1.00 59.51 26 PHE C C 1
ATOM 7425 O O . PHE C 1 34 ? 53.472 67.641 -9.091 1.00 61.43 26 PHE C O 1
ATOM 7433 N N . ALA C 1 35 ? 54.160 67.192 -11.191 1.00 59.42 27 ALA C N 1
ATOM 7434 C CA . ALA C 1 35 ? 53.784 65.788 -11.210 1.00 62.76 27 ALA C CA 1
ATOM 7435 C C . ALA C 1 35 ? 55.032 64.905 -11.289 1.00 64.89 27 ALA C C 1
ATOM 7436 O O . ALA C 1 35 ? 56.170 65.375 -11.147 1.00 64.29 27 ALA C O 1
ATOM 7438 N N . ASP C 1 36 ? 54.813 63.607 -11.500 1.00 66.73 28 ASP C N 1
ATOM 7439 C CA . ASP C 1 36 ? 55.895 62.621 -11.484 1.00 64.20 28 ASP C CA 1
ATOM 7440 C C . ASP C 1 36 ? 56.626 62.662 -12.822 1.00 60.61 28 ASP C C 1
ATOM 7441 O O . ASP C 1 36 ? 56.187 62.059 -13.802 1.00 67.94 28 ASP C O 1
ATOM 7446 N N . VAL C 1 37 ? 57.786 63.321 -12.843 1.00 59.76 29 VAL C N 1
ATOM 7447 C CA . VAL C 1 37 ? 58.552 63.477 -14.078 1.00 69.80 29 VAL C CA 1
ATOM 7448 C C . VAL C 1 37 ? 59.147 62.152 -14.540 1.00 76.54 29 VAL C C 1
ATOM 7449 O O . VAL C 1 37 ? 59.315 61.926 -15.746 1.00 76.07 29 VAL C O 1
ATOM 7453 N N . THR C 1 38 ? 59.460 61.249 -13.608 1.00 78.77 30 THR C N 1
ATOM 7454 C CA . THR C 1 38 ? 60.106 59.999 -13.990 1.00 82.94 30 THR C CA 1
ATOM 7455 C C . THR C 1 38 ? 59.215 59.123 -14.863 1.00 78.55 30 THR C C 1
ATOM 7456 O O . THR C 1 38 ? 59.722 58.197 -15.505 1.00 82.46 30 THR C O 1
ATOM 7460 N N . LEU C 1 39 ? 57.908 59.400 -14.909 1.00 71.08 31 LEU C N 1
ATOM 7461 C CA . LEU C 1 39 ? 57.006 58.635 -15.766 1.00 63.84 31 LEU C CA 1
ATOM 7462 C C . LEU C 1 39 ? 57.428 58.692 -17.229 1.00 59.83 31 LEU C C 1
ATOM 7463 O O . LEU C 1 39 ? 57.146 57.762 -17.992 1.00 57.95 31 LEU C O 1
ATOM 7468 N N . VAL C 1 40 ? 58.066 59.783 -17.651 1.00 59.03 32 VAL C N 1
ATOM 7469 C CA . VAL C 1 40 ? 58.484 59.895 -19.044 1.00 60.07 32 VAL C CA 1
ATOM 7470 C C . VAL C 1 40 ? 59.578 58.877 -19.351 1.00 67.76 32 VAL C C 1
ATOM 7471 O O . VAL C 1 40 ? 59.538 58.184 -20.374 1.00 69.94 32 VAL C O 1
ATOM 7475 N N . ASP C 1 41 ? 60.579 58.779 -18.474 1.00 67.27 33 ASP C N 1
ATOM 7476 C CA . ASP C 1 41 ? 61.628 57.789 -18.682 1.00 71.84 33 ASP C CA 1
ATOM 7477 C C . ASP C 1 41 ? 61.095 56.371 -18.553 1.00 72.47 33 ASP C C 1
ATOM 7478 O O . ASP C 1 41 ? 61.599 55.465 -19.225 1.00 73.67 33 ASP C O 1
ATOM 7483 N N . LYS C 1 42 ? 60.097 56.148 -17.694 1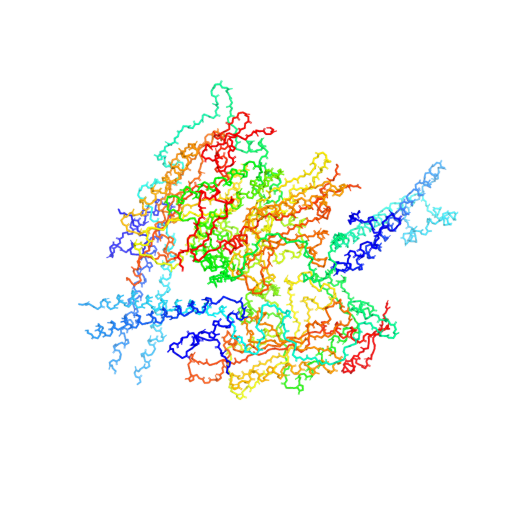.00 67.18 34 LYS C N 1
ATOM 7484 C CA . LYS C 1 42 ? 59.505 54.817 -17.610 1.00 67.74 34 LYS C CA 1
ATOM 7485 C C . LYS C 1 42 ? 58.847 54.431 -18.928 1.00 72.25 34 LYS C C 1
ATOM 7486 O O . LYS C 1 42 ? 58.984 53.290 -19.383 1.00 71.83 34 LYS C O 1
ATOM 7488 N N . VAL C 1 43 ? 58.145 55.375 -19.569 1.00 68.30 35 VAL C N 1
ATOM 7489 C CA . VAL C 1 43 ? 57.536 55.085 -20.867 1.00 66.13 35 VAL C CA 1
ATOM 7490 C C . VAL C 1 43 ? 58.609 54.795 -21.911 1.00 62.65 35 VAL C C 1
ATOM 7491 O O . VAL C 1 43 ? 58.493 53.841 -22.691 1.00 64.03 35 VAL C O 1
ATOM 7495 N N . ILE C 1 44 ? 59.670 55.606 -21.939 1.00 62.36 36 ILE C N 1
ATOM 7496 C CA . ILE C 1 44 ? 60.751 55.402 -22.904 1.00 68.41 36 ILE C CA 1
ATOM 7497 C C . ILE C 1 44 ? 61.392 54.032 -22.711 1.00 75.43 36 ILE C C 1
ATOM 7498 O O . ILE C 1 44 ? 61.615 53.289 -23.674 1.00 76.74 36 ILE C O 1
ATOM 7503 N N . GLU C 1 45 ? 61.709 53.684 -21.460 1.00 78.16 37 GLU C N 1
ATOM 7504 C CA . GLU C 1 45 ? 62.315 52.386 -21.180 1.00 77.37 37 GLU C CA 1
ATOM 7505 C C . GLU C 1 45 ? 61.383 51.254 -21.585 1.00 77.87 37 GLU C C 1
ATOM 7506 O O . GLU C 1 45 ? 61.803 50.291 -22.236 1.00 79.52 37 GLU C O 1
ATOM 7508 N N . LEU C 1 46 ? 60.105 51.357 -21.216 1.00 76.63 38 LEU C N 1
ATOM 7509 C CA . LEU C 1 46 ? 59.159 50.304 -21.570 1.00 75.12 38 LEU C CA 1
ATOM 7510 C C . LEU C 1 46 ? 58.946 50.222 -23.078 1.00 75.36 38 LEU C C 1
ATOM 7511 O O . LEU C 1 46 ? 58.758 49.125 -23.616 1.00 75.64 38 LEU C O 1
ATOM 7516 N N . ASP C 1 47 ? 58.973 51.363 -23.774 1.00 71.34 39 ASP C N 1
ATOM 7517 C CA . ASP C 1 47 ? 58.822 51.350 -25.227 1.00 71.46 39 ASP C CA 1
ATOM 7518 C C . ASP C 1 47 ? 60.010 50.683 -25.910 1.00 71.57 39 ASP C C 1
ATOM 7519 O O . ASP C 1 47 ? 59.833 49.946 -26.886 1.00 72.98 39 ASP C O 1
ATOM 7524 N N . GLU C 1 48 ? 61.227 50.940 -25.419 1.00 71.21 40 GLU C N 1
ATOM 7525 C CA . GLU C 1 48 ? 62.415 50.323 -26.001 1.00 80.04 40 GLU C CA 1
ATOM 7526 C C . GLU C 1 48 ? 62.398 48.814 -25.803 1.00 83.77 40 GLU C C 1
ATOM 7527 O O . GLU C 1 48 ? 62.714 48.053 -26.726 1.00 83.35 40 GLU C O 1
ATOM 7533 N N . VAL C 1 49 ? 62.032 48.367 -24.598 1.00 84.20 41 VAL C N 1
ATOM 7534 C CA . VAL C 1 49 ? 61.918 46.937 -24.318 1.00 84.23 41 VAL C CA 1
ATOM 7535 C C . VAL C 1 49 ? 60.866 46.309 -25.221 1.00 81.82 41 VAL C C 1
ATOM 7536 O O . VAL C 1 49 ? 61.030 45.187 -25.714 1.00 77.15 41 VAL C O 1
ATOM 7540 N N . TRP C 1 50 ? 59.761 47.023 -25.437 1.00 81.61 42 TRP C N 1
ATOM 7541 C CA . TRP C 1 50 ? 58.717 46.558 -26.343 1.00 78.55 42 TRP C CA 1
ATOM 7542 C C . TRP C 1 50 ? 59.247 46.384 -27.764 1.00 79.25 42 TRP C C 1
ATOM 7543 O O . TRP C 1 50 ? 59.037 45.340 -28.392 1.00 81.92 42 TRP C O 1
ATOM 7554 N N . ARG C 1 51 ? 59.946 47.400 -28.287 1.00 78.54 43 ARG C N 1
ATOM 7555 C CA . ARG C 1 51 ? 60.460 47.320 -29.653 1.00 78.91 43 ARG C CA 1
ATOM 7556 C C . ARG C 1 51 ? 61.476 46.194 -29.797 1.00 79.23 43 ARG C C 1
ATOM 7557 O O . ARG C 1 51 ? 61.503 45.503 -30.820 1.00 83.15 43 ARG C O 1
ATOM 7559 N N . ALA C 1 52 ? 62.316 45.994 -28.780 1.00 79.96 44 ALA C N 1
ATOM 7560 C CA . ALA C 1 52 ? 63.284 44.902 -28.820 1.00 82.49 44 ALA C CA 1
ATOM 7561 C C . ALA C 1 52 ? 62.593 43.547 -28.764 1.00 81.90 44 ALA C C 1
ATOM 7562 O O . ALA C 1 52 ? 63.035 42.591 -29.412 1.00 82.51 44 ALA C O 1
ATOM 7564 N N . THR C 1 53 ? 61.506 43.446 -27.995 1.00 83.36 45 THR C N 1
ATOM 7565 C CA . THR C 1 53 ? 60.775 42.187 -27.900 1.00 84.54 45 THR C CA 1
ATOM 7566 C C . THR C 1 53 ? 60.174 41.803 -29.245 1.00 83.35 45 THR C C 1
ATOM 7567 O O . THR C 1 53 ? 60.189 40.628 -29.631 1.00 85.90 45 THR C O 1
ATOM 7571 N N . ILE C 1 54 ? 59.652 42.789 -29.976 1.00 83.95 46 ILE C N 1
ATOM 7572 C CA . ILE C 1 54 ? 59.148 42.540 -31.323 1.00 86.39 46 ILE C CA 1
ATOM 7573 C C . ILE C 1 54 ? 60.284 42.099 -32.236 1.00 90.44 46 ILE C C 1
ATOM 7574 O O . ILE C 1 54 ? 60.124 41.190 -33.063 1.00 93.38 46 ILE C O 1
ATOM 7579 N N . GLY C 1 55 ? 61.451 42.734 -32.096 1.00 86.78 47 GLY C N 1
ATOM 7580 C CA . GLY C 1 55 ? 62.602 42.339 -32.892 1.00 85.71 47 GLY C CA 1
ATOM 7581 C C . GLY C 1 55 ? 63.032 40.910 -32.627 1.00 87.90 47 GLY C C 1
ATOM 7582 O O . GLY C 1 55 ? 63.395 40.180 -33.554 1.00 92.53 47 GLY C O 1
ATOM 7583 N N . LYS C 1 56 ? 63.013 40.495 -31.358 1.00 84.79 48 LYS C N 1
ATOM 7584 C CA . LYS C 1 56 ? 63.350 39.112 -31.039 1.00 85.45 48 LYS C CA 1
ATOM 7585 C C . LYS C 1 56 ? 62.347 38.153 -31.665 1.00 84.55 48 LYS C C 1
ATOM 7586 O O . LYS C 1 56 ? 62.726 37.089 -32.165 1.00 86.32 48 LYS C O 1
ATOM 7588 N N . LEU C 1 57 ? 61.062 38.515 -31.655 1.00 86.48 49 LEU C N 1
ATOM 7589 C CA . LEU C 1 57 ? 60.045 37.649 -32.245 1.00 90.65 49 LEU C CA 1
ATOM 7590 C C . LEU C 1 57 ? 60.279 37.458 -33.742 1.00 91.24 49 LEU C C 1
ATOM 7591 O O . LEU C 1 57 ? 60.207 36.334 -34.254 1.00 91.45 49 LEU C O 1
ATOM 7596 N N . ASN C 1 58 ? 60.559 38.550 -34.462 1.00 90.47 50 ASN C N 1
ATOM 7597 C CA . ASN C 1 58 ? 60.825 38.448 -35.895 1.00 92.81 50 ASN C CA 1
ATOM 7598 C C . ASN C 1 58 ? 62.078 37.621 -36.154 1.00 92.33 50 ASN C C 1
ATOM 7599 O O . ASN C 1 58 ? 62.151 36.876 -37.138 1.00 94.75 50 ASN C O 1
ATOM 7604 N N . HIS C 1 59 ? 63.072 37.741 -35.273 1.00 89.32 51 HIS C N 1
ATOM 7605 C CA . HIS C 1 59 ? 64.266 36.909 -35.356 1.00 88.13 51 HIS C CA 1
ATOM 7606 C C . HIS C 1 59 ? 63.915 35.442 -35.133 1.00 88.82 51 HIS C C 1
ATOM 7607 O O . HIS C 1 59 ? 64.462 34.557 -35.800 1.00 87.64 51 HIS C O 1
ATOM 7614 N N . ILE C 1 60 ? 63.008 35.166 -34.193 1.00 91.67 52 ILE C N 1
ATOM 7615 C CA . ILE C 1 60 ? 62.539 33.799 -33.974 1.00 91.64 52 ILE C CA 1
ATOM 7616 C C . ILE C 1 60 ? 61.689 33.323 -35.149 1.00 89.00 52 ILE C C 1
ATOM 7617 O O . ILE C 1 60 ? 61.800 32.172 -35.584 1.00 89.13 52 ILE C O 1
ATOM 7622 N N . LYS C 1 61 ? 60.817 34.191 -35.668 1.00 89.15 53 LYS C N 1
ATOM 7623 C CA . LYS C 1 61 ? 59.953 33.801 -36.778 1.00 93.37 53 LYS C CA 1
ATOM 7624 C C . LYS C 1 61 ? 60.752 33.476 -38.038 1.00 101.98 53 LYS C C 1
ATOM 7625 O O . LYS C 1 61 ? 60.313 32.659 -38.859 1.00 102.51 53 LYS C O 1
ATOM 7627 N N . SER C 1 62 ? 61.923 34.098 -38.213 1.00 103.62 54 SER C N 1
ATOM 7628 C CA . SER C 1 62 ? 62.748 33.779 -39.373 1.00 101.74 54 SER C CA 1
ATOM 7629 C C . SER C 1 62 ? 63.279 32.355 -39.307 1.00 107.18 54 SER C C 1
ATOM 7630 O O . SER C 1 62 ? 63.539 31.746 -40.351 1.00 108.66 54 SER C O 1
ATOM 7633 N N . PHE C 1 63 ? 63.454 31.812 -38.096 1.00 105.54 55 PHE C N 1
ATOM 7634 C CA . PHE C 1 63 ? 63.878 30.422 -37.960 1.00 102.52 55 PHE C CA 1
ATOM 7635 C C . PHE C 1 63 ? 62.897 29.487 -38.654 1.00 101.28 55 PHE C C 1
ATOM 7636 O O . PHE C 1 63 ? 63.302 28.454 -39.203 1.00 103.83 55 PHE C O 1
ATOM 7644 N N . THR C 1 64 ? 61.609 29.836 -38.632 1.00 96.82 56 THR C N 1
ATOM 7645 C CA . THR C 1 64 ? 60.596 29.057 -39.335 1.00 98.53 56 THR C CA 1
ATOM 7646 C C . THR C 1 64 ? 60.900 28.988 -40.828 1.00 102.65 56 THR C C 1
ATOM 7647 O O . THR C 1 64 ? 60.860 27.911 -41.434 1.00 107.07 56 THR C O 1
ATOM 7651 N N . GLY C 1 65 ? 61.201 30.138 -41.437 1.00 100.95 57 GLY C N 1
ATOM 7652 C CA . GLY C 1 65 ? 61.473 30.169 -42.866 1.00 98.51 57 GLY C CA 1
ATOM 7653 C C . GLY C 1 65 ? 62.745 29.437 -43.255 1.00 99.75 57 GLY C C 1
ATOM 7654 O O . GLY C 1 65 ? 62.789 28.753 -44.282 1.00 99.95 57 GLY C O 1
ATOM 7655 N N . ILE C 1 66 ? 63.800 29.576 -42.447 1.00 95.46 58 ILE C N 1
ATOM 7656 C CA . ILE C 1 66 ? 65.052 28.881 -42.731 1.00 97.94 58 ILE C CA 1
ATOM 7657 C C . ILE C 1 66 ? 64.826 27.375 -42.739 1.00 99.52 58 ILE C C 1
ATOM 7658 O O . ILE C 1 66 ? 65.428 26.643 -43.534 1.00 98.36 58 ILE C O 1
ATOM 7660 N N . ILE C 1 67 ? 63.943 26.893 -41.862 1.00 99.07 59 ILE C N 1
ATOM 7661 C CA . ILE C 1 67 ? 63.674 25.462 -41.756 1.00 101.47 59 ILE C CA 1
ATOM 7662 C C . ILE C 1 67 ? 62.837 24.982 -42.937 1.00 102.56 59 ILE C C 1
ATOM 7663 O O . ILE C 1 67 ? 63.058 23.885 -43.462 1.00 100.67 59 ILE C O 1
ATOM 7665 N N . SER C 1 68 ? 61.865 25.792 -43.371 1.00 99.84 60 SER C N 1
ATOM 7666 C CA . SER C 1 68 ? 60.878 25.335 -44.349 1.00 101.60 60 SER C CA 1
ATOM 7667 C C . SER C 1 68 ? 61.503 24.899 -45.674 1.00 107.32 60 SER C C 1
ATOM 7668 O O . SER C 1 68 ? 60.966 24.004 -46.339 1.00 105.37 60 SER C O 1
ATOM 7671 N N . LYS C 1 69 ? 62.624 25.502 -46.080 1.00 111.08 61 LYS C N 1
ATOM 7672 C CA . LYS C 1 69 ? 63.265 25.081 -47.326 1.00 115.64 61 LYS C CA 1
ATOM 7673 C C . LYS C 1 69 ? 63.778 23.648 -47.238 1.00 113.74 61 LYS C C 1
ATOM 7674 O O . LYS C 1 69 ? 63.611 22.862 -48.179 1.00 111.84 61 LYS C O 1
ATOM 7676 N N . GLU C 1 70 ? 64.388 23.287 -46.114 1.00 113.79 62 GLU C N 1
ATOM 7677 C CA . GLU C 1 70 ? 64.879 21.933 -45.909 1.00 117.92 62 GLU C CA 1
ATOM 7678 C C . GLU C 1 70 ? 63.724 20.943 -45.808 1.00 120.09 62 GLU C C 1
ATOM 7679 O O . GLU C 1 70 ? 63.271 20.408 -46.821 1.00 121.65 62 GLU C O 1
ATOM 7681 N N . GLN C 1 116 ? 60.813 13.791 -40.881 1.00 107.62 108 GLN C N 1
ATOM 7682 C CA . GLN C 1 116 ? 60.701 13.989 -39.443 1.00 107.32 108 GLN C CA 1
ATOM 7683 C C . GLN C 1 116 ? 61.223 15.364 -39.038 1.00 111.56 108 GLN C C 1
ATOM 7684 O O . GLN C 1 116 ? 61.283 15.691 -37.850 1.00 108.01 108 GLN C O 1
ATOM 7686 N N . LEU C 1 117 ? 61.607 16.165 -40.035 1.00 117.28 109 LEU C N 1
ATOM 7687 C CA . LEU C 1 117 ? 62.138 17.504 -39.799 1.00 116.94 109 LEU C CA 1
ATOM 7688 C C . LEU C 1 117 ? 61.069 18.540 -39.460 1.00 114.26 109 LEU C C 1
ATOM 7689 O O . LEU C 1 117 ? 61.417 19.685 -39.154 1.00 114.85 109 LEU C O 1
ATOM 7691 N N . LYS C 1 118 ? 59.789 18.172 -39.487 1.00 109.90 110 LYS C N 1
ATOM 7692 C CA . LYS C 1 118 ? 58.717 19.113 -39.183 1.00 103.14 110 LYS C CA 1
ATOM 7693 C C . LYS C 1 118 ? 58.460 19.282 -37.689 1.00 105.67 110 LYS C C 1
ATOM 7694 O O . LYS C 1 118 ? 57.933 20.326 -37.282 1.00 100.36 110 LYS C O 1
ATOM 7696 N N . LYS C 1 119 ? 58.808 18.281 -36.871 1.00 109.43 111 LYS C N 1
ATOM 7697 C CA . LYS C 1 119 ? 58.542 18.363 -35.435 1.00 109.75 111 LYS C CA 1
ATOM 7698 C C . LYS C 1 119 ? 59.251 19.550 -34.793 1.00 109.36 111 LYS C C 1
ATOM 7699 O O . LYS C 1 119 ? 58.698 20.199 -33.897 1.00 105.34 111 LYS C O 1
ATOM 7701 N N . LEU C 1 120 ? 60.477 19.845 -35.230 1.00 111.27 112 LEU C N 1
ATOM 7702 C CA . LEU C 1 120 ? 61.188 21.011 -34.715 1.00 106.59 112 LEU C CA 1
ATOM 7703 C C . LEU C 1 120 ? 60.433 22.297 -35.032 1.00 106.91 112 LEU C C 1
ATOM 7704 O O . LEU C 1 120 ? 60.318 23.189 -34.182 1.00 110.13 112 LEU C O 1
ATOM 7709 N N . SER C 1 121 ? 59.915 22.408 -36.259 1.00 102.83 113 SER C N 1
ATOM 7710 C CA . SER C 1 121 ? 59.195 23.612 -36.663 1.00 100.29 113 SER C CA 1
ATOM 7711 C C . SER C 1 121 ? 57.961 23.840 -35.798 1.00 97.23 113 SER C C 1
ATOM 7712 O O . SER C 1 121 ? 57.705 24.966 -35.351 1.00 92.55 113 SER C O 1
ATOM 7715 N N . THR C 1 122 ? 57.184 22.782 -35.550 1.00 99.15 114 THR C N 1
ATOM 7716 C CA . THR C 1 122 ? 56.012 22.907 -34.689 1.00 99.90 114 THR C CA 1
ATOM 7717 C C . THR C 1 122 ? 56.408 23.340 -33.284 1.00 98.59 114 THR C C 1
ATOM 7718 O O . THR C 1 122 ? 55.721 24.159 -32.662 1.00 98.86 114 THR C O 1
ATOM 7722 N N . TYR C 1 123 ? 57.512 22.792 -32.768 1.00 95.95 115 TYR C N 1
ATOM 7723 C CA . TYR C 1 123 ? 57.990 23.170 -31.443 1.00 94.84 115 TYR C CA 1
ATOM 7724 C C . TYR C 1 123 ? 58.258 24.669 -31.364 1.00 93.55 115 TYR C C 1
ATOM 7725 O O . TYR C 1 123 ? 57.879 25.324 -30.386 1.00 86.84 115 TYR C O 1
ATOM 7734 N N . ILE C 1 124 ? 58.920 25.225 -32.384 1.00 96.22 116 ILE C N 1
ATOM 7735 C CA . ILE C 1 124 ? 59.187 26.662 -32.420 1.00 94.28 116 ILE C CA 1
ATOM 7736 C C . ILE C 1 124 ? 57.889 27.458 -32.363 1.00 92.65 116 ILE C C 1
ATOM 7737 O O . ILE C 1 124 ? 57.788 28.458 -31.641 1.00 93.15 116 ILE C O 1
ATOM 7739 N N . THR C 1 125 ? 56.878 27.036 -33.126 1.00 93.11 117 THR C N 1
ATOM 7740 C CA . THR C 1 125 ? 55.597 27.738 -33.110 1.00 95.34 117 THR C CA 1
ATOM 7741 C C . THR C 1 125 ? 54.913 27.609 -31.753 1.00 91.32 117 THR C C 1
ATOM 7742 O O . THR C 1 125 ? 54.421 28.597 -31.196 1.00 87.22 117 THR C O 1
ATOM 7746 N N . GLU C 1 126 ? 54.883 26.398 -31.198 1.00 91.86 118 GLU C N 1
ATOM 7747 C CA . GLU C 1 126 ? 54.111 26.171 -29.984 1.00 91.26 118 GLU C CA 1
ATOM 7748 C C . GLU C 1 126 ? 54.788 26.761 -28.749 1.00 95.07 118 GLU C C 1
ATOM 7749 O O . GLU C 1 126 ? 54.099 27.259 -27.849 1.00 93.92 118 GLU C O 1
ATOM 7751 N N . VAL C 1 127 ? 56.117 26.738 -28.690 1.00 92.95 119 VAL C N 1
ATOM 7752 C CA . VAL C 1 127 ? 56.842 27.106 -27.478 1.00 87.52 119 VAL C CA 1
ATOM 7753 C C . VAL C 1 127 ? 57.454 28.501 -27.567 1.00 85.96 119 VAL C C 1
ATOM 7754 O O . VAL C 1 127 ? 57.410 29.257 -26.597 1.00 86.87 119 VAL C O 1
ATOM 7758 N N . HIS C 1 128 ? 58.003 28.890 -28.716 1.00 84.72 120 HIS C N 1
ATOM 7759 C CA . HIS C 1 128 ? 58.741 30.149 -28.770 1.00 84.69 120 HIS C CA 1
ATOM 7760 C C . HIS C 1 128 ? 57.967 31.289 -29.418 1.00 86.91 120 HIS C C 1
ATOM 7761 O O . HIS C 1 128 ? 57.933 32.395 -28.868 1.00 87.05 120 HIS C O 1
ATOM 7768 N N . ILE C 1 129 ? 57.349 31.051 -30.575 1.00 87.43 121 ILE C N 1
ATOM 7769 C CA . ILE C 1 129 ? 56.639 32.123 -31.263 1.00 86.95 121 ILE C CA 1
ATOM 7770 C C . ILE C 1 129 ? 55.436 32.573 -30.440 1.00 93.41 121 ILE C C 1
ATOM 7771 O O . ILE C 1 129 ? 55.202 33.774 -30.256 1.00 96.38 121 ILE C O 1
ATOM 7776 N N . LYS C 1 130 ? 54.660 31.613 -29.927 1.00 93.07 122 LYS C N 1
ATOM 7777 C CA . LYS C 1 130 ? 53.523 31.948 -29.072 1.00 88.90 122 LYS C CA 1
ATOM 7778 C C . LYS C 1 130 ? 53.976 32.680 -27.814 1.00 91.34 122 LYS C C 1
ATOM 7779 O O . LYS C 1 130 ? 53.333 33.644 -27.382 1.00 89.82 122 LYS C O 1
ATOM 7781 N N . ASN C 1 131 ? 55.081 32.231 -27.210 1.00 96.89 123 ASN C N 1
ATOM 7782 C CA . ASN C 1 131 ? 55.599 32.875 -26.005 1.00 98.42 123 ASN C CA 1
ATOM 7783 C C . ASN C 1 131 ? 55.948 34.337 -26.257 1.00 97.35 123 ASN C C 1
ATOM 7784 O O . ASN C 1 131 ? 55.604 35.217 -25.458 1.00 94.59 123 ASN C O 1
ATOM 7789 N N . SER C 1 132 ? 56.643 34.614 -27.362 1.00 97.60 124 SER C N 1
ATOM 7790 C CA . SER C 1 132 ? 57.030 35.987 -27.665 1.00 95.05 124 SER C CA 1
ATOM 7791 C C . SER C 1 132 ? 55.832 36.828 -28.084 1.00 94.11 124 SER C C 1
ATOM 7792 O O . SER C 1 132 ? 55.722 37.995 -27.691 1.00 92.39 124 SER C O 1
ATOM 7795 N N . GLU C 1 133 ? 54.919 36.253 -28.873 1.00 97.62 125 GLU C N 1
ATOM 7796 C CA . GLU C 1 133 ? 53.750 37.005 -29.318 1.00 98.09 125 GLU C CA 1
ATOM 7797 C C . GLU C 1 133 ? 52.902 37.455 -28.133 1.00 99.39 125 GLU C C 1
ATOM 7798 O O . GLU C 1 133 ? 52.381 38.578 -28.121 1.00 97.68 125 GLU C O 1
ATOM 7800 N N . GLU C 1 134 ? 52.752 36.591 -27.124 1.00 99.45 126 GLU C N 1
ATOM 7801 C CA . GLU C 1 134 ? 52.027 36.988 -25.921 1.00 95.52 126 GLU C CA 1
ATOM 7802 C C . GLU C 1 134 ? 52.833 37.983 -25.096 1.00 98.59 126 GLU C C 1
ATOM 7803 O O . GLU C 1 134 ? 52.267 38.917 -24.515 1.00 101.93 126 GLU C O 1
ATOM 7805 N N . GLU C 1 135 ? 54.157 37.801 -25.034 1.00 95.28 127 GLU C N 1
ATOM 7806 C CA . GLU C 1 135 ? 55.000 38.727 -24.280 1.00 90.57 127 GLU C CA 1
ATOM 7807 C C . GLU C 1 135 ? 54.992 40.128 -24.870 1.00 87.84 127 GLU C C 1
ATOM 7808 O O . GLU C 1 135 ? 55.110 41.109 -24.126 1.00 87.04 127 GLU C O 1
ATOM 7814 N N . VAL C 1 136 ? 54.884 40.248 -26.195 1.00 82.69 128 VAL C N 1
ATOM 7815 C CA . VAL C 1 136 ? 54.781 41.571 -26.803 1.00 79.28 128 VAL C CA 1
ATOM 7816 C C . VAL C 1 136 ? 53.542 42.286 -26.281 1.00 81.46 128 VAL C C 1
ATOM 7817 O O . VAL C 1 136 ? 53.583 43.481 -25.963 1.00 84.47 128 VAL C O 1
ATOM 7821 N N . LYS C 1 137 ? 52.424 41.562 -26.177 1.00 80.34 129 LYS C N 1
ATOM 7822 C CA . LYS C 1 137 ? 51.199 42.159 -25.657 1.00 79.71 129 LYS C CA 1
ATOM 7823 C C . LYS C 1 137 ? 51.383 42.617 -24.214 1.00 79.78 129 LYS C C 1
ATOM 7824 O O . LYS C 1 137 ? 50.895 43.686 -23.828 1.00 82.00 129 LYS C O 1
ATOM 7826 N N . GLN C 1 138 ? 52.085 41.821 -23.402 1.00 75.56 130 GLN C N 1
ATOM 7827 C CA . GLN C 1 138 ? 52.312 42.202 -22.012 1.00 78.93 130 GLN C CA 1
ATOM 7828 C C . GLN C 1 138 ? 53.102 43.501 -21.922 1.00 80.81 130 GLN C C 1
ATOM 7829 O O . GLN C 1 138 ? 52.768 44.387 -21.125 1.00 80.11 130 GLN C O 1
ATOM 7835 N N . LYS C 1 139 ? 54.148 43.639 -22.739 1.00 78.04 131 LYS C N 1
ATOM 7836 C CA . LYS C 1 139 ? 54.944 44.860 -22.707 1.00 77.90 131 LYS C CA 1
ATOM 7837 C C . LYS C 1 139 ? 54.167 46.040 -23.282 1.00 78.28 131 LYS C C 1
ATOM 7838 O O . LYS C 1 139 ? 54.303 47.171 -22.803 1.00 74.99 131 LYS C O 1
ATOM 7840 N N . GLU C 1 140 ? 53.347 45.794 -24.310 1.00 81.96 132 GLU C N 1
ATOM 7841 C CA . GLU C 1 140 ? 52.548 46.865 -24.898 1.00 80.12 132 GLU C CA 1
ATOM 7842 C C . GLU C 1 140 ? 51.516 47.401 -23.911 1.00 80.29 132 GLU C C 1
ATOM 7843 O O . GLU C 1 140 ? 51.375 48.619 -23.746 1.00 78.17 132 GLU C O 1
ATOM 7849 N N . LYS C 1 141 ? 50.774 46.508 -23.248 1.00 82.59 133 LYS C N 1
ATOM 7850 C CA . LYS C 1 141 ? 49.804 46.961 -22.253 1.00 81.17 133 LYS C CA 1
ATOM 7851 C C . LYS C 1 141 ? 50.509 47.640 -21.089 1.00 82.82 133 LYS C C 1
ATOM 7852 O O . LYS C 1 141 ? 50.015 48.635 -20.543 1.00 82.60 133 LYS C O 1
ATOM 7854 N N . GLU C 1 142 ? 51.670 47.110 -20.701 1.00 76.08 134 GLU C N 1
ATOM 7855 C CA . GLU C 1 142 ? 52.453 47.690 -19.618 1.00 71.90 134 GLU C CA 1
ATOM 7856 C C . GLU C 1 142 ? 52.941 49.091 -19.962 1.00 73.22 134 GLU C C 1
ATOM 7857 O O . GLU C 1 142 ? 52.873 50.001 -19.126 1.00 72.70 134 GLU C O 1
ATOM 7863 N N . ARG C 1 143 ? 53.421 49.290 -21.191 1.00 71.07 135 ARG C N 1
ATOM 7864 C CA . ARG C 1 143 ? 53.849 50.621 -21.615 1.00 66.09 135 ARG C CA 1
ATOM 7865 C C . ARG C 1 143 ? 52.684 51.602 -21.612 1.00 67.05 135 ARG C C 1
ATOM 7866 O O . ARG C 1 143 ? 52.795 52.718 -21.089 1.00 65.83 135 ARG C O 1
ATOM 7874 N N . ASP C 1 144 ? 51.557 51.200 -22.203 1.00 68.56 136 ASP C N 1
ATOM 7875 C CA . ASP C 1 144 ? 50.403 52.083 -22.312 1.00 67.16 136 ASP C CA 1
ATOM 7876 C C . ASP C 1 144 ? 49.833 52.438 -20.946 1.00 70.32 136 ASP C C 1
ATOM 7877 O O . ASP C 1 144 ? 49.257 53.519 -20.776 1.00 67.21 136 ASP C O 1
ATOM 7882 N N . ASP C 1 145 ? 49.988 51.550 -19.962 1.00 74.25 137 ASP C N 1
ATOM 7883 C CA . ASP C 1 145 ? 49.457 51.817 -18.630 1.00 71.53 137 ASP C CA 1
ATOM 7884 C C . ASP C 1 145 ? 50.201 52.958 -17.949 1.00 65.68 137 ASP C C 1
ATOM 7885 O O . ASP C 1 145 ? 49.610 53.713 -17.168 1.00 55.46 137 ASP C O 1
ATOM 7890 N N . VAL C 1 146 ? 51.505 53.078 -18.188 1.00 63.07 138 VAL C N 1
ATOM 7891 C CA . VAL C 1 146 ? 52.219 54.229 -17.647 1.00 59.25 138 VAL C CA 1
ATOM 7892 C C . VAL C 1 146 ? 51.859 55.492 -18.419 1.00 57.34 138 VAL C C 1
ATOM 7893 O O . VAL C 1 146 ? 51.681 56.564 -17.829 1.00 61.21 138 VAL C O 1
ATOM 7897 N N . LEU C 1 147 ? 51.741 55.388 -19.747 1.00 50.66 139 LEU C N 1
ATOM 7898 C CA . LEU C 1 147 ? 51.423 56.558 -20.560 1.00 53.34 139 LEU C CA 1
ATOM 7899 C C . LEU C 1 147 ? 50.103 57.188 -20.133 1.00 55.54 139 LEU C C 1
ATOM 7900 O O . LEU C 1 147 ? 49.987 58.417 -20.065 1.00 53.31 139 LEU C O 1
ATOM 7905 N N . LEU C 1 148 ? 49.116 56.362 -19.783 1.00 58.05 140 LEU C N 1
ATOM 7906 C CA . LEU C 1 148 ? 47.812 56.873 -19.387 1.00 58.59 140 LEU C CA 1
ATOM 7907 C C . LEU C 1 148 ? 47.882 57.724 -18.125 1.00 59.29 140 LEU C C 1
ATOM 7908 O O . LEU C 1 148 ? 46.948 58.487 -17.853 1.00 56.98 140 LEU C O 1
ATOM 7913 N N . GLN C 1 149 ? 48.966 57.622 -17.356 1.00 50.90 141 GLN C N 1
ATOM 7914 C CA . GLN C 1 149 ? 49.097 58.355 -16.104 1.00 51.06 141 GLN C CA 1
ATOM 7915 C C . GLN C 1 149 ? 49.656 59.757 -16.282 1.00 50.63 141 GLN C C 1
ATOM 7916 O O . GLN C 1 149 ? 49.644 60.542 -15.327 1.00 53.95 141 GLN C O 1
ATOM 7922 N N . ILE C 1 150 ? 50.155 60.077 -17.450 1.00 47.52 142 ILE C N 1
ATOM 7923 C CA . ILE C 1 150 ? 50.779 61.365 -17.714 1.00 49.81 142 ILE C CA 1
ATOM 7924 C C . ILE C 1 150 ? 49.703 62.365 -18.112 1.00 49.04 142 ILE C C 1
ATOM 7925 O O . ILE C 1 150 ? 48.796 62.047 -18.890 1.00 51.79 142 ILE C O 1
ATOM 7930 N N . GLY C 1 151 ? 49.788 63.576 -17.570 1.00 50.61 143 GLY C N 1
ATOM 7931 C CA . GLY C 1 151 ? 48.798 64.580 -17.891 1.00 53.34 143 GLY C CA 1
ATOM 7932 C C . GLY C 1 151 ? 48.985 65.145 -19.287 1.00 51.32 143 GLY C C 1
ATOM 7933 O O . GLY C 1 151 ? 50.047 65.040 -19.899 1.00 46.51 143 GLY C O 1
ATOM 7934 N N . ASN C 1 152 ? 47.914 65.755 -19.792 1.00 48.52 144 ASN C N 1
ATOM 7935 C CA . ASN C 1 152 ? 47.946 66.405 -21.096 1.00 43.81 144 ASN C CA 1
ATOM 7936 C C . ASN C 1 152 ? 49.027 67.477 -21.119 1.00 40.90 144 ASN C C 1
ATOM 7937 O O . ASN C 1 152 ? 49.379 68.049 -20.083 1.00 48.78 144 ASN C O 1
ATOM 7942 N N . ILE C 1 153 ? 49.571 67.735 -22.314 1.00 39.31 145 ILE C N 1
ATOM 7943 C CA . ILE C 1 153 ? 50.607 68.755 -22.468 1.00 40.66 145 ILE C CA 1
ATOM 7944 C C . ILE C 1 153 ? 50.040 70.112 -22.078 1.00 48.64 145 ILE C C 1
ATOM 7945 O O . ILE C 1 153 ? 49.021 70.558 -22.620 1.00 44.76 145 ILE C O 1
ATOM 7950 N N . VAL C 1 154 ? 50.697 70.777 -21.127 1.00 51.55 146 VAL C N 1
ATOM 7951 C CA . VAL C 1 154 ? 50.233 72.078 -20.657 1.00 47.97 146 VAL C CA 1
ATOM 7952 C C . VAL C 1 154 ? 50.534 73.140 -21.706 1.00 46.65 146 VAL C C 1
ATOM 7953 O O . VAL C 1 154 ? 51.653 73.219 -22.227 1.00 50.12 146 VAL C O 1
ATOM 7957 N N . HIS C 1 155 ? 49.542 73.977 -22.008 1.00 41.73 147 HIS C N 1
ATOM 7958 C CA . HIS C 1 155 ? 49.724 75.018 -23.013 1.00 41.50 147 HIS C CA 1
ATOM 7959 C C . HIS C 1 155 ? 50.717 76.072 -22.526 1.00 46.35 147 HIS C C 1
ATOM 7960 O O . HIS C 1 155 ? 50.849 76.328 -21.327 1.00 48.25 147 HIS C O 1
ATOM 7967 N N . GLU C 1 156 ? 51.418 76.690 -23.486 1.00 46.32 148 GLU C N 1
ATOM 7968 C CA . GLU C 1 156 ? 52.505 77.616 -23.166 1.00 53.15 148 GLU C CA 1
ATOM 7969 C C . GLU C 1 156 ? 52.025 78.866 -22.431 1.00 53.47 148 GLU C C 1
ATOM 7970 O O . GLU C 1 156 ? 52.799 79.479 -21.682 1.00 52.20 148 GLU C O 1
ATOM 7976 N N . THR C 1 157 ? 50.769 79.263 -22.627 1.00 47.44 149 THR C N 1
ATOM 7977 C CA . THR C 1 157 ? 50.251 80.476 -22.006 1.00 52.72 149 THR C CA 1
ATOM 7978 C C . THR C 1 157 ? 49.755 80.255 -20.581 1.00 51.79 149 THR C C 1
ATOM 7979 O O . THR C 1 157 ? 49.248 81.200 -19.966 1.00 46.48 149 THR C O 1
ATOM 7983 N N . VAL C 1 158 ? 49.866 79.041 -20.049 1.00 49.07 150 VAL C N 1
ATOM 7984 C CA . VAL C 1 158 ? 49.402 78.770 -18.694 1.00 49.81 150 VAL C CA 1
ATOM 7985 C C . VAL C 1 158 ? 50.450 79.272 -17.709 1.00 45.96 150 VAL C C 1
ATOM 7986 O O . VAL C 1 158 ? 51.642 78.992 -17.865 1.00 46.69 150 VAL C O 1
ATOM 7990 N N . VAL C 1 159 ? 50.002 79.991 -16.676 1.00 44.83 151 VAL C N 1
ATOM 7991 C CA . VAL C 1 159 ? 50.908 80.451 -15.630 1.00 51.43 151 VAL C CA 1
ATOM 7992 C C . VAL C 1 159 ? 51.506 79.239 -14.931 1.00 51.67 151 VAL C C 1
ATOM 7993 O O . VAL C 1 159 ? 50.778 78.360 -14.452 1.00 49.87 151 VAL C O 1
ATOM 7997 N N . VAL C 1 160 ? 52.835 79.180 -14.864 1.00 51.79 152 VAL C N 1
ATOM 7998 C CA . VAL C 1 160 ? 53.527 78.034 -14.277 1.00 55.74 152 VAL C CA 1
ATOM 7999 C C . VAL C 1 160 ? 53.692 78.288 -12.783 1.00 56.24 152 VAL C C 1
ATOM 8000 O O . VAL C 1 160 ? 54.488 79.134 -12.376 1.00 52.26 152 VAL C O 1
ATOM 8004 N N . SER C 1 161 ? 52.956 77.538 -11.965 1.00 51.30 153 SER C N 1
ATOM 8005 C CA . SER C 1 161 ? 53.008 77.699 -10.517 1.00 53.66 153 SER C CA 1
ATOM 8006 C C . SER C 1 161 ? 52.236 76.566 -9.862 1.00 51.34 153 SER C C 1
ATOM 8007 O O . SER C 1 161 ? 51.355 75.958 -10.475 1.00 47.01 153 SER C O 1
ATOM 8010 N N . ASP C 1 162 ? 52.577 76.292 -8.603 1.00 54.20 154 ASP C N 1
ATOM 8011 C CA . ASP C 1 162 ? 51.853 75.311 -7.806 1.00 57.20 154 ASP C CA 1
ATOM 8012 C C . ASP C 1 162 ? 50.828 75.940 -6.870 1.00 54.39 154 ASP C C 1
ATOM 8013 O O . ASP C 1 162 ? 50.133 75.209 -6.159 1.00 51.50 154 ASP C O 1
ATOM 8018 N N . ASN C 1 163 ? 50.712 77.265 -6.850 1.00 51.62 155 ASN C N 1
ATOM 8019 C CA . ASN C 1 163 ? 49.851 77.960 -5.901 1.00 50.60 155 ASN C CA 1
ATOM 8020 C C . ASN C 1 163 ? 48.830 78.782 -6.670 1.00 46.49 155 ASN C C 1
ATOM 8021 O O . ASN C 1 163 ? 49.197 79.658 -7.461 1.00 48.69 155 ASN C O 1
ATOM 8026 N N . GLU C 1 164 ? 47.552 78.514 -6.416 1.00 46.10 156 GLU C N 1
ATOM 8027 C CA . GLU C 1 164 ? 46.475 79.225 -7.080 1.00 48.61 156 GLU C CA 1
ATOM 8028 C C . GLU C 1 164 ? 46.403 80.693 -6.674 1.00 53.56 156 GLU C C 1
ATOM 8029 O O . GLU C 1 164 ? 45.712 81.471 -7.341 1.00 56.47 156 GLU C O 1
ATOM 8035 N N . ASP C 1 165 ? 47.116 81.097 -5.622 1.00 56.81 157 ASP C N 1
ATOM 8036 C CA . ASP C 1 165 ? 47.292 82.520 -5.364 1.00 61.50 157 ASP C CA 1
ATOM 8037 C C . ASP C 1 165 ? 47.896 83.240 -6.561 1.00 59.46 157 ASP C C 1
ATOM 8038 O O . ASP C 1 165 ? 47.724 84.457 -6.692 1.00 54.28 157 ASP C O 1
ATOM 8043 N N . ASN C 1 166 ? 48.601 82.515 -7.431 1.00 55.41 158 ASN C N 1
ATOM 8044 C CA . ASN C 1 166 ? 49.265 83.084 -8.594 1.00 49.87 158 ASN C CA 1
ATOM 8045 C C . ASN C 1 166 ? 48.469 82.924 -9.887 1.00 45.35 158 ASN C C 1
ATOM 8046 O O . ASN C 1 166 ? 49.036 83.109 -10.970 1.00 45.30 158 ASN C O 1
ATOM 8051 N N . ASN C 1 167 ? 47.196 82.527 -9.807 1.00 42.52 159 ASN C N 1
ATOM 8052 C CA . ASN C 1 167 ? 46.322 82.553 -10.978 1.00 42.00 159 ASN C CA 1
ATOM 8053 C C . ASN C 1 167 ? 46.398 83.923 -11.641 1.00 48.81 159 ASN C C 1
ATOM 8054 O O . ASN C 1 167 ? 46.314 84.952 -10.966 1.00 51.15 159 ASN C O 1
ATOM 8059 N N . GLY C 1 168 ? 46.577 83.938 -12.961 1.00 51.24 160 GLY C N 1
ATOM 8060 C CA . GLY C 1 168 ? 46.711 85.202 -13.678 1.00 49.90 160 GLY C CA 1
ATOM 8061 C C . GLY C 1 168 ? 45.364 85.895 -13.837 1.00 45.72 160 GLY C C 1
ATOM 8062 O O . GLY C 1 168 ? 44.375 85.272 -14.240 1.00 37.07 160 GLY C O 1
ATOM 8063 N N . ILE C 1 169 ? 45.314 87.180 -13.487 1.00 43.42 161 ILE C N 1
ATOM 8064 C CA . ILE C 1 169 ? 44.119 87.995 -13.709 1.00 42.19 161 ILE C CA 1
ATOM 8065 C C . ILE C 1 169 ? 44.180 88.485 -15.155 1.00 43.23 161 ILE C C 1
ATOM 8066 O O . ILE C 1 169 ? 44.920 89.415 -15.468 1.00 44.73 161 ILE C O 1
ATOM 8071 N N . VAL C 1 170 ? 43.377 87.896 -16.037 1.00 37.42 162 VAL C N 1
ATOM 8072 C CA . VAL C 1 170 ? 43.513 88.219 -17.454 1.00 42.36 162 VAL C CA 1
ATOM 8073 C C . VAL C 1 170 ? 42.865 89.555 -17.772 1.00 44.04 162 VAL C C 1
ATOM 8074 O O . VAL C 1 170 ? 43.431 90.371 -18.506 1.00 45.90 162 VAL C O 1
ATOM 8078 N N . ARG C 1 171 ? 41.673 89.797 -17.241 1.00 42.68 163 ARG C N 1
ATOM 8079 C CA . ARG C 1 171 ? 40.970 91.050 -17.463 1.00 48.35 163 ARG C CA 1
ATOM 8080 C C . ARG C 1 171 ? 39.827 91.137 -16.467 1.00 45.93 163 ARG C C 1
ATOM 8081 O O . ARG C 1 171 ? 39.378 90.126 -15.916 1.00 39.01 163 ARG C O 1
ATOM 8089 N N . MET C 1 172 ? 39.354 92.361 -16.257 1.00 38.94 164 MET C N 1
ATOM 8090 C CA . MET C 1 172 ? 38.231 92.627 -15.372 1.00 39.56 164 MET C CA 1
ATOM 8091 C C . MET C 1 172 ? 37.200 93.417 -16.153 1.00 43.56 164 MET C C 1
ATOM 8092 O O . MET C 1 172 ? 37.553 94.370 -16.853 1.00 44.19 164 MET C O 1
ATOM 8097 N N . VAL C 1 173 ? 35.935 93.026 -16.045 1.00 39.15 165 VAL C N 1
ATOM 8098 C CA . VAL C 1 173 ? 34.875 93.617 -16.853 1.00 35.75 165 VAL C CA 1
ATOM 8099 C C . VAL C 1 173 ? 33.703 93.972 -15.955 1.00 44.60 165 VAL C C 1
ATOM 8100 O O . VAL C 1 173 ? 33.186 93.110 -15.236 1.00 44.96 165 VAL C O 1
ATOM 8104 N N . GLY C 1 174 ? 33.284 95.234 -16.001 1.00 37.31 166 GLY C N 1
ATOM 8105 C CA . GLY C 1 174 ? 32.073 95.686 -15.347 1.00 36.06 166 GLY C CA 1
ATOM 8106 C C . GLY C 1 174 ? 32.352 96.722 -14.274 1.00 38.18 166 GLY C C 1
ATOM 8107 O O . GLY C 1 174 ? 33.496 97.060 -13.970 1.00 36.32 166 GLY C O 1
ATOM 8108 N N . ASN C 1 175 ? 31.256 97.219 -13.691 1.00 40.12 167 ASN C N 1
ATOM 8109 C CA . ASN C 1 175 ? 31.311 98.231 -12.643 1.00 39.73 167 ASN C CA 1
ATOM 8110 C C . ASN C 1 175 ? 30.795 97.648 -11.331 1.00 41.44 167 ASN C C 1
ATOM 8111 O O . ASN C 1 175 ? 29.605 97.790 -11.014 1.00 44.93 167 ASN C O 1
ATOM 8116 N N . PRO C 1 176 ? 31.646 96.977 -10.554 1.00 41.29 168 PRO C N 1
ATOM 8117 C CA . PRO C 1 176 ? 31.175 96.334 -9.317 1.00 41.52 168 PRO C CA 1
ATOM 8118 C C . PRO C 1 176 ? 30.694 97.349 -8.290 1.00 42.93 168 PRO C C 1
ATOM 8119 O O . PRO C 1 176 ? 31.404 98.297 -7.955 1.00 40.68 168 PRO C O 1
ATOM 8123 N N . ARG C 1 177 ? 29.477 97.145 -7.786 1.00 37.99 169 ARG C N 1
ATOM 8124 C CA . ARG C 1 177 ? 28.963 98.044 -6.767 1.00 34.60 169 ARG C CA 1
ATOM 8125 C C . ARG C 1 177 ? 29.816 97.946 -5.501 1.00 38.97 169 ARG C C 1
ATOM 8126 O O . ARG C 1 177 ? 30.328 96.868 -5.162 1.00 35.61 169 ARG C O 1
ATOM 8134 N N . PRO C 1 178 ? 29.990 99.060 -4.785 1.00 38.50 170 PRO C N 1
ATOM 8135 C CA . PRO C 1 178 ? 30.742 99.009 -3.528 1.00 35.91 170 PRO C CA 1
ATOM 8136 C C . PRO C 1 178 ? 30.035 98.101 -2.542 1.00 32.35 170 PRO C C 1
ATOM 8137 O O . PRO C 1 178 ? 28.818 97.919 -2.603 1.00 33.70 170 PRO C O 1
ATOM 8141 N N . LYS C 1 179 ? 30.814 97.514 -1.630 1.00 34.39 171 LYS C N 1
ATOM 8142 C CA . LYS C 1 179 ? 30.199 96.666 -0.616 1.00 43.34 171 LYS C CA 1
ATOM 8143 C C . LYS C 1 179 ? 29.245 97.464 0.263 1.00 42.33 171 LYS C C 1
ATOM 8144 O O . LYS C 1 179 ? 28.228 96.923 0.717 1.00 35.49 171 LYS C O 1
ATOM 8150 N N . VAL C 1 180 ? 29.564 98.736 0.523 1.00 37.02 172 VAL C N 1
ATOM 8151 C CA . VAL C 1 180 ? 28.722 99.640 1.304 1.00 39.16 172 VAL C CA 1
ATOM 8152 C C . VAL C 1 180 ? 28.384 100.862 0.448 1.00 37.59 172 VAL C C 1
ATOM 8153 O O . VAL C 1 180 ? 29.286 101.503 -0.098 1.00 37.31 172 VAL C O 1
ATOM 8157 N N . ASP C 1 181 ? 27.097 101.187 0.337 1.00 36.70 173 ASP C N 1
ATOM 8158 C CA . ASP C 1 181 ? 26.679 102.384 -0.388 1.00 36.87 173 ASP C CA 1
ATOM 8159 C C . ASP C 1 181 ? 27.225 103.624 0.332 1.00 35.87 173 ASP C C 1
ATOM 8160 O O . ASP C 1 181 ? 26.876 103.859 1.502 1.00 35.58 173 ASP C O 1
ATOM 8165 N N . PRO C 1 182 ? 28.072 104.437 -0.316 1.00 37.92 174 PRO C N 1
ATOM 8166 C CA . PRO C 1 182 ? 28.686 105.577 0.393 1.00 32.69 174 PRO C CA 1
ATOM 8167 C C . PRO C 1 182 ? 27.701 106.649 0.816 1.00 39.80 174 PRO C C 1
ATOM 8168 O O . PRO C 1 182 ? 27.966 107.352 1.797 1.00 34.07 174 PRO C O 1
ATOM 8172 N N . GLU C 1 183 ? 26.555 106.754 0.147 1.00 33.90 175 GLU C N 1
ATOM 8173 C CA . GLU C 1 183 ? 25.627 107.860 0.362 1.00 35.39 175 GLU C CA 1
ATOM 8174 C C . GLU C 1 183 ? 24.600 107.570 1.448 1.00 35.76 175 GLU C C 1
ATOM 8175 O O . GLU C 1 183 ? 23.951 108.505 1.931 1.00 36.82 175 GLU C O 1
ATOM 8181 N N . THR C 1 184 ? 24.329 106.288 1.715 1.00 35.27 176 THR C N 1
ATOM 8182 C CA . THR C 1 184 ? 23.397 105.844 2.744 1.00 36.84 176 THR C CA 1
ATOM 8183 C C . THR C 1 184 ? 24.035 105.017 3.852 1.00 36.67 176 THR C C 1
ATOM 8184 O O . THR C 1 184 ? 23.395 104.809 4.885 1.00 40.47 176 THR C O 1
ATOM 8188 N N . GLY C 1 185 ? 25.244 104.499 3.656 1.00 39.16 177 GLY C N 1
ATOM 8189 C CA . GLY C 1 185 ? 25.822 103.563 4.596 1.00 32.26 177 GLY C CA 1
ATOM 8190 C C . GLY C 1 185 ? 25.267 102.150 4.543 1.00 40.00 177 GLY C C 1
ATOM 8191 O O . GLY C 1 185 ? 25.640 101.328 5.391 1.00 40.62 177 GLY C O 1
ATOM 8192 N N . TYR C 1 186 ? 24.378 101.830 3.593 1.00 36.36 178 TYR C N 1
ATOM 8193 C CA . TYR C 1 186 ? 23.791 100.488 3.546 1.00 31.38 178 TYR C CA 1
ATOM 8194 C C . TYR C 1 186 ? 24.811 99.440 3.082 1.00 32.84 178 TYR C C 1
ATOM 8195 O O . TYR C 1 186 ? 25.320 99.501 1.956 1.00 33.35 178 TYR C O 1
ATOM 8204 N N . LYS C 1 187 ? 25.052 98.439 3.921 1.00 38.33 179 LYS C N 1
ATOM 8205 C CA . LYS C 1 187 ? 26.030 97.396 3.637 1.00 35.95 179 LYS C CA 1
ATOM 8206 C C . LYS C 1 187 ? 25.367 96.220 2.925 1.00 35.57 179 LYS C C 1
ATOM 8207 O O . LYS C 1 187 ? 24.335 95.717 3.382 1.00 37.00 179 LYS C O 1
ATOM 8213 N N . CYS C 1 188 ? 25.963 95.779 1.814 1.00 34.55 180 CYS C N 1
ATOM 8214 C CA . CYS C 1 188 ? 25.412 94.648 1.071 1.00 29.80 180 CYS C CA 1
ATOM 8215 C C . CYS C 1 188 ? 25.342 93.406 1.951 1.00 33.24 180 CYS C C 1
ATOM 8216 O O . CYS C 1 188 ? 26.318 93.033 2.609 1.00 32.35 180 CYS C O 1
ATOM 8219 N N . LEU C 1 189 ? 24.182 92.756 1.940 1.00 34.52 181 LEU C N 1
ATOM 8220 C CA . LEU C 1 189 ? 23.963 91.514 2.651 1.00 29.19 181 LEU C CA 1
ATOM 8221 C C . LEU C 1 189 ? 24.477 90.328 1.828 1.00 32.79 181 LEU C C 1
ATOM 8222 O O . LEU C 1 189 ? 24.628 90.401 0.608 1.00 30.26 181 LEU C O 1
ATOM 8227 N N . LYS C 1 190 ? 24.737 89.226 2.519 1.00 32.59 182 LYS C N 1
ATOM 8228 C CA . LYS C 1 190 ? 25.150 87.972 1.899 1.00 33.30 182 LYS C CA 1
ATOM 8229 C C . LYS C 1 190 ? 23.948 87.269 1.277 1.00 32.46 182 LYS C C 1
ATOM 8230 O O . LYS C 1 190 ? 22.816 87.434 1.736 1.00 27.26 182 LYS C O 1
ATOM 8236 N N . HIS C 1 191 ? 24.207 86.444 0.248 1.00 28.97 183 HIS C N 1
ATOM 8237 C CA . HIS C 1 191 ? 23.115 85.809 -0.492 1.00 30.73 183 HIS C CA 1
ATOM 8238 C C . HIS C 1 191 ? 22.162 85.029 0.421 1.00 34.82 183 HIS C C 1
ATOM 8239 O O . HIS C 1 191 ? 20.942 85.068 0.223 1.00 29.08 183 HIS C O 1
ATOM 8246 N N . ILE C 1 192 ? 22.686 84.312 1.422 1.00 29.51 184 ILE C N 1
ATOM 8247 C CA . ILE C 1 192 ? 21.793 83.493 2.248 1.00 28.81 184 ILE C CA 1
ATOM 8248 C C . ILE C 1 192 ? 20.793 84.369 2.997 1.00 32.47 184 ILE C C 1
ATOM 8249 O O . ILE C 1 192 ? 19.594 84.056 3.059 1.00 30.65 184 ILE C O 1
ATOM 8254 N N . ASP C 1 193 ? 21.253 85.498 3.539 1.00 28.49 185 ASP C N 1
ATOM 8255 C CA . ASP C 1 193 ? 20.352 86.385 4.269 1.00 28.50 185 ASP C CA 1
ATOM 8256 C C . ASP C 1 193 ? 19.319 87.010 3.340 1.00 27.73 185 ASP C C 1
ATOM 8257 O O . ASP C 1 193 ? 18.138 87.108 3.696 1.00 30.52 185 ASP C O 1
ATOM 8262 N N . ILE C 1 194 ? 19.738 87.401 2.136 1.00 30.38 186 ILE C N 1
ATOM 8263 C CA . ILE C 1 194 ? 18.811 87.968 1.157 1.00 35.64 186 ILE C CA 1
ATOM 8264 C C . ILE C 1 194 ? 17.699 86.974 0.824 1.00 33.18 186 ILE C C 1
ATOM 8265 O O . ILE C 1 194 ? 16.507 87.307 0.872 1.00 27.02 186 ILE C O 1
ATOM 8270 N N . MET C 1 195 ? 18.072 85.735 0.490 1.00 28.17 187 MET C N 1
ATOM 8271 C CA . MET C 1 195 ? 17.080 84.743 0.070 1.00 32.25 187 MET C CA 1
ATOM 8272 C C . MET C 1 195 ? 16.106 84.402 1.194 1.00 30.38 187 MET C C 1
ATOM 8273 O O . MET C 1 195 ? 14.911 84.196 0.947 1.00 28.97 187 MET C O 1
ATOM 8278 N N . ARG C 1 196 ? 16.593 84.347 2.435 1.00 26.18 188 ARG C N 1
ATOM 8279 C CA . ARG C 1 196 ? 15.705 84.100 3.569 1.00 32.97 188 ARG C CA 1
ATOM 8280 C C . ARG C 1 196 ? 14.761 85.273 3.815 1.00 34.43 188 ARG C C 1
ATOM 8281 O O . ARG C 1 196 ? 13.580 85.068 4.119 1.00 36.81 188 ARG C O 1
ATOM 8289 N N . LYS C 1 197 ? 15.265 86.508 3.699 1.00 30.85 189 LYS C N 1
ATOM 8290 C CA . LYS C 1 197 ? 14.408 87.680 3.858 1.00 34.22 189 LYS C CA 1
ATOM 8291 C C . LYS C 1 197 ? 13.367 87.763 2.751 1.00 34.34 189 LYS C C 1
ATOM 8292 O O . LYS C 1 197 ? 12.296 88.343 2.956 1.00 33.96 189 LYS C O 1
ATOM 8298 N N . LEU C 1 198 ? 13.664 87.200 1.574 1.00 30.32 190 LEU C N 1
ATOM 8299 C CA . LEU C 1 198 ? 12.652 87.074 0.533 1.00 36.56 190 LEU C CA 1
ATOM 8300 C C . LEU C 1 198 ? 11.644 85.976 0.841 1.00 33.16 190 LEU C C 1
ATOM 8301 O O . LEU C 1 198 ? 10.612 85.902 0.171 1.00 33.12 190 LEU C O 1
ATOM 8306 N N . GLY C 1 199 ? 11.902 85.135 1.839 1.00 31.91 191 GLY C N 1
ATOM 8307 C CA . GLY C 1 199 ? 11.060 83.963 2.009 1.00 36.20 191 GLY C CA 1
ATOM 8308 C C . GLY C 1 199 ? 11.250 82.927 0.917 1.00 32.50 191 GLY C C 1
ATOM 8309 O O . GLY C 1 199 ? 10.328 82.152 0.629 1.00 31.14 191 GLY C O 1
ATOM 8310 N N . GLY C 1 200 ? 12.419 82.900 0.285 1.00 27.57 192 GLY C N 1
ATOM 8311 C CA . GLY C 1 200 ? 12.610 82.017 -0.850 1.00 29.89 192 GLY C CA 1
ATOM 8312 C C . GLY C 1 200 ? 13.517 80.823 -0.599 1.00 28.12 192 GLY C C 1
ATOM 8313 O O . GLY C 1 200 ? 13.804 80.063 -1.533 1.00 28.07 192 GLY C O 1
ATOM 8314 N N . LEU C 1 201 ? 13.999 80.641 0.630 1.00 28.67 193 LEU C N 1
ATOM 8315 C CA . LEU C 1 201 ? 14.997 79.607 0.886 1.00 30.52 193 LEU C CA 1
ATOM 8316 C C . LEU C 1 201 ? 14.741 78.942 2.228 1.00 33.81 193 LEU C C 1
ATOM 8317 O O . LEU C 1 201 ? 14.660 79.620 3.256 1.00 30.69 193 LEU C O 1
ATOM 8322 N N . ALA C 1 202 ? 14.626 77.618 2.220 1.00 33.20 194 ALA C N 1
ATOM 8323 C CA . ALA C 1 202 ? 14.397 76.847 3.438 1.00 28.63 194 ALA C CA 1
ATOM 8324 C C . ALA C 1 202 ? 15.498 75.796 3.537 1.00 33.92 194 ALA C C 1
ATOM 8325 O O . ALA C 1 202 ? 15.351 74.676 3.034 1.00 26.50 194 ALA C O 1
ATOM 8327 N N . THR C 1 203 ? 16.608 76.178 4.174 1.00 25.27 195 THR C N 1
ATOM 8328 C CA . THR C 1 203 ? 17.697 75.245 4.437 1.00 30.03 195 THR C CA 1
ATOM 8329 C C . THR C 1 203 ? 17.376 74.322 5.597 1.00 30.16 195 THR C C 1
ATOM 8330 O O . THR C 1 203 ? 17.910 73.209 5.660 1.00 31.61 195 THR C O 1
ATOM 8334 N N . GLU C 1 204 ? 16.511 74.754 6.516 1.00 27.37 196 GLU C N 1
ATOM 8335 C CA . GLU C 1 204 ? 16.190 73.924 7.676 1.00 28.73 196 GLU C CA 1
ATOM 8336 C C . GLU C 1 204 ? 15.416 72.668 7.260 1.00 32.47 196 GLU C C 1
ATOM 8337 O O . GLU C 1 204 ? 15.846 71.542 7.530 1.00 25.87 196 GLU C O 1
ATOM 8343 N N . GLU C 1 205 ? 14.256 72.842 6.623 1.00 30.16 197 GLU C N 1
ATOM 8344 C CA . GLU C 1 205 ? 13.549 71.696 6.052 1.00 28.19 197 GLU C CA 1
ATOM 8345 C C . GLU C 1 205 ? 14.397 70.995 4.989 1.00 25.11 197 GLU C C 1
ATOM 8346 O O . GLU C 1 205 ? 14.340 69.764 4.850 1.00 27.89 197 GLU C O 1
ATOM 8352 N N . GLY C 1 206 ? 15.187 71.760 4.237 1.00 24.71 198 GLY C N 1
ATOM 8353 C CA . GLY C 1 206 ? 16.024 71.160 3.218 1.00 27.54 198 GLY C CA 1
ATOM 8354 C C . GLY C 1 206 ? 16.973 70.121 3.779 1.00 26.70 198 GLY C C 1
ATOM 8355 O O . GLY C 1 206 ? 17.149 69.049 3.191 1.00 22.90 198 GLY C O 1
ATOM 8356 N N . THR C 1 207 ? 17.608 70.427 4.916 1.00 23.71 199 THR C N 1
ATOM 8357 C CA . THR C 1 207 ? 18.594 69.506 5.483 1.00 24.01 199 THR C CA 1
ATOM 8358 C C . THR C 1 207 ? 17.924 68.367 6.232 1.00 26.43 199 THR C C 1
ATOM 8359 O O . THR C 1 207 ? 18.410 67.228 6.202 1.00 29.15 199 THR C O 1
ATOM 8363 N N . GLN C 1 208 ? 16.810 68.656 6.909 1.00 25.53 200 GLN C N 1
ATOM 8364 C CA . GLN C 1 208 ? 15.992 67.596 7.494 1.00 28.99 200 GLN C CA 1
ATOM 8365 C C . GLN C 1 208 ? 15.574 66.580 6.436 1.00 30.01 200 GLN C C 1
ATOM 8366 O O . GLN C 1 208 ? 15.642 65.365 6.654 1.00 25.83 200 GLN C O 1
ATOM 8372 N N . VAL C 1 209 ? 15.142 67.063 5.278 1.00 24.26 201 VAL C N 1
ATOM 8373 C CA . VAL C 1 209 ? 14.603 66.169 4.262 1.00 25.85 201 VAL C CA 1
ATOM 8374 C C . VAL C 1 209 ? 15.720 65.523 3.455 1.00 26.83 201 VAL C C 1
ATOM 8375 O O . VAL C 1 209 ? 15.701 64.310 3.221 1.00 25.25 201 VAL C O 1
ATOM 8379 N N . GLY C 1 210 ? 16.720 66.302 3.052 1.00 29.75 202 GLY C N 1
ATOM 8380 C CA . GLY C 1 210 ? 17.671 65.833 2.066 1.00 28.89 202 GLY C CA 1
ATOM 8381 C C . GLY C 1 210 ? 19.098 65.617 2.532 1.00 30.49 202 GLY C C 1
ATOM 8382 O O . GLY C 1 210 ? 19.943 65.219 1.727 1.00 27.21 202 GLY C O 1
ATOM 8383 N N . GLY C 1 211 ? 19.382 65.844 3.813 1.00 25.28 203 GLY C N 1
ATOM 8384 C CA . GLY C 1 211 ? 20.738 65.708 4.323 1.00 28.65 203 GLY C CA 1
ATOM 8385 C C . GLY C 1 211 ? 21.527 66.999 4.206 1.00 28.00 203 GLY C C 1
ATOM 8386 O O . GLY C 1 211 ? 20.992 68.059 3.889 1.00 24.42 203 GLY C O 1
ATOM 8387 N N . GLY C 1 212 ? 22.829 66.899 4.472 1.00 29.60 204 GLY C N 1
ATOM 8388 C CA . GLY C 1 212 ? 23.661 68.093 4.505 1.00 27.97 204 GLY C CA 1
ATOM 8389 C C . GLY C 1 212 ? 23.595 68.859 3.193 1.00 26.08 204 GLY C C 1
ATOM 8390 O O . GLY C 1 212 ? 23.506 68.271 2.113 1.00 25.61 204 GLY C O 1
ATOM 8391 N N . ARG C 1 213 ? 23.617 70.193 3.299 1.00 24.01 205 ARG C N 1
ATOM 8392 C CA . ARG C 1 213 ? 23.477 71.144 2.190 1.00 25.80 205 ARG C CA 1
ATOM 8393 C C . ARG C 1 213 ? 22.131 71.061 1.459 1.00 27.98 205 ARG C C 1
ATOM 8394 O O . ARG C 1 213 ? 21.962 71.720 0.429 1.00 25.04 205 ARG C O 1
ATOM 8402 N N . GLY C 1 214 ? 21.168 70.268 1.932 1.00 26.66 206 GLY C N 1
ATOM 8403 C CA . GLY C 1 214 ? 19.872 70.203 1.252 1.00 22.86 206 GLY C CA 1
ATOM 8404 C C . GLY C 1 214 ? 19.084 71.499 1.388 1.00 28.93 206 GLY C C 1
ATOM 8405 O O . GLY C 1 214 ? 19.179 72.213 2.385 1.00 28.18 206 GLY C O 1
ATOM 8406 N N . TYR C 1 215 ? 18.286 71.819 0.365 1.00 22.44 207 TYR C N 1
ATOM 8407 C CA . TYR C 1 215 ? 17.534 73.072 0.380 1.00 24.98 207 TYR C CA 1
ATOM 8408 C C . TYR C 1 215 ? 16.233 72.924 -0.403 1.00 27.95 207 TYR C C 1
ATOM 8409 O O . TYR C 1 215 ? 16.150 72.134 -1.345 1.00 24.23 207 TYR C O 1
ATOM 8418 N N . PHE C 1 216 ? 15.212 73.683 0.002 1.00 24.02 208 PHE C N 1
ATOM 8419 C CA . PHE C 1 216 ? 14.064 73.980 -0.856 1.00 24.11 208 PHE C CA 1
ATOM 8420 C C . PHE C 1 216 ? 14.191 75.429 -1.310 1.00 26.82 208 PHE C C 1
ATOM 8421 O O . PHE C 1 216 ? 14.585 76.296 -0.519 1.00 26.43 208 PHE C O 1
ATOM 8429 N N . LEU C 1 217 ? 13.856 75.695 -2.571 1.00 27.45 209 LEU C N 1
ATOM 8430 C CA . LEU C 1 217 ? 13.702 77.060 -3.069 1.00 28.27 209 LEU C CA 1
ATOM 8431 C C . LEU C 1 217 ? 12.220 77.327 -3.274 1.00 29.68 209 LEU C C 1
ATOM 8432 O O . LEU C 1 217 ? 11.479 76.424 -3.673 1.00 28.20 209 LEU C O 1
ATOM 8437 N N . LEU C 1 218 ? 11.786 78.563 -3.000 1.00 28.44 210 LEU C N 1
ATOM 8438 C CA . LEU C 1 218 ? 10.365 78.904 -3.004 1.00 27.93 210 LEU C CA 1
ATOM 8439 C C . LEU C 1 218 ? 10.120 80.230 -3.722 1.00 37.60 210 LEU C C 1
ATOM 8440 O O . LEU C 1 218 ? 10.957 81.137 -3.698 1.00 30.62 210 LEU C O 1
ATOM 8445 N N . GLY C 1 219 ? 8.946 80.337 -4.344 1.00 31.93 211 GLY C N 1
ATOM 8446 C CA . GLY C 1 219 ? 8.463 81.627 -4.823 1.00 32.63 211 GLY C CA 1
ATOM 8447 C C . GLY C 1 219 ? 9.217 82.148 -6.034 1.00 36.03 211 GLY C C 1
ATOM 8448 O O . GLY C 1 219 ? 9.575 81.396 -6.952 1.00 28.21 211 GLY C O 1
ATOM 8449 N N . ASP C 1 220 ? 9.453 83.469 -6.039 1.00 27.46 212 ASP C N 1
ATOM 8450 C CA . ASP C 1 220 ? 10.006 84.121 -7.221 1.00 30.16 212 ASP C CA 1
ATOM 8451 C C . ASP C 1 220 ? 11.408 83.618 -7.537 1.00 28.82 212 ASP C C 1
ATOM 8452 O O . ASP C 1 220 ? 11.820 83.631 -8.702 1.00 33.48 212 ASP C O 1
ATOM 8457 N N . LEU C 1 221 ? 12.158 83.184 -6.518 1.00 24.67 213 LEU C N 1
ATOM 8458 C CA . LEU C 1 221 ? 13.493 82.644 -6.757 1.00 25.02 213 LEU C CA 1
ATOM 8459 C C . LEU C 1 221 ? 13.427 81.390 -7.616 1.00 30.99 213 LEU C C 1
ATOM 8460 O O . LEU C 1 221 ? 14.320 81.149 -8.443 1.00 30.71 213 LEU C O 1
ATOM 8465 N N . VAL C 1 222 ? 12.386 80.567 -7.426 1.00 25.52 214 VAL C N 1
ATOM 8466 C CA . VAL C 1 222 ? 12.187 79.410 -8.304 1.00 27.31 214 VAL C CA 1
ATOM 8467 C C . VAL C 1 222 ? 11.976 79.879 -9.736 1.00 32.68 214 VAL C C 1
ATOM 8468 O O . VAL C 1 222 ? 12.571 79.347 -10.684 1.00 30.51 214 VAL C O 1
ATOM 8472 N N . ARG C 1 223 ? 11.092 80.862 -9.915 1.00 24.61 215 ARG C N 1
ATOM 8473 C CA . ARG C 1 223 ? 10.819 81.370 -11.254 1.00 33.56 215 ARG C CA 1
ATOM 8474 C C . ARG C 1 223 ? 12.068 81.998 -11.870 1.00 30.31 215 ARG C C 1
ATOM 8475 O O . ARG C 1 223 ? 12.293 81.884 -13.081 1.00 30.51 215 ARG C O 1
ATOM 8483 N N . MET C 1 224 ? 12.906 82.645 -11.053 1.00 28.70 216 MET C N 1
ATOM 8484 C CA . MET C 1 224 ? 14.151 83.190 -11.587 1.00 31.28 216 MET C CA 1
ATOM 8485 C C . MET C 1 224 ? 15.120 82.074 -11.952 1.00 32.72 216 MET C C 1
ATOM 8486 O O . MET C 1 224 ? 15.866 82.188 -12.935 1.00 32.64 216 MET C O 1
ATOM 8491 N N . ASN C 1 225 ? 15.118 80.988 -11.174 1.00 31.32 217 ASN C N 1
ATOM 8492 C CA . ASN C 1 225 ? 15.946 79.829 -11.504 1.00 31.94 217 ASN C CA 1
ATOM 8493 C C . ASN C 1 225 ? 15.607 79.321 -12.898 1.00 32.90 217 ASN C C 1
ATOM 8494 O O . ASN C 1 225 ? 16.493 79.142 -13.745 1.00 32.49 217 ASN C O 1
ATOM 8499 N N . LEU C 1 226 ? 14.312 79.144 -13.169 1.00 31.84 218 LEU C N 1
ATOM 8500 C CA . LEU C 1 226 ? 13.869 78.718 -14.490 1.00 36.76 218 LEU C CA 1
ATOM 8501 C C . LEU C 1 226 ? 14.212 79.750 -15.551 1.00 31.18 218 LEU C C 1
ATOM 8502 O O . LEU C 1 226 ? 14.640 79.394 -16.658 1.00 28.91 218 LEU C O 1
ATOM 8507 N N . ALA C 1 227 ? 14.010 81.035 -15.235 1.00 27.85 219 ALA C N 1
ATOM 8508 C CA . ALA C 1 227 ? 14.308 82.085 -16.199 1.00 28.79 219 ALA C CA 1
ATOM 8509 C C . ALA C 1 227 ? 15.759 82.010 -16.653 1.00 27.49 219 ALA C C 1
ATOM 8510 O O . ALA C 1 227 ? 16.041 82.120 -17.853 1.00 32.40 219 ALA C O 1
ATOM 8512 N N . LEU C 1 228 ? 16.689 81.775 -15.715 1.00 30.57 220 LEU C N 1
ATOM 8513 C CA . LEU C 1 228 ? 18.103 81.649 -16.078 1.00 29.92 220 LEU C CA 1
ATOM 8514 C C . LEU C 1 228 ? 18.330 80.493 -17.035 1.00 35.76 220 LEU C C 1
ATOM 8515 O O . LEU C 1 228 ? 19.072 80.628 -18.018 1.00 34.97 220 LEU C O 1
ATOM 8520 N N . GLN C 1 229 ? 17.718 79.341 -16.748 1.00 32.91 221 GLN C N 1
ATOM 8521 C CA . GLN C 1 229 ? 17.866 78.177 -17.618 1.00 30.54 221 GLN C CA 1
ATOM 8522 C C . GLN C 1 229 ? 17.277 78.458 -18.990 1.00 31.37 221 GLN C C 1
ATOM 8523 O O . GLN C 1 229 ? 17.902 78.176 -20.023 1.00 31.44 221 GLN C O 1
ATOM 8529 N N . ASN C 1 230 ? 16.056 79.007 -19.010 1.00 29.67 222 ASN C N 1
ATOM 8530 C CA . ASN C 1 230 ? 15.369 79.283 -20.264 1.00 27.52 222 ASN C CA 1
ATOM 8531 C C . ASN C 1 230 ? 16.143 80.298 -21.095 1.00 32.63 222 ASN C C 1
ATOM 8532 O O . ASN C 1 230 ? 16.307 80.126 -22.310 1.00 29.63 222 ASN C O 1
ATOM 8537 N N . TYR C 1 231 ? 16.629 81.361 -20.453 1.00 33.41 223 TYR C N 1
ATOM 8538 C CA . TYR C 1 231 ? 17.406 82.372 -21.161 1.00 31.68 223 TYR C CA 1
ATOM 8539 C C . TYR C 1 231 ? 18.742 81.811 -21.650 1.00 31.56 223 TYR C C 1
ATOM 8540 O O . TYR C 1 231 ? 19.142 82.067 -22.788 1.00 33.33 223 TYR C O 1
ATOM 8549 N N . ALA C 1 232 ? 19.444 81.046 -20.805 1.00 24.99 224 ALA C N 1
ATOM 8550 C CA . ALA C 1 232 ? 20.747 80.499 -21.195 1.00 26.58 224 ALA C CA 1
ATOM 8551 C C . ALA C 1 232 ? 20.640 79.632 -22.442 1.00 30.07 224 ALA C C 1
ATOM 8552 O O . ALA C 1 232 ? 21.492 79.700 -23.336 1.00 28.48 224 ALA C O 1
ATOM 8554 N N . ILE C 1 233 ? 19.617 78.782 -22.495 1.00 30.81 225 ILE C N 1
ATOM 8555 C CA . ILE C 1 233 ? 19.428 77.906 -23.639 1.00 29.78 225 ILE C CA 1
ATOM 8556 C C . ILE C 1 233 ? 19.112 78.706 -24.899 1.00 32.59 225 ILE C C 1
ATOM 8557 O O . ILE C 1 233 ? 19.674 78.438 -25.970 1.00 32.29 225 ILE C O 1
ATOM 8562 N N . ASP C 1 234 ? 18.240 79.715 -24.795 1.00 32.59 226 ASP C N 1
ATOM 8563 C CA . ASP C 1 234 ? 17.993 80.602 -25.935 1.00 29.39 226 ASP C CA 1
ATOM 8564 C C . ASP C 1 234 ? 19.276 81.297 -26.367 1.00 26.14 226 ASP C C 1
ATOM 8565 O O . ASP C 1 234 ? 19.577 81.405 -27.562 1.00 30.04 226 ASP C O 1
ATOM 8570 N N . PHE C 1 235 ? 20.025 81.803 -25.393 1.00 30.15 227 PHE C N 1
ATOM 8571 C CA . PHE C 1 235 ? 21.274 82.504 -25.662 1.00 32.80 227 PHE C CA 1
ATOM 8572 C C . PHE C 1 235 ? 22.222 81.634 -26.487 1.00 33.99 227 PHE C C 1
ATOM 8573 O O . PHE C 1 235 ? 22.772 82.075 -27.496 1.00 30.44 227 PHE C O 1
ATOM 8581 N N . LEU C 1 236 ? 22.420 80.387 -26.076 1.00 31.73 228 LEU C N 1
ATOM 8582 C CA . LEU C 1 236 ? 23.346 79.539 -26.816 1.00 31.01 228 LEU C CA 1
ATOM 8583 C C . LEU C 1 236 ? 22.739 78.990 -28.103 1.00 32.01 228 LEU C C 1
ATOM 8584 O O . LEU C 1 236 ? 23.448 78.868 -29.109 1.00 32.35 228 LEU C O 1
ATOM 8589 N N . ALA C 1 237 ? 21.437 78.679 -28.105 1.00 31.90 229 ALA C N 1
ATOM 8590 C CA . ALA C 1 237 ? 20.813 78.162 -29.320 1.00 39.13 229 ALA C CA 1
ATOM 8591 C C . ALA C 1 237 ? 20.970 79.147 -30.467 1.00 39.13 229 ALA C C 1
ATOM 8592 O O . ALA C 1 237 ? 21.245 78.750 -31.604 1.00 42.37 229 ALA C O 1
ATOM 8594 N N . LYS C 1 238 ? 20.830 80.439 -30.180 1.00 37.72 230 LYS C N 1
ATOM 8595 C CA . LYS C 1 238 ? 21.018 81.465 -31.199 1.00 40.78 230 LYS C CA 1
ATOM 8596 C C . LYS C 1 238 ? 22.457 81.545 -31.712 1.00 41.87 230 LYS C C 1
ATOM 8597 O O . LYS C 1 238 ? 22.671 82.049 -32.823 1.00 42.90 230 LYS C O 1
ATOM 8603 N N . LYS C 1 239 ? 23.439 81.066 -30.945 1.00 40.21 231 LYS C N 1
ATOM 8604 C CA . LYS C 1 239 ? 24.834 81.028 -31.383 1.00 40.55 231 LYS C CA 1
ATOM 8605 C C . LYS C 1 239 ? 25.204 79.707 -32.051 1.00 39.45 231 LYS C C 1
ATOM 8606 O O . LYS C 1 239 ? 26.391 79.437 -32.258 1.00 35.40 231 LYS C O 1
ATOM 8612 N N . GLY C 1 240 ? 24.219 78.881 -32.384 1.00 35.61 232 GLY C N 1
ATOM 8613 C CA . GLY C 1 240 ? 24.479 77.623 -33.044 1.00 36.82 232 GLY C CA 1
ATOM 8614 C C . GLY C 1 240 ? 24.802 76.471 -32.121 1.00 35.49 232 GLY C C 1
ATOM 8615 O O . GLY C 1 240 ? 25.354 75.471 -32.588 1.00 37.77 232 GLY C O 1
ATOM 8616 N N . TYR C 1 241 ? 24.524 76.593 -30.821 1.00 31.72 233 TYR C N 1
ATOM 8617 C CA . TYR C 1 241 ? 24.720 75.494 -29.874 1.00 36.41 233 TYR C CA 1
ATOM 8618 C C . TYR C 1 241 ? 23.419 74.704 -29.767 1.00 37.50 233 TYR C C 1
ATOM 8619 O O . TYR C 1 241 ? 22.383 75.253 -29.377 1.00 37.91 233 TYR C O 1
ATOM 8628 N N . MET C 1 242 ? 23.482 73.426 -30.112 1.00 31.82 234 MET C N 1
ATOM 8629 C CA A MET C 1 242 ? 22.315 72.551 -30.094 0.62 27.55 234 MET C CA 1
ATOM 8630 C CA B MET C 1 242 ? 22.303 72.565 -30.094 0.38 28.14 234 MET C CA 1
ATOM 8631 C C . MET C 1 242 ? 21.909 72.214 -28.661 1.00 26.19 234 MET C C 1
ATOM 8632 O O . MET C 1 242 ? 22.692 71.574 -27.950 1.00 26.67 234 MET C O 1
ATOM 8641 N N . PRO C 1 243 ? 20.715 72.600 -28.198 1.00 23.02 235 PRO C N 1
ATOM 8642 C CA . PRO C 1 243 ? 20.279 72.182 -26.855 1.00 22.16 235 PRO C CA 1
ATOM 8643 C C . PRO C 1 243 ? 20.221 70.663 -26.736 1.00 24.23 235 PRO C C 1
ATOM 8644 O O . PRO C 1 243 ? 19.775 69.966 -27.657 1.00 27.36 235 PRO C O 1
ATOM 8648 N N . ILE C 1 244 ? 20.683 70.143 -25.595 1.00 22.11 236 ILE C N 1
ATOM 8649 C CA . ILE C 1 244 ? 20.646 68.697 -25.364 1.00 21.75 236 ILE C CA 1
ATOM 8650 C C . ILE C 1 244 ? 20.433 68.425 -23.876 1.00 23.68 236 ILE C C 1
ATOM 8651 O O . ILE C 1 244 ? 21.176 68.916 -23.020 1.00 24.10 236 ILE C O 1
ATOM 8656 N N . TYR C 1 245 ? 19.410 67.637 -23.579 1.00 20.30 237 TYR C N 1
ATOM 8657 C CA . TYR C 1 245 ? 19.062 67.229 -22.227 1.00 23.11 237 TYR C CA 1
ATOM 8658 C C . TYR C 1 245 ? 19.531 65.786 -22.063 1.00 22.70 237 TYR C C 1
ATOM 8659 O O . TYR C 1 245 ? 19.273 64.958 -22.941 1.00 20.87 237 TYR C O 1
ATOM 8668 N N . THR C 1 246 ? 20.228 65.489 -20.965 1.00 22.39 238 THR C N 1
ATOM 8669 C CA . THR C 1 246 ? 20.963 64.226 -20.862 1.00 23.24 238 THR C CA 1
ATOM 8670 C C . THR C 1 246 ? 20.392 63.291 -19.795 1.00 22.17 238 THR C C 1
ATOM 8671 O O . THR C 1 246 ? 19.659 63.723 -18.897 1.00 21.69 238 THR C O 1
ATOM 8675 N N . PRO C 1 247 ? 20.732 61.997 -19.845 1.00 19.74 239 PRO C N 1
ATOM 8676 C CA . PRO C 1 247 ? 20.560 61.164 -18.648 1.00 19.61 239 PRO C CA 1
ATOM 8677 C C . PRO C 1 247 ? 21.286 61.815 -17.485 1.00 25.21 239 PRO C C 1
ATOM 8678 O O . PRO C 1 247 ? 22.341 62.430 -17.665 1.00 22.08 239 PRO C O 1
ATOM 8682 N N . PHE C 1 248 ? 20.702 61.707 -16.292 1.00 23.52 240 PHE C N 1
ATOM 8683 C CA . PHE C 1 248 ? 21.420 62.127 -15.099 1.00 21.30 240 PHE C CA 1
ATOM 8684 C C . PHE C 1 248 ? 22.163 60.956 -14.439 1.00 22.74 240 PHE C C 1
ATOM 8685 O O . PHE C 1 248 ? 22.867 61.182 -13.454 1.00 28.55 240 PHE C O 1
ATOM 8693 N N . PHE C 1 249 ? 21.972 59.729 -14.944 1.00 22.55 241 PHE C N 1
ATOM 8694 C CA . PHE C 1 249 ? 22.660 58.484 -14.582 1.00 30.19 241 PHE C CA 1
ATOM 8695 C C . PHE C 1 249 ? 23.662 58.128 -15.655 1.00 21.58 241 PHE C C 1
ATOM 8696 O O . PHE C 1 249 ? 23.345 58.227 -16.841 1.00 24.67 241 PHE C O 1
ATOM 8704 N N . MET C 1 250 ? 24.783 57.524 -15.253 1.00 21.71 242 MET C N 1
ATOM 8705 C CA . MET C 1 250 ? 25.664 56.873 -16.218 1.00 21.60 242 MET C CA 1
ATOM 8706 C C . MET C 1 250 ? 26.098 55.519 -15.672 1.00 24.93 242 MET C C 1
ATOM 8707 O O . MET C 1 250 ? 26.312 55.373 -14.467 1.00 27.33 242 MET C O 1
ATOM 8712 N N . THR C 1 251 ? 26.211 54.525 -16.548 1.00 24.20 243 THR C N 1
ATOM 8713 C CA . THR C 1 251 ? 26.769 53.268 -16.075 1.00 26.29 243 THR C CA 1
ATOM 8714 C C . THR C 1 251 ? 28.234 53.486 -15.698 1.00 30.86 243 THR C C 1
ATOM 8715 O O . THR C 1 251 ? 28.902 54.409 -16.179 1.00 27.51 243 THR C O 1
ATOM 8719 N N . LYS C 1 252 ? 28.732 52.624 -14.817 1.00 36.67 244 LYS C N 1
ATOM 8720 C CA . LYS C 1 252 ? 30.101 52.790 -14.341 1.00 36.30 244 LYS C CA 1
ATOM 8721 C C . LYS C 1 252 ? 31.114 52.643 -15.469 1.00 29.41 244 LYS C C 1
ATOM 8722 O O . LYS C 1 252 ? 32.088 53.398 -15.527 1.00 35.53 244 LYS C O 1
ATOM 8728 N N . GLU C 1 253 ? 30.900 51.705 -16.393 1.00 38.86 245 GLU C N 1
ATOM 8729 C CA A GLU C 1 253 ? 31.815 51.555 -17.525 0.57 36.79 245 GLU C CA 1
ATOM 8730 C CA B GLU C 1 253 ? 31.861 51.582 -17.480 0.43 37.47 245 GLU C CA 1
ATOM 8731 C C . GLU C 1 253 ? 31.860 52.817 -18.371 1.00 35.83 245 GLU C C 1
ATOM 8732 O O . GLU C 1 253 ? 32.914 53.198 -18.891 1.00 36.30 245 GLU C O 1
ATOM 8743 N N . GLN C 1 254 ? 30.711 53.466 -18.542 1.00 30.43 246 GLN C N 1
ATOM 8744 C CA . GLN C 1 254 ? 30.662 54.711 -19.303 1.00 28.97 246 GLN C CA 1
ATOM 8745 C C . GLN C 1 254 ? 31.339 55.840 -18.537 1.00 24.85 246 GLN C C 1
ATOM 8746 O O . GLN C 1 254 ? 32.148 56.588 -19.097 1.00 30.33 246 GLN C O 1
ATOM 8752 N N . MET C 1 255 ? 31.030 55.975 -17.242 1.00 30.94 247 MET C N 1
ATOM 8753 C CA . MET C 1 255 ? 31.627 57.056 -16.461 1.00 28.71 247 MET C CA 1
ATOM 8754 C C . MET C 1 255 ? 33.146 56.928 -16.404 1.00 33.04 247 MET C C 1
ATOM 8755 O O . MET C 1 255 ? 33.858 57.942 -16.423 1.00 31.92 247 MET C O 1
ATOM 8760 N N . LYS C 1 256 ? 33.662 55.695 -16.371 1.00 33.16 248 LYS C N 1
ATOM 8761 C CA . LYS C 1 256 ? 35.108 55.510 -16.311 1.00 37.74 248 LYS C CA 1
ATOM 8762 C C . LYS C 1 256 ? 35.813 56.052 -17.545 1.00 35.45 248 LYS C C 1
ATOM 8763 O O . LYS C 1 256 ? 37.014 56.336 -17.482 1.00 34.51 248 LYS C O 1
ATOM 8769 N N . LYS C 1 257 ? 35.091 56.236 -18.651 1.00 34.33 249 LYS C N 1
ATOM 8770 C CA . LYS C 1 257 ? 35.696 56.770 -19.865 1.00 36.88 249 LYS C CA 1
ATOM 8771 C C . LYS C 1 257 ? 35.823 58.288 -19.856 1.00 37.83 249 LYS C C 1
ATOM 8772 O O . LYS C 1 257 ? 36.611 58.827 -20.640 1.00 38.43 249 LYS C O 1
ATOM 8778 N N . VAL C 1 258 ? 35.063 58.990 -19.014 1.00 29.89 250 VAL C N 1
ATOM 8779 C CA . VAL C 1 258 ? 35.007 60.447 -19.054 1.00 35.23 250 VAL C CA 1
ATOM 8780 C C . VAL C 1 258 ? 35.434 61.101 -17.745 1.00 33.18 250 VAL C C 1
ATOM 8781 O O . VAL C 1 258 ? 35.360 62.328 -17.631 1.00 44.25 250 VAL C O 1
ATOM 8785 N N . ALA C 1 259 ? 35.864 60.330 -16.752 1.00 33.74 251 ALA C N 1
ATOM 8786 C CA . ALA C 1 259 ? 36.167 60.873 -15.432 1.00 43.67 251 ALA C CA 1
ATOM 8787 C C . ALA C 1 259 ? 37.443 60.253 -14.880 1.00 47.15 251 ALA C C 1
ATOM 8788 O O . ALA C 1 259 ? 37.707 59.068 -15.104 1.00 47.00 251 ALA C O 1
ATOM 8790 N N . GLN C 1 260 ? 38.219 61.058 -14.151 1.00 48.41 252 GLN C N 1
ATOM 8791 C CA . GLN C 1 260 ? 39.369 60.556 -13.400 1.00 51.83 252 GLN C CA 1
ATOM 8792 C C . GLN C 1 260 ? 38.918 59.650 -12.258 1.00 50.22 252 GLN C C 1
ATOM 8793 O O . GLN C 1 260 ? 37.818 59.791 -11.725 1.00 47.32 252 GLN C O 1
ATOM 8799 N N . LEU C 1 261 ? 39.803 58.735 -11.850 1.00 55.77 253 LEU C N 1
ATOM 8800 C CA . LEU C 1 261 ? 39.428 57.744 -10.840 1.00 48.93 253 LEU C CA 1
ATOM 8801 C C . LEU C 1 261 ? 39.168 58.373 -9.470 1.00 45.52 253 LEU C C 1
ATOM 8802 O O . LEU C 1 261 ? 38.336 57.866 -8.712 1.00 46.52 253 LEU C O 1
ATOM 8804 N N . SER C 1 262 ? 39.833 59.482 -9.139 1.00 47.26 254 SER C N 1
ATOM 8805 C CA . SER C 1 262 ? 39.580 60.109 -7.844 1.00 54.67 254 SER C CA 1
ATOM 8806 C C . SER C 1 262 ? 38.177 60.715 -7.752 1.00 55.02 254 SER C C 1
ATOM 8807 O O . SER C 1 262 ? 37.638 60.850 -6.646 1.00 53.31 254 SER C O 1
ATOM 8810 N N . GLN C 1 263 ? 37.571 61.083 -8.883 1.00 43.79 255 GLN C N 1
ATOM 8811 C CA . GLN C 1 263 ? 36.225 61.651 -8.840 1.00 43.41 255 GLN C CA 1
ATOM 8812 C C . GLN C 1 263 ? 35.220 60.673 -8.253 1.00 37.09 255 GLN C C 1
ATOM 8813 O O . GLN C 1 263 ? 34.193 61.086 -7.702 1.00 39.05 255 GLN C O 1
ATOM 8819 N N . PHE C 1 264 ? 35.471 59.377 -8.388 1.00 30.34 256 PHE C N 1
ATOM 8820 C CA . PHE C 1 264 ? 34.506 58.417 -7.885 1.00 42.52 256 PHE C CA 1
ATOM 8821 C C . PHE C 1 264 ? 34.397 58.512 -6.363 1.00 48.36 256 PHE C C 1
ATOM 8822 O O . PHE C 1 264 ? 33.309 58.315 -5.803 1.00 39.19 256 PHE C O 1
ATOM 8830 N N . ASP C 1 265 ? 35.508 58.814 -5.678 1.00 36.12 257 ASP C N 1
ATOM 8831 C CA . ASP C 1 265 ? 35.476 58.914 -4.223 1.00 34.83 257 ASP C CA 1
ATOM 8832 C C . ASP C 1 265 ? 35.064 60.295 -3.738 1.00 32.93 257 ASP C C 1
ATOM 8833 O O . ASP C 1 265 ? 34.249 60.399 -2.818 1.00 25.57 257 ASP C O 1
ATOM 8838 N N . GLU C 1 266 ? 35.544 61.362 -4.375 1.00 28.85 258 GLU C N 1
ATOM 8839 C CA . GLU C 1 266 ? 35.286 62.697 -3.851 1.00 34.69 258 GLU C CA 1
ATOM 8840 C C . GLU C 1 266 ? 33.969 63.271 -4.357 1.00 35.54 258 GLU C C 1
ATOM 8841 O O . GLU C 1 266 ? 33.334 64.071 -3.657 1.00 23.66 258 GLU C O 1
ATOM 8847 N N . GLU C 1 267 ? 33.548 62.883 -5.544 1.00 23.53 259 GLU C N 1
ATOM 8848 C CA . GLU C 1 267 ? 32.545 63.642 -6.272 1.00 25.99 259 GLU C CA 1
ATOM 8849 C C . GLU C 1 267 ? 31.265 62.882 -6.608 1.00 26.43 259 GLU C C 1
ATOM 8850 O O . GLU C 1 267 ? 30.178 63.463 -6.529 1.00 27.16 259 GLU C O 1
ATOM 8856 N N . LEU C 1 268 ? 31.346 61.613 -7.010 1.00 24.66 260 LEU C N 1
ATOM 8857 C CA . LEU C 1 268 ? 30.238 60.936 -7.688 1.00 24.41 260 LEU C CA 1
ATOM 8858 C C . LEU C 1 268 ? 29.425 60.088 -6.715 1.00 25.39 260 LEU C C 1
ATOM 8859 O O . LEU C 1 268 ? 29.972 59.191 -6.056 1.00 24.18 260 LEU C O 1
ATOM 8864 N N . TYR C 1 269 ? 28.119 60.353 -6.649 1.00 21.52 261 TYR C N 1
ATOM 8865 C CA . TYR C 1 269 ? 27.201 59.464 -5.940 1.00 24.51 261 TYR C CA 1
ATOM 8866 C C . TYR C 1 269 ? 26.985 58.172 -6.721 1.00 24.18 261 TYR C C 1
ATOM 8867 O O . TYR C 1 269 ? 26.957 58.162 -7.954 1.00 27.80 261 TYR C O 1
ATOM 8876 N N . THR C 1 270 ? 26.763 57.081 -5.986 1.00 23.61 262 THR C N 1
ATOM 8877 C CA . THR C 1 270 ? 26.365 55.807 -6.570 1.00 23.88 262 THR C CA 1
ATOM 8878 C C . THR C 1 270 ? 24.852 55.630 -6.484 1.00 27.65 262 THR C C 1
ATOM 8879 O O . THR C 1 270 ? 24.241 55.966 -5.464 1.00 26.98 262 THR C O 1
ATOM 8883 N N . VAL C 1 271 ? 24.249 55.089 -7.552 1.00 24.49 263 VAL C N 1
ATOM 8884 C CA A VAL C 1 271 ? 22.807 54.857 -7.633 0.56 25.56 263 VAL C CA 1
ATOM 8885 C CA B VAL C 1 271 ? 22.813 54.849 -7.586 0.44 25.61 263 VAL C CA 1
ATOM 8886 C C . VAL C 1 271 ? 22.568 53.386 -7.931 1.00 29.10 263 VAL C C 1
ATOM 8887 O O . VAL C 1 271 ? 23.079 52.874 -8.935 1.00 30.07 263 VAL C O 1
ATOM 8894 N N . THR C 1 272 ? 21.771 52.718 -7.094 1.00 23.91 264 THR C N 1
ATOM 8895 C CA . THR C 1 272 ? 21.511 51.291 -7.229 1.00 25.59 264 THR C CA 1
ATOM 8896 C C . THR C 1 272 ? 20.012 50.985 -7.235 1.00 25.66 264 THR C C 1
ATOM 8897 O O . THR C 1 272 ? 19.194 51.764 -6.740 1.00 24.56 264 THR C O 1
ATOM 8901 N N . GLY C 1 273 ? 19.665 49.809 -7.780 1.00 26.19 265 GLY C N 1
ATOM 8902 C CA . GLY C 1 273 ? 18.324 49.263 -7.674 1.00 24.47 265 GLY C CA 1
ATOM 8903 C C . GLY C 1 273 ? 17.715 48.789 -8.981 1.00 27.52 265 GLY C C 1
ATOM 8904 O O . GLY C 1 273 ? 16.769 47.986 -8.970 1.00 27.85 265 GLY C O 1
ATOM 8905 N N . GLU C 1 274 ? 18.210 49.284 -10.116 1.00 25.39 266 GLU C N 1
ATOM 8906 C CA . GLU C 1 274 ? 17.704 48.835 -11.411 1.00 30.13 266 GLU C CA 1
ATOM 8907 C C . GLU C 1 274 ? 18.868 48.616 -12.369 1.00 24.82 266 GLU C C 1
ATOM 8908 O O . GLU C 1 274 ? 19.656 49.541 -12.605 1.00 25.76 266 GLU C O 1
ATOM 8914 N N . GLY C 1 275 ? 18.963 47.408 -12.932 1.00 26.72 267 GLY C N 1
ATOM 8915 C CA . GLY C 1 275 ? 20.068 47.112 -13.837 1.00 32.73 267 GLY C CA 1
ATOM 8916 C C . GLY C 1 275 ? 21.415 47.252 -13.137 1.00 33.49 267 GLY C C 1
ATOM 8917 O O . GLY C 1 275 ? 21.546 47.029 -11.932 1.00 31.99 267 GLY C O 1
ATOM 8918 N N . GLU C 1 276 ? 22.426 47.654 -13.903 1.00 36.31 268 GLU C N 1
ATOM 8919 C CA . GLU C 1 276 ? 23.772 47.841 -13.362 1.00 37.98 268 GLU C CA 1
ATOM 8920 C C . GLU C 1 276 ? 23.803 49.038 -12.416 1.00 29.75 268 GLU C C 1
ATOM 8921 O O . GLU C 1 276 ? 23.090 50.024 -12.616 1.00 27.03 268 GLU C O 1
ATOM 8927 N N . ASP C 1 277 ? 24.683 48.973 -11.414 1.00 26.18 269 ASP C N 1
ATOM 8928 C CA . ASP C 1 277 ? 24.950 50.144 -10.585 1.00 30.24 269 ASP C CA 1
ATOM 8929 C C . ASP C 1 277 ? 25.395 51.295 -11.460 1.00 25.05 269 ASP C C 1
ATOM 8930 O O . ASP C 1 277 ? 26.129 51.110 -12.434 1.00 41.79 269 ASP C O 1
ATOM 8935 N N . LYS C 1 278 ? 24.957 52.494 -11.109 1.00 24.28 270 LYS C N 1
ATOM 8936 C CA . LYS C 1 278 ? 25.253 53.668 -11.913 1.00 33.90 270 LYS C CA 1
ATOM 8937 C C . LYS C 1 278 ? 25.793 54.772 -11.017 1.00 26.94 270 LYS C C 1
ATOM 8938 O O . LYS C 1 278 ? 25.845 54.635 -9.796 1.00 30.25 270 LYS C O 1
ATOM 8944 N N . TYR C 1 279 ? 26.250 55.849 -11.647 1.00 28.48 271 TYR C N 1
ATOM 8945 C CA . TYR C 1 279 ? 26.658 57.071 -10.967 1.00 25.34 271 TYR C CA 1
ATOM 8946 C C . TYR C 1 279 ? 25.755 58.220 -11.395 1.00 20.85 271 TYR C C 1
ATOM 8947 O O . TYR C 1 279 ? 25.434 58.350 -12.577 1.00 23.31 271 TYR C O 1
ATOM 8956 N N . LEU C 1 280 ? 25.421 59.095 -10.452 1.00 22.18 272 LEU C N 1
ATOM 8957 C CA . LEU C 1 280 ? 24.815 60.376 -10.816 1.00 24.36 272 LEU C CA 1
ATOM 8958 C C . LEU C 1 280 ? 25.869 61.269 -11.450 1.00 27.43 272 LEU C C 1
ATOM 8959 O O . LEU C 1 280 ? 27.009 61.310 -10.991 1.00 23.52 272 LEU C O 1
ATOM 8964 N N . ILE C 1 281 ? 25.490 61.995 -12.505 1.00 22.87 273 ILE C N 1
ATOM 8965 C CA . ILE C 1 281 ? 26.467 62.835 -13.191 1.00 25.54 273 ILE C CA 1
ATOM 8966 C C . ILE C 1 281 ? 26.786 64.062 -12.351 1.00 26.67 273 ILE C C 1
ATOM 8967 O O . ILE C 1 281 ? 25.927 64.609 -11.641 1.00 20.62 273 ILE C O 1
ATOM 8972 N N . ALA C 1 282 ? 28.045 64.501 -12.431 1.00 23.20 274 ALA C N 1
ATOM 8973 C CA . ALA C 1 282 ? 28.486 65.749 -11.819 1.00 20.56 274 ALA C CA 1
ATOM 8974 C C . ALA C 1 282 ? 28.318 66.953 -12.737 1.00 26.12 274 ALA C C 1
ATOM 8975 O O . ALA C 1 282 ? 28.458 68.082 -12.269 1.00 22.25 274 ALA C O 1
ATOM 8977 N N . THR C 1 283 ? 28.076 66.729 -14.029 1.00 23.73 275 THR C N 1
ATOM 8978 C CA . THR C 1 283 ? 28.013 67.764 -15.058 1.00 22.52 275 THR C CA 1
ATOM 8979 C C . THR C 1 283 ? 27.551 67.093 -16.343 1.00 23.99 275 THR C C 1
ATOM 8980 O O . THR C 1 283 ? 27.868 65.919 -16.582 1.00 22.98 275 THR C O 1
ATOM 8984 N N . SER C 1 284 ? 26.765 67.829 -17.146 1.00 20.23 276 SER C N 1
ATOM 8985 C CA . SER C 1 284 ? 26.289 67.271 -18.412 1.00 25.63 276 SER C CA 1
ATOM 8986 C C . SER C 1 284 ? 27.433 66.995 -19.376 1.00 25.71 276 SER C C 1
ATOM 8987 O O . SER C 1 284 ? 27.243 66.259 -20.346 1.00 25.66 276 SER C O 1
ATOM 8990 N N . GLU C 1 285 ? 28.614 67.563 -19.119 1.00 22.15 277 GLU C N 1
ATOM 8991 C CA A GLU C 1 285 ? 29.794 67.262 -19.927 0.51 25.88 277 GLU C CA 1
ATOM 8992 C CA B GLU C 1 285 ? 29.774 67.260 -19.949 0.49 25.80 277 GLU C CA 1
ATOM 8993 C C . GLU C 1 285 ? 30.098 65.771 -19.933 1.00 26.10 277 GLU C C 1
ATOM 8994 O O . GLU C 1 285 ? 30.567 65.234 -20.940 1.00 25.94 277 GLU C O 1
ATOM 9005 N N . GLN C 1 286 ? 29.824 65.080 -18.813 1.00 23.48 278 GLN C N 1
ATOM 9006 C CA . GLN C 1 286 ? 30.119 63.647 -18.741 1.00 22.87 278 GLN C CA 1
ATOM 9007 C C . GLN C 1 286 ? 29.261 62.824 -19.697 1.00 25.58 278 GLN C C 1
ATOM 9008 O O . GLN C 1 286 ? 29.828 62.099 -20.537 1.00 24.46 278 GLN C O 1
ATOM 9014 N N . PRO C 1 287 ? 27.918 62.894 -19.661 1.00 22.96 279 PRO C N 1
ATOM 9015 C CA . PRO C 1 287 ? 27.141 62.124 -20.653 1.00 23.58 279 PRO C CA 1
ATOM 9016 C C . PRO C 1 287 ? 27.263 62.649 -22.076 1.00 21.76 279 PRO C C 1
ATOM 9017 O O . PRO C 1 287 ? 27.129 61.866 -23.026 1.00 23.17 279 PRO C O 1
ATOM 9021 N N . ILE C 1 288 ? 27.482 63.947 -22.266 1.00 21.63 280 ILE C N 1
ATOM 9022 C CA . ILE C 1 288 ? 27.615 64.458 -23.627 1.00 22.14 280 ILE C CA 1
ATOM 9023 C C . ILE C 1 288 ? 28.914 63.968 -24.258 1.00 27.93 280 ILE C C 1
ATOM 9024 O O . ILE C 1 288 ? 28.955 63.623 -25.447 1.00 27.97 280 ILE C O 1
ATOM 9029 N N . ALA C 1 289 ? 29.990 63.900 -23.473 1.00 28.02 281 ALA C N 1
ATOM 9030 C CA . ALA C 1 289 ? 31.212 63.277 -23.974 1.00 30.30 281 ALA C CA 1
ATOM 9031 C C . ALA C 1 289 ? 30.953 61.827 -24.355 1.00 27.33 281 ALA C C 1
ATOM 9032 O O . ALA C 1 289 ? 31.305 61.394 -25.457 1.00 29.46 281 ALA C O 1
ATOM 9034 N N . ALA C 1 290 ? 30.310 61.065 -23.459 1.00 26.22 282 ALA C N 1
ATOM 9035 C CA . ALA C 1 290 ? 30.050 59.651 -23.724 1.00 26.19 282 ALA C CA 1
ATOM 9036 C C . ALA C 1 290 ? 29.146 59.466 -24.939 1.00 25.56 282 ALA C C 1
ATOM 9037 O O . ALA C 1 290 ? 29.228 58.442 -25.625 1.00 25.88 282 ALA C O 1
ATOM 9039 N N . PHE C 1 291 ? 28.300 60.457 -25.225 1.00 26.50 283 PHE C N 1
ATOM 9040 C CA . PHE C 1 291 ? 27.445 60.448 -26.409 1.00 27.10 283 PHE C CA 1
ATOM 9041 C C . PHE C 1 291 ? 28.248 60.235 -27.689 1.00 30.82 283 PHE C C 1
ATOM 9042 O O . PHE C 1 291 ? 27.723 59.699 -28.671 1.00 31.36 283 PHE C O 1
ATOM 9050 N N . HIS C 1 292 ? 29.523 60.628 -27.691 1.00 29.11 284 HIS C N 1
ATOM 9051 C CA . HIS C 1 292 ? 30.376 60.552 -28.869 1.00 29.47 284 HIS C CA 1
ATOM 9052 C C . HIS C 1 292 ? 31.248 59.299 -28.912 1.00 30.46 284 HIS C C 1
ATOM 9053 O O . HIS C 1 292 ? 32.085 59.177 -29.810 1.00 33.03 284 HIS C O 1
ATOM 9060 N N . LEU C 1 293 ? 31.056 58.366 -27.984 1.00 33.40 285 LEU C N 1
ATOM 9061 C CA . LEU C 1 293 ? 31.841 57.137 -27.944 1.00 33.57 285 LEU C CA 1
ATOM 9062 C C . LEU C 1 293 ? 31.939 56.491 -29.321 1.00 35.76 285 LEU C C 1
ATOM 9063 O O . LEU C 1 293 ? 30.923 56.253 -29.982 1.00 31.55 285 LEU C O 1
ATOM 9068 N N . GLU C 1 294 ? 33.180 56.263 -29.762 1.00 39.51 286 GLU C N 1
ATOM 9069 C CA . GLU C 1 294 ? 33.495 55.484 -30.961 1.00 49.63 286 GLU C CA 1
ATOM 9070 C C . GLU C 1 294 ? 32.844 56.047 -32.224 1.00 49.43 286 GLU C C 1
ATOM 9071 O O . GLU C 1 294 ? 32.550 55.309 -33.167 1.00 47.75 286 GLU C O 1
ATOM 9077 N N . LYS C 1 295 ? 32.639 57.356 -32.269 1.00 43.71 287 LYS C N 1
ATOM 9078 C CA . LYS C 1 295 ? 32.174 58.018 -33.475 1.00 39.38 287 LYS C CA 1
ATOM 9079 C C . LYS C 1 295 ? 33.363 58.649 -34.196 1.00 43.86 287 LYS C C 1
ATOM 9080 O O . LYS C 1 295 ? 34.436 58.843 -33.617 1.00 42.34 287 LYS C O 1
ATOM 9086 N N . ARG C 1 296 ? 33.178 58.911 -35.491 1.00 43.00 288 ARG C N 1
ATOM 9087 C CA . ARG C 1 296 ? 34.196 59.518 -36.343 1.00 41.19 288 ARG C CA 1
ATOM 9088 C C . ARG C 1 296 ? 33.591 60.692 -37.100 1.00 42.56 288 ARG C C 1
ATOM 9089 O O . ARG C 1 296 ? 32.453 60.610 -37.570 1.00 44.20 288 ARG C O 1
ATOM 9091 N N . PHE C 1 297 ? 34.338 61.791 -37.211 1.00 40.00 289 PHE C N 1
ATOM 9092 C CA . PHE C 1 297 ? 33.825 62.986 -37.868 1.00 39.14 289 PHE C CA 1
ATOM 9093 C C . PHE C 1 297 ? 34.818 63.539 -38.885 1.00 43.60 289 PHE C C 1
ATOM 9094 O O . PHE C 1 297 ? 36.031 63.545 -38.647 1.00 42.70 289 PHE C O 1
ATOM 9102 N N . ASP C 1 298 ? 34.293 63.959 -40.040 1.00 46.84 290 ASP C N 1
ATOM 9103 C CA . ASP C 1 298 ? 35.066 64.655 -41.062 1.00 46.83 290 ASP C CA 1
ATOM 9104 C C . ASP C 1 298 ? 35.174 66.138 -40.748 1.00 38.71 290 ASP C C 1
ATOM 9105 O O . ASP C 1 298 ? 34.406 66.690 -39.957 1.00 38.17 290 ASP C O 1
ATOM 9110 N N . GLU C 1 299 ? 36.119 66.793 -41.425 1.00 48.05 291 GLU C N 1
ATOM 9111 C CA . GLU C 1 299 ? 36.264 68.238 -41.296 1.00 48.51 291 GLU C CA 1
ATOM 9112 C C . GLU C 1 299 ? 34.945 68.948 -41.576 1.00 49.84 291 GLU C C 1
ATOM 9113 O O . GLU C 1 299 ? 34.570 69.888 -40.863 1.00 50.67 291 GLU C O 1
ATOM 9119 N N . SER C 1 300 ? 34.204 68.478 -42.586 1.00 49.00 292 SER C N 1
ATOM 9120 C CA . SER C 1 300 ? 32.939 69.103 -42.959 1.00 52.32 292 SER C CA 1
ATOM 9121 C C . SER C 1 300 ? 31.873 68.959 -41.880 1.00 53.05 292 SER C C 1
ATOM 9122 O O . SER C 1 300 ? 30.898 69.717 -41.886 1.00 54.24 292 SER C O 1
ATOM 9125 N N . GLU C 1 301 ? 32.031 68.008 -40.960 1.00 50.12 293 GLU C N 1
ATOM 9126 C CA . GLU C 1 301 ? 31.059 67.768 -39.903 1.00 46.47 293 GLU C CA 1
ATOM 9127 C C . GLU C 1 301 ? 31.443 68.435 -38.592 1.00 45.20 293 GLU C C 1
ATOM 9128 O O . GLU C 1 301 ? 30.829 68.146 -37.563 1.00 47.73 293 GLU C O 1
ATOM 9134 N N . LEU C 1 302 ? 32.469 69.278 -38.598 1.00 44.18 294 LEU C N 1
ATOM 9135 C CA . LEU C 1 302 ? 32.979 69.928 -37.401 1.00 39.57 294 LEU C CA 1
ATOM 9136 C C . LEU C 1 302 ? 33.002 71.432 -37.615 1.00 42.29 294 LEU C C 1
ATOM 9137 O O . LEU C 1 302 ? 33.201 71.897 -38.742 1.00 45.89 294 LEU C O 1
ATOM 9142 N N . PRO C 1 303 ? 32.826 72.224 -36.547 1.00 40.29 295 PRO C N 1
ATOM 9143 C CA . PRO C 1 303 ? 32.687 71.785 -35.156 1.00 35.21 295 PRO C CA 1
ATOM 9144 C C . PRO C 1 303 ? 31.268 71.339 -34.782 1.00 38.65 295 PRO C C 1
ATOM 9145 O O . PRO C 1 303 ? 30.301 71.659 -35.470 1.00 37.09 295 PRO C O 1
ATOM 9149 N N . ILE C 1 304 ? 31.167 70.613 -33.675 1.00 33.03 296 ILE C N 1
ATOM 9150 C CA . ILE C 1 304 ? 29.898 70.181 -33.103 1.00 31.88 296 ILE C CA 1
ATOM 9151 C C . ILE C 1 304 ? 29.719 70.954 -31.806 1.00 31.18 296 ILE C C 1
ATOM 9152 O O . ILE C 1 304 ? 30.569 70.877 -30.911 1.00 33.95 296 ILE C O 1
ATOM 9157 N N . LYS C 1 305 ? 28.644 71.730 -31.719 1.00 27.60 297 LYS C N 1
ATOM 9158 C CA . LYS C 1 305 ? 28.410 72.619 -30.591 1.00 27.92 297 LYS C CA 1
ATOM 9159 C C . LYS C 1 305 ? 27.117 72.226 -29.896 1.00 31.00 297 LYS C C 1
ATOM 9160 O O . LYS C 1 305 ? 26.054 72.200 -30.529 1.00 29.51 297 LYS C O 1
ATOM 9166 N N . TYR C 1 306 ? 27.202 71.970 -28.596 1.00 27.23 298 TYR C N 1
ATOM 9167 C CA . TYR C 1 306 ? 26.062 71.561 -27.786 1.00 25.45 298 TYR C CA 1
ATOM 9168 C C . TYR C 1 306 ? 25.842 72.525 -26.634 1.00 27.67 298 TYR C C 1
ATOM 9169 O O . TYR C 1 306 ? 26.795 72.966 -25.986 1.00 25.75 298 TYR C O 1
ATOM 9178 N N . CYS C 1 307 ? 24.568 72.791 -26.352 1.00 27.29 299 CYS C N 1
ATOM 9179 C CA . CYS C 1 307 ? 24.131 73.532 -25.173 1.00 28.59 299 CYS C CA 1
ATOM 9180 C C . CYS C 1 307 ? 23.552 72.494 -24.207 1.00 28.26 299 CYS C C 1
ATOM 9181 O O . CYS C 1 307 ? 22.370 72.154 -24.267 1.00 26.21 299 CYS C O 1
ATOM 9184 N N . GLY C 1 308 ? 24.395 71.978 -23.312 1.00 22.49 300 GLY C N 1
ATOM 9185 C CA . GLY C 1 308 ? 23.972 70.898 -22.428 1.00 22.15 300 GLY C CA 1
ATOM 9186 C C . GLY C 1 308 ? 23.153 71.410 -21.247 1.00 29.77 300 GLY C C 1
ATOM 9187 O O . GLY C 1 308 ? 23.441 72.453 -20.664 1.00 25.75 300 GLY C O 1
ATOM 9188 N N . MET C 1 309 ? 22.148 70.623 -20.867 1.00 22.38 301 MET C N 1
ATOM 9189 C CA . MET C 1 309 ? 21.251 70.976 -19.776 1.00 26.11 301 MET C CA 1
ATOM 9190 C C . MET C 1 309 ? 21.057 69.769 -18.870 1.00 26.45 301 MET C C 1
ATOM 9191 O O . MET C 1 309 ? 20.718 68.682 -19.350 1.00 21.66 301 MET C O 1
ATOM 9196 N N . SER C 1 310 ? 21.247 69.959 -17.566 1.00 20.22 302 SER C N 1
ATOM 9197 C CA . SER C 1 310 ? 20.984 68.869 -16.633 1.00 24.13 302 SER C CA 1
ATOM 9198 C C . SER C 1 310 ? 20.990 69.415 -15.210 1.00 23.48 302 SER C C 1
ATOM 9199 O O . SER C 1 310 ? 21.467 70.522 -14.953 1.00 22.25 302 SER C O 1
ATOM 9202 N N . THR C 1 311 ? 20.417 68.639 -14.297 1.00 19.36 303 THR C N 1
ATOM 9203 C CA . THR C 1 311 ? 20.792 68.758 -12.894 1.00 19.87 303 THR C CA 1
ATOM 9204 C C . THR C 1 311 ? 22.125 68.047 -12.677 1.00 21.62 303 THR C C 1
ATOM 9205 O O . THR C 1 311 ? 22.467 67.099 -13.391 1.00 25.17 303 THR C O 1
ATOM 9209 N N . CYS C 1 312 ? 22.897 68.539 -11.717 1.00 21.81 304 CYS C N 1
ATOM 9210 C CA . CYS C 1 312 ? 24.229 68.027 -11.407 1.00 19.58 304 CYS C CA 1
ATOM 9211 C C . CYS C 1 312 ? 24.300 67.660 -9.935 1.00 19.72 304 CYS C C 1
ATOM 9212 O O . CYS C 1 312 ? 23.769 68.384 -9.085 1.00 23.92 304 CYS C O 1
ATOM 9215 N N . PHE C 1 313 ? 25.009 66.576 -9.634 1.00 18.77 305 PHE C N 1
ATOM 9216 C CA . PHE C 1 313 ? 25.087 66.021 -8.286 1.00 19.03 305 PHE C CA 1
ATOM 9217 C C . PHE C 1 313 ? 26.544 65.832 -7.888 1.00 25.84 305 PHE C C 1
ATOM 9218 O O . PHE C 1 313 ? 27.316 65.209 -8.626 1.00 25.08 305 PHE C O 1
ATOM 9226 N N . ARG C 1 314 ? 26.927 66.370 -6.725 1.00 21.91 306 ARG C N 1
ATOM 9227 C CA . ARG C 1 314 ? 28.319 66.340 -6.288 1.00 26.90 306 ARG C CA 1
ATOM 9228 C C . ARG C 1 314 ? 28.388 66.091 -4.794 1.00 26.05 306 ARG C C 1
ATOM 9229 O O . ARG C 1 314 ? 27.729 66.783 -4.019 1.00 20.66 306 ARG C O 1
ATOM 9237 N N . LYS C 1 315 ? 29.179 65.092 -4.405 1.00 22.58 307 LYS C N 1
ATOM 9238 C CA . LYS C 1 315 ? 29.299 64.730 -3.000 1.00 27.39 307 LYS C CA 1
ATOM 9239 C C . LYS C 1 315 ? 30.054 65.783 -2.197 1.00 27.62 307 LYS C C 1
ATOM 9240 O O . LYS C 1 315 ? 29.839 65.897 -0.986 1.00 27.94 307 LYS C O 1
ATOM 9246 N N . GLU C 1 316 ? 30.955 66.532 -2.834 1.00 23.54 308 GLU C N 1
ATOM 9247 C CA . GLU C 1 316 ? 31.713 67.595 -2.158 1.00 25.49 308 GLU C CA 1
ATOM 9248 C C . GLU C 1 316 ? 32.400 67.064 -0.901 1.00 28.87 308 GLU C C 1
ATOM 9249 O O . GLU C 1 316 ? 32.479 67.745 0.122 1.00 29.53 308 GLU C O 1
ATOM 9255 N N . VAL C 1 317 ? 32.880 65.821 -0.971 1.00 26.50 309 VAL C N 1
ATOM 9256 C CA . VAL C 1 317 ? 33.524 65.214 0.195 1.00 27.14 309 VAL C CA 1
ATOM 9257 C C . VAL C 1 317 ? 34.769 65.998 0.586 1.00 35.58 309 VAL C C 1
ATOM 9258 O O . VAL C 1 317 ? 35.031 66.232 1.775 1.00 38.96 309 VAL C O 1
ATOM 9262 N N . GLY C 1 318 ? 35.538 66.446 -0.401 1.00 28.94 310 GLY C N 1
ATOM 9263 C CA . GLY C 1 318 ? 36.710 67.228 -0.061 1.00 42.98 310 GLY C CA 1
ATOM 9264 C C . GLY C 1 318 ? 36.416 68.594 0.533 1.00 43.64 310 GLY C C 1
ATOM 9265 O O . GLY C 1 318 ? 37.349 69.252 1.009 1.00 44.03 310 GLY C O 1
ATOM 9266 N N . ALA C 1 319 ? 35.161 69.044 0.516 1.00 38.62 311 ALA C N 1
ATOM 9267 C CA . ALA C 1 319 ? 34.857 70.426 0.867 1.00 39.72 311 ALA C CA 1
ATOM 9268 C C . ALA C 1 319 ? 33.986 70.555 2.118 1.00 41.06 311 ALA C C 1
ATOM 9269 O O . ALA C 1 319 ? 33.294 71.563 2.285 1.00 37.49 311 ALA C O 1
ATOM 9271 N N . HIS C 1 320 ? 34.008 69.576 3.023 1.00 43.33 312 HIS C N 1
ATOM 9272 C CA A HIS C 1 320 ? 33.272 69.742 4.272 0.51 47.23 312 HIS C CA 1
ATOM 9273 C CA B HIS C 1 320 ? 33.281 69.730 4.275 0.49 47.26 312 HIS C CA 1
ATOM 9274 C C . HIS C 1 320 ? 33.741 70.995 4.995 1.00 48.69 312 HIS C C 1
ATOM 9275 O O . HIS C 1 320 ? 34.936 71.300 5.049 1.00 53.72 312 HIS C O 1
ATOM 9288 N N . GLY C 1 321 ? 32.788 71.737 5.546 1.00 51.66 313 GLY C N 1
ATOM 9289 C CA . GLY C 1 321 ? 33.134 72.966 6.225 1.00 49.58 313 GLY C CA 1
ATOM 9290 C C . GLY C 1 321 ? 33.445 74.145 5.326 1.00 48.36 313 GLY C C 1
ATOM 9291 O O . GLY C 1 321 ? 33.733 75.232 5.843 1.00 50.31 313 GLY C O 1
ATOM 9292 N N . LYS C 1 322 ? 33.434 73.971 4.006 1.00 40.31 314 LYS C N 1
ATOM 9293 C CA . LYS C 1 322 ? 33.669 75.067 3.074 1.00 40.40 314 LYS C CA 1
ATOM 9294 C C . LYS C 1 322 ? 32.344 75.502 2.448 1.00 38.61 314 LYS C C 1
ATOM 9295 O O . LYS C 1 322 ? 31.547 74.658 2.021 1.00 34.67 314 LYS C O 1
ATOM 9297 N N . ASP C 1 323 ? 32.117 76.817 2.390 1.00 35.10 315 ASP C N 1
ATOM 9298 C CA . ASP C 1 323 ? 30.939 77.401 1.744 1.00 37.29 315 ASP C CA 1
ATOM 9299 C C . ASP C 1 323 ? 29.651 76.761 2.255 1.00 33.34 315 ASP C C 1
ATOM 9300 O O . ASP C 1 323 ? 28.808 76.295 1.484 1.00 32.04 315 ASP C O 1
ATOM 9305 N N . THR C 1 324 ? 29.491 76.754 3.572 1.00 31.64 316 THR C N 1
ATOM 9306 C CA . THR C 1 324 ? 28.406 76.018 4.211 1.00 42.50 316 THR C CA 1
ATOM 9307 C C . THR C 1 324 ? 27.104 76.803 4.303 1.00 37.24 316 THR C C 1
ATOM 9308 O O . THR C 1 324 ? 26.100 76.243 4.745 1.00 42.11 316 THR C O 1
ATOM 9312 N N . LEU C 1 325 ? 27.081 78.070 3.889 1.00 33.11 317 LEU C N 1
ATOM 9313 C CA . LEU C 1 325 ? 25.898 78.909 4.039 1.00 38.75 317 LEU C CA 1
ATOM 9314 C C . LEU C 1 325 ? 25.214 79.087 2.690 1.00 40.07 317 LEU C C 1
ATOM 9315 O O . LEU C 1 325 ? 25.822 79.602 1.745 1.00 39.99 317 LEU C O 1
ATOM 9320 N N . GLY C 1 326 ? 23.952 78.664 2.606 1.00 35.58 318 GLY C N 1
ATOM 9321 C CA . GLY C 1 326 ? 23.161 78.938 1.418 1.00 34.43 318 GLY C CA 1
ATOM 9322 C C . GLY C 1 326 ? 23.337 77.913 0.306 1.00 34.21 318 GLY C C 1
ATOM 9323 O O . GLY C 1 326 ? 23.598 76.732 0.542 1.00 27.38 318 GLY C O 1
ATOM 9324 N N . ILE C 1 327 ? 23.144 78.372 -0.927 1.00 30.18 319 ILE C N 1
ATOM 9325 C CA . ILE C 1 327 ? 23.116 77.478 -2.080 1.00 26.84 319 ILE C CA 1
ATOM 9326 C C . ILE C 1 327 ? 24.276 77.772 -3.038 1.00 25.73 319 ILE C C 1
ATOM 9327 O O . ILE C 1 327 ? 24.226 77.416 -4.217 1.00 26.00 319 ILE C O 1
ATOM 9332 N N . PHE C 1 328 ? 25.329 78.410 -2.521 1.00 25.69 320 PHE C N 1
ATOM 9333 C CA . PHE C 1 328 ? 26.546 78.657 -3.288 1.00 26.08 320 PHE C CA 1
ATOM 9334 C C . PHE C 1 328 ? 27.272 77.358 -3.611 1.00 25.68 320 PHE C C 1
ATOM 9335 O O . PHE C 1 328 ? 27.742 77.160 -4.739 1.00 24.94 320 PHE C O 1
ATOM 9343 N N . ARG C 1 329 ? 27.408 76.473 -2.622 1.00 24.63 321 ARG C N 1
ATOM 9344 C CA . ARG C 1 329 ? 28.009 75.159 -2.810 1.00 26.72 321 ARG C CA 1
ATOM 9345 C C . ARG C 1 329 ? 27.038 74.125 -2.265 1.00 28.24 321 ARG C C 1
ATOM 9346 O O . ARG C 1 329 ? 26.823 74.052 -1.049 1.00 29.43 321 ARG C O 1
ATOM 9354 N N . VAL C 1 330 ? 26.441 73.345 -3.162 1.00 23.06 322 VAL C N 1
ATOM 9355 C CA . VAL C 1 330 ? 25.428 72.367 -2.795 1.00 27.98 322 VAL C CA 1
ATOM 9356 C C . VAL C 1 330 ? 25.762 71.034 -3.468 1.00 25.81 322 VAL C C 1
ATOM 9357 O O . VAL C 1 330 ? 26.700 70.929 -4.261 1.00 23.43 322 VAL C O 1
ATOM 9361 N N . HIS C 1 331 ? 24.975 70.006 -3.135 1.00 24.76 323 HIS C N 1
ATOM 9362 C CA . HIS C 1 331 ? 25.092 68.694 -3.769 1.00 21.29 323 HIS C CA 1
ATOM 9363 C C . HIS C 1 331 ? 24.241 68.563 -5.025 1.00 21.24 323 HIS C C 1
ATOM 9364 O O . HIS C 1 331 ? 24.386 67.576 -5.754 1.00 22.17 323 HIS C O 1
ATOM 9371 N N . GLN C 1 332 ? 23.336 69.504 -5.273 1.00 20.21 324 GLN C N 1
ATOM 9372 C CA . GLN C 1 332 ? 22.363 69.381 -6.347 1.00 22.92 324 GLN C CA 1
ATOM 9373 C C . GLN C 1 332 ? 22.107 70.764 -6.928 1.00 23.01 324 GLN C C 1
ATOM 9374 O O . GLN C 1 332 ? 21.701 71.667 -6.194 1.00 22.98 324 GLN C O 1
ATOM 9380 N N . PHE C 1 333 ? 22.343 70.930 -8.229 1.00 22.12 325 PHE C N 1
ATOM 9381 C CA . PHE C 1 333 ? 22.115 72.213 -8.896 1.00 22.10 325 PHE C CA 1
ATOM 9382 C C . PHE C 1 333 ? 21.952 71.982 -10.399 1.00 22.72 325 PHE C C 1
ATOM 9383 O O . PHE C 1 333 ? 22.442 70.988 -10.951 1.00 20.88 325 PHE C O 1
ATOM 9391 N N . GLU C 1 334 ? 21.250 72.907 -11.061 1.00 21.83 326 GLU C N 1
ATOM 9392 C CA . GLU C 1 334 ? 21.129 72.859 -12.518 1.00 25.02 326 GLU C CA 1
ATOM 9393 C C . GLU C 1 334 ? 22.242 73.675 -13.158 1.00 24.79 326 GLU C C 1
ATOM 9394 O O . GLU C 1 334 ? 22.682 74.689 -12.606 1.00 21.10 326 GLU C O 1
ATOM 9400 N N . LYS C 1 335 ? 22.700 73.221 -14.331 1.00 22.48 327 LYS C N 1
ATOM 9401 C CA . LYS C 1 335 ? 23.809 73.867 -15.022 1.00 24.09 327 LYS C CA 1
ATOM 9402 C C . LYS C 1 335 ? 23.581 73.801 -16.518 1.00 27.91 327 LYS C C 1
ATOM 9403 O O . LYS C 1 335 ? 23.210 72.749 -17.038 1.00 22.89 327 LYS C O 1
ATOM 9409 N N . ILE C 1 336 ? 23.749 74.937 -17.188 1.00 22.92 328 ILE C N 1
ATOM 9410 C CA . ILE C 1 336 ? 23.751 75.007 -18.647 1.00 20.61 328 ILE C CA 1
ATOM 9411 C C . ILE C 1 336 ? 25.207 75.061 -19.083 1.00 26.02 328 ILE C C 1
ATOM 9412 O O . ILE C 1 336 ? 25.961 75.948 -18.651 1.00 24.84 328 ILE C O 1
ATOM 9417 N N . GLU C 1 337 ? 25.601 74.128 -19.945 1.00 23.43 329 GLU C N 1
ATOM 9418 C CA . GLU C 1 337 ? 27.000 73.856 -20.247 1.00 27.59 329 GLU C CA 1
ATOM 9419 C C . GLU C 1 337 ? 27.266 74.008 -21.745 1.00 28.17 329 GLU C C 1
ATOM 9420 O O . GLU C 1 337 ? 26.487 73.527 -22.567 1.00 30.18 329 GLU C O 1
ATOM 9426 N N . GLN C 1 338 ? 28.367 74.665 -22.103 1.00 27.06 330 GLN C N 1
ATOM 9427 C CA . GLN C 1 338 ? 28.861 74.640 -23.479 1.00 27.08 330 GLN C CA 1
ATOM 9428 C C . GLN C 1 338 ? 29.756 73.416 -23.677 1.00 28.25 330 GLN C C 1
ATOM 9429 O O . GLN C 1 338 ? 30.662 73.170 -22.879 1.00 27.85 330 GLN C O 1
ATOM 9435 N N . PHE C 1 339 ? 29.515 72.663 -24.747 1.00 23.40 331 PHE C N 1
ATOM 9436 C CA . PHE C 1 339 ? 30.307 71.473 -25.044 1.00 24.28 331 PHE C CA 1
ATOM 9437 C C . PHE C 1 339 ? 30.561 71.455 -26.540 1.00 31.54 331 PHE C C 1
ATOM 9438 O O . PHE C 1 339 ? 29.607 71.497 -27.321 1.00 31.34 331 PHE C O 1
ATOM 9446 N N . VAL C 1 340 ? 31.834 71.390 -26.944 1.00 26.11 332 VAL C N 1
ATOM 9447 C CA . VAL C 1 340 ? 32.208 71.518 -28.351 1.00 27.49 332 VAL C CA 1
ATOM 9448 C C . VAL C 1 340 ? 33.226 70.447 -28.725 1.00 29.94 332 VAL C C 1
ATOM 9449 O O . VAL C 1 340 ? 34.185 70.205 -27.986 1.00 32.01 332 VAL C O 1
ATOM 9453 N N . VAL C 1 341 ? 33.007 69.810 -29.877 1.00 31.65 333 VAL C N 1
ATOM 9454 C CA . VAL C 1 341 ? 33.974 68.939 -30.542 1.00 28.47 333 VAL C CA 1
ATOM 9455 C C . VAL C 1 341 ? 34.512 69.686 -31.758 1.00 36.26 333 VAL C C 1
ATOM 9456 O O . VAL C 1 341 ? 33.724 70.209 -32.555 1.00 34.81 333 VAL C O 1
ATOM 9460 N N . THR C 1 342 ? 35.842 69.753 -31.902 1.00 34.71 334 THR C N 1
ATOM 9461 C CA . THR C 1 342 ? 36.460 70.442 -33.037 1.00 38.04 334 THR C CA 1
ATOM 9462 C C . THR C 1 342 ? 37.432 69.540 -33.783 1.00 36.05 334 THR C C 1
ATOM 9463 O O . THR C 1 342 ? 37.855 68.482 -33.308 1.00 36.21 334 THR C O 1
ATOM 9467 N N . SER C 1 343 ? 37.793 70.000 -34.974 1.00 41.51 335 SER C N 1
ATOM 9468 C CA . SER C 1 343 ? 38.908 69.430 -35.706 1.00 42.60 335 SER C CA 1
ATOM 9469 C C . SER C 1 343 ? 40.194 69.573 -34.894 1.00 41.04 335 SER C C 1
ATOM 9470 O O . SER C 1 343 ? 40.339 70.517 -34.116 1.00 37.59 335 SER C O 1
ATOM 9473 N N . PRO C 1 344 ? 41.144 68.648 -35.056 1.00 41.42 336 PRO C N 1
ATOM 9474 C CA . PRO C 1 344 ? 42.469 68.811 -34.444 1.00 44.75 336 PRO C CA 1
ATOM 9475 C C . PRO C 1 344 ? 43.432 69.679 -35.242 1.00 45.40 336 PRO C C 1
ATOM 9476 O O . PRO C 1 344 ? 44.599 69.792 -34.849 1.00 46.92 336 PRO C O 1
ATOM 9480 N N . LYS C 1 345 ? 43.006 70.261 -36.357 1.00 44.71 337 LYS C N 1
ATOM 9481 C CA . LYS C 1 345 ? 43.901 70.996 -37.238 1.00 48.80 337 LYS C CA 1
ATOM 9482 C C . LYS C 1 345 ? 43.916 72.486 -36.914 1.00 50.97 337 LYS C C 1
ATOM 9483 O O . LYS C 1 345 ? 42.960 73.028 -36.353 1.00 48.19 337 LYS C O 1
ATOM 9489 N N . ASP C 1 346 ? 45.033 73.134 -37.263 1.00 55.79 338 ASP C N 1
ATOM 9490 C CA . ASP C 1 346 ? 45.125 74.594 -37.441 1.00 59.13 338 ASP C CA 1
ATOM 9491 C C . ASP C 1 346 ? 44.605 75.395 -36.242 1.00 60.50 338 ASP C C 1
ATOM 9492 O O . ASP C 1 346 ? 43.919 76.413 -36.395 1.00 57.62 338 ASP C O 1
ATOM 9497 N N . ASN C 1 347 ? 44.963 74.951 -35.036 1.00 55.27 339 ASN C N 1
ATOM 9498 C CA . ASN C 1 347 ? 44.627 75.670 -33.800 1.00 52.47 339 ASN C CA 1
ATOM 9499 C C . ASN C 1 347 ? 43.133 75.973 -33.688 1.00 45.38 339 ASN C C 1
ATOM 9500 O O . ASN C 1 347 ? 42.729 76.922 -33.016 1.00 44.92 339 ASN C O 1
ATOM 9505 N N . LYS C 1 348 ? 42.293 75.169 -34.343 1.00 47.78 340 LYS C N 1
ATOM 9506 C CA . LYS C 1 348 ? 40.855 75.415 -34.289 1.00 47.36 340 LYS C CA 1
ATOM 9507 C C . LYS C 1 348 ? 40.317 75.275 -32.872 1.00 43.95 340 LYS C C 1
ATOM 9508 O O . LYS C 1 348 ? 39.415 76.016 -32.467 1.00 43.57 340 LYS C O 1
ATOM 9514 N N . SER C 1 349 ? 40.846 74.325 -32.103 1.00 41.39 341 SER C N 1
ATOM 9515 C CA . SER C 1 349 ? 40.340 74.163 -30.747 1.00 38.65 341 SER C CA 1
ATOM 9516 C C . SER C 1 349 ? 40.730 75.344 -29.862 1.00 36.63 341 SER C C 1
ATOM 9517 O O . SER C 1 349 ? 39.948 75.741 -28.991 1.00 35.92 341 SER C O 1
ATOM 9520 N N . TRP C 1 350 ? 41.906 75.945 -30.089 1.00 43.76 342 TRP C N 1
ATOM 9521 C CA . TRP C 1 350 ? 42.298 77.113 -29.300 1.00 40.28 342 TRP C CA 1
ATOM 9522 C C . TRP C 1 350 ? 41.451 78.328 -29.645 1.00 42.42 342 TRP C C 1
ATOM 9523 O O . TRP C 1 350 ? 41.112 79.122 -28.758 1.00 42.61 342 TRP C O 1
ATOM 9534 N N . GLU C 1 351 ? 41.097 78.489 -30.923 1.00 40.13 343 GLU C N 1
ATOM 9535 C CA . GLU C 1 351 ? 40.144 79.531 -31.302 1.00 38.87 343 GLU C CA 1
ATOM 9536 C C . GLU C 1 351 ? 38.772 79.282 -30.683 1.00 40.64 343 GLU C C 1
ATOM 9537 O O . GLU C 1 351 ? 38.086 80.228 -30.278 1.00 41.77 343 GLU C O 1
ATOM 9543 N N . MET C 1 352 ? 38.348 78.014 -30.613 1.00 35.06 344 MET C N 1
ATOM 9544 C CA . MET C 1 352 ? 37.059 77.702 -30.000 1.00 35.28 344 MET C CA 1
ATOM 9545 C C . MET C 1 352 ? 37.085 77.983 -28.503 1.00 37.29 344 MET C C 1
ATOM 9546 O O . MET C 1 352 ? 36.065 78.374 -27.920 1.00 33.41 344 MET C O 1
ATOM 9551 N N . PHE C 1 353 ? 38.238 77.746 -27.865 1.00 38.31 345 PHE C N 1
ATOM 9552 C CA . PHE C 1 353 ? 38.420 78.104 -26.459 1.00 32.54 345 PHE C CA 1
ATOM 9553 C C . PHE C 1 353 ? 38.138 79.585 -26.246 1.00 34.92 345 PHE C C 1
ATOM 9554 O O . PHE C 1 353 ? 37.377 79.956 -25.344 1.00 31.14 345 PHE C O 1
ATOM 9562 N N . ASP C 1 354 ? 38.731 80.451 -27.087 1.00 32.17 346 ASP C N 1
ATOM 9563 C CA . ASP C 1 354 ? 38.459 81.883 -26.983 1.00 32.44 346 ASP C CA 1
ATOM 9564 C C . ASP C 1 354 ? 36.978 82.186 -27.222 1.00 33.89 346 ASP C C 1
ATOM 9565 O O . ASP C 1 354 ? 36.385 83.008 -26.516 1.00 33.82 346 ASP C O 1
ATOM 9570 N N . GLU C 1 355 ? 36.351 81.514 -28.189 1.00 35.37 347 GLU C N 1
ATOM 9571 C CA . GLU C 1 355 ? 34.928 81.754 -28.434 1.00 39.33 347 GLU C CA 1
ATOM 9572 C C . GLU C 1 355 ? 34.084 81.393 -27.216 1.00 37.94 347 GLU C C 1
ATOM 9573 O O . GLU C 1 355 ? 33.155 82.124 -26.847 1.00 33.87 347 GLU C O 1
ATOM 9579 N N . MET C 1 356 ? 34.409 80.279 -26.561 1.00 32.07 348 MET C N 1
ATOM 9580 C CA . MET C 1 356 ? 33.563 79.785 -25.482 1.00 32.25 348 MET C CA 1
ATOM 9581 C C . MET C 1 356 ? 33.649 80.674 -24.247 1.00 32.73 348 MET C C 1
ATOM 9582 O O . MET C 1 356 ? 32.623 81.002 -23.642 1.00 29.96 348 MET C O 1
ATOM 9587 N N . ILE C 1 357 ? 34.856 81.083 -23.854 1.00 27.68 349 ILE C N 1
ATOM 9588 C CA . ILE C 1 357 ? 34.948 82.011 -22.732 1.00 29.41 349 ILE C CA 1
ATOM 9589 C C . ILE C 1 357 ? 34.312 83.350 -23.112 1.00 31.28 349 ILE C C 1
ATOM 9590 O O . ILE C 1 357 ? 33.690 84.012 -22.271 1.00 30.55 349 ILE C O 1
ATOM 9595 N N . GLY C 1 358 ? 34.402 83.742 -24.390 1.00 33.68 350 GLY C N 1
ATOM 9596 C CA . GLY C 1 358 ? 33.705 84.940 -24.836 1.00 35.85 350 GLY C CA 1
ATOM 9597 C C . GLY C 1 358 ? 32.193 84.815 -24.723 1.00 36.26 350 GLY C C 1
ATOM 9598 O O . GLY C 1 358 ? 31.507 85.781 -24.369 1.00 32.82 350 GLY C O 1
ATOM 9599 N N . ASN C 1 359 ? 31.649 83.628 -25.021 1.00 30.21 351 ASN C N 1
ATOM 9600 C CA . ASN C 1 359 ? 30.210 83.421 -24.842 1.00 35.05 351 ASN C CA 1
ATOM 9601 C C . ASN C 1 359 ? 29.799 83.629 -23.384 1.00 33.35 351 ASN C C 1
ATOM 9602 O O . ASN C 1 359 ? 28.799 84.294 -23.096 1.00 31.57 351 ASN C O 1
ATOM 9607 N N . SER C 1 360 ? 30.549 83.050 -22.446 1.00 27.73 352 SER C N 1
ATOM 9608 C CA . SER C 1 360 ? 30.196 83.204 -21.037 1.00 27.60 352 SER C CA 1
ATOM 9609 C C . SER C 1 360 ? 30.333 84.659 -20.593 1.00 32.23 352 SER C C 1
ATOM 9610 O O . SER C 1 360 ? 29.481 85.173 -19.857 1.00 32.14 352 SER C O 1
ATOM 9613 N N . GLU C 1 361 ? 31.386 85.341 -21.052 1.00 25.68 353 GLU C N 1
ATOM 9614 C CA . GLU C 1 361 ? 31.560 86.763 -20.760 1.00 31.01 353 GLU C CA 1
ATOM 9615 C C . GLU C 1 361 ? 30.376 87.588 -21.250 1.00 31.79 353 GLU C C 1
ATOM 9616 O O . GLU C 1 361 ? 29.839 88.424 -20.513 1.00 33.92 353 GLU C O 1
ATOM 9622 N N . ALA C 1 362 ? 29.969 87.390 -22.505 1.00 32.03 354 ALA C N 1
ATOM 9623 C CA . ALA C 1 362 ? 28.806 88.119 -23.002 1.00 36.73 354 ALA C CA 1
ATOM 9624 C C . ALA C 1 362 ? 27.563 87.785 -22.179 1.00 27.36 354 ALA C C 1
ATOM 9625 O O . ALA C 1 362 ? 26.726 88.658 -21.925 1.00 30.68 354 ALA C O 1
ATOM 9627 N N . PHE C 1 363 ? 27.448 86.538 -21.720 1.00 28.08 355 PHE C N 1
ATOM 9628 C CA . PHE C 1 363 ? 26.293 86.151 -20.914 1.00 29.89 355 PHE C CA 1
ATOM 9629 C C . PHE C 1 363 ? 26.220 86.981 -19.633 1.00 30.58 355 PHE C C 1
ATOM 9630 O O . PHE C 1 363 ? 25.199 87.622 -19.354 1.00 30.40 355 PHE C O 1
ATOM 9638 N N . TYR C 1 364 ? 27.319 87.028 -18.869 1.00 29.62 356 TYR C N 1
ATOM 9639 C CA . TYR C 1 364 ? 27.308 87.765 -17.605 1.00 26.75 356 TYR C CA 1
ATOM 9640 C C . TYR C 1 364 ? 27.284 89.275 -17.819 1.00 29.30 356 TYR C C 1
ATOM 9641 O O . TYR C 1 364 ? 26.666 89.987 -17.023 1.00 27.09 356 TYR C O 1
ATOM 9650 N N . GLN C 1 365 ? 27.892 89.784 -18.899 1.00 31.23 357 GLN C N 1
ATOM 9651 C CA . GLN C 1 365 ? 27.681 91.191 -19.234 1.00 32.29 357 GLN C CA 1
ATOM 9652 C C . GLN C 1 365 ? 26.193 91.490 -19.424 1.00 33.37 357 GLN C C 1
ATOM 9653 O O . GLN C 1 365 ? 25.682 92.481 -18.890 1.00 35.08 357 GLN C O 1
ATOM 9659 N N . SER C 1 366 ? 25.466 90.610 -20.123 1.00 36.72 358 SER C N 1
ATOM 9660 C CA . SER C 1 366 ? 24.036 90.833 -20.351 1.00 32.88 358 SER C CA 1
ATOM 9661 C C . SER C 1 366 ? 23.245 90.814 -19.043 1.00 30.86 358 SER C C 1
ATOM 9662 O O . SER C 1 366 ? 22.204 91.478 -18.935 1.00 30.70 358 SER C O 1
ATOM 9665 N N . LEU C 1 367 ? 23.726 90.082 -18.038 1.00 30.20 359 LEU C N 1
ATOM 9666 C CA . LEU C 1 367 ? 23.103 90.073 -16.721 1.00 28.65 359 LEU C CA 1
ATOM 9667 C C . LEU C 1 367 ? 23.571 91.225 -15.844 1.00 33.39 359 LEU C C 1
ATOM 9668 O O . LEU C 1 367 ? 23.106 91.344 -14.704 1.00 30.87 359 LEU C O 1
ATOM 9673 N N . GLY C 1 368 ? 24.491 92.056 -16.328 1.00 33.83 360 GLY C N 1
ATOM 9674 C CA . GLY C 1 368 ? 25.036 93.106 -15.483 1.00 35.59 360 GLY C CA 1
ATOM 9675 C C . GLY C 1 368 ? 25.814 92.584 -14.290 1.00 38.55 360 GLY C C 1
ATOM 9676 O O . GLY C 1 368 ? 25.753 93.176 -13.212 1.00 38.16 360 GLY C O 1
ATOM 9677 N N . ILE C 1 369 ? 26.513 91.466 -14.444 1.00 33.02 361 ILE C N 1
ATOM 9678 C CA . ILE C 1 369 ? 27.300 90.862 -13.372 1.00 30.60 361 ILE C CA 1
ATOM 9679 C C . ILE C 1 369 ? 28.773 91.179 -13.619 1.00 36.33 361 ILE C C 1
ATOM 9680 O O . ILE C 1 369 ? 29.329 90.734 -14.640 1.00 28.69 361 ILE C O 1
ATOM 9685 N N . PRO C 1 370 ? 29.436 91.926 -12.736 1.00 33.84 362 PRO C N 1
ATOM 9686 C CA . PRO C 1 370 ? 30.871 92.181 -12.908 1.00 35.75 362 PRO C CA 1
ATOM 9687 C C . PRO C 1 370 ? 31.690 90.936 -12.600 1.00 35.48 362 PRO C C 1
ATOM 9688 O O . PRO C 1 370 ? 31.313 90.103 -11.772 1.00 32.32 362 PRO C O 1
ATOM 9692 N N . TYR C 1 371 ? 32.826 90.807 -13.277 1.00 30.01 363 TYR C N 1
ATOM 9693 C CA . TYR C 1 371 ? 33.615 89.587 -13.139 1.00 29.43 363 TYR C CA 1
ATOM 9694 C C . TYR C 1 371 ? 35.061 89.884 -13.503 1.00 36.19 363 TYR C C 1
ATOM 9695 O O . TYR C 1 371 ? 35.406 90.984 -13.946 1.00 35.50 363 TYR C O 1
ATOM 9704 N N . ARG C 1 372 ? 35.909 88.874 -13.313 1.00 30.55 364 ARG C N 1
ATOM 9705 C CA . ARG C 1 372 ? 37.256 88.891 -13.858 1.00 31.57 364 ARG C CA 1
ATOM 9706 C C . ARG C 1 372 ? 37.539 87.516 -14.447 1.00 33.96 364 ARG C C 1
ATOM 9707 O O . ARG C 1 372 ? 36.959 86.514 -14.018 1.00 31.61 364 ARG C O 1
ATOM 9715 N N . VAL C 1 373 ? 38.400 87.487 -15.467 1.00 35.15 365 VAL C N 1
ATOM 9716 C CA . VAL C 1 373 ? 38.838 86.260 -16.123 1.00 35.03 365 VAL C CA 1
ATOM 9717 C C . VAL C 1 373 ? 40.178 85.864 -15.534 1.00 38.76 365 VAL C C 1
ATOM 9718 O O . VAL C 1 373 ? 41.083 86.699 -15.411 1.00 35.48 365 VAL C O 1
ATOM 9722 N N . VAL C 1 374 ? 40.330 84.584 -15.215 1.00 32.06 366 VAL C N 1
ATOM 9723 C CA . VAL C 1 374 ? 41.464 84.110 -14.435 1.00 32.01 366 VAL C CA 1
ATOM 9724 C C . VAL C 1 374 ? 42.126 82.937 -15.152 1.00 35.39 366 VAL C C 1
ATOM 9725 O O . VAL C 1 374 ? 41.445 81.995 -15.580 1.00 32.68 366 VAL C O 1
ATOM 9729 N N . ASN C 1 375 ? 43.458 82.989 -15.260 1.00 34.25 367 ASN C N 1
ATOM 9730 C CA . ASN C 1 375 ? 44.263 81.946 -15.897 1.00 33.03 367 ASN C CA 1
ATOM 9731 C C . ASN C 1 375 ? 44.762 80.968 -14.826 1.00 34.69 367 ASN C C 1
ATOM 9732 O O . ASN C 1 375 ? 45.647 81.304 -14.034 1.00 35.54 367 ASN C O 1
ATOM 9737 N N . ILE C 1 376 ? 44.221 79.744 -14.820 1.00 35.22 368 ILE C N 1
ATOM 9738 C CA . ILE C 1 376 ? 44.471 78.805 -13.724 1.00 30.82 368 ILE C CA 1
ATOM 9739 C C . ILE C 1 376 ? 45.894 78.257 -13.823 1.00 42.58 368 ILE C C 1
ATOM 9740 O O . ILE C 1 376 ? 46.325 77.813 -14.897 1.00 37.77 368 ILE C O 1
ATOM 9745 N N . VAL C 1 377 ? 46.629 78.282 -12.698 1.00 35.98 369 VAL C N 1
ATOM 9746 C CA . VAL C 1 377 ? 48.041 77.891 -12.703 1.00 42.68 369 VAL C CA 1
ATOM 9747 C C . VAL C 1 377 ? 48.217 76.415 -13.085 1.00 38.21 369 VAL C C 1
ATOM 9748 O O . VAL C 1 377 ? 47.349 75.571 -12.838 1.00 38.90 369 VAL C O 1
ATOM 9752 N N . SER C 1 378 ? 49.375 76.106 -13.678 1.00 39.62 370 SER C N 1
ATOM 9753 C CA . SER C 1 378 ? 49.606 74.777 -14.244 1.00 42.01 370 SER C CA 1
ATOM 9754 C C . SER C 1 378 ? 49.449 73.673 -13.201 1.00 40.51 370 SER C C 1
ATOM 9755 O O . SER C 1 378 ? 48.946 72.587 -13.510 1.00 36.72 370 SER C O 1
ATOM 9758 N N . GLY C 1 379 ? 49.872 73.925 -11.960 1.00 46.18 371 GLY C N 1
ATOM 9759 C CA . GLY C 1 379 ? 49.773 72.900 -10.937 1.00 43.57 371 GLY C CA 1
ATOM 9760 C C . GLY C 1 379 ? 48.353 72.528 -10.561 1.00 43.22 371 GLY C C 1
ATOM 9761 O O . GLY C 1 379 ? 48.140 71.464 -9.972 1.00 48.27 371 GLY C O 1
ATOM 9762 N N . ALA C 1 380 ? 47.372 73.368 -10.897 1.00 38.20 372 ALA C N 1
ATOM 9763 C CA . ALA C 1 380 ? 45.995 73.098 -10.516 1.00 40.67 372 ALA C CA 1
ATOM 9764 C C . ALA C 1 380 ? 45.168 72.458 -11.626 1.00 41.07 372 ALA C C 1
ATOM 9765 O O . ALA C 1 380 ? 44.051 72.017 -11.354 1.00 42.32 372 ALA C O 1
ATOM 9767 N N . LEU C 1 381 ? 45.688 72.377 -12.849 1.00 42.35 373 LEU C N 1
ATOM 9768 C CA . LEU C 1 381 ? 44.949 71.755 -13.940 1.00 39.46 373 LEU C CA 1
ATOM 9769 C C . LEU C 1 381 ? 44.772 70.263 -13.690 1.00 42.63 373 LEU C C 1
ATOM 9770 O O . LEU C 1 381 ? 45.707 69.578 -13.268 1.00 39.71 373 LEU C O 1
ATOM 9775 N N . ASN C 1 382 ? 43.583 69.738 -13.983 1.00 36.50 374 ASN C N 1
ATOM 9776 C CA . ASN C 1 382 ? 43.483 68.284 -13.940 1.00 39.32 374 ASN C CA 1
ATOM 9777 C C . ASN C 1 382 ? 44.198 67.691 -15.155 1.00 39.91 374 ASN C C 1
ATOM 9778 O O . ASN C 1 382 ? 44.713 68.405 -16.028 1.00 38.71 374 ASN C O 1
ATOM 9783 N N . ASN C 1 383 ? 44.241 66.360 -15.208 1.00 39.15 375 ASN C N 1
ATOM 9784 C CA . ASN C 1 383 ? 45.081 65.696 -16.198 1.00 44.71 375 ASN C CA 1
ATOM 9785 C C . ASN C 1 383 ? 44.602 65.940 -17.623 1.00 42.44 375 ASN C C 1
ATOM 9786 O O . ASN C 1 383 ? 45.418 65.964 -18.548 1.00 45.12 375 ASN C O 1
ATOM 9791 N N . ALA C 1 384 ? 43.301 66.137 -17.822 1.00 38.85 376 ALA C N 1
ATOM 9792 C CA . ALA C 1 384 ? 42.784 66.287 -19.178 1.00 43.22 376 ALA C CA 1
ATOM 9793 C C . ALA C 1 384 ? 43.025 67.685 -19.742 1.00 40.32 376 ALA C C 1
ATOM 9794 O O . ALA C 1 384 ? 43.193 67.837 -20.958 1.00 37.44 376 ALA C O 1
ATOM 9796 N N . ALA C 1 385 ? 43.068 68.709 -18.897 1.00 37.12 377 ALA C N 1
ATOM 9797 C CA . ALA C 1 385 ? 43.052 70.080 -19.394 1.00 39.33 377 ALA C CA 1
ATOM 9798 C C . ALA C 1 385 ? 44.452 70.537 -19.784 1.00 40.24 377 ALA C C 1
ATOM 9799 O O . ALA C 1 385 ? 45.405 70.381 -19.014 1.00 43.68 377 ALA C O 1
ATOM 9801 N N . ALA C 1 386 ? 44.571 71.091 -20.990 1.00 37.59 378 ALA C N 1
ATOM 9802 C CA . ALA C 1 386 ? 45.786 71.779 -21.404 1.00 42.28 378 ALA C CA 1
ATOM 9803 C C . ALA C 1 386 ? 45.791 73.238 -20.981 1.00 42.98 378 ALA C C 1
ATOM 9804 O O . ALA C 1 386 ? 46.860 73.863 -20.946 1.00 38.11 378 ALA C O 1
ATOM 9806 N N . LYS C 1 387 ? 44.620 73.790 -20.682 1.00 35.85 379 LYS C N 1
ATOM 9807 C CA . LYS C 1 387 ? 44.465 75.188 -20.301 1.00 39.28 379 LYS C CA 1
ATOM 9808 C C . LYS C 1 387 ? 43.063 75.351 -19.738 1.00 37.70 379 LYS C C 1
ATOM 9809 O O . LYS C 1 387 ? 42.126 74.688 -20.193 1.00 33.98 379 LYS C O 1
ATOM 9815 N N . LYS C 1 388 ? 42.930 76.227 -18.740 1.00 33.76 380 LYS C N 1
ATOM 9816 C CA . LYS C 1 388 ? 41.651 76.484 -18.090 1.00 31.81 380 LYS C CA 1
ATOM 9817 C C . LYS C 1 388 ? 41.546 77.962 -17.739 1.00 35.52 380 LYS C C 1
ATOM 9818 O O . LYS C 1 388 ? 42.459 78.515 -17.120 1.00 33.68 380 LYS C O 1
ATOM 9824 N N . PHE C 1 389 ? 40.461 78.604 -18.173 1.00 28.00 381 PHE C N 1
ATOM 9825 C CA . PHE C 1 389 ? 40.096 79.947 -17.733 1.00 29.80 381 PHE C CA 1
ATOM 9826 C C . PHE C 1 389 ? 38.878 79.833 -16.828 1.00 34.65 381 PHE C C 1
ATOM 9827 O O . PHE C 1 389 ? 37.940 79.099 -17.149 1.00 32.13 381 PHE C O 1
ATOM 9835 N N . ASP C 1 390 ? 38.891 80.541 -15.701 1.00 30.32 382 ASP C N 1
ATOM 9836 C CA . ASP C 1 390 ? 37.686 80.694 -14.895 1.00 27.27 382 ASP C CA 1
ATOM 9837 C C . ASP C 1 390 ? 37.173 82.122 -15.004 1.00 29.32 382 ASP C C 1
ATOM 9838 O O . ASP C 1 390 ? 37.955 83.064 -15.127 1.00 28.97 382 ASP C O 1
ATOM 9843 N N . LEU C 1 391 ? 35.853 82.275 -14.953 1.00 27.40 383 LEU C N 1
ATOM 9844 C CA A LEU C 1 391 ? 35.236 83.578 -14.736 0.56 29.63 383 LEU C CA 1
ATOM 9845 C CA B LEU C 1 391 ? 35.217 83.571 -14.737 0.44 29.39 383 LEU C CA 1
ATOM 9846 C C . LEU C 1 391 ? 34.841 83.655 -13.268 1.00 27.88 383 LEU C C 1
ATOM 9847 O O . LEU C 1 391 ? 34.069 82.815 -12.781 1.00 28.52 383 LEU C O 1
ATOM 9856 N N . GLU C 1 392 ? 35.406 84.630 -12.560 1.00 26.27 384 GLU C N 1
ATOM 9857 C CA . GLU C 1 392 ? 35.120 84.857 -11.146 1.00 29.11 384 GLU C CA 1
ATOM 9858 C C . GLU C 1 392 ? 34.271 86.112 -11.025 1.00 32.94 384 GLU C C 1
ATOM 9859 O O . GLU C 1 392 ? 34.674 87.171 -11.502 1.00 28.31 384 GLU C O 1
ATOM 9865 N N . ALA C 1 393 ? 33.095 85.990 -10.421 1.00 30.35 385 ALA C N 1
ATOM 9866 C CA . ALA C 1 393 ? 32.173 87.111 -10.332 1.00 34.07 385 ALA C CA 1
ATOM 9867 C C . ALA C 1 393 ? 32.296 87.841 -8.999 1.00 32.20 385 ALA C C 1
ATOM 9868 O O . ALA C 1 393 ? 32.717 87.284 -7.985 1.00 28.18 385 ALA C O 1
ATOM 9870 N N . TRP C 1 394 ? 31.865 89.099 -9.016 1.00 30.41 386 TRP C N 1
ATOM 9871 C CA . TRP C 1 394 ? 31.874 89.959 -7.838 1.00 33.68 386 TRP C CA 1
ATOM 9872 C C . TRP C 1 394 ? 30.712 89.615 -6.910 1.00 34.08 386 TRP C C 1
ATOM 9873 O O . TRP C 1 394 ? 29.553 89.566 -7.345 1.00 30.92 386 TRP C O 1
ATOM 9884 N N . PHE C 1 395 ? 31.024 89.369 -5.632 1.00 26.72 387 PHE C N 1
ATOM 9885 C CA . PHE C 1 395 ? 30.024 89.094 -4.595 1.00 27.86 387 PHE C CA 1
ATOM 9886 C C . PHE C 1 395 ? 30.142 90.180 -3.537 1.00 32.16 387 PHE C C 1
ATOM 9887 O O . PHE C 1 395 ? 30.894 90.016 -2.564 1.00 30.20 387 PHE C O 1
ATOM 9895 N N . PRO C 1 396 ? 29.397 91.290 -3.662 1.00 28.71 388 PRO C N 1
ATOM 9896 C CA . PRO C 1 396 ? 29.612 92.426 -2.746 1.00 31.75 388 PRO C CA 1
ATOM 9897 C C . PRO C 1 396 ? 29.228 92.129 -1.306 1.00 35.06 388 PRO C C 1
ATOM 9898 O O . PRO C 1 396 ? 29.640 92.878 -0.411 1.00 36.73 388 PRO C O 1
ATOM 9902 N N . GLY C 1 397 ? 28.476 91.063 -1.049 1.00 33.35 389 GLY C N 1
ATOM 9903 C CA . GLY C 1 397 ? 28.191 90.683 0.316 1.00 34.78 389 GLY C CA 1
ATOM 9904 C C . GLY C 1 397 ? 29.185 89.725 0.935 1.00 39.77 389 GLY C C 1
ATOM 9905 O O . GLY C 1 397 ? 29.034 89.382 2.107 1.00 36.84 389 GLY C O 1
ATOM 9906 N N . ALA C 1 398 ? 30.216 89.301 0.202 1.00 38.25 390 ALA C N 1
ATOM 9907 C CA . ALA C 1 398 ? 31.167 88.326 0.721 1.00 38.13 390 ALA C CA 1
ATOM 9908 C C . ALA C 1 398 ? 32.008 88.923 1.847 1.00 43.53 390 ALA C C 1
ATOM 9909 O O . ALA C 1 398 ? 32.139 90.143 1.980 1.00 41.53 390 ALA C O 1
ATOM 9911 N N . ASP C 1 399 ? 32.596 88.040 2.655 1.00 45.92 391 ASP C N 1
ATOM 9912 C CA . ASP C 1 399 ? 33.574 88.469 3.651 1.00 49.96 391 ASP C CA 1
ATOM 9913 C C . ASP C 1 399 ? 34.779 89.103 2.971 1.00 46.44 391 ASP C C 1
ATOM 9914 O O . ASP C 1 399 ? 35.102 88.790 1.822 1.00 47.84 391 ASP C O 1
ATOM 9919 N N . GLU C 1 400 ? 35.434 90.013 3.698 1.00 38.25 392 GLU C N 1
ATOM 9920 C CA . GLU C 1 400 ? 36.576 90.762 3.182 1.00 41.11 392 GLU C CA 1
ATOM 9921 C C . GLU C 1 400 ? 37.598 89.833 2.534 1.00 45.39 392 GLU C C 1
ATOM 9922 O O . GLU C 1 400 ? 37.927 88.771 3.073 1.00 48.77 392 GLU C O 1
ATOM 9928 N N . GLY C 1 401 ? 38.057 90.215 1.343 1.00 46.52 393 GLY C N 1
ATOM 9929 C CA . GLY C 1 401 ? 39.002 89.411 0.600 1.00 50.64 393 GLY C CA 1
ATOM 9930 C C . GLY C 1 401 ? 38.411 88.268 -0.206 1.00 48.23 393 GLY C C 1
ATOM 9931 O O . GLY C 1 401 ? 39.114 87.710 -1.056 1.00 50.31 393 GLY C O 1
ATOM 9932 N N . ASN C 1 402 ? 37.141 87.907 0.005 1.00 44.66 394 ASN C N 1
ATOM 9933 C CA . ASN C 1 402 ? 36.528 86.771 -0.679 1.00 43.09 394 ASN C CA 1
ATOM 9934 C C . ASN C 1 402 ? 35.493 87.195 -1.717 1.00 39.25 394 ASN C C 1
ATOM 9935 O O . ASN C 1 402 ? 34.579 86.426 -2.030 1.00 36.29 394 ASN C O 1
ATOM 9940 N N . GLU C 1 403 ? 35.636 88.398 -2.276 1.00 33.88 395 GLU C N 1
ATOM 9941 C CA . GLU C 1 403 ? 34.559 88.974 -3.072 1.00 36.27 395 GLU C CA 1
ATOM 9942 C C . GLU C 1 403 ? 34.457 88.377 -4.470 1.00 34.17 395 GLU C C 1
ATOM 9943 O O . GLU C 1 403 ? 33.357 88.344 -5.033 1.00 34.96 395 GLU C O 1
ATOM 9949 N N . TYR C 1 404 ? 35.567 87.922 -5.057 1.00 27.91 396 TYR C N 1
ATOM 9950 C CA . TYR C 1 404 ? 35.557 87.310 -6.385 1.00 32.26 396 TYR C CA 1
ATOM 9951 C C . TYR C 1 404 ? 35.531 85.792 -6.235 1.00 30.43 396 TYR C C 1
ATOM 9952 O O . TYR C 1 404 ? 36.451 85.217 -5.650 1.00 38.77 396 TYR C O 1
ATOM 9961 N N . ARG C 1 405 ? 34.471 85.149 -6.748 1.00 31.99 397 ARG C N 1
ATOM 9962 C CA . ARG C 1 405 ? 34.331 83.696 -6.677 1.00 31.80 397 ARG C CA 1
ATOM 9963 C C . ARG C 1 405 ? 33.963 83.119 -8.035 1.00 30.21 397 ARG C C 1
ATOM 9964 O O . ARG C 1 405 ? 33.177 83.704 -8.783 1.00 31.39 397 ARG C O 1
ATOM 9972 N N . GLU C 1 406 ? 34.530 81.950 -8.322 1.00 29.23 398 GLU C N 1
ATOM 9973 C CA . GLU C 1 406 ? 34.296 81.214 -9.558 1.00 28.46 398 GLU C CA 1
ATOM 9974 C C . GLU C 1 406 ? 32.813 80.960 -9.813 1.00 29.82 398 GLU C C 1
ATOM 9975 O O . GLU C 1 406 ? 32.109 80.397 -8.971 1.00 30.25 398 GLU C O 1
ATOM 9981 N N . LEU C 1 407 ? 32.350 81.366 -11.000 1.00 29.87 399 LEU C N 1
ATOM 9982 C CA . LEU C 1 407 ? 31.041 81.003 -11.538 1.00 31.28 399 LEU C CA 1
ATOM 9983 C C . LEU C 1 407 ? 31.132 80.117 -12.767 1.00 31.14 399 LEU C C 1
ATOM 9984 O O . LEU C 1 407 ? 30.158 79.426 -13.083 1.00 30.48 399 LEU C O 1
ATOM 9989 N N . VAL C 1 408 ? 32.253 80.165 -13.486 1.00 27.39 400 VAL C N 1
ATOM 9990 C CA . VAL C 1 408 ? 32.431 79.516 -14.784 1.00 32.03 400 VAL C CA 1
ATOM 9991 C C . VAL C 1 408 ? 33.836 78.935 -14.821 1.00 29.40 400 VAL C C 1
ATOM 9992 O O . VAL C 1 408 ? 34.782 79.588 -14.371 1.00 27.78 400 VAL C O 1
ATOM 9996 N N . SER C 1 409 ? 33.984 77.713 -15.353 1.00 25.60 401 SER C N 1
ATOM 9997 C CA . SER C 1 409 ? 35.284 77.201 -15.767 1.00 30.28 401 SER C CA 1
ATOM 9998 C C . SER C 1 409 ? 35.215 76.782 -17.234 1.00 33.92 401 SER C C 1
ATOM 9999 O O . SER C 1 409 ? 34.201 76.242 -17.691 1.00 34.38 401 SER C O 1
ATOM 10002 N N . CYS C 1 410 ? 36.295 77.045 -17.967 1.00 26.10 402 CYS C N 1
ATOM 10003 C CA . CYS C 1 410 ? 36.362 76.828 -19.409 1.00 24.74 402 CYS C CA 1
ATOM 10004 C C . CYS C 1 410 ? 37.680 76.137 -19.734 1.00 26.35 402 CYS C C 1
ATOM 10005 O O . CYS C 1 410 ? 38.745 76.667 -19.412 1.00 30.94 402 CYS C O 1
ATOM 10008 N N . SER C 1 411 ? 37.617 74.968 -20.374 1.00 27.91 403 SER C N 1
ATOM 10009 C CA . SER C 1 411 ? 38.796 74.127 -20.566 1.00 28.73 403 SER C CA 1
ATOM 10010 C C . SER C 1 411 ? 38.917 73.610 -21.992 1.00 32.48 403 SER C C 1
ATOM 10011 O O . SER C 1 411 ? 37.931 73.152 -22.581 1.00 31.26 403 SER C O 1
ATOM 10014 N N . ASN C 1 412 ? 40.143 73.640 -22.524 1.00 29.77 404 ASN C N 1
ATOM 10015 C CA . ASN C 1 412 ? 40.491 72.890 -23.727 1.00 31.09 404 ASN C CA 1
ATOM 10016 C C . ASN C 1 412 ? 41.227 71.623 -23.304 1.00 29.16 404 ASN C C 1
ATOM 10017 O O . ASN C 1 412 ? 42.321 71.692 -22.737 1.00 34.92 404 ASN C O 1
ATOM 10022 N N . CYS C 1 413 ? 40.636 70.467 -23.586 1.00 34.83 405 CYS C N 1
ATOM 10023 C CA . CYS C 1 413 ? 41.256 69.195 -23.249 1.00 37.05 405 CYS C CA 1
ATOM 10024 C C . CYS C 1 413 ? 41.945 68.546 -24.449 1.00 35.10 405 CYS C C 1
ATOM 10025 O O . CYS C 1 413 ? 42.361 67.392 -24.353 1.00 36.22 405 CYS C O 1
ATOM 10028 N N . THR C 1 414 ? 42.098 69.280 -25.558 1.00 39.34 406 THR C N 1
ATOM 10029 C CA . THR C 1 414 ? 42.547 68.773 -26.857 1.00 40.69 406 THR C CA 1
ATOM 10030 C C . THR C 1 414 ? 42.048 67.351 -27.081 1.00 40.57 406 THR C C 1
ATOM 10031 O O . THR C 1 414 ? 40.831 67.126 -27.016 1.00 36.09 406 THR C O 1
ATOM 10035 N N . ASP C 1 415 ? 42.935 66.375 -27.319 1.00 38.11 407 ASP C N 1
ATOM 10036 C CA . ASP C 1 415 ? 42.464 65.027 -27.635 1.00 41.81 407 ASP C CA 1
ATOM 10037 C C . ASP C 1 415 ? 42.628 64.041 -26.479 1.00 44.39 407 ASP C C 1
ATOM 10038 O O . ASP C 1 415 ? 42.521 62.827 -26.690 1.00 38.65 407 ASP C O 1
ATOM 10043 N N . TYR C 1 416 ? 42.839 64.536 -25.256 1.00 49.20 408 TYR C N 1
ATOM 10044 C CA . TYR C 1 416 ? 43.063 63.645 -24.117 1.00 46.49 408 TYR C CA 1
ATOM 10045 C C . TYR C 1 416 ? 41.870 62.724 -23.898 1.00 40.98 408 TYR C C 1
ATOM 10046 O O . TYR C 1 416 ? 42.027 61.508 -23.750 1.00 44.35 408 TYR C O 1
ATOM 10055 N N . GLN C 1 417 ? 40.660 63.286 -23.879 1.00 36.40 409 GLN C N 1
ATOM 10056 C CA . GLN C 1 417 ? 39.480 62.461 -23.655 1.00 35.41 409 GLN C CA 1
ATOM 10057 C C . GLN C 1 417 ? 38.998 61.781 -24.933 1.00 38.32 409 GLN C C 1
ATOM 10058 O O . GLN C 1 417 ? 38.493 60.652 -24.871 1.00 41.07 409 GLN C O 1
ATOM 10064 N N . THR C 1 418 ? 39.128 62.438 -26.094 1.00 37.17 410 THR C N 1
ATOM 10065 C CA . THR C 1 418 ? 38.682 61.801 -27.335 1.00 37.56 410 THR C CA 1
ATOM 10066 C C . THR C 1 418 ? 39.496 60.553 -27.649 1.00 43.54 410 THR C C 1
ATOM 10067 O O . THR C 1 418 ? 38.979 59.625 -28.283 1.00 39.03 410 THR C O 1
ATOM 10071 N N . ARG C 1 419 ? 40.766 60.519 -27.233 1.00 42.27 411 ARG C N 1
ATOM 10072 C CA . ARG C 1 419 ? 41.543 59.285 -27.332 1.00 41.12 411 ARG C CA 1
ATOM 10073 C C . ARG C 1 419 ? 40.882 58.166 -26.540 1.00 41.54 411 ARG C C 1
ATOM 10074 O O . ARG C 1 419 ? 40.724 57.044 -27.035 1.00 40.87 411 ARG C O 1
ATOM 10082 N N . ARG C 1 420 ? 40.487 58.458 -25.299 1.00 45.81 412 ARG C N 1
ATOM 10083 C CA . ARG C 1 420 ? 39.888 57.446 -24.434 1.00 49.01 412 ARG C CA 1
ATOM 10084 C C . ARG C 1 420 ? 38.498 57.046 -24.904 1.00 38.45 412 ARG C C 1
ATOM 10085 O O . ARG C 1 420 ? 38.050 55.932 -24.625 1.00 45.64 412 ARG C O 1
ATOM 10093 N N . LEU C 1 421 ? 37.798 57.941 -25.595 1.00 36.13 413 LEU C N 1
ATOM 10094 C CA . LEU C 1 421 ? 36.470 57.674 -26.120 1.00 31.36 413 LEU C CA 1
ATOM 10095 C C . LEU C 1 421 ? 36.492 57.255 -27.583 1.00 38.71 413 LEU C C 1
ATOM 10096 O O . LEU C 1 421 ? 35.436 56.922 -28.135 1.00 38.14 413 LEU C O 1
ATOM 10101 N N . GLU C 1 422 ? 37.668 57.266 -28.221 1.00 41.52 414 GLU C N 1
ATOM 10102 C CA . GLU C 1 422 ? 37.805 56.931 -29.640 1.00 35.26 414 GLU C CA 1
ATOM 10103 C C . GLU C 1 422 ? 36.914 57.803 -30.523 1.00 37.96 414 GLU C C 1
ATOM 10104 O O . GLU C 1 422 ? 36.159 57.309 -31.367 1.00 43.58 414 GLU C O 1
ATOM 10110 N N . VAL C 1 423 ? 36.992 59.116 -30.314 1.00 39.31 415 VAL C N 1
ATOM 10111 C CA . VAL C 1 423 ? 36.306 60.081 -31.180 1.00 34.19 415 VAL C CA 1
ATOM 10112 C C . VAL C 1 423 ? 37.317 60.466 -32.257 1.00 39.58 415 VAL C C 1
ATOM 10113 O O . VAL C 1 423 ? 38.127 61.384 -32.090 1.00 40.72 415 VAL C O 1
ATOM 10117 N N . LYS C 1 424 ? 37.255 59.766 -33.386 1.00 38.76 416 LYS C N 1
ATOM 10118 C CA . LYS C 1 424 ? 38.284 59.853 -34.409 1.00 43.28 416 LYS C CA 1
ATOM 10119 C C . LYS C 1 424 ? 37.989 60.977 -35.397 1.00 44.43 416 LYS C C 1
ATOM 10120 O O . LYS C 1 424 ? 36.835 61.350 -35.632 1.00 41.29 416 LYS C O 1
ATOM 10126 N N . TYR C 1 425 ? 39.056 61.521 -35.964 1.00 42.47 417 TYR C N 1
ATOM 10127 C CA . TYR C 1 425 ? 38.978 62.589 -36.946 1.00 39.80 417 TYR C CA 1
ATOM 10128 C C . TYR C 1 425 ? 39.204 62.014 -38.338 1.00 41.65 417 TYR C C 1
ATOM 10129 O O . TYR C 1 425 ? 40.207 61.331 -38.574 1.00 44.07 417 TYR C O 1
ATOM 10138 N N . GLY C 1 426 ? 38.282 62.303 -39.257 1.00 47.49 418 GLY C N 1
ATOM 10139 C CA . GLY C 1 426 ? 38.348 61.792 -40.624 1.00 54.91 418 GLY C CA 1
ATOM 10140 C C . GLY C 1 426 ? 37.591 60.509 -40.924 1.00 59.40 418 GLY C C 1
ATOM 10141 O O . GLY C 1 426 ? 37.825 59.456 -40.328 1.00 64.52 418 GLY C O 1
ATOM 10142 N N . GLN C 1 431 ? 44.573 55.567 -42.611 1.00 90.92 423 GLN C N 1
ATOM 10143 C CA . GLN C 1 431 ? 45.676 55.806 -41.687 1.00 91.35 423 GLN C CA 1
ATOM 10144 C C . GLN C 1 431 ? 45.899 54.606 -40.770 1.00 89.85 423 GLN C C 1
ATOM 10145 O O . GLN C 1 431 ? 46.841 54.595 -39.974 1.00 86.73 423 GLN C O 1
ATOM 10147 N N . GLY C 1 432 ? 45.031 53.601 -40.892 1.00 88.08 424 GLY C N 1
ATOM 10148 C CA . GLY C 1 432 ? 45.172 52.401 -40.081 1.00 87.21 424 GLY C CA 1
ATOM 10149 C C . GLY C 1 432 ? 45.074 52.727 -38.602 1.00 86.77 424 GLY C C 1
ATOM 10150 O O . GLY C 1 432 ? 44.172 53.448 -38.161 1.00 85.42 424 GLY C O 1
ATOM 10151 N N . SER C 1 433 ? 46.017 52.198 -37.819 1.00 87.58 425 SER C N 1
ATOM 10152 C CA . SER C 1 433 ? 46.106 52.529 -36.402 1.00 83.13 425 SER C CA 1
ATOM 10153 C C . SER C 1 433 ? 46.714 53.905 -36.151 1.00 82.93 425 SER C C 1
ATOM 10154 O O . SER C 1 433 ? 46.645 54.397 -35.020 1.00 81.62 425 SER C O 1
ATOM 10157 N N . GLU C 1 434 ? 47.300 54.539 -37.169 1.00 84.29 426 GLU C N 1
ATOM 10158 C CA . GLU C 1 434 ? 47.814 55.905 -37.047 1.00 81.45 426 GLU C CA 1
ATOM 10159 C C . GLU C 1 434 ? 46.734 56.959 -37.275 1.00 79.61 426 GLU C C 1
ATOM 10160 O O . GLU C 1 434 ? 46.998 58.011 -37.863 1.00 86.94 426 GLU C O 1
ATOM 10162 N N . VAL C 1 435 ? 45.498 56.679 -36.854 1.00 69.95 427 VAL C N 1
ATOM 10163 C CA . VAL C 1 435 ? 44.421 57.657 -36.987 1.00 70.06 427 VAL C CA 1
ATOM 10164 C C . VAL C 1 435 ? 44.623 58.804 -36.000 1.00 59.41 427 VAL C C 1
ATOM 10165 O O . VAL C 1 435 ? 45.359 58.703 -35.013 1.00 57.55 427 VAL C O 1
ATOM 10169 N N . GLU C 1 436 ? 43.999 59.934 -36.312 1.00 56.61 428 GLU C N 1
ATOM 10170 C CA . GLU C 1 436 ? 43.951 61.095 -35.437 1.00 53.29 428 GLU C CA 1
ATOM 10171 C C . GLU C 1 436 ? 42.584 61.234 -34.777 1.00 50.65 428 GLU C C 1
ATOM 10172 O O . GLU C 1 436 ? 41.577 60.680 -35.233 1.00 44.17 428 GLU C O 1
ATOM 10178 N N . PHE C 1 437 ? 42.565 61.998 -33.689 1.00 41.27 429 PHE C N 1
ATOM 10179 C CA . PHE C 1 437 ? 41.374 62.179 -32.879 1.00 44.87 429 PHE C CA 1
ATOM 10180 C C . PHE C 1 437 ? 40.960 63.645 -32.899 1.00 43.97 429 PHE C C 1
ATOM 10181 O O . PHE C 1 437 ? 41.789 64.541 -33.095 1.00 43.13 429 PHE C O 1
ATOM 10189 N N . CYS C 1 438 ? 39.665 63.875 -32.702 1.00 36.91 430 CYS C N 1
ATOM 10190 C CA . CYS C 1 438 ? 39.124 65.214 -32.561 1.00 36.90 430 CYS C CA 1
ATOM 10191 C C . CYS C 1 438 ? 39.595 65.840 -31.248 1.00 38.08 430 CYS C C 1
ATOM 10192 O O . CYS C 1 438 ? 40.220 65.188 -30.408 1.00 39.23 430 CYS C O 1
ATOM 10195 N N . HIS C 1 439 ? 39.293 67.128 -31.081 1.00 38.89 431 HIS C N 1
ATOM 10196 C CA . HIS C 1 439 ? 39.479 67.838 -29.820 1.00 37.94 431 HIS C CA 1
ATOM 10197 C C . HIS C 1 439 ? 38.122 68.090 -29.176 1.00 34.88 431 HIS C C 1
ATOM 10198 O O . HIS C 1 439 ? 37.109 68.200 -29.867 1.00 35.31 431 HIS C O 1
ATOM 10205 N N . MET C 1 440 ? 38.116 68.162 -27.842 1.00 34.58 432 MET C N 1
ATOM 10206 C CA . MET C 1 440 ? 36.928 68.444 -27.049 1.00 36.06 432 MET C CA 1
ATOM 10207 C C . MET C 1 440 ? 37.226 69.537 -26.033 1.00 34.21 432 MET C C 1
ATOM 10208 O O . MET C 1 440 ? 38.296 69.555 -25.416 1.00 29.25 432 MET C O 1
ATOM 10213 N N . LEU C 1 441 ? 36.254 70.425 -25.860 1.00 28.17 433 LEU C N 1
ATOM 10214 C CA . LEU C 1 441 ? 36.295 71.534 -24.922 1.00 30.89 433 LEU C CA 1
ATOM 10215 C C . LEU C 1 441 ? 34.973 71.580 -24.172 1.00 32.15 433 LEU C C 1
ATOM 10216 O O . LEU C 1 441 ? 33.944 71.116 -24.669 1.00 30.95 433 LEU C O 1
ATOM 10221 N N . ASN C 1 442 ? 34.992 72.155 -22.975 1.00 29.83 434 ASN C N 1
ATOM 10222 C CA . ASN C 1 442 ? 33.743 72.411 -22.266 1.00 31.67 434 ASN C CA 1
ATOM 10223 C C . ASN C 1 442 ? 33.866 73.710 -21.495 1.00 29.20 434 ASN C C 1
ATOM 10224 O O . ASN C 1 442 ? 34.966 74.094 -21.094 1.00 29.89 434 ASN C O 1
ATOM 10229 N N . SER C 1 443 ? 32.726 74.381 -21.297 1.00 28.28 435 SER C N 1
ATOM 10230 C CA . SER C 1 443 ? 32.683 75.613 -20.520 1.00 31.30 435 SER C CA 1
ATOM 10231 C C . SER C 1 443 ? 31.298 75.817 -19.914 1.00 35.62 435 SER C C 1
ATOM 10232 O O . SER C 1 443 ? 30.289 75.714 -20.621 1.00 32.00 435 SER C O 1
ATOM 10235 N N . THR C 1 444 ? 31.253 76.097 -18.611 1.00 26.47 436 THR C N 1
ATOM 10236 C CA . THR C 1 444 ? 30.015 76.563 -17.985 1.00 27.80 436 THR C CA 1
ATOM 10237 C C . THR C 1 444 ? 29.445 77.743 -18.753 1.00 29.59 436 THR C C 1
ATOM 10238 O O . THR C 1 444 ? 30.179 78.651 -19.144 1.00 31.79 436 THR C O 1
ATOM 10242 N N . LEU C 1 445 ? 28.129 77.742 -18.956 1.00 27.19 437 LEU C N 1
ATOM 10243 C CA . LEU C 1 445 ? 27.447 79.009 -19.197 1.00 25.23 437 LEU C CA 1
ATOM 10244 C C . LEU C 1 445 ? 26.897 79.552 -17.880 1.00 28.57 437 LEU C C 1
ATOM 10245 O O . LEU C 1 445 ? 27.274 80.648 -17.455 1.00 23.85 437 LEU C O 1
ATOM 10250 N N . THR C 1 446 ? 26.011 78.797 -17.221 1.00 27.37 438 THR C N 1
ATOM 10251 C CA . THR C 1 446 ? 25.556 79.196 -15.893 1.00 25.31 438 THR C CA 1
ATOM 10252 C C . THR C 1 446 ? 25.178 77.976 -15.067 1.00 24.86 438 THR C C 1
ATOM 10253 O O . THR C 1 446 ? 24.456 77.101 -15.546 1.00 22.34 438 THR C O 1
ATOM 10257 N N . ALA C 1 447 ? 25.714 77.909 -13.845 1.00 22.09 439 ALA C N 1
ATOM 10258 C CA . ALA C 1 447 ? 25.221 77.023 -12.800 1.00 26.63 439 ALA C CA 1
ATOM 10259 C C . ALA C 1 447 ? 24.270 77.848 -11.947 1.00 25.35 439 ALA C C 1
ATOM 10260 O O . ALA C 1 447 ? 24.694 78.831 -11.331 1.00 24.10 439 ALA C O 1
ATOM 10262 N N . THR C 1 448 ? 22.982 77.481 -11.936 1.00 21.32 440 THR C N 1
ATOM 10263 C CA . THR C 1 448 ? 22.000 78.513 -11.613 1.00 24.69 440 THR C CA 1
ATOM 10264 C C . THR C 1 448 ? 21.920 78.823 -10.117 1.00 24.84 440 THR C C 1
ATOM 10265 O O . THR C 1 448 ? 21.671 79.978 -9.759 1.00 25.94 440 THR C O 1
ATOM 10269 N N . SER C 1 449 ? 22.132 77.850 -9.226 1.00 21.90 441 SER C N 1
ATOM 10270 C CA . SER C 1 449 ? 22.026 78.183 -7.806 1.00 23.35 441 SER C CA 1
ATOM 10271 C C . SER C 1 449 ? 23.124 79.171 -7.400 1.00 27.89 441 SER C C 1
ATOM 10272 O O . SER C 1 449 ? 22.843 80.170 -6.725 1.00 27.08 441 SER C O 1
ATOM 10275 N N . ARG C 1 450 ? 24.358 78.967 -7.874 1.00 24.31 442 ARG C N 1
ATOM 10276 C CA . ARG C 1 450 ? 25.412 79.936 -7.572 1.00 22.45 442 ARG C CA 1
ATOM 10277 C C . ARG C 1 450 ? 25.213 81.254 -8.321 1.00 27.84 442 ARG C C 1
ATOM 10278 O O . ARG C 1 450 ? 25.558 82.322 -7.796 1.00 26.24 442 ARG C O 1
ATOM 10286 N N . THR C 1 451 ? 24.707 81.208 -9.563 1.00 22.50 443 THR C N 1
ATOM 10287 C CA . THR C 1 451 ? 24.423 82.456 -10.270 1.00 24.34 443 THR C CA 1
ATOM 10288 C C . THR C 1 451 ? 23.330 83.248 -9.558 1.00 30.05 443 THR C C 1
ATOM 10289 O O . THR C 1 451 ? 23.376 84.484 -9.513 1.00 28.36 443 THR C O 1
ATOM 10293 N N . LEU C 1 452 ? 22.337 82.554 -8.992 1.00 24.95 444 LEU C N 1
ATOM 10294 C CA . LEU C 1 452 ? 21.295 83.256 -8.244 1.00 27.71 444 LEU C CA 1
ATOM 10295 C C . LEU C 1 452 ? 21.874 83.963 -7.023 1.00 28.11 444 LEU C C 1
ATOM 10296 O O . LEU C 1 452 ? 21.479 85.094 -6.712 1.00 27.15 444 LEU C O 1
ATOM 10301 N N . CYS C 1 453 ? 22.786 83.299 -6.298 1.00 21.87 445 CYS C N 1
ATOM 10302 C CA . CYS C 1 453 ? 23.470 83.962 -5.191 1.00 24.49 445 CYS C CA 1
ATOM 10303 C C . CYS C 1 453 ? 24.116 85.259 -5.655 1.00 28.37 445 CYS C C 1
ATOM 10304 O O . CYS C 1 453 ? 23.982 86.299 -5.005 1.00 28.28 445 CYS C O 1
ATOM 10307 N N . CYS C 1 454 ? 24.808 85.209 -6.799 1.00 24.45 446 CYS C N 1
ATOM 10308 C CA . CYS C 1 454 ? 25.509 86.386 -7.304 1.00 28.17 446 CYS C CA 1
ATOM 10309 C C . CYS C 1 454 ? 24.527 87.471 -7.720 1.00 30.49 446 CYS C C 1
ATOM 10310 O O . CYS C 1 454 ? 24.776 88.661 -7.494 1.00 32.35 446 CYS C O 1
ATOM 10313 N N . ILE C 1 455 ? 23.412 87.075 -8.344 1.00 26.38 447 ILE C N 1
ATOM 10314 C CA . ILE C 1 455 ? 22.401 88.042 -8.761 1.00 30.01 447 ILE C CA 1
ATOM 10315 C C . ILE C 1 455 ? 21.814 88.768 -7.555 1.00 32.56 447 ILE C C 1
ATOM 10316 O O . ILE C 1 455 ? 21.719 89.997 -7.548 1.00 29.72 447 ILE C O 1
ATOM 10321 N N . VAL C 1 456 ? 21.408 88.027 -6.514 1.00 27.76 448 VAL C N 1
ATOM 10322 C CA . VAL C 1 456 ? 20.703 88.717 -5.437 1.00 29.68 448 VAL C CA 1
ATOM 10323 C C . VAL C 1 456 ? 21.639 89.652 -4.688 1.00 29.72 448 VAL C C 1
ATOM 10324 O O . VAL C 1 456 ? 21.209 90.715 -4.229 1.00 31.22 448 VAL C O 1
ATOM 10328 N N . GLU C 1 457 ? 22.930 89.314 -4.582 1.00 26.79 449 GLU C N 1
ATOM 10329 C CA . GLU C 1 457 ? 23.854 90.236 -3.923 1.00 30.35 449 GLU C CA 1
ATOM 10330 C C . GLU C 1 457 ? 24.062 91.498 -4.753 1.00 29.83 449 GLU C C 1
ATOM 10331 O O . GLU C 1 457 ? 24.140 92.603 -4.205 1.00 30.86 449 GLU C O 1
ATOM 10337 N N . ASN C 1 458 ? 24.164 91.358 -6.072 1.00 31.19 450 ASN C N 1
ATOM 10338 C CA . ASN C 1 458 ? 24.438 92.523 -6.911 1.00 33.54 450 ASN C CA 1
ATOM 10339 C C . ASN C 1 458 ? 23.203 93.363 -7.196 1.00 32.03 450 ASN C C 1
ATOM 10340 O O . ASN C 1 458 ? 23.345 94.536 -7.551 1.00 31.93 450 ASN C O 1
ATOM 10345 N N . TYR C 1 459 ? 22.004 92.788 -7.090 1.00 30.77 451 TYR C N 1
ATOM 10346 C CA . TYR C 1 459 ? 20.777 93.512 -7.398 1.00 35.16 451 TYR C CA 1
ATOM 10347 C C . TYR C 1 459 ? 19.948 93.843 -6.164 1.00 31.54 451 TYR C C 1
ATOM 10348 O O . TYR C 1 459 ? 18.810 94.310 -6.303 1.00 30.97 451 TYR C O 1
ATOM 10357 N N . GLN C 1 460 ? 20.495 93.644 -4.967 1.00 29.37 452 GLN C N 1
ATOM 10358 C CA . GLN C 1 460 ? 19.760 93.930 -3.741 1.00 31.52 452 GLN C CA 1
ATOM 10359 C C . GLN C 1 460 ? 19.574 95.432 -3.523 1.00 36.32 452 GLN C C 1
ATOM 10360 O O . GLN C 1 460 ? 20.378 96.254 -3.968 1.00 36.50 452 GLN C O 1
ATOM 10366 N N . THR C 1 461 ? 18.494 95.779 -2.811 1.00 31.34 453 THR C N 1
ATOM 10367 C CA . THR C 1 461 ? 18.233 97.108 -2.262 1.00 39.92 453 THR C CA 1
ATOM 10368 C C . THR C 1 461 ? 17.866 96.914 -0.793 1.00 40.22 453 THR C C 1
ATOM 10369 O O . THR C 1 461 ? 17.760 95.760 -0.342 1.00 32.43 453 THR C O 1
ATOM 10373 N N . PRO C 1 462 ? 17.664 97.984 -0.006 1.00 35.79 454 PRO C N 1
ATOM 10374 C CA . PRO C 1 462 ? 17.150 97.779 1.360 1.00 38.12 454 PRO C CA 1
ATOM 10375 C C . PRO C 1 462 ? 15.753 97.175 1.406 1.00 41.00 454 PRO C C 1
ATOM 10376 O O . PRO C 1 462 ? 15.345 96.703 2.476 1.00 42.51 454 PRO C O 1
ATOM 10380 N N . GLU C 1 463 ? 15.005 97.177 0.295 1.00 39.08 455 GLU C N 1
ATOM 10381 C CA . GLU C 1 463 ? 13.627 96.682 0.266 1.00 40.67 455 GLU C CA 1
ATOM 10382 C C . GLU C 1 463 ? 13.465 95.325 -0.399 1.00 38.39 455 GLU C C 1
ATOM 10383 O O . GLU C 1 463 ? 12.392 94.727 -0.272 1.00 35.98 455 GLU C O 1
ATOM 10389 N N . GLY C 1 464 ? 14.470 94.842 -1.123 1.00 32.18 456 GLY C N 1
ATOM 10390 C CA . GLY C 1 464 ? 14.325 93.596 -1.857 1.00 30.88 456 GLY C CA 1
ATOM 10391 C C . GLY C 1 464 ? 15.404 93.405 -2.906 1.00 34.69 456 GLY C C 1
ATOM 10392 O O . GLY C 1 464 ? 16.561 93.766 -2.670 1.00 33.58 456 GLY C O 1
ATOM 10393 N N . VAL C 1 465 ? 15.051 92.808 -4.047 1.00 30.44 457 VAL C N 1
ATOM 10394 C CA . VAL C 1 465 ? 15.999 92.476 -5.111 1.00 32.76 457 VAL C CA 1
ATOM 10395 C C . VAL C 1 465 ? 15.388 92.895 -6.444 1.00 38.79 457 VAL C C 1
ATOM 10396 O O . VAL C 1 465 ? 14.283 92.455 -6.792 1.00 35.86 457 VAL C O 1
ATOM 10400 N N . ASN C 1 466 ? 16.102 93.741 -7.188 1.00 33.33 458 ASN C N 1
ATOM 10401 C CA . ASN C 1 466 ? 15.722 94.035 -8.561 1.00 32.83 458 ASN C CA 1
ATOM 10402 C C . ASN C 1 466 ? 15.963 92.816 -9.437 1.00 34.77 458 ASN C C 1
ATOM 10403 O O . ASN C 1 466 ? 16.957 92.109 -9.272 1.00 35.83 458 ASN C O 1
ATOM 10408 N N . VAL C 1 467 ? 15.052 92.569 -10.367 1.00 32.96 459 VAL C N 1
ATOM 10409 C CA . VAL C 1 467 ? 15.256 91.499 -11.348 1.00 30.67 459 VAL C CA 1
ATOM 10410 C C . VAL C 1 467 ? 16.123 92.039 -12.484 1.00 35.41 459 VAL C C 1
ATOM 10411 O O . VAL C 1 467 ? 15.777 93.075 -13.072 1.00 35.71 459 VAL C O 1
ATOM 10415 N N . PRO C 1 468 ? 17.236 91.386 -12.818 1.00 31.61 460 PRO C N 1
ATOM 10416 C CA . PRO C 1 468 ? 18.031 91.828 -13.970 1.00 33.22 460 PRO C CA 1
ATOM 10417 C C . PRO C 1 468 ? 17.154 91.998 -15.205 1.00 30.94 460 PRO C C 1
ATOM 10418 O O . PRO C 1 468 ? 16.302 91.160 -15.504 1.00 31.95 460 PRO C O 1
ATOM 10422 N N . GLU C 1 469 ? 17.386 93.100 -15.916 1.00 28.10 461 GLU C N 1
ATOM 10423 C CA . GLU C 1 469 ? 16.525 93.503 -17.023 1.00 40.80 461 GLU C CA 1
ATOM 10424 C C . GLU C 1 469 ? 16.301 92.362 -18.013 1.00 42.46 461 GLU C C 1
ATOM 10425 O O . GLU C 1 469 ? 15.165 92.089 -18.417 1.00 37.07 461 GLU C O 1
ATOM 10431 N N . VAL C 1 470 ? 17.376 91.667 -18.396 1.00 35.99 462 VAL C N 1
ATOM 10432 C CA . VAL C 1 470 ? 17.270 90.646 -19.428 1.00 37.96 462 VAL C CA 1
ATOM 10433 C C . VAL C 1 470 ? 16.430 89.453 -18.980 1.00 41.12 462 VAL C C 1
ATOM 10434 O O . VAL C 1 470 ? 15.905 88.712 -19.825 1.00 41.54 462 VAL C O 1
ATOM 10438 N N . LEU C 1 471 ? 16.274 89.239 -17.672 1.00 32.39 463 LEU C N 1
ATOM 10439 C CA . LEU C 1 471 ? 15.471 88.122 -17.198 1.00 30.19 463 LEU C CA 1
ATOM 10440 C C . LEU C 1 471 ? 13.997 88.478 -17.020 1.00 34.91 463 LEU C C 1
ATOM 10441 O O . LEU C 1 471 ? 13.173 87.570 -16.873 1.00 37.54 463 LEU C O 1
ATOM 10446 N N . GLN C 1 472 ? 13.640 89.763 -17.034 1.00 37.55 464 GLN C N 1
ATOM 10447 C CA . GLN C 1 472 ? 12.253 90.131 -16.751 1.00 47.25 464 GLN C CA 1
ATOM 10448 C C . GLN C 1 472 ? 11.250 89.466 -17.694 1.00 52.04 464 GLN C C 1
ATOM 10449 O O . GLN C 1 472 ? 10.281 88.866 -17.196 1.00 50.50 464 GLN C O 1
ATOM 10455 N N . PRO C 1 473 ? 11.439 89.455 -19.019 1.00 46.64 465 PRO C N 1
ATOM 10456 C CA . PRO C 1 473 ? 10.465 88.747 -19.870 1.00 41.16 465 PRO C CA 1
ATOM 10457 C C . PRO C 1 473 ? 10.373 87.270 -19.569 1.00 44.44 465 PRO C C 1
ATOM 10458 O O . PRO C 1 473 ? 9.298 86.674 -19.737 1.00 50.98 465 PRO C O 1
ATOM 10462 N N . TYR C 1 474 ? 11.461 86.658 -19.104 1.00 35.10 466 TYR C N 1
ATOM 10463 C CA . TYR C 1 474 ? 11.441 85.245 -18.765 1.00 35.40 466 TYR C CA 1
ATOM 10464 C C . TYR C 1 474 ? 10.748 84.962 -17.440 1.00 42.64 466 TYR C C 1
ATOM 10465 O O . TYR C 1 474 ? 10.577 83.787 -17.090 1.00 43.89 466 TYR C O 1
ATOM 10474 N N . MET C 1 475 ? 10.317 85.997 -16.721 1.00 50.79 467 MET C N 1
ATOM 10475 C CA . MET C 1 475 ? 9.620 85.842 -15.448 1.00 60.12 467 MET C CA 1
ATOM 10476 C C . MET C 1 475 ? 8.252 86.509 -15.462 1.00 61.33 467 MET C C 1
ATOM 10477 O O . MET C 1 475 ? 7.789 86.997 -14.431 1.00 56.97 467 MET C O 1
ATOM 10482 N N . GLY C 1 476 ? 7.596 86.530 -16.619 1.00 60.72 468 GLY C N 1
ATOM 10483 C CA . GLY C 1 476 ? 6.287 87.149 -16.720 1.00 54.18 468 GLY C CA 1
ATOM 10484 C C . GLY C 1 476 ? 6.283 88.624 -16.409 1.00 50.22 468 GLY C C 1
ATOM 10485 O O . GLY C 1 476 ? 5.257 89.157 -15.972 1.00 57.52 468 GLY C O 1
ATOM 10486 N N . GLY C 1 477 ? 7.412 89.303 -16.617 1.00 44.79 469 GLY C N 1
ATOM 10487 C CA . GLY C 1 477 ? 7.506 90.735 -16.452 1.00 39.88 469 GLY C CA 1
ATOM 10488 C C . GLY C 1 477 ? 7.856 91.230 -15.061 1.00 46.21 469 GLY C C 1
ATOM 10489 O O . GLY C 1 477 ? 7.953 92.449 -14.869 1.00 50.56 469 GLY C O 1
ATOM 10490 N N . THR C 1 478 ? 8.064 90.337 -14.095 1.00 52.18 470 THR C N 1
ATOM 10491 C CA . THR C 1 478 ? 8.398 90.761 -12.739 1.00 51.26 470 THR C CA 1
ATOM 10492 C C . THR C 1 478 ? 9.666 91.611 -12.722 1.00 45.79 470 THR C C 1
ATOM 10493 O O . THR C 1 478 ? 10.711 91.208 -13.244 1.00 44.25 470 THR C O 1
ATOM 10497 N N . LYS C 1 479 ? 9.566 92.797 -12.122 1.00 42.55 471 LYS C N 1
ATOM 10498 C CA . LYS C 1 479 ? 10.687 93.724 -12.046 1.00 46.46 471 LYS C CA 1
ATOM 10499 C C . LYS C 1 479 ? 11.400 93.722 -10.700 1.00 46.37 471 LYS C C 1
ATOM 10500 O O . LYS C 1 479 ? 12.569 94.119 -10.639 1.00 44.38 471 LYS C O 1
ATOM 10506 N N . PHE C 1 480 ? 10.738 93.286 -9.630 1.00 43.50 472 PHE C N 1
ATOM 10507 C CA . PHE C 1 480 ? 11.260 93.483 -8.286 1.00 40.07 472 PHE C CA 1
ATOM 10508 C C . PHE C 1 480 ? 10.681 92.412 -7.370 1.00 39.90 472 PHE C C 1
ATOM 10509 O O . PHE C 1 480 ? 9.510 92.039 -7.499 1.00 42.03 472 PHE C O 1
ATOM 10517 N N . ILE C 1 481 ? 11.514 91.890 -6.478 1.00 37.21 473 ILE C N 1
ATOM 10518 C CA . ILE C 1 481 ? 11.082 90.923 -5.473 1.00 34.49 473 ILE C CA 1
ATOM 10519 C C . ILE C 1 481 ? 11.240 91.590 -4.119 1.00 39.14 473 ILE C C 1
ATOM 10520 O O . ILE C 1 481 ? 12.364 91.896 -3.710 1.00 35.94 473 ILE C O 1
ATOM 10525 N N . LYS C 1 482 ? 10.128 91.797 -3.414 1.00 39.95 474 LYS C N 1
ATOM 10526 C CA . LYS C 1 482 ? 10.146 92.534 -2.157 1.00 38.42 474 LYS C CA 1
ATOM 10527 C C . LYS C 1 482 ? 10.480 91.604 -0.996 1.00 36.78 474 LYS C C 1
ATOM 10528 O O . LYS C 1 482 ? 10.037 90.454 -0.956 1.00 40.94 474 LYS C O 1
ATOM 10534 N N . PHE C 1 483 ? 11.281 92.104 -0.057 1.00 36.66 475 PHE C N 1
ATOM 10535 C CA . PHE C 1 483 ? 11.509 91.381 1.189 1.00 40.98 475 PHE C CA 1
ATOM 10536 C C . PHE C 1 483 ? 10.188 91.135 1.906 1.00 42.82 475 PHE C C 1
ATOM 10537 O O . PHE C 1 483 ? 9.318 92.008 1.955 1.00 38.97 475 PHE C O 1
ATOM 10545 N N . LYS C 1 484 ? 10.047 89.933 2.468 1.00 35.70 476 LYS C N 1
ATOM 10546 C CA . LYS C 1 484 ? 8.895 89.592 3.286 1.00 43.62 476 LYS C CA 1
ATOM 10547 C C . LYS C 1 484 ? 9.175 89.720 4.772 1.00 48.38 476 LYS C C 1
ATOM 10548 O O . LYS C 1 484 ? 8.232 89.862 5.558 1.00 48.43 476 LYS C O 1
ATOM 10554 N N . ASN C 1 485 ? 10.440 89.722 5.169 1.00 49.37 477 ASN C N 1
ATOM 10555 C CA . ASN C 1 485 ? 10.775 89.849 6.579 1.00 53.96 477 ASN C CA 1
ATOM 10556 C C . ASN C 1 485 ? 12.135 90.507 6.739 1.00 54.44 477 ASN C C 1
ATOM 10557 O O . ASN C 1 485 ? 12.785 90.861 5.752 1.00 49.52 477 ASN C O 1
#

CATH classification: 3.30.930.10

Foldseek 3Di:
DFDWQDLQLLDPPNVHPLVLLLVLCVLQVHDSCLSVVLVVLVVVLVVLVVVLVVLVVLLVVLVVVLVVCVVVVPDQDDLDEDDPVCVVDVPVCPDPVNVVVPSPVVHGNNHSVVVSVCSVVPPNVVSVVVSVVSVVVSVVSSLPRFTRADPVFARDQDQVVWAFPWWDFDFDAQAHPPPRDGFAFLLVQQVLLVFKDVPVQCVPPNAQGIGGDDVLVLLLVLLVVVLVVLVVVVVAAEDEFDQKDAPVLQPLQDDPVCVVFWWDWDDDDPGIITGAQDQQSRVLSVLFQAEDEQVRDKHKHFYKYKGATNNNVQVVHPRRFQQDGGIFIFTKIKIKGALPDCVLVVVLVVVVVSLVVLVVLQSWIWTKTWGRSNPDDRQFNTKIFTWTAQSNDDPPPGTHTFKIKGWRQCSSQVSRVHFYVVTHGITMIMMTNGGRRNVSSRQQRRQPDPFHGAGRPVSCVSSVNDGTRGGPD/DFDWQDLQQLDVVNPHPLVLLLVLCVLQVHDSCLSVVLVVLVVVLVVLVVVLVVLVVCCVVPVVDVCPVVVVCSCVPPNVVSVVVNVVSVVVSVVSSLVRFTRADPPFARDQDQVVWDFPWWDADFDAQAHPPPRDGFAFLLVQQVLLVFKDVPVQCVVPNAQGIGGDDVLVLLLVLLVVVLVVLVVVVVAAEDEFDQKAAPVQQPLVDPPVCVVFWWDWDDDPPDITTGAQDQLSVVLLVLFQAEDEQVRDKHKHFYKDKGATPNNVQVVHPRRFQLDGGIFIFTKIKIWGALPDCVLVVVLVVQVVSLVVLVVLLSWIWTKTWGRSNPDDRQFNTKIFTWTAQSNDDPPPGTHTFKIKGWRFCSSQVSRVQFYDPDCPVPVPTHHITMIMMTNGGRRNVSSRQQSRQDDPFHGAGRPVSCVSNVNDGTRGGPD/DFDWQDLQLLDVVNVHPLVLLLVLCVLQVHDSCLSVVLVVLVVVLVVLVVVLVVLVVVLVVQVVDVSCVVSVCSVVPPNVVSVVVSVVSVVVSVVSSLVRFTRADPPFARDQDQVPWDFPWWDADFDAQADPVPRRGFAFLLVQQVLLVFKDVPVQCVPPNAQGIGGDDLLVLLLVLLVVVLCVLVVVVVAAEDEFDQKDAPVLQPLQDDPVCVVFWWDWDDDDDGIITGAQDQQSRVLSVLFQAEDEQVRDKHKHFYKDKGATNNNVQVPHPRRFLQDGGIFIFTKIKIWGALPDCVLVVVLVVQVVSLVVLVVLQSWIWTKTWGRSNPDDRQFNTKIFTWTAQSNDDPPPGTHTFKMKGWSFCSSCVSRVHFYPPVVHTHHITMIMMTNGGRRNVSSRQQSRQDDPFHGAGRPVSCVSSVNDGTRGGPD

Secondary structure (DSSP, 8-state):
------GGGG-GGGT--HHHHHHHHHHTT--THHHHHHHHHHHHHHHHHHHHHHHHHHHHHHHHHHHHHHHTT------PPPPHHHHH-GGGGSSHHHHHTTTGGGS-HHHHHHHHHHIIIIIIHHHHHHHHHHHHHHHHHHTTSPPPPPTTS---S-GGG-EEEEEES-PPPSB-TTT-PBPPPHHHHHHHTT-EEHHHHHHHH-TT--EEETHHHHHHHHHHHHHHHHHHHTT-EEEE--SEEEHHHHHTTS-TTHHHHTPPEEESSSS-EEE-SSTHHHHHHTTTT-EE-GGG--EEEEEEEEEE---GGGTTSS-STTSS-SEEEEEEEEEEE-SSTTHHHHHHHHHHHHHHHHHHHTT--EEEEE--GGG--TT-SEEEEEEEE-TTSPTT--EEEEEEEEE-TTHHHHHHT-EE---EE-EEEEEEEEEHHHHHHHHHHHTB-SSEEEPPGGGSGGGTT--EEE---/------GGGG-GGGT--HHHHHHHHHHTT--THHHHHHHHHHHHHHHHHHHHHHHHHHHHHHHH--TTHHHHHIIIIIIHHHHHHHHHHHHHHHHHHTTSPPPPPTTS---S-GGG-EEEEEES-PPPSB-TTT-PBPPPHHHHHHHTT-EEHHHHHHHH-TT--EE-THHHHHHHHHHHHHHHHHHHTTPEEEE--SEEEHHHHHHHS-HHHHHHTPPEE-SSSS-EEE-SSTHHHHHHTTTT-EE-GGG--EEEEEEEEEE---GGGTTSS-STTSS-SEEEEEEEEEEE-SSTTHHHHHHHHHHHHHHHHHHHTT--EEEEE--GGG--TT-SEEEEEEEE-TTSPTT--EEEEEEEEE-TTHHHHHHT-EE-S--TTGGG--B-EEEEEEEEEHHHHHHHHHHHHEETTEEEPPGGGGGGGTT--EEE---/------GGGG-GGGT--HHHHHHHHHHTT--THHHHHHHHHHHHHHHHHHHHHHHHHHHHHHHH--THHHHHHIIIIIIHHHHHHHHHHHHHHHHHHTTSPPPPPTTS---S-GGG-EEEEEES-PPPSB-TTT-PBPPPHHHHHHHTT-EEHHHHHHHH-TT--EEETHHHHHHHHHHHHHHHHHHHTTPEEEE--SEEEHHHHHHHS-THHHHHTPPEEESSSS-EEE-SSTHHHHHHHTTT-EE-GGG--EEEEEEEEEE---GGGTTSS-STTSS-SEEEEEEEEEEE-SSTTHHHHHHHHHHHHHHHHHHHTT--EEEEE--GGG--SS-SEEEEEEEE-TTSPTT--EEEEEEEEE-TTHHHHHHT-EE--TT--EE-EEEEEEEEEHHHHHHHHHHHHB-SSEEEPPGGGSGGGTT--EEE---

Sequence (1339 aa):
HHHMLDINLFREYKGGNPEIIREESQRRRFADVTLVDKVIELDEVWRATIGKLNHIKSFTGIISKEVGNRMKNKVPLGDDLELPKEVTDDVYALFTKEALEQGSLAKLNTNQLKKLSTYITEVHIKNSEEEVKQKEKERDDVLLQIGNIVHETVVVSDNEDNNGIVRMVGNPRPKVDPETGYKCLKHIDIMRKLGGLATEEGTQVGGGRGYFLLLGDLVRMNLALQNYAIDFLAKKGYMMPIYTPFFMTKEEQMKKVAQQLSQFDEELYTVVTGEGEDKYLIATSEQPIAAFHLEKRFDESELPIKYCGMSTCFRKEVGAHGKDTLGIFRVHQFEKIEQFVVTSPKDNKSWEMFDEMIGNSEAFYQSLGIPYRVVVNIVSGALNNAAAKKFDLLEAWFPGADEGNEYREELVSCSNCTDYQTRRLEVKYGEVEFCHMLNSTLTATSRTLCCIVENYQTPEGVNVPEVLQPYMGGTKFIKFKNHHHMLDINLFREYKGGNPEIIREESQRRRFADVTLVDKVIELDEVWRATIGKLNHIKSFTGIISKEQLKKLSTYITEVHIKNSEEEVKQKEKERDDVLLQIGNIVHETVVVSDNEDNNGIVRMVGNNPRPKVDPETGYKCLKHIDIMRKLGGLATEEGTQVGGGRGYFLLGDLVRMNLALQNYAIDFLAKKGYMPIYTPFFMTKEQMKKKVAQLSQFDEELYTVVTGEGEDKYLIATSEQPIAAFHLEKRFDESELPIKYCGMSTCFRKEVGAHGKDTLGIFRVHQFEKIEQFVVTSPKDNKSWEMFDEMIGNSEAFYQSLGIPYRVVNIVSGALNNAAAKKFDLEAWFPGADEGNEYRELVSCSNCTDYQTRRLEVKYGKSKKQGSEVEFCHMLNSTLTATSRTLLCCIVENYQTPEGVNVPEVLQPYMGGTKFIKFKNHHHMLDINLFREYKGGNPEIIREESQRRRFADVTLVDKVIELDEVWRATIGKLNHIKSFTGIISKEQLKKLSTYITEVHIKNSEEEVKQKEKERDDVLLQIGNIVHETVVVSDNEDNNGIVRMVGNPRPKVDPETGYKCLKHIDIMRKLGGLATEEGTQVGGGRGYFLLGDLVRMNLALQNYAIDFLAKKGYMMPIYTPFFMTKEEQMKKVAQLSQFDEELYTVVTGEGEDKYLIATSEEQPIAAFHLEKRFDESELPIKYCGMSTCFRKEVGAHHGKDTLGIFRVHQFEKIEQFVVTSPKDNKSWEMFDEMIGNSEAFYQSLGIPYRVVNIVSGALNNAAAKKFDLLEAWFPGADEGNEYRELVSCSNCTDYQTRRLEVKYGQGSEVEFCHMLNSTLTATSRTLCCIVENYQTPEGVNVPEVLQPYMGGTKFIKFKN

Nearest PDB structures (foldseek):
  6blj-assembly2_C  TM=1.002E+00  e=3.735E-88  Naegleria fowleri
  3lss-assembly1_A  TM=8.680E-01  e=3.093E-54  Trypanosoma brucei
  3qo8-assembly1_A-2  TM=9.199E-01  e=1.230E-51  Candida albicans
  8p7c-assembly1_D  TM=9.148E-01  e=1.827E-51  Homo sapiens
  8p7d-assembly1_B  TM=8.899E-01  e=4.079E-50  Homo sapiens